Protein 8GST (pdb70)

Nearest PDB structures (foldseek):
  8gsr-assembly1_B  TM=9.946E-01  e=7.426E-62  Sphingomonas sp. SKA58
  8sut-assembly1_B  TM=9.052E-01  e=3.625E-30  Bacillus subtilis
  8sky-assembly1_A  TM=9.018E-01  e=7.011E-30  Bacillus subtilis
  8suu-assembly1_A  TM=8.699E-01  e=5.383E-29  Bacillus subtilis
  1i7o-assembly3_C  TM=7.942E-01  e=2.713E-23  Escherichia coli

Structure (mmCIF, N/CA/C/O backbone):
data_8GST
#
_entry.id   8GST
#
_cell.length_a   64.254
_cell.length_b   66.228
_cell.length_c   75.256
_cell.angle_alpha   90.270
_cell.angle_beta   91.430
_cell.angle_gamma   105.200
#
_symmetry.space_group_name_H-M   'P 1'
#
loop_
_entity.id
_entity.type
_entity.pdbx_description
1 polymer 'L-2,4-diketo-3-deoxyrhamnonate hydrolase'
2 non-polymer 'MAGNESIUM ION'
3 non-polymer 'PYRUVIC ACID'
4 water water
#
loop_
_atom_site.group_PDB
_atom_site.id
_atom_site.type_symbol
_atom_site.label_atom_id
_atom_site.label_alt_id
_atom_site.label_comp_id
_atom_site.label_asym_id
_atom_site.label_entity_id
_atom_site.label_seq_id
_atom_site.pdbx_PDB_ins_code
_atom_site.Cartn_x
_atom_site.Cartn_y
_atom_site.Cartn_z
_atom_site.occupancy
_atom_site.B_iso_or_equiv
_atom_site.auth_seq_id
_atom_site.auth_comp_id
_atom_site.auth_asym_id
_atom_site.auth_atom_id
_atom_site.pdbx_PDB_model_num
ATOM 1 N N . HIS A 1 7 ? 14.771 12.566 -17.721 1.00 45.02 -4 HIS A N 1
ATOM 2 C CA . HIS A 1 7 ? 13.352 12.231 -17.644 1.00 40.95 -4 HIS A CA 1
ATOM 3 C C . HIS A 1 7 ? 13.029 10.994 -18.491 1.00 36.07 -4 HIS A C 1
ATOM 4 O O . HIS A 1 7 ? 12.356 11.096 -19.517 1.00 40.46 -4 HIS A O 1
ATOM 6 N N . HIS A 1 8 ? 13.501 9.826 -18.053 1.00 33.87 -3 HIS A N 1
ATOM 7 C CA . HIS A 1 8 ? 13.393 8.613 -18.851 1.00 29.78 -3 HIS A CA 1
ATOM 8 C C . HIS A 1 8 ? 12.036 7.934 -18.654 1.00 30.46 -3 HIS A C 1
ATOM 9 O O . HIS A 1 8 ? 11.258 8.267 -17.753 1.00 29.11 -3 HIS A O 1
ATOM 16 N N . HIS A 1 9 ? 11.760 6.948 -19.510 1.00 26.32 -2 HIS A N 1
ATOM 17 C CA . HIS A 1 9 ? 10.487 6.235 -19.508 1.00 29.84 -2 HIS A CA 1
ATOM 18 C C . HIS A 1 9 ? 10.636 4.763 -19.125 1.00 22.77 -2 HIS A C 1
ATOM 19 O O . HIS A 1 9 ? 9.897 3.909 -19.621 1.00 24.79 -2 HIS A O 1
ATOM 26 N N . HIS A 1 10 ? 11.577 4.449 -18.236 1.00 20.32 -1 HIS A N 1
ATOM 27 C CA . HIS A 1 10 ? 11.778 3.071 -17.804 1.00 22.28 -1 HIS A CA 1
ATOM 28 C C . HIS A 1 10 ? 11.221 2.789 -16.416 1.00 23.18 -1 HIS A C 1
ATOM 29 O O . HIS A 1 10 ? 11.139 1.617 -16.028 1.00 23.09 -1 HIS A O 1
ATOM 36 N N . GLY A 1 11 ? 10.847 3.819 -15.668 1.00 23.44 0 GLY A N 1
ATOM 37 C CA . GLY A 1 11 ? 10.258 3.619 -14.361 1.00 24.38 0 GLY A CA 1
ATOM 38 C C . GLY A 1 11 ? 11.296 3.476 -13.259 1.00 27.39 0 GLY A C 1
ATOM 39 O O . GLY A 1 11 ? 12.479 3.242 -13.497 1.00 18.75 0 GLY A O 1
ATOM 40 N N . SER A 1 12 ? 10.824 3.616 -12.020 1.00 20.77 1 SER A N 1
ATOM 41 C CA . SER A 1 12 ? 11.677 3.618 -10.837 1.00 18.07 1 SER A CA 1
ATOM 42 C C . SER A 1 12 ? 10.952 2.924 -9.689 1.00 20.23 1 SER A C 1
ATOM 43 O O . SER A 1 12 ? 9.720 2.928 -9.636 1.00 21.10 1 SER A O 1
ATOM 46 N N . LYS A 1 13 ? 11.728 2.322 -8.771 1.00 20.67 2 LYS A N 1
ATOM 47 C CA . LYS A 1 13 ? 11.211 1.785 -7.502 1.00 18.72 2 LYS A CA 1
ATOM 48 C C . LYS A 1 13 ? 11.808 2.612 -6.369 1.00 23.48 2 LYS A C 1
ATOM 49 O O . LYS A 1 13 ? 12.970 2.421 -6.009 1.00 20.64 2 LYS A O 1
ATOM 55 N N . PHE A 1 14 ? 11.017 3.515 -5.789 1.00 20.04 3 PHE A N 1
ATOM 56 C CA . PHE A 1 14 ? 11.501 4.375 -4.716 1.00 20.60 3 PHE A CA 1
ATOM 57 C C . PHE A 1 14 ? 11.133 3.792 -3.354 1.00 18.62 3 PHE A C 1
ATOM 58 O O . PHE A 1 14 ? 10.171 3.032 -3.219 1.00 17.54 3 PHE A O 1
ATOM 66 N N . CYS A 1 15 ? 11.924 4.132 -2.342 1.00 18.88 4 CYS A N 1
ATOM 67 C CA . CYS A 1 15 ? 11.661 3.642 -0.993 1.00 18.41 4 CYS A CA 1
ATOM 68 C C . CYS A 1 15 ? 12.193 4.648 0.017 1.00 19.10 4 CYS A C 1
ATOM 69 O O . CYS A 1 15 ? 12.840 5.637 -0.334 1.00 19.80 4 CYS A O 1
ATOM 72 N N . ARG A 1 16 ? 11.879 4.400 1.287 1.00 17.32 5 ARG A N 1
ATOM 73 C CA . ARG A 1 16 ? 12.444 5.161 2.389 1.00 20.31 5 ARG A CA 1
ATOM 74 C C . ARG A 1 16 ? 12.962 4.162 3.404 1.00 20.27 5 ARG A C 1
ATOM 75 O O . ARG A 1 16 ? 12.256 3.211 3.751 1.00 21.94 5 ARG A O 1
ATOM 83 N N . PHE A 1 17 ? 14.198 4.343 3.858 1.00 22.53 6 PHE A N 1
ATOM 84 C CA . PHE A 1 17 ? 14.822 3.329 4.691 1.00 19.92 6 PHE A CA 1
ATOM 85 C C . PHE A 1 17 ? 15.398 3.944 5.955 1.00 20.58 6 PHE A C 1
ATOM 86 O O . PHE A 1 17 ? 15.922 5.063 5.943 1.00 24.35 6 PHE A O 1
ATOM 94 N N . GLY A 1 18 ? 15.286 3.201 7.046 1.00 20.07 7 GLY A N 1
ATOM 95 C CA . GLY A 1 18 ? 15.766 3.612 8.342 1.00 19.92 7 GLY A CA 1
ATOM 96 C C . GLY A 1 18 ? 14.716 3.396 9.408 1.00 26.68 7 GLY A C 1
ATOM 97 O O . GLY A 1 18 ? 13.601 2.943 9.149 1.00 21.86 7 GLY A O 1
ATOM 98 N N . GLN A 1 19 ? 15.102 3.717 10.636 1.00 23.57 8 GLN A N 1
ATOM 99 C CA . GLN A 1 19 ? 14.176 3.647 11.754 1.00 24.50 8 GLN A CA 1
ATOM 100 C C . GLN A 1 19 ? 13.112 4.733 11.628 1.00 24.58 8 GLN A C 1
ATOM 101 O O . GLN A 1 19 ? 13.254 5.694 10.865 1.00 26.76 8 GLN A O 1
ATOM 107 N N . ARG A 1 20 ? 12.031 4.565 12.390 1.00 27.86 9 ARG A N 1
ATOM 108 C CA . ARG A 1 20 ? 10.939 5.534 12.385 1.00 27.72 9 ARG A CA 1
ATOM 109 C C . ARG A 1 20 ? 11.435 6.929 12.721 1.00 30.91 9 ARG A C 1
ATOM 110 O O . ARG A 1 20 ? 12.198 7.121 13.671 1.00 33.42 9 ARG A O 1
ATOM 118 N N . GLY A 1 21 ? 10.965 7.910 11.951 1.00 28.38 10 GLY A N 1
ATOM 119 C CA . GLY A 1 21 ? 11.382 9.283 12.109 1.00 30.12 10 GLY A CA 1
ATOM 120 C C . GLY A 1 21 ? 12.763 9.606 11.594 1.00 30.46 10 GLY A C 1
ATOM 121 O O . GLY A 1 21 ? 13.153 10.780 11.621 1.00 30.94 10 GLY A O 1
ATOM 122 N N . GLN A 1 22 ? 13.523 8.611 11.126 1.00 26.56 11 GLN A N 1
ATOM 123 C CA . GLN A 1 22 ? 14.880 8.842 10.643 1.00 30.26 11 GLN A CA 1
ATOM 124 C C . GLN A 1 22 ? 15.082 8.289 9.238 1.00 26.87 11 GLN A C 1
ATOM 125 O O . GLN A 1 22 ? 16.230 8.095 8.806 1.00 27.33 11 GLN A O 1
ATOM 131 N N . GLU A 1 23 ? 13.993 8.051 8.509 1.00 24.07 12 GLU A N 1
ATOM 132 C CA . GLU A 1 23 ? 14.090 7.439 7.192 1.00 25.59 12 GLU A CA 1
ATOM 133 C C . GLU A 1 23 ? 14.820 8.358 6.212 1.00 24.41 12 GLU A C 1
ATOM 134 O O . GLU A 1 23 ? 14.772 9.589 6.317 1.00 23.13 12 GLU A O 1
ATOM 140 N N . LYS A 1 24 ? 15.504 7.741 5.245 1.00 24.17 13 LYS A N 1
ATOM 141 C CA . LYS A 1 24 ? 16.206 8.407 4.161 1.00 24.62 13 LYS A CA 1
ATOM 142 C C . LYS A 1 24 ? 15.664 7.937 2.817 1.00 24.97 13 LYS A C 1
ATOM 143 O O . LYS A 1 24 ? 15.167 6.810 2.710 1.00 24.33 13 LYS A O 1
ATOM 149 N N . PRO A 1 25 ? 15.776 8.756 1.768 1.00 21.99 14 PRO A N 1
ATOM 150 C CA . PRO A 1 25 ? 15.236 8.361 0.463 1.00 21.59 14 PRO A CA 1
ATOM 151 C C . PRO A 1 25 ? 16.145 7.374 -0.242 1.00 22.83 14 PRO A C 1
ATOM 152 O O . PRO A 1 25 ? 17.373 7.506 -0.218 1.00 24.90 14 PRO A O 1
ATOM 156 N N . GLY A 1 26 ? 15.526 6.385 -0.892 1.00 21.07 15 GLY A N 1
ATOM 157 C CA . GLY A 1 26 ? 16.275 5.379 -1.612 1.00 22.39 15 GLY A CA 1
ATOM 158 C C . GLY A 1 26 ? 15.591 4.986 -2.906 1.00 18.42 15 GLY A C 1
ATOM 159 O O . GLY A 1 26 ? 14.439 5.341 -3.166 1.00 21.01 15 GLY A O 1
ATOM 160 N N . ILE A 1 27 ? 16.350 4.272 -3.739 1.00 23.70 16 ILE A N 1
ATOM 161 C CA . ILE A 1 27 ? 15.856 3.708 -4.988 1.00 22.34 16 ILE A CA 1
ATOM 162 C C . ILE A 1 27 ? 16.408 2.291 -5.095 1.00 20.46 16 ILE A C 1
ATOM 163 O O . ILE A 1 27 ? 17.540 2.022 -4.676 1.00 22.98 16 ILE A O 1
ATOM 168 N N . ILE A 1 28 ? 15.611 1.380 -5.637 1.00 19.13 17 ILE A N 1
ATOM 169 C CA . ILE A 1 28 ? 15.988 -0.029 -5.711 1.00 21.09 17 ILE A CA 1
ATOM 170 C C . ILE A 1 28 ? 16.654 -0.283 -7.056 1.00 18.72 17 ILE A C 1
ATOM 171 O O . ILE A 1 28 ? 16.106 0.076 -8.104 1.00 20.70 17 ILE A O 1
ATOM 176 N N . ASP A 1 29 ? 17.826 -0.909 -7.036 1.00 22.47 18 ASP A N 1
ATOM 177 C CA . ASP A 1 29 ? 18.490 -1.178 -8.303 1.00 21.14 18 ASP A CA 1
ATOM 178 C C . ASP A 1 29 ? 18.070 -2.555 -8.833 1.00 25.86 18 ASP A C 1
ATOM 179 O O . ASP A 1 29 ? 17.285 -3.283 -8.214 1.00 20.31 18 ASP A O 1
ATOM 184 N N . ALA A 1 30 ? 18.598 -2.922 -10.007 1.00 21.70 19 ALA A N 1
ATOM 185 C CA . ALA A 1 30 ? 18.172 -4.161 -10.644 1.00 19.84 19 ALA A CA 1
ATOM 186 C C . ALA A 1 30 ? 18.538 -5.395 -9.830 1.00 19.72 19 ALA A C 1
ATOM 187 O O . ALA A 1 30 ? 17.916 -6.448 -10.006 1.00 23.85 19 ALA A O 1
ATOM 189 N N . ASP A 1 31 ? 19.513 -5.292 -8.931 1.00 20.60 20 ASP A N 1
ATOM 190 C CA . ASP A 1 31 ? 19.931 -6.414 -8.103 1.00 22.82 20 ASP A CA 1
ATOM 191 C C . ASP A 1 31 ? 19.191 -6.463 -6.773 1.00 21.82 20 ASP A C 1
ATOM 192 O O . ASP A 1 31 ? 19.505 -7.309 -5.927 1.00 21.40 20 ASP A O 1
ATOM 197 N N . GLY A 1 32 ? 18.219 -5.579 -6.575 1.00 24.53 21 GLY A N 1
ATOM 198 C CA . GLY A 1 32 ? 17.491 -5.527 -5.329 1.00 21.28 21 GLY A CA 1
ATOM 199 C C . GLY A 1 32 ? 18.179 -4.770 -4.217 1.00 22.47 21 GLY A C 1
ATOM 200 O O . GLY A 1 32 ? 17.652 -4.741 -3.096 1.00 21.60 21 GLY A O 1
ATOM 201 N N . ASN A 1 33 ? 19.326 -4.147 -4.477 1.00 22.59 22 ASN A N 1
ATOM 202 C CA . ASN A 1 33 ? 19.958 -3.318 -3.459 1.00 22.96 22 ASN A CA 1
ATOM 203 C C . ASN A 1 33 ? 19.235 -1.984 -3.318 1.00 20.94 22 ASN A C 1
ATOM 204 O O . ASN A 1 33 ? 18.691 -1.447 -4.285 1.00 21.87 22 ASN A O 1
ATOM 209 N N . ILE A 1 34 ? 19.257 -1.438 -2.105 1.00 21.86 23 ILE A N 1
ATOM 210 C CA . ILE A 1 34 ? 18.852 -0.050 -1.890 1.00 21.10 23 ILE A CA 1
ATOM 211 C C . ILE A 1 34 ? 20.021 0.862 -2.237 1.00 26.83 23 ILE A C 1
ATOM 212 O O . ILE A 1 34 ? 21.148 0.645 -1.775 1.00 27.43 23 ILE A O 1
ATOM 217 N N . ARG A 1 35 ? 19.756 1.889 -3.040 1.00 23.81 24 ARG A N 1
ATOM 218 C CA . ARG A 1 35 ? 20.721 2.951 -3.309 1.00 29.18 24 ARG A CA 1
ATOM 219 C C . ARG A 1 35 ? 20.290 4.229 -2.604 1.00 27.11 24 ARG A C 1
ATOM 220 O O . ARG A 1 35 ? 19.119 4.611 -2.672 1.00 25.81 24 ARG A O 1
ATOM 228 N N . ASP A 1 36 ? 21.244 4.898 -1.955 1.00 25.72 25 ASP A N 1
ATOM 229 C CA . ASP A 1 36 ? 20.960 6.121 -1.213 1.00 28.26 25 ASP A CA 1
ATOM 230 C C . ASP A 1 36 ? 20.728 7.297 -2.159 1.00 29.43 25 ASP A C 1
ATOM 231 O O . ASP A 1 36 ? 21.560 7.586 -3.026 1.00 29.05 25 ASP A O 1
ATOM 236 N N . LEU A 1 37 ? 19.596 7.982 -1.988 1.00 27.70 26 LEU A N 1
ATOM 237 C CA . LEU A 1 37 ? 19.254 9.155 -2.783 1.00 26.29 26 LEU A CA 1
ATOM 238 C C . LEU A 1 37 ? 19.528 10.466 -2.061 1.00 26.72 26 LEU A C 1
ATOM 239 O O . LEU A 1 37 ? 19.229 11.533 -2.613 1.00 29.82 26 LEU A O 1
ATOM 244 N N . SER A 1 38 ? 20.113 10.413 -0.859 1.00 28.27 27 SER A N 1
ATOM 245 C CA . SER A 1 38 ? 20.229 11.596 -0.010 1.00 30.88 27 SER A CA 1
ATOM 246 C C . SER A 1 38 ? 21.070 12.688 -0.657 1.00 28.90 27 SER A C 1
ATOM 247 O O . SER A 1 38 ? 20.882 13.871 -0.357 1.00 35.02 27 SER A O 1
ATOM 250 N N . GLY A 1 39 ? 22.003 12.320 -1.539 1.00 32.81 28 GLY A N 1
ATOM 251 C CA . GLY A 1 39 ? 22.783 13.326 -2.238 1.00 34.32 28 GLY A CA 1
ATOM 252 C C . GLY A 1 39 ? 22.020 14.039 -3.333 1.00 37.57 28 GLY A C 1
ATOM 253 O O . GLY A 1 39 ? 22.454 15.108 -3.783 1.00 36.96 28 GLY A O 1
ATOM 254 N N . VAL A 1 40 ? 20.894 13.478 -3.767 1.00 29.48 29 VAL A N 1
ATOM 255 C CA . VAL A 1 40 ? 20.096 14.035 -4.858 1.00 27.46 29 VAL A CA 1
ATOM 256 C C . VAL A 1 40 ? 18.904 14.818 -4.332 1.00 32.78 29 VAL A C 1
ATOM 257 O O . VAL A 1 40 ? 18.650 15.946 -4.756 1.00 31.05 29 VAL A O 1
ATOM 261 N N . VAL A 1 41 ? 18.142 14.208 -3.426 1.00 32.31 30 VAL A N 1
ATOM 262 C CA . VAL A 1 41 ? 17.007 14.865 -2.776 1.00 27.68 30 VAL A CA 1
ATOM 263 C C . VAL A 1 41 ? 17.022 14.523 -1.298 1.00 29.83 30 VAL A C 1
ATOM 264 O O . VAL A 1 41 ? 17.449 13.436 -0.889 1.00 31.96 30 VAL A O 1
ATOM 268 N N . PRO A 1 42 ? 16.576 15.461 -0.459 1.00 30.38 31 PRO A N 1
ATOM 269 C CA . PRO A 1 42 ? 16.651 15.224 0.992 1.00 27.85 31 PRO A CA 1
ATOM 270 C C . PRO A 1 42 ? 15.606 14.244 1.506 1.00 26.22 31 PRO A C 1
ATOM 271 O O . PRO A 1 42 ? 15.871 13.555 2.494 1.00 26.57 31 PRO A O 1
ATOM 275 N N . GLU A 1 43 ? 14.438 14.161 0.870 1.00 26.37 32 GLU A N 1
ATOM 276 C CA . GLU A 1 43 ? 13.359 13.282 1.306 1.00 28.00 32 GLU A CA 1
ATOM 277 C C . GLU A 1 43 ? 12.617 12.783 0.081 1.00 26.90 32 GLU A C 1
ATOM 278 O O . GLU A 1 43 ? 12.593 13.442 -0.960 1.00 28.78 32 GLU A O 1
ATOM 284 N N . LEU A 1 44 ? 11.972 11.625 0.233 1.00 24.27 33 LEU A N 1
ATOM 285 C CA . LEU A 1 44 ? 11.179 11.032 -0.844 1.00 25.28 33 LEU A CA 1
ATOM 286 C C . LEU A 1 44 ? 9.748 11.540 -0.711 1.00 26.52 33 LEU A C 1
ATOM 287 O O . LEU A 1 44 ? 8.870 10.885 -0.154 1.00 24.97 33 LEU A O 1
ATOM 292 N N . THR A 1 45 ? 9.530 12.743 -1.223 1.00 30.61 34 THR A N 1
ATOM 293 C CA . THR A 1 45 ? 8.211 13.350 -1.316 1.00 29.71 34 THR A CA 1
ATOM 294 C C . THR A 1 45 ? 7.759 13.350 -2.769 1.00 26.85 34 THR A C 1
ATOM 295 O O . THR A 1 45 ? 8.532 13.053 -3.679 1.00 25.11 34 THR A O 1
ATOM 299 N N . ILE A 1 46 ? 6.491 13.698 -2.992 1.00 27.53 35 ILE A N 1
ATOM 300 C CA . ILE A 1 46 ? 6.000 13.767 -4.366 1.00 25.07 35 ILE A CA 1
ATOM 301 C C . ILE A 1 46 ? 6.741 14.852 -5.142 1.00 28.99 35 ILE A C 1
ATOM 302 O O . ILE A 1 46 ? 7.158 14.640 -6.288 1.00 28.56 35 ILE A O 1
ATOM 307 N N . ASP A 1 47 ? 6.962 16.014 -4.516 1.00 29.70 36 ASP A N 1
ATOM 308 C CA . ASP A 1 47 ? 7.701 17.081 -5.183 1.00 34.21 36 ASP A CA 1
ATOM 309 C C . ASP A 1 47 ? 9.131 16.673 -5.518 1.00 31.92 36 ASP A C 1
ATOM 310 O O . ASP A 1 47 ? 9.728 17.242 -6.436 1.00 33.50 36 ASP A O 1
ATOM 315 N N . ALA A 1 48 ? 9.690 15.695 -4.806 1.00 30.65 37 ALA A N 1
ATOM 316 C CA . ALA A 1 48 ? 11.058 15.249 -5.041 1.00 33.57 37 ALA A CA 1
ATOM 317 C C . ALA A 1 48 ? 11.185 14.283 -6.210 1.00 29.54 37 ALA A C 1
ATOM 318 O O . ALA A 1 48 ? 12.310 13.991 -6.630 1.00 27.55 37 ALA A O 1
ATOM 320 N N . LEU A 1 49 ? 10.065 13.783 -6.741 1.00 29.66 38 LEU A N 1
ATOM 321 C CA . LEU A 1 49 ? 10.117 12.691 -7.708 1.00 27.05 38 LEU A CA 1
ATOM 322 C C . LEU A 1 49 ? 10.837 13.100 -8.988 1.00 33.09 38 LEU A C 1
ATOM 323 O O . LEU A 1 49 ? 11.589 12.304 -9.562 1.00 32.05 38 LEU A O 1
ATOM 328 N N . ALA A 1 50 ? 10.607 14.329 -9.458 1.00 34.96 39 ALA A N 1
ATOM 329 C CA . ALA A 1 50 ? 11.234 14.776 -10.698 1.00 35.46 39 ALA A CA 1
ATOM 330 C C . ALA A 1 50 ? 12.748 14.618 -10.625 1.00 35.27 39 ALA A C 1
ATOM 331 O O . ALA A 1 50 ? 13.359 13.942 -11.463 1.00 37.55 39 ALA A O 1
ATOM 333 N N . ALA A 1 51 ? 13.364 15.201 -9.594 1.00 36.21 40 ALA A N 1
ATOM 334 C CA . ALA A 1 51 ? 14.809 15.088 -9.429 1.00 33.18 40 ALA A CA 1
ATOM 335 C C . ALA A 1 51 ? 15.230 13.642 -9.189 1.00 34.68 40 ALA A C 1
ATOM 336 O O . ALA A 1 51 ? 16.289 13.211 -9.661 1.00 34.33 40 ALA A O 1
ATOM 338 N N . ALA A 1 52 ? 14.412 12.878 -8.453 1.00 32.00 41 ALA A N 1
ATOM 339 C CA . ALA A 1 52 ? 14.756 11.494 -8.142 1.00 31.13 41 ALA A CA 1
ATOM 340 C C . ALA A 1 52 ? 14.739 10.613 -9.387 1.00 31.97 41 ALA A C 1
ATOM 341 O O . ALA A 1 52 ? 15.578 9.717 -9.525 1.00 29.62 41 ALA A O 1
ATOM 343 N N . LYS A 1 53 ? 13.778 10.831 -10.292 1.00 32.00 42 LYS A N 1
ATOM 344 C CA . LYS A 1 53 ? 13.683 9.981 -11.476 1.00 30.25 42 LYS A CA 1
ATOM 345 C C . LYS A 1 53 ? 14.821 10.244 -12.456 1.00 36.33 42 LYS A C 1
ATOM 346 O O . LYS A 1 53 ? 15.184 9.355 -13.234 1.00 38.64 42 LYS A O 1
ATOM 352 N N . GLY A 1 54 ? 15.397 11.443 -12.431 1.00 35.30 43 GLY A N 1
ATOM 353 C CA . GLY A 1 54 ? 16.530 11.750 -13.284 1.00 35.11 43 GLY A CA 1
ATOM 354 C C . GLY A 1 54 ? 17.883 11.354 -12.737 1.00 38.09 43 GLY A C 1
ATOM 355 O O . GLY A 1 54 ? 18.886 11.483 -13.448 1.00 41.49 43 GLY A O 1
ATOM 356 N N . ALA A 1 55 ? 17.945 10.881 -11.494 1.00 35.90 44 ALA A N 1
ATOM 357 C CA . ALA A 1 55 ? 19.209 10.443 -10.916 1.00 34.21 44 ALA A CA 1
ATOM 358 C C . ALA A 1 55 ? 19.738 9.204 -11.631 1.00 37.52 44 ALA A C 1
ATOM 359 O O . ALA A 1 55 ? 18.979 8.297 -11.987 1.00 33.56 44 ALA A O 1
ATOM 361 N N . ASP A 1 56 ? 21.054 9.174 -11.834 1.00 35.64 45 ASP A N 1
ATOM 362 C CA . ASP A 1 56 ? 21.730 8.034 -12.449 1.00 34.42 45 ASP A CA 1
ATOM 363 C C . ASP A 1 56 ? 21.997 6.999 -11.362 1.00 33.84 45 ASP A C 1
ATOM 364 O O . ASP A 1 56 ? 22.794 7.243 -10.448 1.00 33.01 45 ASP A O 1
ATOM 369 N N . ILE A 1 57 ? 21.326 5.845 -11.458 1.00 34.16 46 ILE A N 1
ATOM 370 C CA . ILE A 1 57 ? 21.362 4.860 -10.377 1.00 33.39 46 ILE A CA 1
ATOM 371 C C . ILE A 1 57 ? 22.790 4.404 -10.096 1.00 34.10 46 ILE A C 1
ATOM 372 O O . ILE A 1 57 ? 23.186 4.234 -8.935 1.00 35.82 46 ILE A O 1
ATOM 377 N N . ALA A 1 58 ? 23.587 4.202 -11.147 1.00 34.68 47 ALA A N 1
ATOM 378 C CA . ALA A 1 58 ? 24.926 3.647 -10.971 1.00 36.51 47 ALA A CA 1
ATOM 379 C C . ALA A 1 58 ? 25.818 4.521 -10.099 1.00 37.11 47 ALA A C 1
ATOM 380 O O . ALA A 1 58 ? 26.764 4.009 -9.493 1.00 41.41 47 ALA A O 1
ATOM 382 N N . LEU A 1 59 ? 25.531 5.819 -10.006 1.00 33.24 48 LEU A N 1
ATOM 383 C CA . LEU A 1 59 ? 26.376 6.728 -9.245 1.00 34.19 48 LEU A CA 1
ATOM 384 C C . LEU A 1 59 ? 26.016 6.767 -7.764 1.00 37.19 48 LEU A C 1
ATOM 385 O O . LEU A 1 59 ? 26.803 7.284 -6.962 1.00 36.55 48 LEU A O 1
ATOM 390 N N . LEU A 1 60 ? 24.848 6.220 -7.377 1.00 34.10 49 LEU A N 1
ATOM 391 C CA . LEU A 1 60 ? 24.385 6.360 -6.002 1.00 31.10 49 LEU A CA 1
ATOM 392 C C . LEU A 1 60 ? 25.026 5.303 -5.101 1.00 29.65 49 LEU A C 1
ATOM 393 O O . LEU A 1 60 ? 25.251 4.169 -5.534 1.00 31.70 49 LEU A O 1
ATOM 398 N N . PRO A 1 61 ? 25.305 5.649 -3.842 1.00 27.83 50 PRO A N 1
ATOM 399 C CA . PRO A 1 61 ? 25.924 4.685 -2.924 1.00 28.27 50 PRO A CA 1
ATOM 400 C C . PRO A 1 61 ? 25.012 3.508 -2.605 1.00 36.96 50 PRO A C 1
ATOM 401 O O . PRO A 1 61 ? 23.791 3.650 -2.456 1.00 30.74 50 PRO A O 1
ATOM 405 N N . LEU A 1 62 ? 25.633 2.340 -2.470 1.00 30.68 51 LEU A N 1
ATOM 406 C CA . LEU A 1 62 ? 24.943 1.177 -1.946 1.00 32.94 51 LEU A CA 1
ATOM 407 C C . LEU A 1 62 ? 24.681 1.370 -0.461 1.00 36.85 51 LEU A C 1
ATOM 408 O O . LEU A 1 62 ? 25.542 1.854 0.281 1.00 37.96 51 LEU A O 1
ATOM 413 N N . VAL A 1 63 ? 23.477 1.020 -0.030 1.00 34.53 52 VAL A N 1
ATOM 414 C CA . VAL A 1 63 ? 23.137 1.048 1.387 1.00 30.62 52 VAL A CA 1
ATOM 415 C C . VAL A 1 63 ? 23.570 -0.274 2.002 1.00 35.20 52 VAL A C 1
ATOM 416 O O . VAL A 1 63 ? 23.219 -1.348 1.498 1.00 36.88 52 VAL A O 1
ATOM 420 N N . GLU A 1 64 ? 24.344 -0.200 3.079 1.00 34.99 53 GLU A N 1
ATOM 421 C CA . GLU A 1 64 ? 24.856 -1.392 3.733 1.00 39.58 53 GLU A CA 1
ATOM 422 C C . GLU A 1 64 ? 23.906 -1.844 4.839 1.00 38.80 53 GLU A C 1
ATOM 423 O O . GLU A 1 64 ? 23.082 -1.077 5.341 1.00 37.30 53 GLU A O 1
ATOM 425 N N . GLY A 1 65 ? 24.025 -3.111 5.207 1.00 37.83 54 GLY A N 1
ATOM 426 C CA . GLY A 1 65 ? 23.140 -3.684 6.185 1.00 38.04 54 GLY A CA 1
ATOM 427 C C . GLY A 1 65 ? 21.773 -3.977 5.601 1.00 36.88 54 GLY A C 1
ATOM 428 O O . GLY A 1 65 ? 21.554 -3.987 4.382 1.00 38.72 54 GLY A O 1
ATOM 429 N N . GLU A 1 66 ? 20.830 -4.218 6.507 1.00 36.66 55 GLU A N 1
ATOM 430 C CA . GLU A 1 66 ? 19.447 -4.525 6.151 1.00 34.97 55 GLU A CA 1
ATOM 431 C C . GLU A 1 66 ? 18.553 -3.587 6.953 1.00 30.50 55 GLU A C 1
ATOM 432 O O . GLU A 1 66 ? 17.960 -3.988 7.962 1.00 33.39 55 GLU A O 1
ATOM 434 N N . PRO A 1 67 ? 18.446 -2.325 6.538 1.00 27.99 56 PRO A N 1
ATOM 435 C CA . PRO A 1 67 ? 17.655 -1.356 7.303 1.00 24.23 56 PRO A CA 1
ATOM 436 C C . PRO A 1 67 ? 16.165 -1.619 7.163 1.00 28.41 56 PRO A C 1
ATOM 437 O O . PRO A 1 67 ? 15.704 -2.297 6.241 1.00 23.78 56 PRO A O 1
ATOM 441 N N . ARG A 1 68 ? 15.413 -1.064 8.109 1.00 23.82 57 ARG A N 1
ATOM 442 C CA . ARG A 1 68 ? 13.962 -1.121 8.034 1.00 23.28 57 ARG A CA 1
ATOM 443 C C . ARG A 1 68 ? 13.478 -0.302 6.844 1.00 20.52 57 ARG A C 1
ATOM 444 O O . ARG A 1 68 ? 14.027 0.760 6.540 1.00 21.79 57 ARG A O 1
ATOM 452 N N . TYR A 1 69 ? 12.461 -0.815 6.149 1.00 19.17 58 TYR A N 1
ATOM 453 C CA . TYR A 1 69 ? 11.740 -0.018 5.167 1.00 18.83 58 TYR A CA 1
ATOM 454 C C . TYR A 1 69 ? 10.644 0.775 5.869 1.00 21.01 58 TYR A C 1
ATOM 455 O O . TYR A 1 69 ? 9.880 0.213 6.655 1.00 19.65 58 TYR A O 1
ATOM 464 N N . GLY A 1 70 ? 10.538 2.067 5.562 1.00 19.98 59 GLY A N 1
ATOM 465 C CA . GLY A 1 70 ? 9.409 2.863 5.994 1.00 20.38 59 GLY A CA 1
ATOM 466 C C . GLY A 1 70 ? 8.336 2.906 4.924 1.00 17.73 59 GLY A C 1
ATOM 467 O O . GLY A 1 70 ? 8.428 2.262 3.879 1.00 16.77 59 GLY A O 1
ATOM 468 N N . VAL A 1 71 ? 7.301 3.691 5.194 1.00 20.95 60 VAL A N 1
ATOM 469 C CA . VAL A 1 71 ? 6.372 4.097 4.139 1.00 18.82 60 VAL A CA 1
ATOM 470 C C . VAL A 1 71 ? 7.193 4.707 3.011 1.00 17.00 60 VAL A C 1
ATOM 471 O O . VAL A 1 71 ? 8.015 5.605 3.261 1.00 19.59 60 VAL A O 1
ATOM 475 N N . PRO A 1 72 ? 7.009 4.256 1.765 1.00 16.77 61 PRO A N 1
ATOM 476 C CA . PRO A 1 72 ? 7.954 4.634 0.694 1.00 21.36 61 PRO A CA 1
ATOM 477 C C . PRO A 1 72 ? 7.808 6.059 0.195 1.00 22.03 61 PRO A C 1
ATOM 478 O O . PRO A 1 72 ? 8.665 6.508 -0.582 1.00 20.25 61 PRO A O 1
ATOM 482 N N . VAL A 1 73 ? 6.755 6.777 0.572 1.00 22.12 62 VAL A N 1
ATOM 483 C CA . VAL A 1 73 ? 6.637 8.191 0.240 1.00 22.96 62 VAL A CA 1
ATOM 484 C C . VAL A 1 73 ? 6.245 8.952 1.498 1.00 21.64 62 VAL A C 1
ATOM 485 O O . VAL A 1 73 ? 5.430 8.482 2.301 1.00 22.67 62 VAL A O 1
ATOM 489 N N . LYS A 1 74 ? 6.850 10.122 1.679 1.00 22.37 63 LYS A N 1
ATOM 490 C CA . LYS A 1 74 ? 6.562 10.977 2.817 1.00 23.08 63 LYS A CA 1
ATOM 491 C C . LYS A 1 74 ? 5.482 11.974 2.430 1.00 21.26 63 LYS A C 1
ATOM 492 O O . LYS A 1 74 ? 5.476 12.494 1.311 1.00 24.57 63 LYS A O 1
ATOM 498 N N . GLY A 1 75 ? 4.564 12.225 3.353 1.00 23.80 64 GLY A N 1
ATOM 499 C CA . GLY A 1 75 ? 3.549 13.231 3.148 1.00 26.00 64 GLY A CA 1
ATOM 500 C C . GLY A 1 75 ? 2.215 12.740 2.623 1.00 22.09 64 GLY A C 1
ATOM 501 O O . GLY A 1 75 ? 1.482 13.538 2.029 1.00 25.76 64 GLY A O 1
ATOM 502 N N . ILE A 1 76 ? 1.889 11.455 2.787 1.00 18.32 65 ILE A N 1
ATOM 503 C CA . ILE A 1 76 ? 0.558 10.985 2.417 1.00 15.03 65 ILE A CA 1
ATOM 504 C C . ILE A 1 76 ? -0.454 11.713 3.290 1.00 15.80 65 ILE A C 1
ATOM 505 O O . ILE A 1 76 ? -0.412 11.603 4.518 1.00 18.93 65 ILE A O 1
ATOM 510 N N . GLY A 1 77 ? -1.362 12.456 2.660 1.00 15.86 66 GLY A N 1
ATOM 511 C CA . GLY A 1 77 ? -2.282 13.312 3.394 1.00 18.00 66 GLY A CA 1
ATOM 512 C C . GLY A 1 77 ? -3.566 12.655 3.853 1.00 15.06 66 GLY A C 1
ATOM 513 O O . GLY A 1 77 ? -4.093 12.994 4.929 1.00 16.76 66 GLY A O 1
ATOM 514 N N . LYS A 1 78 ? -4.088 11.732 3.049 1.00 13.71 67 LYS A N 1
ATOM 515 C CA . LYS A 1 78 ? -5.276 10.969 3.401 1.00 16.11 67 LYS A CA 1
ATOM 516 C C . LYS A 1 78 ? -5.295 9.696 2.571 1.00 15.66 67 LYS A C 1
ATOM 517 O O . LYS A 1 78 ? -4.544 9.549 1.599 1.00 17.42 67 LYS A O 1
ATOM 523 N N . ILE A 1 79 ? -6.150 8.768 2.987 1.00 16.20 68 ILE A N 1
ATOM 524 C CA . ILE A 1 79 ? -6.243 7.440 2.387 1.00 13.96 68 ILE A CA 1
ATOM 525 C C . ILE A 1 79 ? -7.703 7.187 2.056 1.00 17.06 68 ILE A C 1
ATOM 526 O O . ILE A 1 79 ? -8.526 7.028 2.963 1.00 14.47 68 ILE A O 1
ATOM 531 N N . VAL A 1 80 ? -8.028 7.121 0.769 1.00 14.78 69 VAL A N 1
ATOM 532 C CA . VAL A 1 80 ? -9.375 6.773 0.319 1.00 12.92 69 VAL A CA 1
ATOM 533 C C . VAL A 1 80 ? -9.399 5.287 -0.017 1.00 15.73 69 VAL A C 1
ATOM 534 O O . VAL A 1 80 ? -8.482 4.785 -0.676 1.00 17.66 69 VAL A O 1
ATOM 538 N N . ALA A 1 81 ? -10.410 4.571 0.470 1.00 13.01 70 ALA A N 1
ATOM 539 C CA . ALA A 1 81 ? -10.471 3.118 0.317 1.00 16.86 70 ALA A CA 1
ATOM 540 C C . ALA A 1 81 ? -11.748 2.681 -0.392 1.00 17.79 70 ALA A C 1
ATOM 541 O O . ALA A 1 81 ? -12.818 3.267 -0.190 1.00 16.82 70 ALA A O 1
ATOM 543 N N . ILE A 1 82 ? -11.633 1.624 -1.209 1.00 14.18 71 ILE A N 1
ATOM 544 C CA . ILE A 1 82 ? -12.757 1.074 -1.961 1.00 18.06 71 ILE A CA 1
ATOM 545 C C . ILE A 1 82 ? -13.238 -0.214 -1.302 1.00 17.60 71 ILE A C 1
ATOM 546 O O . ILE A 1 82 ? -12.447 -0.981 -0.733 1.00 18.37 71 ILE A O 1
ATOM 551 N N . GLY A 1 83 ? -14.552 -0.459 -1.379 1.00 14.96 72 GLY A N 1
ATOM 552 C CA . GLY A 1 83 ? -15.119 -1.711 -0.919 1.00 16.53 72 GLY A CA 1
ATOM 553 C C . GLY A 1 83 ? -15.026 -2.807 -1.965 1.00 18.34 72 GLY A C 1
ATOM 554 O O . GLY A 1 83 ? -13.976 -2.988 -2.577 1.00 19.85 72 GLY A O 1
ATOM 555 N N . LEU A 1 84 ? -16.123 -3.522 -2.188 1.00 18.51 73 LEU A N 1
ATOM 556 C CA . LEU A 1 84 ? -16.129 -4.643 -3.124 1.00 17.51 73 LEU A CA 1
ATOM 557 C C . LEU A 1 84 ? -15.686 -4.195 -4.510 1.00 17.91 73 LEU A C 1
ATOM 558 O O . LEU A 1 84 ? -16.257 -3.267 -5.093 1.00 18.01 73 LEU A O 1
ATOM 563 N N . ASN A 1 85 ? -14.648 -4.851 -5.041 1.00 16.26 74 ASN A N 1
ATOM 564 C CA . ASN A 1 85 ? -14.125 -4.379 -6.327 1.00 13.21 74 ASN A CA 1
ATOM 565 C C . ASN A 1 85 ? -13.402 -5.483 -7.093 1.00 12.93 74 ASN A C 1
ATOM 566 O O . ASN A 1 85 ? -12.675 -5.161 -8.037 1.00 15.91 74 ASN A O 1
ATOM 571 N N . TYR A 1 86 ? -13.572 -6.751 -6.732 1.00 15.82 75 TYR A N 1
ATOM 572 C CA . TYR A 1 86 ? -13.065 -7.860 -7.534 1.00 17.66 75 TYR A CA 1
ATOM 573 C C . TYR A 1 86 ? -14.237 -8.758 -7.903 1.00 14.82 75 TYR A C 1
ATOM 574 O O . TYR A 1 86 ? -15.002 -9.181 -7.028 1.00 15.85 75 TYR A O 1
ATOM 583 N N . GLU A 1 87 ? -14.392 -9.021 -9.206 1.00 16.01 76 GLU A N 1
ATOM 584 C CA . GLU A 1 87 ? -15.536 -9.801 -9.671 1.00 18.09 76 GLU A CA 1
ATOM 585 C C . GLU A 1 87 ? -15.565 -11.183 -9.030 1.00 19.34 76 GLU A C 1
ATOM 586 O O . GLU A 1 87 ? -16.632 -11.667 -8.623 1.00 17.60 76 GLU A O 1
ATOM 592 N N . ASP A 1 88 ? -14.399 -11.826 -8.908 1.00 19.31 77 ASP A N 1
ATOM 593 C CA . ASP A 1 88 ? -14.352 -13.140 -8.287 1.00 18.99 77 ASP A CA 1
ATOM 594 C C . ASP A 1 88 ? -14.645 -13.079 -6.793 1.00 19.49 77 ASP A C 1
ATOM 595 O O . ASP A 1 88 ? -15.126 -14.063 -6.228 1.00 19.01 77 ASP A O 1
ATOM 600 N N . HIS A 1 89 ? -14.394 -11.940 -6.149 1.00 16.50 78 HIS A N 1
ATOM 601 C CA . HIS A 1 89 ? -14.785 -11.793 -4.752 1.00 16.51 78 HIS A CA 1
ATOM 602 C C . HIS A 1 89 ? -16.296 -11.658 -4.637 1.00 18.87 78 HIS A C 1
ATOM 603 O O . HIS A 1 89 ? -16.914 -12.246 -3.742 1.00 17.55 78 HIS A O 1
ATOM 610 N N . ALA A 1 90 ? -16.909 -10.902 -5.550 1.00 16.91 79 ALA A N 1
ATOM 611 C CA . ALA A 1 90 ? -18.362 -10.784 -5.557 1.00 18.89 79 ALA A CA 1
ATOM 612 C C . ALA A 1 90 ? -19.027 -12.146 -5.743 1.00 19.61 79 ALA A C 1
ATOM 613 O O . ALA A 1 90 ? -20.033 -12.447 -5.095 1.00 19.68 79 ALA A O 1
ATOM 615 N N . ILE A 1 91 ? -18.474 -12.988 -6.615 1.00 21.00 80 ILE A N 1
ATOM 616 C CA . ILE A 1 91 ? -19.060 -14.307 -6.839 1.00 20.85 80 ILE A CA 1
ATOM 617 C C . ILE A 1 91 ? -18.898 -15.189 -5.604 1.00 22.56 80 ILE A C 1
ATOM 618 O O . ILE A 1 91 ? -19.847 -15.856 -5.171 1.00 21.41 80 ILE A O 1
ATOM 623 N N . GLU A 1 92 ? -17.694 -15.212 -5.017 1.00 20.91 81 GLU A N 1
ATOM 624 C CA . GLU A 1 92 ? -17.474 -16.078 -3.859 1.00 23.52 81 GLU A CA 1
ATOM 625 C C . GLU A 1 92 ? -18.332 -15.658 -2.672 1.00 25.82 81 GLU A C 1
ATOM 626 O O . GLU A 1 92 ? -18.758 -16.512 -1.883 1.00 29.78 81 GLU A O 1
ATOM 632 N N . SER A 1 93 ? -18.615 -14.365 -2.541 1.00 22.09 82 SER A N 1
ATOM 633 C CA . SER A 1 93 ? -19.426 -13.857 -1.444 1.00 22.02 82 SER A CA 1
ATOM 634 C C . SER A 1 93 ? -20.912 -13.801 -1.775 1.00 22.61 82 SER A C 1
ATOM 635 O O . SER A 1 93 ? -21.713 -13.466 -0.894 1.00 22.69 82 SER A O 1
ATOM 638 N N . ASN A 1 94 ? -21.288 -14.131 -3.010 1.00 24.03 83 ASN A N 1
ATOM 639 C CA . ASN A 1 94 ? -22.634 -13.928 -3.551 1.00 21.78 83 ASN A CA 1
ATOM 640 C C . ASN A 1 94 ? -23.167 -12.536 -3.204 1.00 21.76 83 ASN A C 1
ATOM 641 O O . ASN A 1 94 ? -24.208 -12.369 -2.561 1.00 26.16 83 ASN A O 1
ATOM 646 N N . LEU A 1 95 ? -22.427 -11.527 -3.653 1.00 21.43 84 LEU A N 1
ATOM 647 C CA . LEU A 1 95 ? -22.791 -10.129 -3.486 1.00 22.20 84 LEU A CA 1
ATOM 648 C C . LEU A 1 95 ? -23.018 -9.490 -4.854 1.00 20.86 84 LEU A C 1
ATOM 649 O O . LEU A 1 95 ? -22.399 -9.905 -5.838 1.00 19.77 84 LEU A O 1
ATOM 654 N N . PRO A 1 96 ? -23.884 -8.481 -4.957 1.00 21.72 85 PRO A N 1
ATOM 655 C CA . PRO A 1 96 ? -24.115 -7.852 -6.267 1.00 21.51 85 PRO A CA 1
ATOM 656 C C . PRO A 1 96 ? -22.886 -7.109 -6.779 1.00 21.30 85 PRO A C 1
ATOM 657 O O . PRO A 1 96 ? -22.139 -6.493 -6.013 1.00 20.55 85 PRO A O 1
ATOM 661 N N . ILE A 1 97 ? -22.680 -7.167 -8.092 1.00 20.17 86 ILE A N 1
ATOM 662 C CA . ILE A 1 97 ? -21.677 -6.315 -8.720 1.00 21.77 86 ILE A CA 1
ATOM 663 C C . ILE A 1 97 ? -22.132 -4.881 -8.493 1.00 21.89 86 ILE A C 1
ATOM 664 O O . ILE A 1 97 ? -23.258 -4.530 -8.866 1.00 22.96 86 ILE A O 1
ATOM 669 N N . PRO A 1 98 ? -21.322 -4.038 -7.864 1.00 17.91 87 PRO A N 1
ATOM 670 C CA . PRO A 1 98 ? -21.764 -2.670 -7.578 1.00 21.64 87 PRO A CA 1
ATOM 671 C C . PRO A 1 98 ? -21.945 -1.854 -8.848 1.00 23.82 87 PRO A C 1
ATOM 672 O O . PRO A 1 98 ? -21.254 -2.058 -9.848 1.00 23.76 87 PRO A O 1
ATOM 676 N N . THR A 1 99 ? -22.898 -0.916 -8.802 1.00 22.59 88 THR A N 1
ATOM 677 C CA . THR A 1 99 ? -23.061 0.018 -9.911 1.00 23.26 88 THR A CA 1
ATOM 678 C C . THR A 1 99 ? -22.221 1.275 -9.747 1.00 23.28 88 THR A C 1
ATOM 679 O O . THR A 1 99 ? -21.970 1.977 -10.733 1.00 22.53 88 THR A O 1
ATOM 683 N N . GLU A 1 100 ? -21.785 1.571 -8.533 1.00 19.10 89 GLU A N 1
ATOM 684 C CA . GLU A 1 100 ? -20.783 2.591 -8.294 1.00 20.65 89 GLU A CA 1
ATOM 685 C C . GLU A 1 100 ? -19.900 2.120 -7.152 1.00 18.43 89 GLU A C 1
ATOM 686 O O . GLU A 1 100 ? -20.329 1.304 -6.325 1.00 18.82 89 GLU A O 1
ATOM 692 N N . PRO A 1 101 ? -18.654 2.594 -7.094 1.00 18.65 90 PRO A N 1
ATOM 693 C CA . PRO A 1 101 ? -17.726 2.101 -6.068 1.00 20.22 90 PRO A CA 1
ATOM 694 C C . PRO A 1 101 ? -18.178 2.475 -4.673 1.00 19.26 90 PRO A C 1
ATOM 695 O O . PRO A 1 101 ? -18.573 3.616 -4.421 1.00 20.32 90 PRO A O 1
ATOM 699 N N . MET A 1 102 ? -18.086 1.512 -3.754 1.00 15.89 91 MET A N 1
ATOM 700 C CA . MET A 1 102 ? -18.193 1.852 -2.344 1.00 19.73 91 MET A CA 1
ATOM 701 C C . MET A 1 102 ? -16.904 2.534 -1.911 1.00 20.10 91 MET A C 1
ATOM 702 O O . MET A 1 102 ? -15.809 2.074 -2.244 1.00 19.87 91 MET A O 1
ATOM 707 N N . MET A 1 103 ? -17.030 3.643 -1.188 1.00 20.22 92 MET A N 1
ATOM 708 C CA . MET A 1 103 ? -15.884 4.387 -0.684 1.00 15.97 92 MET A CA 1
ATOM 709 C C . MET A 1 103 ? -16.000 4.548 0.820 1.00 19.97 92 MET A C 1
ATOM 710 O O . MET A 1 103 ? -17.090 4.803 1.344 1.00 18.27 92 MET A O 1
ATOM 715 N N . PHE A 1 104 ? -14.864 4.430 1.499 1.00 17.56 93 PHE A N 1
ATOM 716 C CA . PHE A 1 104 ? -14.749 4.792 2.907 1.00 16.73 93 PHE A CA 1
ATOM 717 C C . PHE A 1 104 ? -13.357 5.378 3.096 1.00 21.40 93 PHE A C 1
ATOM 718 O O . PHE A 1 104 ? -12.509 5.357 2.188 1.00 17.70 93 PHE A O 1
ATOM 726 N N . MET A 1 105 ? -13.129 5.975 4.250 1.00 16.98 94 MET A N 1
ATOM 727 C CA . MET A 1 105 ? -11.830 6.561 4.537 1.00 17.26 94 MET A CA 1
ATOM 728 C C . MET A 1 105 ? -11.078 5.662 5.503 1.00 18.26 94 MET A C 1
ATOM 729 O O . MET A 1 105 ? -11.638 5.202 6.504 1.00 16.66 94 MET A O 1
ATOM 734 N N . LYS A 1 106 ? -9.822 5.390 5.170 1.00 13.38 95 LYS A N 1
ATOM 735 C CA . LYS A 1 106 ? -8.890 4.683 6.036 1.00 13.79 95 LYS A CA 1
ATOM 736 C C . LYS A 1 106 ? -8.141 5.728 6.870 1.00 16.06 95 LYS A C 1
ATOM 737 O O . LYS A 1 106 ? -7.360 6.506 6.323 1.00 16.85 95 LYS A O 1
ATOM 743 N N . ALA A 1 107 ? -8.379 5.767 8.185 1.00 15.24 96 ALA A N 1
ATOM 744 C CA . ALA A 1 107 ? -7.805 6.846 8.990 1.00 14.75 96 ALA A CA 1
ATOM 745 C C . ALA A 1 107 ? -6.287 6.890 8.838 1.00 14.50 96 ALA A C 1
ATOM 746 O O . ALA A 1 107 ? -5.617 5.852 8.838 1.00 15.31 96 ALA A O 1
ATOM 748 N N . LEU A 1 108 ? -5.748 8.106 8.683 1.00 15.99 97 LEU A N 1
ATOM 749 C CA . LEU A 1 108 ? -4.333 8.259 8.338 1.00 15.03 97 LEU A CA 1
ATOM 750 C C . LEU A 1 108 ? -3.430 7.675 9.412 1.00 16.32 97 LEU A C 1
ATOM 751 O O . LEU A 1 108 ? -2.317 7.212 9.120 1.00 14.97 97 LEU A O 1
ATOM 756 N N . SER A 1 109 ? -3.912 7.648 10.650 1.00 16.08 98 SER A N 1
ATOM 757 C CA . SER A 1 109 ? -3.146 7.124 11.769 1.00 16.36 98 SER A CA 1
ATOM 758 C C . SER A 1 109 ? -2.966 5.608 11.726 1.00 16.27 98 SER A C 1
ATOM 759 O O . SER A 1 109 ? -2.219 5.088 12.557 1.00 17.61 98 SER A O 1
ATOM 762 N N . SER A 1 110 ? -3.602 4.891 10.775 1.00 14.27 99 SER A N 1
ATOM 763 C CA . SER A 1 110 ? -3.357 3.459 10.579 1.00 13.44 99 SER A CA 1
ATOM 764 C C . SER A 1 110 ? -2.128 3.199 9.707 1.00 13.67 99 SER A C 1
ATOM 765 O O . SER A 1 110 ? -1.609 2.075 9.708 1.00 13.70 99 SER A O 1
ATOM 768 N N . LEU A 1 111 ? -1.653 4.218 8.997 1.00 14.00 100 LEU A N 1
ATOM 769 C CA . LEU A 1 111 ? -0.506 4.066 8.102 1.00 13.75 100 LEU A CA 1
ATOM 770 C C . LEU A 1 111 ? 0.715 3.530 8.846 1.00 15.92 100 LEU A C 1
ATOM 771 O O . LEU A 1 111 ? 1.042 3.989 9.949 1.00 17.24 100 LEU A O 1
ATOM 776 N N . ASN A 1 112 ? 1.414 2.569 8.227 1.00 15.69 101 ASN A N 1
ATOM 777 C CA . ASN A 1 112 ? 2.588 1.974 8.853 1.00 15.50 101 ASN A CA 1
ATOM 778 C C . ASN A 1 112 ? 3.527 1.488 7.755 1.00 16.89 101 ASN A C 1
ATOM 779 O O . ASN A 1 112 ? 3.154 1.419 6.585 1.00 15.11 101 ASN A O 1
ATOM 784 N N . GLY A 1 113 ? 4.769 1.192 8.140 1.00 15.72 102 GLY A N 1
ATOM 785 C CA . GLY A 1 113 ? 5.732 0.671 7.195 1.00 17.79 102 GLY A CA 1
ATOM 786 C C . GLY A 1 113 ? 5.313 -0.714 6.754 1.00 16.42 102 GLY A C 1
ATOM 787 O O . GLY A 1 113 ? 4.482 -1.367 7.386 1.00 16.58 102 GLY A O 1
ATOM 788 N N . PRO A 1 114 ? 5.904 -1.189 5.653 1.00 17.01 103 PRO A N 1
ATOM 789 C CA . PRO A 1 114 ? 5.427 -2.434 5.030 1.00 15.58 103 PRO A CA 1
ATOM 790 C C . PRO A 1 114 ? 5.614 -3.660 5.892 1.00 16.09 103 PRO A C 1
ATOM 791 O O . PRO A 1 114 ? 4.813 -4.594 5.795 1.00 15.68 103 PRO A O 1
ATOM 795 N N . ASN A 1 115 ? 6.657 -3.701 6.717 1.00 14.99 104 ASN A N 1
ATOM 796 C CA . ASN A 1 115 ? 6.958 -4.885 7.505 1.00 14.48 104 ASN A CA 1
ATOM 797 C C . ASN A 1 115 ? 6.788 -4.624 8.996 1.00 16.75 104 ASN A C 1
ATOM 798 O O . ASN A 1 115 ? 7.284 -5.387 9.828 1.00 17.27 104 ASN A O 1
ATOM 803 N N . ASP A 1 116 ? 6.075 -3.566 9.350 1.00 17.05 105 ASP A N 1
ATOM 804 C CA . ASP A 1 116 ? 5.942 -3.224 10.754 1.00 18.23 105 ASP A CA 1
ATOM 805 C C . ASP A 1 116 ? 4.912 -4.113 11.451 1.00 19.24 105 ASP A C 1
ATOM 806 O O . ASP A 1 116 ? 3.919 -4.555 10.859 1.00 15.91 105 ASP A O 1
ATOM 811 N N . GLU A 1 117 ? 5.152 -4.337 12.742 1.00 15.89 106 GLU A N 1
ATOM 812 C CA . GLU A 1 117 ? 4.273 -5.122 13.595 1.00 18.32 106 GLU A CA 1
ATOM 813 C C . GLU A 1 117 ? 2.823 -4.664 13.472 1.00 14.99 106 GLU A C 1
ATOM 814 O O . GLU A 1 117 ? 2.535 -3.464 13.491 1.00 18.90 106 GLU A O 1
ATOM 820 N N . VAL A 1 118 ? 1.914 -5.622 13.346 1.00 17.12 107 VAL A N 1
ATOM 821 C CA . VAL A 1 118 ? 0.481 -5.348 13.419 1.00 17.69 107 VAL A CA 1
ATOM 822 C C . VAL A 1 118 ? 0.015 -5.650 14.836 1.00 16.92 107 VAL A C 1
ATOM 823 O O . VAL A 1 118 ? 0.134 -6.786 15.311 1.00 17.08 107 VAL A O 1
ATOM 827 N N . VAL A 1 119 ? -0.503 -4.627 15.517 1.00 17.27 108 VAL A N 1
ATOM 828 C CA . VAL A 1 119 ? -0.978 -4.754 16.892 1.00 18.70 108 VAL A CA 1
ATOM 829 C C . VAL A 1 119 ? -2.496 -4.827 16.860 1.00 16.68 108 VAL A C 1
ATOM 830 O O . VAL A 1 119 ? -3.152 -3.881 16.409 1.00 15.74 108 VAL A O 1
ATOM 834 N N . LEU A 1 120 ? -3.055 -5.950 17.313 1.00 15.72 109 LEU A N 1
ATOM 835 C CA . LEU A 1 120 ? -4.507 -6.096 17.338 1.00 17.05 109 LEU A CA 1
ATOM 836 C C . LEU A 1 120 ? -5.115 -5.111 18.336 1.00 18.87 109 LEU A C 1
ATOM 837 O O . LEU A 1 120 ? -4.528 -4.861 19.391 1.00 19.89 109 LEU A O 1
ATOM 842 N N . PRO A 1 121 ? -6.283 -4.526 18.035 1.00 18.16 110 PRO A N 1
ATOM 843 C CA . PRO A 1 121 ? -6.943 -3.687 19.053 1.00 17.68 110 PRO A CA 1
ATOM 844 C C . PRO A 1 121 ? -7.471 -4.496 20.227 1.00 19.30 110 PRO A C 1
ATOM 845 O O . PRO A 1 121 ? -7.418 -5.736 20.252 1.00 17.28 110 PRO A O 1
ATOM 849 N N . LYS A 1 122 ? -8.000 -3.789 21.222 1.00 20.61 111 LYS A N 1
ATOM 850 C CA . LYS A 1 122 ? -8.399 -4.454 22.450 1.00 21.82 111 LYS A CA 1
ATOM 851 C C . LYS A 1 122 ? -9.504 -5.477 22.186 1.00 18.67 111 LYS A C 1
ATOM 852 O O . LYS A 1 122 ? -10.473 -5.204 21.467 1.00 19.28 111 LYS A O 1
ATOM 858 N N . ASN A 1 123 ? -9.335 -6.676 22.748 1.00 21.54 112 ASN A N 1
ATOM 859 C CA . ASN A 1 123 ? -10.354 -7.729 22.700 1.00 22.46 112 ASN A CA 1
ATOM 860 C C . ASN A 1 123 ? -10.662 -8.162 21.271 1.00 22.17 112 ASN A C 1
ATOM 861 O O . ASN A 1 123 ? -11.769 -8.613 20.971 1.00 22.59 112 ASN A O 1
ATOM 866 N N . SER A 1 124 ? -9.693 -8.038 20.373 1.00 18.54 113 SER A N 1
ATOM 867 C CA . SER A 1 124 ? -9.948 -8.344 18.972 1.00 18.45 113 SER A CA 1
ATOM 868 C C . SER A 1 124 ? -9.899 -9.846 18.723 1.00 19.45 113 SER A C 1
ATOM 869 O O . SER A 1 124 ? -8.876 -10.494 18.972 1.00 24.60 113 SER A O 1
ATOM 872 N N . THR A 1 125 ? -10.997 -10.392 18.200 1.00 16.24 114 THR A N 1
ATOM 873 C CA . THR A 1 125 ? -11.040 -11.759 17.698 1.00 21.32 114 THR A CA 1
ATOM 874 C C . THR A 1 125 ? -11.537 -11.801 16.258 1.00 18.36 114 THR A C 1
ATOM 875 O O . THR A 1 125 ? -11.853 -12.886 15.753 1.00 18.45 114 THR A O 1
ATOM 879 N N . HIS A 1 126 ? -11.634 -10.638 15.594 1.00 17.96 115 HIS A N 1
ATOM 880 C CA . HIS A 1 126 ? -12.136 -10.527 14.229 1.00 18.03 115 HIS A CA 1
ATOM 881 C C . HIS A 1 126 ? -11.146 -9.790 13.337 1.00 15.28 115 HIS A C 1
ATOM 882 O O . HIS A 1 126 ? -11.544 -9.155 12.356 1.00 17.07 115 HIS A O 1
ATOM 889 N N . GLY A 1 127 ? -9.859 -9.834 13.674 1.00 15.71 116 GLY A N 1
ATOM 890 C CA . GLY A 1 127 ? -8.861 -9.222 12.811 1.00 18.85 116 GLY A CA 1
ATOM 891 C C . GLY A 1 127 ? -8.716 -10.000 11.512 1.00 13.51 116 GLY A C 1
ATOM 892 O O . GLY A 1 127 ? -8.782 -11.228 11.489 1.00 15.03 116 GLY A O 1
ATOM 893 N N . ASP A 1 128 ? -8.544 -9.265 10.415 1.00 14.80 117 ASP A N 1
ATOM 894 C CA . ASP A 1 128 ? -8.611 -9.873 9.087 1.00 15.51 117 ASP A CA 1
ATOM 895 C C . ASP A 1 128 ? -7.644 -9.163 8.150 1.00 14.22 117 ASP A C 1
ATOM 896 O O . ASP A 1 128 ? -7.253 -8.011 8.373 1.00 13.74 117 ASP A O 1
ATOM 901 N N . TRP A 1 129 ? -7.283 -9.865 7.072 1.00 13.41 118 TRP A N 1
ATOM 902 C CA . TRP A 1 129 ? -6.322 -9.405 6.085 1.00 13.32 118 TRP A CA 1
ATOM 903 C C . TRP A 1 129 ? -7.017 -9.011 4.785 1.00 14.56 118 TRP A C 1
ATOM 904 O O . TRP A 1 129 ? -8.062 -9.564 4.444 1.00 14.52 118 TRP A O 1
ATOM 915 N N . GLU A 1 130 ? -6.376 -8.104 4.029 1.00 12.38 119 GLU A N 1
ATOM 916 C CA . GLU A 1 130 ? -6.858 -7.676 2.702 1.00 14.64 119 GLU A CA 1
ATOM 917 C C . GLU A 1 130 ? -5.657 -7.150 1.906 1.00 13.76 119 GLU A C 1
ATOM 918 O O . GLU A 1 130 ? -5.292 -5.981 2.047 1.00 14.04 119 GLU A O 1
ATOM 924 N N . VAL A 1 131 ? -5.068 -7.987 1.049 1.00 14.40 120 VAL A N 1
ATOM 925 C CA . VAL A 1 131 ? -4.043 -7.457 0.158 1.00 12.88 120 VAL A CA 1
ATOM 926 C C . VAL A 1 131 ? -4.704 -6.589 -0.909 1.00 13.55 120 VAL A C 1
ATOM 927 O O . VAL A 1 131 ? -5.742 -6.958 -1.475 1.00 14.23 120 VAL A O 1
ATOM 931 N N . GLU A 1 132 ? -4.131 -5.405 -1.161 1.00 13.60 121 GLU A N 1
ATOM 932 C CA . GLU A 1 132 ? -4.689 -4.463 -2.130 1.00 13.06 121 GLU A CA 1
ATOM 933 C C . GLU A 1 132 ? -3.617 -3.742 -2.937 1.00 13.35 121 GLU A C 1
ATOM 934 O O . GLU A 1 132 ? -2.505 -3.486 -2.463 1.00 14.19 121 GLU A O 1
ATOM 940 N N . LEU A 1 133 ? -4.000 -3.368 -4.163 1.00 15.57 122 LEU A N 1
ATOM 941 C CA . LEU A 1 133 ? -3.220 -2.450 -4.988 1.00 14.42 122 LEU A CA 1
ATOM 942 C C . LEU A 1 133 ? -3.474 -1.015 -4.539 1.00 15.00 122 LEU A C 1
ATOM 943 O O . LEU A 1 133 ? -4.618 -0.534 -4.572 1.00 16.97 122 LEU A O 1
ATOM 948 N N . GLY A 1 134 ? -2.424 -0.352 -4.087 1.00 11.67 123 GLY A N 1
ATOM 949 C CA . GLY A 1 134 ? -2.496 1.042 -3.697 1.00 15.55 123 GLY A CA 1
ATOM 950 C C . GLY A 1 134 ? -2.005 1.949 -4.810 1.00 16.56 123 GLY A C 1
ATOM 951 O O . GLY A 1 134 ? -1.096 1.601 -5.570 1.00 14.99 123 GLY A O 1
ATOM 952 N N . VAL A 1 135 ? -2.630 3.118 -4.899 1.00 13.73 124 VAL A N 1
ATOM 953 C CA . VAL A 1 135 ? -2.367 4.111 -5.932 1.00 14.62 124 VAL A CA 1
ATOM 954 C C . VAL A 1 135 ? -1.976 5.411 -5.243 1.00 18.47 124 VAL A C 1
ATOM 955 O O . VAL A 1 135 ? -2.770 5.973 -4.474 1.00 17.20 124 VAL A O 1
ATOM 959 N N . VAL A 1 136 ? -0.768 5.907 -5.517 1.00 16.64 125 VAL A N 1
ATOM 960 C CA . VAL A 1 136 ? -0.334 7.183 -4.953 1.00 15.95 125 VAL A CA 1
ATOM 961 C C . VAL A 1 136 ? -0.517 8.271 -6.000 1.00 18.22 125 VAL A C 1
ATOM 962 O O . VAL A 1 136 ? -0.006 8.167 -7.123 1.00 17.58 125 VAL A O 1
ATOM 966 N N . ILE A 1 137 ? -1.238 9.319 -5.632 1.00 15.97 126 ILE A N 1
ATOM 967 C CA . ILE A 1 137 ? -1.593 10.381 -6.571 1.00 15.86 126 ILE A CA 1
ATOM 968 C C . ILE A 1 137 ? -0.430 11.352 -6.748 1.00 16.62 126 ILE A C 1
ATOM 969 O O . ILE A 1 137 ? 0.255 11.727 -5.786 1.00 17.90 126 ILE A O 1
ATOM 974 N N . GLY A 1 138 ? -0.171 11.743 -7.997 1.00 17.75 127 GLY A N 1
ATOM 975 C CA . GLY A 1 138 ? 0.898 12.684 -8.254 1.00 18.53 127 GLY A CA 1
ATOM 976 C C . GLY A 1 138 ? 0.452 14.087 -8.600 1.00 19.02 127 GLY A C 1
ATOM 977 O O . GLY A 1 138 ? 1.195 15.051 -8.387 1.00 22.41 127 GLY A O 1
ATOM 978 N N . GLU A 1 139 ? -0.747 14.208 -9.161 1.00 20.62 128 GLU A N 1
ATOM 979 C CA . GLU A 1 139 ? -1.315 15.486 -9.568 1.00 20.87 128 GLU A CA 1
ATOM 980 C C . GLU A 1 139 ? -2.755 15.563 -9.088 1.00 21.70 128 GLU A C 1
ATOM 981 O O . GLU A 1 139 ? -3.454 14.548 -9.016 1.00 21.69 128 GLU A O 1
ATOM 987 N N . THR A 1 140 ? -3.200 16.781 -8.787 1.00 18.54 129 THR A N 1
ATOM 988 C CA . THR A 1 140 ? -4.533 16.960 -8.229 1.00 22.22 129 THR A CA 1
ATOM 989 C C . THR A 1 140 ? -5.601 16.359 -9.138 1.00 25.17 129 THR A C 1
ATOM 990 O O . THR A 1 140 ? -5.573 16.541 -10.362 1.00 21.20 129 THR A O 1
ATOM 994 N N . CYS A 1 141 ? -6.529 15.614 -8.524 1.00 19.16 130 CYS A N 1
ATOM 995 C CA . CYS A 1 141 ? -7.632 14.942 -9.205 1.00 19.62 130 CYS A CA 1
ATOM 996 C C . CYS A 1 141 ? -8.932 15.593 -8.761 1.00 24.38 130 CYS A C 1
ATOM 997 O O . CYS A 1 141 ? -9.415 15.340 -7.651 1.00 21.00 130 CYS A O 1
ATOM 1000 N N . ARG A 1 142 ? -9.500 16.412 -9.639 1.00 20.50 131 ARG A N 1
ATOM 1001 C CA . ARG A 1 142 ? -10.755 17.101 -9.362 1.00 20.97 131 ARG A CA 1
ATOM 1002 C C . ARG A 1 142 ? -11.619 16.969 -10.609 1.00 20.68 131 ARG A C 1
ATOM 1003 O O . ARG A 1 142 ? -11.315 17.580 -11.641 1.00 21.98 131 ARG A O 1
ATOM 1011 N N . PHE A 1 143 ? -12.657 16.138 -10.524 1.00 20.02 132 PHE A N 1
ATOM 1012 C CA . PHE A 1 143 ? -13.549 15.836 -11.646 1.00 20.86 132 PHE A CA 1
ATOM 1013 C C . PHE A 1 143 ? -12.763 15.427 -12.892 1.00 24.93 132 PHE A C 1
ATOM 1014 O O . PHE A 1 143 ? -12.950 15.953 -13.994 1.00 24.87 132 PHE A O 1
ATOM 1022 N N . VAL A 1 144 ? -11.879 14.470 -12.710 1.00 20.46 133 VAL A N 1
ATOM 1023 C CA . VAL A 1 144 ? -10.987 14.034 -13.777 1.00 23.64 133 VAL A CA 1
ATOM 1024 C C . VAL A 1 144 ? -11.684 12.941 -14.581 1.00 23.46 133 VAL A C 1
ATOM 1025 O O . VAL A 1 144 ? -12.389 12.093 -14.023 1.00 23.01 133 VAL A O 1
ATOM 1029 N N . SER A 1 145 ? -11.532 12.983 -15.908 1.00 22.67 134 SER A N 1
ATOM 1030 C CA . SER A 1 145 ? -12.147 11.968 -16.750 1.00 23.43 134 SER A CA 1
ATOM 1031 C C . SER A 1 145 ? -11.355 10.667 -16.679 1.00 24.30 134 SER A C 1
ATOM 1032 O O . SER A 1 145 ? -10.172 10.653 -16.341 1.00 25.29 134 SER A O 1
ATOM 1035 N N . GLU A 1 146 ? -12.032 9.562 -17.003 1.00 22.95 135 GLU A N 1
ATOM 1036 C CA . GLU A 1 146 ? -11.363 8.265 -17.046 1.00 23.53 135 GLU A CA 1
ATOM 1037 C C . GLU A 1 146 ? -10.165 8.298 -17.989 1.00 26.63 135 GLU A C 1
ATOM 1038 O O . GLU A 1 146 ? -9.107 7.730 -17.691 1.00 24.38 135 GLU A O 1
ATOM 1044 N N . ASP A 1 147 ? -10.305 8.990 -19.121 1.00 26.44 136 ASP A N 1
ATOM 1045 C CA . ASP A 1 147 ? -9.245 9.003 -20.128 1.00 28.42 136 ASP A CA 1
ATOM 1046 C C . ASP A 1 147 ? -7.975 9.685 -19.635 1.00 29.20 136 ASP A C 1
ATOM 1047 O O . ASP A 1 147 ? -6.883 9.374 -20.121 1.00 32.21 136 ASP A O 1
ATOM 1052 N N . GLU A 1 148 ? -8.088 10.627 -18.700 1.00 28.87 137 GLU A N 1
ATOM 1053 C CA . GLU A 1 148 ? -6.931 11.349 -18.193 1.00 26.79 137 GLU A CA 1
ATOM 1054 C C . GLU A 1 148 ? -6.518 10.921 -16.787 1.00 28.34 137 GLU A C 1
ATOM 1055 O O . GLU A 1 148 ? -5.544 11.465 -16.254 1.00 25.24 137 GLU A O 1
ATOM 1061 N N . ALA A 1 149 ? -7.206 9.945 -16.186 1.00 25.16 138 ALA A N 1
ATOM 1062 C CA . ALA A 1 149 ? -6.979 9.638 -14.772 1.00 21.20 138 ALA A CA 1
ATOM 1063 C C . ALA A 1 149 ? -5.581 9.084 -14.524 1.00 23.56 138 ALA A C 1
ATOM 1064 O O . ALA A 1 149 ? -4.898 9.507 -13.585 1.00 22.23 138 ALA A O 1
ATOM 1066 N N . LEU A 1 150 ? -5.141 8.119 -15.335 1.00 20.61 139 LEU A N 1
ATOM 1067 C CA . LEU A 1 150 ? -3.873 7.464 -15.029 1.00 22.24 139 LEU A CA 1
ATOM 1068 C C . LEU A 1 150 ? -2.688 8.421 -15.133 1.00 23.41 139 LEU A C 1
ATOM 1069 O O . LEU A 1 150 ? -1.676 8.208 -14.458 1.00 21.63 139 LEU A O 1
ATOM 1074 N N . SER A 1 151 ? -2.799 9.488 -15.929 1.00 23.48 140 SER A N 1
ATOM 1075 C CA . SER A 1 151 ? -1.744 10.493 -15.997 1.00 25.44 140 SER A CA 1
ATOM 1076 C C . SER A 1 151 ? -1.555 11.235 -14.680 1.00 25.90 140 SER A C 1
ATOM 1077 O O . SER A 1 151 ? -0.528 11.892 -14.505 1.00 25.54 140 SER A O 1
ATOM 1080 N N . LYS A 1 152 ? -2.507 11.136 -13.751 1.00 24.04 141 LYS A N 1
ATOM 1081 C CA . LYS A 1 152 ? -2.404 11.797 -12.457 1.00 24.71 141 LYS A CA 1
ATOM 1082 C C . LYS A 1 152 ? -1.681 10.954 -11.415 1.00 22.73 141 LYS A C 1
ATOM 1083 O O . LYS A 1 152 ? -1.491 11.428 -10.287 1.00 21.24 141 LYS A O 1
ATOM 1089 N N . VAL A 1 153 ? -1.285 9.728 -11.766 1.00 18.63 142 VAL A N 1
ATOM 1090 C CA . VAL A 1 153 ? -0.752 8.757 -10.813 1.00 19.84 142 VAL A CA 1
ATOM 1091 C C . VAL A 1 153 ? 0.756 8.928 -10.702 1.00 20.97 142 VAL A C 1
ATOM 1092 O O . VAL A 1 153 ? 1.463 8.948 -11.720 1.00 19.75 142 VAL A O 1
ATOM 1096 N N . ALA A 1 154 ? 1.256 9.029 -9.464 1.00 16.88 143 ALA A N 1
ATOM 1097 C CA . ALA A 1 154 ? 2.697 9.085 -9.228 1.00 18.60 143 ALA A CA 1
ATOM 1098 C C . ALA A 1 154 ? 3.322 7.691 -9.219 1.00 23.51 143 ALA A C 1
ATOM 1099 O O . ALA A 1 154 ? 4.458 7.504 -9.686 1.00 19.07 143 ALA A O 1
ATOM 1101 N N . GLY A 1 155 ? 2.610 6.711 -8.684 1.00 18.73 144 GLY A N 1
ATOM 1102 C CA . GLY A 1 155 ? 3.120 5.350 -8.656 1.00 16.05 144 GLY A CA 1
ATOM 1103 C C . GLY A 1 155 ? 2.162 4.453 -7.909 1.00 19.52 144 GLY A C 1
ATOM 1104 O O . GLY A 1 155 ? 1.119 4.889 -7.416 1.00 18.99 144 GLY A O 1
ATOM 1105 N N . TYR A 1 156 ? 2.549 3.189 -7.807 1.00 15.00 145 TYR A N 1
ATOM 1106 C CA . TYR A 1 156 ? 1.739 2.152 -7.190 1.00 16.90 145 TYR A CA 1
ATOM 1107 C C . TYR A 1 156 ? 2.468 1.567 -5.990 1.00 16.09 145 TYR A C 1
ATOM 1108 O O . TYR A 1 156 ? 3.701 1.517 -5.957 1.00 16.39 145 TYR A O 1
ATOM 1117 N N . VAL A 1 157 ? 1.702 1.145 -4.981 1.00 14.59 146 VAL A N 1
ATOM 1118 C CA . VAL A 1 157 ? 2.279 0.579 -3.768 1.00 15.55 146 VAL A CA 1
ATOM 1119 C C . VAL A 1 157 ? 1.473 -0.633 -3.310 1.00 12.15 146 VAL A C 1
ATOM 1120 O O . VAL A 1 157 ? 0.267 -0.742 -3.554 1.00 14.48 146 VAL A O 1
ATOM 1124 N N . LEU A 1 158 ? 2.155 -1.548 -2.631 1.00 12.36 147 LEU A N 1
ATOM 1125 C CA . LEU A 1 158 ? 1.529 -2.708 -2.029 1.00 14.19 147 LEU A C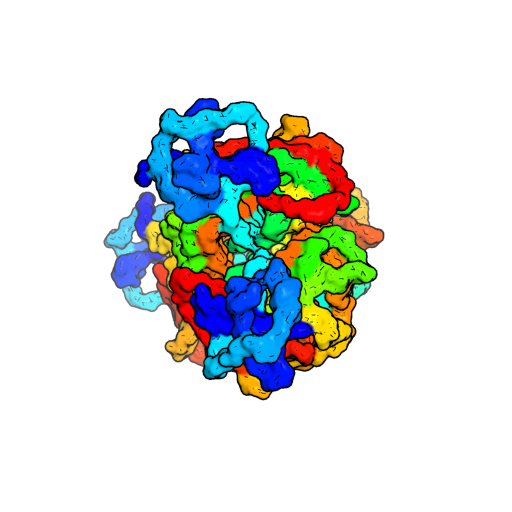A 1
ATOM 1126 C C . LEU A 1 158 ? 0.949 -2.325 -0.677 1.00 13.77 147 LEU A C 1
ATOM 1127 O O . LEU A 1 158 ? 1.573 -1.579 0.081 1.00 15.67 147 LEU A O 1
ATOM 1132 N N . VAL A 1 159 ? -0.271 -2.792 -0.398 1.00 14.48 148 VAL A N 1
ATOM 1133 C CA . VAL A 1 159 ? -0.982 -2.439 0.831 1.00 12.29 148 VAL A CA 1
ATOM 1134 C C . VAL A 1 159 ? -1.630 -3.668 1.448 1.00 15.50 148 VAL A C 1
ATOM 1135 O O . VAL A 1 159 ? -2.164 -4.536 0.752 1.00 11.77 148 VAL A O 1
ATOM 1139 N N . ASN A 1 160 ? -1.674 -3.698 2.782 1.00 12.69 149 ASN A N 1
ATOM 1140 C CA . ASN A 1 160 ? -2.540 -4.633 3.484 1.00 11.82 149 ASN A CA 1
ATOM 1141 C C . ASN A 1 160 ? -3.598 -3.774 4.173 1.00 13.84 149 ASN A C 1
ATOM 1142 O O . ASN A 1 160 ? -3.258 -3.013 5.076 1.00 13.15 149 ASN A O 1
ATOM 1147 N N . ASP A 1 161 ? -4.860 -3.857 3.718 1.00 14.34 150 ASP A N 1
ATOM 1148 C CA . ASP A 1 161 ? -5.987 -3.138 4.354 1.00 12.96 150 ASP A CA 1
ATOM 1149 C C . ASP A 1 161 ? -6.491 -3.949 5.559 1.00 13.58 150 ASP A C 1
ATOM 1150 O O . ASP A 1 161 ? -7.556 -4.566 5.549 1.00 12.63 150 ASP A O 1
ATOM 1155 N N . VAL A 1 162 ? -5.684 -3.949 6.619 1.00 13.24 151 VAL A N 1
ATOM 1156 C CA . VAL A 1 162 ? -6.019 -4.747 7.788 1.00 11.25 151 VAL A CA 1
ATOM 1157 C C . VAL A 1 162 ? -7.319 -4.226 8.383 1.00 12.81 151 VAL A C 1
ATOM 1158 O O . VAL A 1 162 ? -7.564 -3.012 8.411 1.00 13.12 151 VAL A O 1
ATOM 1162 N N . SER A 1 163 ? -8.167 -5.156 8.819 1.00 14.10 152 SER A N 1
ATOM 1163 C CA . SER A 1 163 ? -9.561 -4.876 9.164 1.00 13.43 152 SER A CA 1
ATOM 1164 C C . SER A 1 163 ? -9.947 -5.579 10.459 1.00 12.69 152 SER A C 1
ATOM 1165 O O . SER A 1 163 ? -9.538 -6.712 10.711 1.00 15.13 152 SER A O 1
ATOM 1168 N N . GLU A 1 164 ? -10.762 -4.915 11.277 1.00 11.92 153 GLU A N 1
ATOM 1169 C CA . GLU A 1 164 ? -11.343 -5.550 12.461 1.00 11.75 153 GLU A CA 1
ATOM 1170 C C . GLU A 1 164 ? -12.830 -5.674 12.168 1.00 13.34 153 GLU A C 1
ATOM 1171 O O . GLU A 1 164 ? -13.556 -4.677 12.211 1.00 14.87 153 GLU A O 1
ATOM 1177 N N . ARG A 1 165 ? -13.275 -6.891 11.827 1.00 13.15 154 ARG A N 1
ATOM 1178 C CA . ARG A 1 165 ? -14.608 -7.041 11.257 1.00 15.39 154 ARG A CA 1
ATOM 1179 C C . ARG A 1 165 ? -15.703 -6.750 12.278 1.00 14.25 154 ARG A C 1
ATOM 1180 O O . ARG A 1 165 ? -16.808 -6.366 11.893 1.00 14.66 154 ARG A O 1
ATOM 1188 N N . PHE A 1 166 ? -15.446 -6.971 13.563 1.00 15.84 155 PHE A N 1
ATOM 1189 C CA . PHE A 1 166 ? -16.475 -6.641 14.547 1.00 16.29 155 PHE A CA 1
ATOM 1190 C C . PHE A 1 166 ? -16.626 -5.127 14.671 1.00 14.41 155 PHE A C 1
ATOM 1191 O O . PHE A 1 166 ? -17.745 -4.589 14.650 1.00 16.50 155 PHE A O 1
ATOM 1199 N N . ASN A 1 167 ? -15.508 -4.421 14.801 1.00 14.36 156 ASN A N 1
ATOM 1200 C CA . ASN A 1 167 ? -15.574 -2.971 14.855 1.00 14.28 156 ASN A CA 1
ATOM 1201 C C . ASN A 1 167 ? -16.062 -2.384 13.540 1.00 18.52 156 ASN A C 1
ATOM 1202 O O . ASN A 1 167 ? -16.650 -1.302 13.530 1.00 15.76 156 ASN A O 1
ATOM 1207 N N . GLN A 1 168 ? -15.829 -3.086 12.423 1.00 12.96 157 GLN A N 1
ATOM 1208 C CA . GLN A 1 168 ? -16.214 -2.567 11.113 1.00 12.06 157 GLN A CA 1
ATOM 1209 C C . GLN A 1 168 ? -17.719 -2.655 10.867 1.00 14.37 157 GLN A C 1
ATOM 1210 O O . GLN A 1 168 ? -18.310 -1.736 10.271 1.00 15.78 157 GLN A O 1
ATOM 1216 N N . LYS A 1 169 ? -18.347 -3.754 11.300 1.00 14.62 158 LYS A N 1
ATOM 1217 C CA . LYS A 1 169 ? -19.719 -4.072 10.919 1.00 18.02 158 LYS A CA 1
ATOM 1218 C C . LYS A 1 169 ? -20.690 -4.279 12.070 1.00 16.40 158 LYS A C 1
ATOM 1219 O O . LYS A 1 169 ? -21.900 -4.228 11.824 1.00 19.73 158 LYS A O 1
ATOM 1225 N N . GLN A 1 170 ? -20.221 -4.530 13.297 1.00 16.37 159 GLN A N 1
ATOM 1226 C CA . GLN A 1 170 ? -21.129 -4.817 14.409 1.00 15.28 159 GLN A CA 1
ATOM 1227 C C . GLN A 1 170 ? -21.156 -3.704 15.447 1.00 16.68 159 GLN A C 1
ATOM 1228 O O . GLN A 1 170 ? -21.715 -3.895 16.539 1.00 18.16 159 GLN A O 1
ATOM 1234 N N . ARG A 1 171 ? -20.594 -2.541 15.131 1.00 16.27 160 ARG A N 1
ATOM 1235 C CA . ARG A 1 171 ? -20.698 -1.349 15.969 1.00 13.45 160 ARG A CA 1
ATOM 1236 C C . ARG A 1 171 ? -21.278 -0.187 15.186 1.00 15.83 160 ARG A C 1
ATOM 1237 O O . ARG A 1 171 ? -20.919 0.975 15.409 1.00 16.99 160 ARG A O 1
ATOM 1245 N N . GLY A 1 172 ? -22.221 -0.471 14.299 1.00 17.72 161 GLY A N 1
ATOM 1246 C CA . GLY A 1 172 ? -22.788 0.526 13.417 1.00 19.87 161 GLY A CA 1
ATOM 1247 C C . GLY A 1 172 ? -22.489 0.213 11.964 1.00 21.14 161 GLY A C 1
ATOM 1248 O O . GLY A 1 172 ? -21.823 -0.765 11.633 1.00 18.48 161 GLY A O 1
ATOM 1249 N N . THR A 1 173 ? -22.997 1.076 11.091 1.00 19.83 162 THR A N 1
ATOM 1250 C CA . THR A 1 173 ? -22.893 0.825 9.658 1.00 19.34 162 THR A CA 1
ATOM 1251 C C . THR A 1 173 ? -21.642 1.405 9.018 1.00 19.94 162 THR A C 1
ATOM 1252 O O . THR A 1 173 ? -21.405 1.126 7.839 1.00 20.77 162 THR A O 1
ATOM 1256 N N . GLN A 1 174 ? -20.843 2.205 9.728 1.00 17.15 163 GLN A N 1
ATOM 1257 C CA . GLN A 1 174 ? -19.725 2.900 9.087 1.00 16.68 163 GLN A CA 1
ATOM 1258 C C . GLN A 1 174 ? -18.445 2.082 9.244 1.00 17.83 163 GLN A C 1
ATOM 1259 O O . GLN A 1 174 ? -17.971 1.864 10.368 1.00 19.79 163 GLN A O 1
ATOM 1265 N N . TRP A 1 175 ? -17.885 1.651 8.107 1.00 16.81 164 TRP A N 1
ATOM 1266 C CA . TRP A 1 175 ? -16.762 0.716 8.100 1.00 15.87 164 TRP A CA 1
ATOM 1267 C C . TRP A 1 175 ? -15.503 1.308 8.707 1.00 19.05 164 TRP A C 1
ATOM 1268 O O . TRP A 1 175 ? -14.647 0.552 9.191 1.00 19.18 164 TRP A O 1
ATOM 1279 N N . SER A 1 176 ? -15.346 2.635 8.647 1.00 18.96 165 SER A N 1
ATOM 1280 C CA . SER A 1 176 ? -14.080 3.244 9.054 1.00 15.67 165 SER A CA 1
ATOM 1281 C C . SER A 1 176 ? -13.745 2.928 10.503 1.00 14.81 165 SER A C 1
ATOM 1282 O O . SER A 1 176 ? -12.565 2.886 10.874 1.00 15.38 165 SER A O 1
ATOM 1285 N N . LYS A 1 177 ? -14.767 2.667 11.326 1.00 15.83 166 LYS A N 1
ATOM 1286 C CA . LYS A 1 177 ? -14.543 2.344 12.727 1.00 16.95 166 LYS A CA 1
ATOM 1287 C C . LYS A 1 177 ? -13.747 1.050 12.926 1.00 17.55 166 LYS A C 1
ATOM 1288 O O . LYS A 1 177 ? -13.125 0.878 13.985 1.00 14.70 166 LYS A O 1
ATOM 1294 N N . GLY A 1 178 ? -13.729 0.139 11.945 1.00 14.16 167 GLY A N 1
ATOM 1295 C CA . GLY A 1 178 ? -12.896 -1.043 12.100 1.00 13.48 167 GLY A CA 1
ATOM 1296 C C . GLY A 1 178 ? -11.708 -1.066 11.144 1.00 13.69 167 GLY A C 1
ATOM 1297 O O . GLY A 1 178 ? -11.086 -2.111 10.949 1.00 14.99 167 GLY A O 1
ATOM 1298 N N . LYS A 1 179 ? -11.377 0.086 10.566 1.00 12.99 168 LYS A N 1
ATOM 1299 C CA . LYS A 1 179 ? -10.327 0.190 9.554 1.00 14.30 168 LYS A CA 1
ATOM 1300 C C . LYS A 1 179 ? -9.200 1.134 9.928 1.00 13.86 168 LYS A C 1
ATOM 1301 O O . LYS A 1 179 ? -8.179 1.152 9.222 1.00 17.57 168 LYS A O 1
ATOM 1307 N N . GLY A 1 180 ? -9.361 1.948 10.967 1.00 15.68 169 GLY A N 1
ATOM 1308 C CA . GLY A 1 180 ? -8.431 3.011 11.269 1.00 16.11 169 GLY A CA 1
ATOM 1309 C C . GLY A 1 180 ? -7.486 2.730 12.410 1.00 12.95 169 GLY A C 1
ATOM 1310 O O . GLY A 1 180 ? -6.738 3.631 12.804 1.00 15.83 169 GLY A O 1
ATOM 1311 N N . HIS A 1 181 ? -7.499 1.515 12.945 1.00 13.99 170 HIS A N 1
ATOM 1312 C CA . HIS A 1 181 ? -6.696 1.176 14.114 1.00 16.24 170 HIS A CA 1
ATOM 1313 C C . HIS A 1 181 ? -5.220 1.398 13.825 1.00 16.31 170 HIS A C 1
ATOM 1314 O O . HIS A 1 181 ? -4.753 1.191 12.701 1.00 13.09 170 HIS A O 1
ATOM 1321 N N . ASP A 1 182 ? -4.477 1.799 14.861 1.00 14.98 171 ASP A N 1
ATOM 1322 C CA . ASP A 1 182 ? -3.025 1.842 14.746 1.00 16.30 171 ASP A CA 1
ATOM 1323 C C . ASP A 1 182 ? -2.512 0.556 14.112 1.00 14.42 171 ASP A C 1
ATOM 1324 O O . ASP A 1 182 ? -2.944 -0.544 14.470 1.00 15.08 171 ASP A O 1
ATOM 1329 N N . THR A 1 183 ? -1.575 0.712 13.180 1.00 15.00 172 THR A N 1
ATOM 1330 C CA . THR A 1 183 ? -0.798 -0.336 12.490 1.00 15.70 172 THR A CA 1
ATOM 1331 C C . THR A 1 183 ? -1.610 -1.036 11.395 1.00 16.54 172 THR A C 1
ATOM 1332 O O . THR A 1 183 ? -1.074 -1.949 10.744 1.00 16.12 172 THR A O 1
ATOM 1336 N N . PHE A 1 184 ? -2.853 -0.631 11.128 1.00 13.54 173 PHE A N 1
ATOM 1337 C CA . PHE A 1 184 ? -3.712 -1.409 10.239 1.00 13.59 173 PHE A CA 1
ATOM 1338 C C . PHE A 1 184 ? -3.597 -1.011 8.759 1.00 13.11 173 PHE A C 1
ATOM 1339 O O . PHE A 1 184 ? -4.424 -1.456 7.944 1.00 13.82 173 PHE A O 1
ATOM 1347 N N . CYS A 1 185 ? -2.602 -0.213 8.378 1.00 16.60 174 CYS A N 1
ATOM 1348 C CA . CYS A 1 185 ? -2.355 0.087 6.965 1.00 13.61 174 CYS A CA 1
ATOM 1349 C C . CYS A 1 185 ? -0.867 0.053 6.637 1.00 16.49 174 CYS A C 1
ATOM 1350 O O . CYS A 1 185 ? -0.254 1.090 6.360 1.00 13.18 174 CYS A O 1
ATOM 1353 N N . PRO A 1 186 ? -0.252 -1.132 6.653 1.00 15.10 175 PRO A N 1
ATOM 1354 C CA . PRO A 1 186 ? 1.133 -1.241 6.167 1.00 14.18 175 PRO A CA 1
ATOM 1355 C C . PRO A 1 186 ? 1.186 -0.970 4.670 1.00 14.02 175 PRO A C 1
ATOM 1356 O O . PRO A 1 186 ? 0.389 -1.513 3.901 1.00 12.82 175 PRO A O 1
ATOM 1360 N N . VAL A 1 187 ? 2.120 -0.107 4.264 1.00 13.95 176 VAL A N 1
ATOM 1361 C CA . VAL A 1 187 ? 2.225 0.360 2.887 1.00 12.19 176 VAL A CA 1
ATOM 1362 C C . VAL A 1 187 ? 3.682 0.249 2.460 1.00 14.21 176 VAL A C 1
ATOM 1363 O O . VAL A 1 187 ? 4.569 0.759 3.153 1.00 14.57 176 VAL A O 1
ATOM 1367 N N . GLY A 1 188 ? 3.924 -0.402 1.323 1.00 15.74 177 GLY A N 1
ATOM 1368 C CA . GLY A 1 188 ? 5.262 -0.507 0.789 1.00 16.68 177 GLY A CA 1
ATOM 1369 C C . GLY A 1 188 ? 5.558 -1.925 0.349 1.00 13.61 177 GLY A C 1
ATOM 1370 O O . GLY A 1 188 ? 4.678 -2.791 0.336 1.00 13.97 177 GLY A O 1
ATOM 1371 N N . PRO A 1 189 ? 6.838 -2.227 0.073 1.00 16.33 178 PRO A N 1
ATOM 1372 C CA . PRO A 1 189 ? 8.025 -1.436 0.410 1.00 16.65 178 PRO A CA 1
ATOM 1373 C C . PRO A 1 189 ? 8.408 -0.340 -0.591 1.00 14.13 178 PRO A C 1
ATOM 1374 O O . PRO A 1 189 ? 9.243 0.502 -0.273 1.00 19.03 178 PRO A O 1
ATOM 1378 N N . TRP A 1 190 ? 7.814 -0.350 -1.782 1.00 17.85 179 TRP A N 1
ATOM 1379 C CA . TRP A 1 190 ? 8.276 0.499 -2.870 1.00 17.43 179 TRP A CA 1
ATOM 1380 C C . TRP A 1 190 ? 7.149 1.313 -3.484 1.00 15.00 179 TRP A C 1
ATOM 1381 O O . TRP A 1 190 ? 6.071 0.787 -3.761 1.00 17.00 179 TRP A O 1
ATOM 1392 N N . LEU A 1 191 ? 7.437 2.583 -3.774 1.00 15.58 180 LEU A N 1
ATOM 1393 C CA . LEU A 1 191 ? 6.595 3.375 -4.662 1.00 13.27 180 LEU A CA 1
ATOM 1394 C C . LEU A 1 191 ? 7.091 3.092 -6.074 1.00 15.46 180 LEU A C 1
ATOM 1395 O O . LEU A 1 191 ? 8.204 3.484 -6.426 1.00 19.51 180 LEU A O 1
ATOM 1400 N N . VAL A 1 192 ? 6.296 2.386 -6.870 1.00 14.24 181 VAL A N 1
ATOM 1401 C CA . VAL A 1 192 ? 6.745 1.956 -8.200 1.00 16.24 181 VAL A CA 1
ATOM 1402 C C . VAL A 1 192 ? 6.025 2.793 -9.254 1.00 17.63 181 VAL A C 1
ATOM 1403 O O . VAL A 1 192 ? 4.789 2.752 -9.354 1.00 19.11 181 VAL A O 1
ATOM 1407 N N . THR A 1 193 ? 6.798 3.554 -10.051 1.00 16.75 182 THR A N 1
ATOM 1408 C CA . THR A 1 193 ? 6.194 4.499 -10.989 1.00 16.77 182 THR A CA 1
ATOM 1409 C C . THR A 1 193 ? 5.600 3.763 -12.196 1.00 19.24 182 THR A C 1
ATOM 1410 O O . THR A 1 193 ? 5.952 2.615 -12.472 1.00 18.83 182 THR A O 1
ATOM 1414 N N . PRO A 1 194 ? 4.642 4.377 -12.894 1.00 16.13 183 PRO A N 1
ATOM 1415 C CA . PRO A 1 194 ? 3.841 3.601 -13.858 1.00 16.92 183 PRO A CA 1
ATOM 1416 C C . PRO A 1 194 ? 4.636 2.987 -15.003 1.00 19.14 183 PRO A C 1
ATOM 1417 O O . PRO A 1 194 ? 4.234 1.934 -15.512 1.00 23.21 183 PRO A O 1
ATOM 1421 N N . ASP A 1 195 ? 5.741 3.601 -15.421 1.00 21.75 184 ASP A N 1
ATOM 1422 C CA . ASP A 1 195 ? 6.517 3.004 -16.511 1.00 21.37 184 ASP A CA 1
ATOM 1423 C C . ASP A 1 195 ? 7.153 1.682 -16.109 1.00 24.10 184 ASP A C 1
ATOM 1424 O O . ASP A 1 195 ? 7.457 0.859 -16.987 1.00 26.97 184 ASP A O 1
ATOM 1429 N N . GLU A 1 196 ? 7.381 1.455 -14.815 1.00 20.81 185 GLU A N 1
ATOM 1430 C CA . GLU A 1 196 ? 7.892 0.160 -14.384 1.00 22.59 185 GLU A CA 1
ATOM 1431 C C . GLU A 1 196 ? 6.770 -0.834 -14.131 1.00 26.68 185 GLU A C 1
ATOM 1432 O O . GLU A 1 196 ? 6.925 -2.026 -14.413 1.00 28.14 185 GLU A O 1
ATOM 1438 N N . VAL A 1 197 ? 5.639 -0.369 -13.583 1.00 21.60 186 VAL A N 1
ATOM 1439 C CA . VAL A 1 197 ? 4.524 -1.270 -13.321 1.00 24.99 186 VAL A CA 1
ATOM 1440 C C . VAL A 1 197 ? 3.956 -1.808 -14.624 1.00 26.06 186 VAL A C 1
ATOM 1441 O O . VAL A 1 197 ? 3.577 -2.983 -14.715 1.00 26.30 186 VAL A O 1
ATOM 1445 N N . GLY A 1 198 ? 3.906 -0.969 -15.656 1.00 22.93 187 GLY A N 1
ATOM 1446 C CA . GLY A 1 198 ? 3.162 -1.343 -16.837 1.00 27.02 187 GLY A CA 1
ATOM 1447 C C . GLY A 1 198 ? 1.669 -1.235 -16.567 1.00 32.08 187 GLY A C 1
ATOM 1448 O O . GLY A 1 198 ? 1.206 -0.399 -15.784 1.00 30.14 187 GLY A O 1
ATOM 1449 N N . ASP A 1 199 ? 0.912 -2.095 -17.224 1.00 26.55 188 ASP A N 1
ATOM 1450 C CA . ASP A 1 199 ? -0.533 -2.115 -17.070 1.00 26.13 188 ASP A CA 1
ATOM 1451 C C . ASP A 1 199 ? -0.891 -2.485 -15.635 1.00 19.32 188 ASP A C 1
ATOM 1452 O O . ASP A 1 199 ? -0.609 -3.615 -15.209 1.00 20.14 188 ASP A O 1
ATOM 1457 N N . PRO A 1 200 ? -1.508 -1.583 -14.861 1.00 24.70 189 PRO A N 1
ATOM 1458 C CA . PRO A 1 200 ? -1.896 -1.954 -13.491 1.00 20.25 189 PRO A CA 1
ATOM 1459 C C . PRO A 1 200 ? -3.016 -2.982 -13.443 1.00 20.64 189 PRO A C 1
ATOM 1460 O O . PRO A 1 200 ? -3.224 -3.603 -12.390 1.00 16.67 189 PRO A O 1
ATOM 1464 N N . GLN A 1 201 ? -3.736 -3.198 -14.552 1.00 18.59 190 GLN A N 1
ATOM 1465 C CA . GLN A 1 201 ? -4.814 -4.165 -14.603 1.00 19.86 190 GLN A CA 1
ATOM 1466 C C . GLN A 1 201 ? -4.356 -5.558 -15.041 1.00 20.34 190 GLN A C 1
ATOM 1467 O O . GLN A 1 201 ? -5.193 -6.365 -15.447 1.00 17.50 190 GLN A O 1
ATOM 1473 N N . ASP A 1 202 ? -3.069 -5.874 -14.934 1.00 18.49 191 ASP A N 1
ATOM 1474 C CA . ASP A 1 202 ? -2.617 -7.243 -15.181 1.00 20.55 191 ASP A CA 1
ATOM 1475 C C . ASP A 1 202 ? -1.455 -7.572 -14.245 1.00 22.21 191 ASP A C 1
ATOM 1476 O O . ASP A 1 202 ? -0.317 -7.809 -14.661 1.00 19.25 191 ASP A O 1
ATOM 1481 N N . LEU A 1 203 ? -1.744 -7.603 -12.948 1.00 17.61 192 LEU A N 1
ATOM 1482 C CA . LEU A 1 203 ? -0.756 -7.853 -11.910 1.00 18.38 192 LEU A CA 1
ATOM 1483 C C . LEU A 1 203 ? -1.257 -8.973 -11.016 1.00 18.23 192 LEU A C 1
ATOM 1484 O O . LEU A 1 203 ? -2.397 -8.913 -10.544 1.00 17.41 192 LEU A O 1
ATOM 1489 N N . ASP A 1 204 ? -0.394 -9.952 -10.734 1.00 15.12 193 ASP A N 1
ATOM 1490 C CA . ASP A 1 204 ? -0.727 -11.038 -9.823 1.00 17.19 193 ASP A CA 1
ATOM 1491 C C . ASP A 1 204 ? -0.642 -10.581 -8.368 1.00 21.20 193 ASP A C 1
ATOM 1492 O O . ASP A 1 204 ? 0.256 -9.819 -7.985 1.00 18.14 193 ASP A O 1
ATOM 1497 N N . VAL A 1 205 ? -1.568 -11.093 -7.558 1.00 17.29 194 VAL A N 1
ATOM 1498 C CA . VAL A 1 205 ? -1.782 -10.689 -6.173 1.00 15.10 194 VAL A CA 1
ATOM 1499 C C . VAL A 1 205 ? -1.868 -11.933 -5.288 1.00 16.95 194 VAL A C 1
ATOM 1500 O O . VAL A 1 205 ? -2.544 -12.908 -5.641 1.00 18.30 194 VAL A O 1
ATOM 1504 N N . HIS A 1 206 ? -1.209 -11.904 -4.124 1.00 16.64 195 HIS A N 1
ATOM 1505 C CA . HIS A 1 206 ? -1.372 -12.998 -3.175 1.00 16.82 195 HIS A CA 1
ATOM 1506 C C . HIS A 1 206 ? -1.151 -12.524 -1.742 1.00 14.44 195 HIS A C 1
ATOM 1507 O O . HIS A 1 206 ? -0.488 -11.513 -1.490 1.00 16.21 195 HIS A O 1
ATOM 1514 N N . LEU A 1 207 ? -1.694 -13.305 -0.806 1.00 15.37 196 LEU A N 1
ATOM 1515 C CA . LEU A 1 207 ? -1.436 -13.151 0.621 1.00 14.56 196 LEU A CA 1
ATOM 1516 C C . LEU A 1 207 ? -1.484 -14.521 1.291 1.00 15.40 196 LEU A C 1
ATOM 1517 O O . LEU A 1 207 ? -2.416 -15.302 1.065 1.00 14.65 196 LEU A O 1
ATOM 1522 N N . ASP A 1 208 ? -0.472 -14.805 2.109 1.00 16.06 197 ASP A N 1
ATOM 1523 C CA . ASP A 1 208 ? -0.384 -16.011 2.911 1.00 17.35 197 ASP A CA 1
ATOM 1524 C C . ASP A 1 208 ? -0.470 -15.643 4.388 1.00 15.24 197 ASP A C 1
ATOM 1525 O O . ASP A 1 208 ? -0.053 -14.553 4.794 1.00 17.59 197 ASP A O 1
ATOM 1530 N N . VAL A 1 209 ? -0.972 -16.578 5.185 1.00 15.78 198 VAL A N 1
ATOM 1531 C CA . VAL A 1 209 ? -0.988 -16.455 6.644 1.00 16.61 198 VAL A CA 1
ATOM 1532 C C . VAL A 1 209 ? -0.344 -17.712 7.207 1.00 15.26 198 VAL A C 1
ATOM 1533 O O . VAL A 1 209 ? -0.833 -18.823 6.967 1.00 17.49 198 VAL A O 1
ATOM 1537 N N . ASN A 1 210 ? 0.746 -17.535 7.951 1.00 15.98 199 ASN A N 1
ATOM 1538 C CA . ASN A 1 210 ? 1.517 -18.653 8.489 1.00 18.88 199 ASN A CA 1
ATOM 1539 C C . ASN A 1 210 ? 1.932 -19.622 7.387 1.00 20.72 199 ASN A C 1
ATOM 1540 O O . ASN A 1 210 ? 1.879 -20.841 7.559 1.00 21.04 199 ASN A O 1
ATOM 1545 N N . GLY A 1 211 ? 2.306 -19.066 6.234 1.00 19.45 200 GLY A N 1
ATOM 1546 C CA . GLY A 1 211 ? 2.775 -19.844 5.101 1.00 18.51 200 GLY A CA 1
ATOM 1547 C C . GLY A 1 211 ? 1.697 -20.482 4.256 1.00 22.14 200 GLY A C 1
ATOM 1548 O O . GLY A 1 211 ? 2.020 -21.051 3.203 1.00 24.02 200 GLY A O 1
ATOM 1549 N N . GLU A 1 212 ? 0.434 -20.422 4.681 1.00 20.00 201 GLU A N 1
ATOM 1550 C CA . GLU A 1 212 ? -0.693 -20.986 3.947 1.00 18.02 201 GLU A CA 1
ATOM 1551 C C . GLU A 1 212 ? -1.329 -19.920 3.060 1.00 19.96 201 GLU A C 1
ATOM 1552 O O . GLU A 1 212 ? -1.634 -18.814 3.525 1.00 17.89 201 GLU A O 1
ATOM 1558 N N . ARG A 1 213 ? -1.535 -20.247 1.781 1.00 17.76 202 ARG A N 1
ATOM 1559 C CA . ARG A 1 213 ? -2.111 -19.269 0.858 1.00 18.55 202 ARG A CA 1
ATOM 1560 C C . ARG A 1 213 ? -3.578 -19.003 1.193 1.00 18.38 202 ARG A C 1
ATOM 1561 O O . ARG A 1 213 ? -4.402 -19.932 1.232 1.00 18.56 202 ARG A O 1
ATOM 1569 N N . MET A 1 214 ? -3.906 -17.728 1.429 1.00 17.86 203 MET A N 1
ATOM 1570 C CA . MET A 1 214 ? -5.278 -17.325 1.726 1.00 19.13 203 MET A CA 1
ATOM 1571 C C . MET A 1 214 ? -5.957 -16.591 0.574 1.00 15.73 203 MET A C 1
ATOM 1572 O O . MET A 1 214 ? -7.109 -16.900 0.244 1.00 18.26 203 MET A O 1
ATOM 1577 N N . GLN A 1 215 ? -5.267 -15.628 -0.045 1.00 14.62 204 GLN A N 1
ATOM 1578 C CA . GLN A 1 215 ? -5.801 -14.831 -1.146 1.00 14.85 204 GLN A CA 1
ATOM 1579 C C . GLN A 1 215 ? -4.957 -15.043 -2.396 1.00 16.26 204 GLN A C 1
ATOM 1580 O O . GLN A 1 215 ? -3.732 -14.898 -2.349 1.00 16.23 204 GLN A O 1
ATOM 1586 N N . THR A 1 216 ? -5.615 -15.333 -3.515 1.00 16.62 205 THR A N 1
ATOM 1587 C CA . THR A 1 216 ? -4.956 -15.389 -4.817 1.00 16.39 205 THR A CA 1
ATOM 1588 C C . THR A 1 216 ? -5.836 -14.653 -5.809 1.00 19.03 205 THR A C 1
ATOM 1589 O O . THR A 1 216 ? -7.053 -14.864 -5.824 1.00 19.66 205 THR A O 1
ATOM 1593 N N . GLY A 1 217 ? -5.236 -13.788 -6.613 1.00 16.81 206 GLY A N 1
ATOM 1594 C CA . GLY A 1 217 ? -5.996 -13.124 -7.649 1.00 19.43 206 GLY A CA 1
ATOM 1595 C C . GLY A 1 217 ? -5.089 -12.375 -8.600 1.00 18.88 206 GLY A C 1
ATOM 1596 O O . GLY A 1 217 ? -3.861 -12.502 -8.555 1.00 18.23 206 GLY A O 1
ATOM 1597 N N . ASN A 1 218 ? -5.725 -11.580 -9.459 1.00 16.82 207 ASN A N 1
ATOM 1598 C CA . ASN A 1 218 ? -5.053 -10.755 -10.442 1.00 16.46 207 ASN A CA 1
ATOM 1599 C C . ASN A 1 218 ? -5.936 -9.544 -10.689 1.00 18.72 207 ASN A C 1
ATOM 1600 O O . ASN A 1 218 ? -7.165 -9.661 -10.734 1.00 16.79 207 ASN A O 1
ATOM 1605 N N . THR A 1 219 ? -5.303 -8.379 -10.820 1.00 18.28 208 THR A N 1
ATOM 1606 C CA . THR A 1 219 ? -6.040 -7.129 -10.946 1.00 15.55 208 THR A CA 1
ATOM 1607 C C . THR A 1 219 ? -6.864 -7.052 -12.222 1.00 18.39 208 THR A C 1
ATOM 1608 O O . THR A 1 219 ? -7.663 -6.121 -12.363 1.00 17.66 208 THR A O 1
ATOM 1612 N N . LYS A 1 220 ? -6.702 -8.007 -13.147 1.00 18.89 209 LYS A N 1
ATOM 1613 C CA . LYS A 1 220 ? -7.567 -8.025 -14.316 1.00 18.16 209 LYS A CA 1
ATOM 1614 C C . LYS A 1 220 ? -9.031 -8.263 -13.966 1.00 20.76 209 LYS A C 1
ATOM 1615 O O . LYS A 1 220 ? -9.896 -7.946 -14.788 1.00 20.59 209 LYS A O 1
ATOM 1621 N N . THR A 1 221 ? -9.346 -8.786 -12.771 1.00 17.56 210 THR A N 1
ATOM 1622 C CA . THR A 1 221 ? -10.741 -8.997 -12.388 1.00 17.30 210 THR A CA 1
ATOM 1623 C C . THR A 1 221 ? -11.315 -7.841 -11.581 1.00 19.23 210 THR A C 1
ATOM 1624 O O . THR A 1 221 ? -12.414 -7.980 -11.033 1.00 18.73 210 THR A O 1
ATOM 1628 N N . MET A 1 222 ? -10.603 -6.722 -11.477 1.00 16.37 211 MET A N 1
ATOM 1629 C CA . MET A 1 222 ? -11.175 -5.564 -10.796 1.00 16.44 211 MET A CA 1
ATOM 1630 C C . MET A 1 222 ? -12.451 -5.129 -11.502 1.00 21.75 211 MET A C 1
ATOM 1631 O O . MET A 1 222 ? -12.543 -5.159 -12.731 1.00 21.06 211 MET A O 1
ATOM 1636 N N . ILE A 1 223 ? -13.446 -4.735 -10.714 1.00 17.31 212 ILE A N 1
ATOM 1637 C CA . ILE A 1 223 ? -14.726 -4.334 -11.284 1.00 18.98 212 ILE A CA 1
ATOM 1638 C C . ILE A 1 223 ? -14.629 -2.939 -11.883 1.00 23.14 212 ILE A C 1
ATOM 1639 O O . ILE A 1 223 ? -14.982 -2.715 -13.050 1.00 24.79 212 ILE A O 1
ATOM 1644 N N . PHE A 1 224 ? -14.153 -1.983 -11.090 1.00 18.19 213 PHE A N 1
ATOM 1645 C CA . PHE A 1 224 ? -13.788 -0.657 -11.561 1.00 19.93 213 PHE A CA 1
ATOM 1646 C C . PHE A 1 224 ? -12.271 -0.616 -11.660 1.00 19.63 213 PHE A C 1
ATOM 1647 O O . PHE A 1 224 ? -11.585 -0.874 -10.668 1.00 17.92 213 PHE A O 1
ATOM 1655 N N . ASN A 1 225 ? -11.738 -0.331 -12.849 1.00 18.96 214 ASN A N 1
ATOM 1656 C CA . ASN A 1 225 ? -10.287 -0.269 -12.931 1.00 17.35 214 ASN A CA 1
ATOM 1657 C C . ASN A 1 225 ? -9.777 0.997 -12.243 1.00 16.46 214 ASN A C 1
ATOM 1658 O O . ASN A 1 225 ? -10.551 1.828 -11.753 1.00 18.66 214 ASN A O 1
ATOM 1663 N N . VAL A 1 226 ? -8.448 1.126 -12.156 1.00 17.42 215 VAL A N 1
ATOM 1664 C CA . VAL A 1 226 ? -7.860 2.260 -11.436 1.00 17.55 215 VAL A CA 1
ATOM 1665 C C . VAL A 1 226 ? -8.351 3.581 -12.024 1.00 19.39 215 VAL A C 1
ATOM 1666 O O . VAL A 1 226 ? -8.733 4.506 -11.295 1.00 18.58 215 VAL A O 1
ATOM 1670 N N . ALA A 1 227 ? -8.327 3.697 -13.357 1.00 17.50 216 ALA A N 1
ATOM 1671 C CA . ALA A 1 227 ? -8.756 4.935 -14.000 1.00 20.20 216 ALA A CA 1
ATOM 1672 C C . ALA A 1 227 ? -10.202 5.273 -13.647 1.00 18.59 216 ALA A C 1
ATOM 1673 O O . ALA A 1 227 ? -10.523 6.436 -13.366 1.00 19.44 216 ALA A O 1
ATOM 1675 N N . GLN A 1 228 ? -11.088 4.267 -13.651 1.00 18.42 217 GLN A N 1
ATOM 1676 C CA . GLN A 1 228 ? -12.495 4.514 -13.335 1.00 16.70 217 GLN A CA 1
ATOM 1677 C C . GLN A 1 228 ? -12.672 4.900 -11.874 1.00 18.61 217 GLN A C 1
ATOM 1678 O O . GLN A 1 228 ? -13.509 5.753 -11.548 1.00 17.36 217 GLN A O 1
ATOM 1684 N N . LEU A 1 229 ? -11.886 4.288 -10.982 1.00 18.08 218 LEU A N 1
ATOM 1685 C CA . LEU A 1 229 ? -11.962 4.639 -9.563 1.00 15.94 218 LEU A CA 1
ATOM 1686 C C . LEU A 1 229 ? -11.517 6.084 -9.331 1.00 16.81 218 LEU A C 1
ATOM 1687 O O . LEU A 1 229 ? -12.217 6.859 -8.663 1.00 17.49 218 LEU A O 1
ATOM 1692 N N . ILE A 1 230 ? -10.359 6.467 -9.878 1.00 18.15 219 ILE A N 1
ATOM 1693 C CA . ILE A 1 230 ? -9.879 7.845 -9.753 1.00 14.90 219 ILE A CA 1
ATOM 1694 C C . ILE A 1 230 ? -10.930 8.819 -10.272 1.00 18.40 219 ILE A C 1
ATOM 1695 O O . ILE A 1 230 ? -11.255 9.820 -9.620 1.00 17.75 219 ILE A O 1
ATOM 1700 N N . SER A 1 231 ? -11.499 8.525 -11.438 1.00 16.57 220 SER A N 1
ATOM 1701 C CA . SER A 1 231 ? -12.465 9.439 -12.041 1.00 18.35 220 SER A CA 1
ATOM 1702 C C . SER A 1 231 ? -13.698 9.608 -11.152 1.00 20.54 220 SER A C 1
ATOM 1703 O O . SER A 1 231 ? -14.142 10.733 -10.891 1.00 19.13 220 SER A O 1
ATOM 1706 N N . TYR A 1 232 ? -14.249 8.498 -10.663 1.00 16.97 221 TYR A N 1
ATOM 1707 C CA . TYR A 1 232 ? -15.438 8.542 -9.818 1.00 17.34 221 TYR A CA 1
ATOM 1708 C C . TYR A 1 232 ? -15.150 9.233 -8.491 1.00 19.09 221 TYR A C 1
ATOM 1709 O O . TYR A 1 232 ? -15.877 10.152 -8.084 1.00 18.99 221 TYR A O 1
ATOM 1718 N N . VAL A 1 233 ? -14.112 8.775 -7.780 1.00 16.88 222 VAL A N 1
ATOM 1719 C CA . VAL A 1 233 ? -13.784 9.371 -6.481 1.00 18.05 222 VAL A CA 1
ATOM 1720 C C . VAL A 1 233 ? -13.616 10.885 -6.604 1.00 16.52 222 VAL A C 1
ATOM 1721 O O . VAL A 1 233 ? -14.072 11.649 -5.739 1.00 19.26 222 VAL A O 1
ATOM 1725 N N . SER A 1 234 ? -13.004 11.347 -7.701 1.00 17.33 223 SER A N 1
ATOM 1726 C CA . SER A 1 234 ? -12.661 12.765 -7.846 1.00 14.83 223 SER A CA 1
ATOM 1727 C C . SER A 1 234 ? -13.881 13.667 -7.998 1.00 19.12 223 SER A C 1
ATOM 1728 O O . SER A 1 234 ? -13.724 14.893 -7.985 1.00 18.98 223 SER A O 1
ATOM 1731 N N . GLU A 1 235 ? -15.076 13.106 -8.149 1.00 18.93 224 GLU A N 1
ATOM 1732 C CA . GLU A 1 235 ? -16.299 13.900 -8.184 1.00 17.42 224 GLU A CA 1
ATOM 1733 C C . GLU A 1 235 ? -16.887 14.120 -6.800 1.00 14.98 224 GLU A C 1
ATOM 1734 O O . GLU A 1 235 ? -17.786 14.955 -6.646 1.00 19.72 224 GLU A O 1
ATOM 1740 N N . TYR A 1 236 ? -16.408 13.392 -5.798 1.00 18.28 225 TYR A N 1
ATOM 1741 C CA . TYR A 1 236 ? -16.884 13.512 -4.424 1.00 16.57 225 TYR A CA 1
ATOM 1742 C C . TYR A 1 236 ? -15.822 14.027 -3.471 1.00 18.94 225 TYR A C 1
ATOM 1743 O O . TYR A 1 236 ? -16.151 14.711 -2.499 1.00 16.86 225 TYR A O 1
ATOM 1752 N N . ILE A 1 237 ? -14.557 13.724 -3.733 1.00 16.43 226 ILE A N 1
ATOM 1753 C CA . ILE A 1 237 ? -13.450 14.086 -2.864 1.00 16.61 226 ILE A CA 1
ATOM 1754 C C . ILE A 1 237 ? -12.269 14.394 -3.769 1.00 19.39 226 ILE A C 1
ATOM 1755 O O . ILE A 1 237 ? -11.902 13.567 -4.611 1.00 21.39 226 ILE A O 1
ATOM 1760 N N . THR A 1 238 ? -11.674 15.566 -3.598 1.00 13.94 227 THR A N 1
ATOM 1761 C CA . THR A 1 238 ? -10.482 15.907 -4.367 1.00 15.10 227 THR A CA 1
ATOM 1762 C C . THR A 1 238 ? -9.291 15.121 -3.842 1.00 17.50 227 THR A C 1
ATOM 1763 O O . THR A 1 238 ? -9.069 15.049 -2.630 1.00 16.94 227 THR A O 1
ATOM 1767 N N . LEU A 1 239 ? -8.544 14.493 -4.752 1.00 14.94 228 LEU A N 1
ATOM 1768 C CA . LEU A 1 239 ? -7.326 13.790 -4.383 1.00 15.99 228 LEU A CA 1
ATOM 1769 C C . LEU A 1 239 ? -6.145 14.688 -4.717 1.00 18.88 228 LEU A C 1
ATOM 1770 O O . LEU A 1 239 ? -6.051 15.201 -5.833 1.00 19.28 228 LEU A O 1
ATOM 1775 N N . TYR A 1 240 ? -5.294 14.920 -3.735 1.00 17.24 229 TYR A N 1
ATOM 1776 C CA . TYR A 1 240 ? -4.141 15.792 -3.863 1.00 16.37 229 TYR A CA 1
ATOM 1777 C C . TYR A 1 240 ? -2.878 14.954 -4.001 1.00 15.99 229 TYR A C 1
ATOM 1778 O O . TYR A 1 240 ? -2.865 13.768 -3.641 1.00 16.97 229 TYR A O 1
ATOM 1787 N N . PRO A 1 241 ? -1.800 15.541 -4.516 1.00 18.81 230 PRO A N 1
ATOM 1788 C CA . PRO A 1 241 ? -0.531 14.807 -4.618 1.00 18.35 230 PRO A CA 1
ATOM 1789 C C . PRO A 1 241 ? -0.121 14.217 -3.278 1.00 17.24 230 PRO A C 1
ATOM 1790 O O . PRO A 1 241 ? -0.191 14.878 -2.233 1.00 20.41 230 PRO A O 1
ATOM 1794 N N . GLY A 1 242 ? 0.293 12.958 -3.316 1.00 16.73 231 GLY A N 1
ATOM 1795 C CA . GLY A 1 242 ? 0.604 12.203 -2.129 1.00 16.90 231 GLY A CA 1
ATOM 1796 C C . GLY A 1 242 ? -0.550 11.418 -1.544 1.00 18.95 231 GLY A C 1
ATOM 1797 O O . GLY A 1 242 ? -0.309 10.535 -0.712 1.00 19.30 231 GLY A O 1
ATOM 1798 N N . ASP A 1 243 ? -1.793 11.687 -1.948 1.00 16.53 232 ASP A N 1
ATOM 1799 C CA . ASP A 1 243 ? -2.903 10.899 -1.412 1.00 17.09 232 ASP A CA 1
ATOM 1800 C C . ASP A 1 243 ? -2.810 9.450 -1.889 1.00 18.14 232 ASP A C 1
ATOM 1801 O O . ASP A 1 243 ? -2.296 9.155 -2.976 1.00 18.02 232 ASP A O 1
ATOM 1806 N N . LEU A 1 244 ? -3.309 8.545 -1.055 1.00 13.05 233 LEU A N 1
ATOM 1807 C CA . LEU A 1 244 ? -3.290 7.116 -1.330 1.00 13.96 233 LEU A CA 1
ATOM 1808 C C . LEU A 1 244 ? -4.712 6.605 -1.508 1.00 17.96 233 LEU A C 1
ATOM 1809 O O . LEU A 1 244 ? -5.587 6.862 -0.671 1.00 14.82 233 LEU A O 1
ATOM 1814 N N . MET A 1 245 ? -4.945 5.878 -2.589 1.00 14.24 234 MET A N 1
ATOM 1815 C CA . MET A 1 245 ? -6.209 5.190 -2.814 1.00 13.60 234 MET A CA 1
ATOM 1816 C C . MET A 1 245 ? -5.947 3.692 -2.809 1.00 17.37 234 MET A C 1
ATOM 1817 O O . MET A 1 245 ? -5.122 3.211 -3.592 1.00 18.04 234 MET A O 1
ATOM 1822 N N . ILE A 1 246 ? -6.638 2.955 -1.945 1.00 14.89 235 ILE A N 1
ATOM 1823 C CA . ILE A 1 246 ? -6.508 1.498 -1.909 1.00 16.37 235 ILE A CA 1
ATOM 1824 C C . ILE A 1 246 ? -7.737 0.885 -2.571 1.00 16.18 235 ILE A C 1
ATOM 1825 O O . ILE A 1 246 ? -8.877 1.253 -2.257 1.00 18.49 235 ILE A O 1
ATOM 1830 N N . THR A 1 247 ? -7.507 -0.005 -3.541 1.00 14.60 236 THR A N 1
ATOM 1831 C CA . THR A 1 247 ? -8.500 -0.245 -4.585 1.00 14.03 236 THR A CA 1
ATOM 1832 C C . THR A 1 247 ? -9.286 -1.549 -4.418 1.00 15.71 236 THR A C 1
ATOM 1833 O O . THR A 1 247 ? -9.928 -1.996 -5.376 1.00 17.30 236 THR A O 1
ATOM 1837 N N . GLY A 1 248 ? -9.271 -2.167 -3.236 1.00 13.25 237 GLY A N 1
ATOM 1838 C CA . GLY A 1 248 ? -10.074 -3.353 -2.994 1.00 14.63 237 GLY A CA 1
ATOM 1839 C C . GLY A 1 248 ? -9.239 -4.623 -3.001 1.00 13.95 237 GLY A C 1
ATOM 1840 O O . GLY A 1 248 ? -8.036 -4.612 -3.270 1.00 17.24 237 GLY A O 1
ATOM 1841 N N . THR A 1 249 ? -9.898 -5.738 -2.684 1.00 16.96 238 THR A N 1
ATOM 1842 C CA . THR A 1 249 ? -9.149 -6.966 -2.431 1.00 15.17 238 THR A CA 1
ATOM 1843 C C . THR A 1 249 ? -9.757 -8.165 -3.145 1.00 17.17 238 THR A C 1
ATOM 1844 O O . THR A 1 249 ? -10.979 -8.248 -3.318 1.00 17.14 238 THR A O 1
ATOM 1848 N N . PRO A 1 250 ? -8.922 -9.104 -3.584 1.00 15.74 239 PRO A N 1
ATOM 1849 C CA . PRO A 1 250 ? -9.430 -10.320 -4.241 1.00 16.76 239 PRO A CA 1
ATOM 1850 C C . PRO A 1 250 ? -10.060 -11.261 -3.229 1.00 17.09 239 PRO A C 1
ATOM 1851 O O . PRO A 1 250 ? -10.053 -10.971 -2.018 1.00 18.67 239 PRO A O 1
ATOM 1855 N N . PRO A 1 251 ? -10.658 -12.379 -3.668 1.00 18.44 240 PRO A N 1
ATOM 1856 C CA . PRO A 1 251 ? -11.249 -13.315 -2.699 1.00 19.29 240 PRO A CA 1
ATOM 1857 C C . PRO A 1 251 ? -10.204 -13.844 -1.730 1.00 19.77 240 PRO A C 1
ATOM 1858 O O . PRO A 1 251 ? -8.995 -13.760 -1.969 1.00 19.55 240 PRO A O 1
ATOM 1862 N N . GLY A 1 252 ? -10.698 -14.398 -0.622 1.00 16.62 241 GLY A N 1
ATOM 1863 C CA . GLY A 1 252 ? -9.873 -15.130 0.318 1.00 17.09 241 GLY A CA 1
ATOM 1864 C C . GLY A 1 252 ? -9.662 -14.466 1.658 1.00 17.40 241 GLY A C 1
ATOM 1865 O O . GLY A 1 252 ? -8.809 -14.930 2.428 1.00 15.92 241 GLY A O 1
ATOM 1866 N N . VAL A 1 253 ? -10.382 -13.377 1.950 1.00 17.62 242 VAL A N 1
ATOM 1867 C CA . VAL A 1 253 ? -10.314 -12.796 3.288 1.00 15.34 242 VAL A CA 1
ATOM 1868 C C . VAL A 1 253 ? -10.826 -13.811 4.313 1.00 15.72 242 VAL A C 1
ATOM 1869 O O . VAL A 1 253 ? -11.640 -14.701 4.006 1.00 15.29 242 VAL A O 1
ATOM 1873 N N . GLY A 1 254 ? -10.339 -13.677 5.551 1.00 15.11 243 GLY A N 1
ATOM 1874 C CA . GLY A 1 254 ? -10.683 -14.649 6.579 1.00 15.12 243 GLY A CA 1
ATOM 1875 C C . GLY A 1 254 ? -12.169 -14.685 6.885 1.00 16.49 243 GLY A C 1
ATOM 1876 O O . GLY A 1 254 ? -12.747 -15.753 7.059 1.00 17.03 243 GLY A O 1
ATOM 1877 N N . GLU A 1 255 ? -12.804 -13.511 6.916 1.00 17.10 244 GLU A N 1
ATOM 1878 C CA . GLU A 1 255 ? -14.240 -13.393 7.143 1.00 18.48 244 GLU A CA 1
ATOM 1879 C C . GLU A 1 255 ? -15.060 -14.264 6.197 1.00 17.80 244 GLU A C 1
ATOM 1880 O O . GLU A 1 255 ? -16.170 -14.693 6.540 1.00 19.51 244 GLU A O 1
ATOM 1886 N N . GLY A 1 256 ? -14.543 -14.539 5.007 1.00 17.72 245 GLY A N 1
ATOM 1887 C CA . GLY A 1 256 ? -15.275 -15.317 4.030 1.00 19.47 245 GLY A CA 1
ATOM 1888 C C . GLY A 1 256 ? -14.966 -16.801 3.984 1.00 20.65 245 GLY A C 1
ATOM 1889 O O . GLY A 1 256 ? -15.548 -17.514 3.158 1.00 20.80 245 GLY A O 1
ATOM 1890 N N . LYS A 1 257 ? -14.096 -17.302 4.851 1.00 16.95 246 LYS A N 1
ATOM 1891 C CA . LYS A 1 257 ? -13.752 -18.718 4.789 1.00 21.72 246 LYS A CA 1
ATOM 1892 C C . LYS A 1 257 ? -14.929 -19.599 5.196 1.00 22.70 246 LYS A C 1
ATOM 1893 O O . LYS A 1 257 ? -15.747 -19.247 6.050 1.00 22.61 246 LYS A O 1
ATOM 1899 N N . LYS A 1 258 ? -14.999 -20.766 4.568 1.00 25.63 247 LYS A N 1
ATOM 1900 C CA . LYS A 1 258 ? -16.049 -21.730 4.788 1.00 26.02 247 LYS A CA 1
ATOM 1901 C C . LYS A 1 258 ? -15.439 -23.052 5.243 1.00 26.14 247 LYS A C 1
ATOM 1902 O O . LYS A 1 258 ? -14.342 -23.413 4.804 1.00 27.87 247 LYS A O 1
ATOM 1908 N N . PRO A 1 259 ? -16.119 -23.794 6.123 1.00 27.97 248 PRO A N 1
ATOM 1909 C CA . PRO A 1 259 ? -17.451 -23.494 6.656 1.00 27.19 248 PRO A CA 1
ATOM 1910 C C . PRO A 1 259 ? -17.466 -22.425 7.741 1.00 27.65 248 PRO A C 1
ATOM 1911 O O . PRO A 1 259 ? -18.550 -21.931 8.079 1.00 28.04 248 PRO A O 1
ATOM 1915 N N . GLN A 1 260 ? -16.303 -22.071 8.287 1.00 26.44 249 GLN A N 1
ATOM 1916 C CA . GLN A 1 260 ? -16.236 -21.077 9.350 1.00 26.75 249 GLN A CA 1
ATOM 1917 C C . GLN A 1 260 ? -15.202 -20.009 9.020 1.00 24.80 249 GLN A C 1
ATOM 1918 O O . GLN A 1 260 ? -14.131 -20.302 8.485 1.00 24.70 249 GLN A O 1
ATOM 1924 N N . ALA A 1 261 ? -15.543 -18.765 9.334 1.00 23.88 250 ALA A N 1
ATOM 1925 C CA . ALA A 1 261 ? -14.592 -17.675 9.190 1.00 19.14 250 ALA A CA 1
ATOM 1926 C C . ALA A 1 261 ? -13.343 -17.944 10.026 1.00 22.61 250 ALA A C 1
ATOM 1927 O O . ALA A 1 261 ? -13.398 -18.598 11.076 1.00 24.17 250 ALA A O 1
ATOM 1929 N N . ILE A 1 262 ? -12.211 -17.432 9.541 1.00 19.27 251 ILE A N 1
ATOM 1930 C CA . ILE A 1 262 ? -10.911 -17.568 10.188 1.00 20.58 251 ILE A CA 1
ATOM 1931 C C . ILE A 1 262 ? -10.330 -16.172 10.375 1.00 21.98 251 ILE A C 1
ATOM 1932 O O . ILE A 1 262 ? -10.343 -15.364 9.445 1.00 22.54 251 ILE A O 1
ATOM 1937 N N . TYR A 1 263 ? -9.822 -15.887 11.571 1.00 19.56 252 TYR A N 1
ATOM 1938 C CA . TYR A 1 263 ? -9.344 -14.551 11.893 1.00 15.46 252 TYR A CA 1
ATOM 1939 C C . TYR A 1 263 ? -7.921 -14.596 12.430 1.00 15.85 252 TYR A C 1
ATOM 1940 O O . TYR A 1 263 ? -7.402 -15.646 12.821 1.00 19.64 252 TYR A O 1
ATOM 1949 N N . LEU A 1 264 ? -7.304 -13.423 12.440 1.00 17.38 253 LEU A N 1
ATOM 1950 C CA . LEU A 1 264 ? -5.952 -13.254 12.949 1.00 15.84 253 LEU A CA 1
ATOM 1951 C C . LEU A 1 264 ? -5.897 -13.467 14.453 1.00 19.84 253 LEU A C 1
ATOM 1952 O O . LEU A 1 264 ? -6.822 -13.102 15.190 1.00 22.95 253 LEU A O 1
ATOM 1957 N N . LYS A 1 265 ? -4.783 -14.032 14.914 1.00 18.56 254 LYS A N 1
ATOM 1958 C CA . LYS A 1 265 ? -4.510 -14.169 16.340 1.00 20.72 254 LYS A CA 1
ATOM 1959 C C . LYS A 1 265 ? -3.063 -13.781 16.592 1.00 20.03 254 LYS A C 1
ATOM 1960 O O . LYS A 1 265 ? -2.233 -13.799 15.682 1.00 18.52 254 LYS A O 1
ATOM 1966 N N . ALA A 1 266 ? -2.770 -13.424 17.842 1.00 21.16 255 ALA A N 1
ATOM 1967 C CA . ALA A 1 266 ? -1.406 -13.092 18.227 1.00 20.19 255 ALA A CA 1
ATOM 1968 C C . ALA A 1 266 ? -0.457 -14.209 17.814 1.00 20.38 255 ALA A C 1
ATOM 1969 O O . ALA A 1 266 ? -0.736 -15.394 18.035 1.00 22.43 255 ALA A O 1
ATOM 1971 N N . GLY A 1 267 ? 0.660 -13.824 17.203 1.00 17.12 256 GLY A N 1
ATOM 1972 C CA . GLY A 1 267 ? 1.638 -14.762 16.709 1.00 20.13 256 GLY A CA 1
ATOM 1973 C C . GLY A 1 267 ? 1.519 -15.085 15.236 1.00 19.76 256 GLY A C 1
ATOM 1974 O O . GLY A 1 267 ? 2.472 -15.626 14.661 1.00 19.77 256 GLY A O 1
ATOM 1975 N N . ASP A 1 268 ? 0.385 -14.767 14.609 1.00 19.47 257 ASP A N 1
ATOM 1976 C CA . ASP A 1 268 ? 0.226 -15.002 13.173 1.00 19.92 257 ASP A CA 1
ATOM 1977 C C . ASP A 1 268 ? 1.198 -14.145 12.359 1.00 17.78 257 ASP A C 1
ATOM 1978 O O . ASP A 1 268 ? 1.607 -13.056 12.769 1.00 18.47 257 ASP A O 1
ATOM 1983 N N . VAL A 1 269 ? 1.566 -14.648 11.183 1.00 16.68 258 VAL A N 1
ATOM 1984 C CA . VAL A 1 269 ? 2.445 -13.943 10.255 1.00 16.23 258 VAL A CA 1
ATOM 1985 C C . VAL A 1 269 ? 1.696 -13.778 8.938 1.00 17.22 258 VAL A C 1
ATOM 1986 O O . VAL A 1 269 ? 1.197 -14.758 8.377 1.00 22.06 258 VAL A O 1
ATOM 1990 N N . MET A 1 270 ? 1.576 -12.539 8.470 1.00 16.90 259 MET A N 1
ATOM 1991 C CA . MET A 1 270 ? 1.002 -12.246 7.164 1.00 15.85 259 MET A CA 1
ATOM 1992 C C . MET A 1 270 ? 2.130 -11.979 6.175 1.00 16.44 259 MET A C 1
ATOM 1993 O O . MET A 1 270 ? 3.043 -11.190 6.456 1.00 17.27 259 MET A O 1
ATOM 1998 N N . GLU A 1 271 ? 2.073 -12.643 5.021 1.00 16.61 260 GLU A N 1
ATOM 1999 C CA . GLU A 1 271 ? 3.025 -12.391 3.948 1.00 15.72 260 GLU A CA 1
ATOM 2000 C C . GLU A 1 271 ? 2.250 -12.136 2.666 1.00 15.37 260 GLU A C 1
ATOM 2001 O O . GLU A 1 271 ? 1.373 -12.926 2.308 1.00 19.04 260 GLU A O 1
ATOM 2007 N N . LEU A 1 272 ? 2.571 -11.047 1.974 1.00 15.47 261 LEU A N 1
ATOM 2008 C CA . LEU A 1 272 ? 1.780 -10.686 0.806 1.00 16.40 261 LEU A CA 1
ATOM 2009 C C . LEU A 1 272 ? 2.667 -10.040 -0.246 1.00 16.44 261 LEU A C 1
ATOM 2010 O O . LEU A 1 272 ? 3.776 -9.575 0.037 1.00 16.85 261 LEU A O 1
ATOM 2015 N N . GLY A 1 273 ? 2.157 -10.008 -1.474 1.00 16.28 262 GLY A N 1
ATOM 2016 C CA . GLY A 1 273 ? 2.898 -9.435 -2.581 1.00 14.64 262 GLY A CA 1
ATOM 2017 C C . GLY A 1 273 ? 1.984 -9.145 -3.746 1.00 14.48 262 GLY A C 1
ATOM 2018 O O . GLY A 1 273 ? 0.947 -9.795 -3.928 1.00 14.19 262 GLY A O 1
ATOM 2019 N N . ILE A 1 274 ? 2.368 -8.155 -4.536 1.00 16.45 263 ILE A N 1
ATOM 2020 C CA . ILE A 1 274 ? 1.754 -7.916 -5.832 1.00 14.38 263 ILE A CA 1
ATOM 2021 C C . ILE A 1 274 ? 2.882 -7.776 -6.836 1.00 16.58 263 ILE A C 1
ATOM 2022 O O . ILE A 1 274 ? 3.900 -7.134 -6.552 1.00 14.05 263 ILE A O 1
ATOM 2027 N N . GLU A 1 275 ? 2.698 -8.389 -7.996 1.00 15.67 264 GLU A N 1
ATOM 2028 C CA . GLU A 1 275 ? 3.665 -8.307 -9.090 1.00 18.50 264 GLU A CA 1
ATOM 2029 C C . GLU A 1 275 ? 4.139 -6.876 -9.314 1.00 20.18 264 GLU A C 1
ATOM 2030 O O . GLU A 1 275 ? 3.329 -5.946 -9.406 1.00 17.44 264 GLU A O 1
ATOM 2036 N N . LYS A 1 276 ? 5.469 -6.710 -9.374 1.00 15.51 265 LYS A N 1
ATOM 2037 C CA . LYS A 1 276 ? 6.252 -5.501 -9.593 1.00 16.15 265 LYS A CA 1
ATOM 2038 C C . LYS A 1 276 ? 6.341 -4.616 -8.355 1.00 16.51 265 LYS A C 1
ATOM 2039 O O . LYS A 1 276 ? 7.139 -3.670 -8.353 1.00 19.04 265 LYS A O 1
ATOM 2045 N N . LEU A 1 277 ? 5.578 -4.893 -7.295 1.00 17.02 266 LEU A N 1
ATOM 2046 C CA . LEU A 1 277 ? 5.486 -4.014 -6.133 1.00 15.54 266 LEU A CA 1
ATOM 2047 C C . LEU A 1 277 ? 6.193 -4.542 -4.891 1.00 17.93 266 LEU A C 1
ATOM 2048 O O . LEU A 1 277 ? 6.093 -3.912 -3.826 1.00 18.50 266 LEU A O 1
ATOM 2053 N N . GLY A 1 278 ? 6.869 -5.679 -4.967 1.00 17.47 267 GLY A N 1
ATOM 2054 C CA . GLY A 1 278 ? 7.575 -6.184 -3.798 1.00 16.34 267 GLY A CA 1
ATOM 2055 C C . GLY A 1 278 ? 6.697 -7.018 -2.876 1.00 15.06 267 GLY A C 1
ATOM 2056 O O . GLY A 1 278 ? 5.642 -7.534 -3.258 1.00 14.92 267 GLY A O 1
ATOM 2057 N N . THR A 1 279 ? 7.177 -7.189 -1.644 1.00 16.43 268 THR A N 1
ATOM 2058 C CA . THR A 1 279 ? 6.506 -8.051 -0.677 1.00 16.41 268 THR A CA 1
ATOM 2059 C C . THR A 1 279 ? 6.489 -7.397 0.698 1.00 16.20 268 THR A C 1
ATOM 2060 O O . THR A 1 279 ? 7.354 -6.577 1.031 1.00 16.64 268 THR A O 1
ATOM 2064 N N . GLN A 1 280 ? 5.491 -7.786 1.496 1.00 17.24 269 GLN A N 1
ATOM 2065 C CA . GLN A 1 280 ? 5.372 -7.401 2.894 1.00 17.96 269 GLN A CA 1
ATOM 2066 C C . GLN A 1 280 ? 5.356 -8.632 3.792 1.00 16.28 269 GLN A C 1
ATOM 2067 O O . GLN A 1 280 ? 4.900 -9.718 3.406 1.00 16.34 269 GLN A O 1
ATOM 2073 N N . ARG A 1 281 ? 5.801 -8.428 5.030 1.00 16.92 270 ARG A N 1
ATOM 2074 C CA . ARG A 1 281 ? 5.669 -9.430 6.071 1.00 16.17 270 ARG A CA 1
ATOM 2075 C C . ARG A 1 281 ? 5.346 -8.716 7.374 1.00 15.40 270 ARG A C 1
ATOM 2076 O O . ARG A 1 281 ? 6.103 -7.834 7.792 1.00 16.65 270 ARG A O 1
ATOM 2084 N N . GLN A 1 282 ? 4.237 -9.090 8.004 1.00 18.36 271 GLN A N 1
ATOM 2085 C CA . GLN A 1 282 ? 3.871 -8.542 9.304 1.00 16.33 271 GLN A CA 1
ATOM 2086 C C . GLN A 1 282 ? 3.666 -9.655 10.310 1.00 16.98 271 GLN A C 1
ATOM 2087 O O . GLN A 1 282 ? 2.967 -10.633 10.028 1.00 18.28 271 GLN A O 1
ATOM 2093 N N . GLN A 1 283 ? 4.243 -9.470 11.495 1.00 16.06 272 GLN A N 1
ATOM 2094 C CA . GLN A 1 283 ? 3.944 -10.274 12.661 1.00 18.88 272 GLN A CA 1
ATOM 2095 C C . GLN A 1 283 ? 2.807 -9.606 13.428 1.00 16.06 272 GLN A C 1
ATOM 2096 O O . GLN A 1 283 ? 2.793 -8.380 13.569 1.00 21.25 272 GLN A O 1
ATOM 2098 N N . VAL A 1 284 ? 1.851 -10.414 13.897 1.00 16.43 273 VAL A N 1
ATOM 2099 C CA . VAL A 1 284 ? 0.666 -9.948 14.628 1.00 17.93 273 VAL A CA 1
ATOM 2100 C C . VAL A 1 284 ? 0.875 -10.133 16.126 1.00 19.60 273 VAL A C 1
ATOM 2101 O O . VAL A 1 284 ? 1.324 -11.194 16.577 1.00 18.84 273 VAL A O 1
ATOM 2105 N N . SER A 1 285 ? 0.522 -9.105 16.905 1.00 17.45 274 SER A N 1
ATOM 2106 C CA . SER A 1 285 ? 0.670 -9.103 18.357 1.00 18.15 274 SER A CA 1
ATOM 2107 C C . SER A 1 285 ? -0.655 -8.769 19.020 1.00 20.64 274 SER A C 1
ATOM 2108 O O . SER A 1 285 ? -1.497 -8.075 18.445 1.00 18.98 274 SER A O 1
ATOM 2111 N N . GLU A 1 286 ? -0.826 -9.280 20.241 1.00 22.76 275 GLU A N 1
ATOM 2112 C CA . GLU A 1 286 ? -1.937 -8.881 21.086 1.00 21.50 275 GLU A CA 1
ATOM 2113 C C . GLU A 1 286 ? -1.841 -7.394 21.405 1.00 20.75 275 GLU A C 1
ATOM 2114 O O . GLU A 1 286 ? -0.780 -6.770 21.296 1.00 21.88 275 GLU A O 1
ATOM 2120 N N . TRP A 1 287 ? -2.971 -6.829 21.819 1.00 20.33 276 TRP A N 1
ATOM 2121 C CA . TRP A 1 287 ? -3.009 -5.414 22.139 1.00 23.69 276 TRP A CA 1
ATOM 2122 C C . TRP A 1 287 ? -2.062 -5.090 23.284 1.00 21.49 276 TRP A C 1
ATOM 2123 O O . TRP A 1 287 ? -1.880 -5.879 24.213 1.00 23.41 276 TRP A O 1
ATOM 2134 N N . ARG A 1 288 ? -1.450 -3.922 23.195 1.00 21.91 277 ARG A N 1
ATOM 2135 C CA . ARG A 1 288 ? -0.833 -3.263 24.332 1.00 23.62 277 ARG A CA 1
ATOM 2136 C C . ARG A 1 288 ? -1.062 -1.774 24.146 1.00 25.04 277 ARG A C 1
ATOM 2137 O O . ARG A 1 288 ? -1.360 -1.316 23.042 1.00 21.86 277 ARG A O 1
ATOM 2145 N N . HIS A 1 289 ? -0.969 -1.021 25.234 1.00 24.46 278 HIS A N 1
ATOM 2146 C CA . HIS A 1 289 ? -1.048 0.426 25.110 1.00 25.05 278 HIS A CA 1
ATOM 2147 C C . HIS A 1 289 ? 0.230 0.934 24.463 1.00 26.85 278 HIS A C 1
ATOM 2148 O O . HIS A 1 289 ? 1.333 0.687 24.963 1.00 26.71 278 HIS A O 1
ATOM 2155 N N . LEU A 1 290 ? 0.091 1.591 23.313 1.00 25.25 279 LEU A N 1
ATOM 2156 C CA . LEU A 1 290 ? 1.247 2.046 22.562 1.00 23.97 279 LEU A CA 1
ATOM 2157 C C . LEU A 1 290 ? 1.760 3.393 23.036 1.00 26.07 279 LEU A C 1
ATOM 2158 O O . LEU A 1 290 ? 2.691 3.935 22.433 1.00 29.02 279 LEU A O 1
ATOM 2163 N N . GLY A 1 291 ? 1.180 3.936 24.103 1.00 28.01 280 GLY A N 1
ATOM 2164 C CA . GLY A 1 291 ? 1.762 5.115 24.724 1.00 30.25 280 GLY A CA 1
ATOM 2165 C C . GLY A 1 291 ? 1.639 6.333 23.832 1.00 28.81 280 GLY A C 1
ATOM 2166 O O . GLY A 1 291 ? 0.571 6.622 23.278 1.00 25.67 280 GLY A O 1
ATOM 2167 N N . ASP A 1 292 ? 2.741 7.074 23.701 1.00 33.03 281 ASP A N 1
ATOM 2168 C CA . ASP A 1 292 ? 2.783 8.273 22.871 1.00 33.78 281 ASP A CA 1
ATOM 2169 C C . ASP A 1 292 ? 3.455 8.028 21.521 1.00 29.81 281 ASP A C 1
ATOM 2170 O O . ASP A 1 292 ? 3.804 8.989 20.825 1.00 28.85 281 ASP A O 1
ATOM 2175 N N . GLU A 1 293 ? 3.628 6.766 21.131 1.00 26.87 282 GLU A N 1
ATOM 2176 C CA . GLU A 1 293 ? 4.308 6.451 19.882 1.00 29.83 282 GLU A CA 1
ATOM 2177 C C . GLU A 1 293 ? 3.537 7.002 18.693 1.00 30.90 282 GLU A C 1
ATOM 2178 O O . GLU A 1 293 ? 2.303 6.982 18.666 1.00 27.64 282 GLU A O 1
ATOM 2184 N N . VAL A 1 294 ? 4.277 7.506 17.710 1.00 26.90 283 VAL A N 1
ATOM 2185 C CA . VAL A 1 294 ? 3.714 7.950 16.444 1.00 25.65 283 VAL A CA 1
ATOM 2186 C C . VAL A 1 294 ? 4.174 6.978 15.368 1.00 31.64 283 VAL A C 1
ATOM 2187 O O . VAL A 1 294 ? 5.344 6.582 15.332 1.00 32.93 283 VAL A O 1
ATOM 2191 N N . PHE A 1 295 ? 3.249 6.572 14.510 1.00 27.96 284 PHE A N 1
ATOM 2192 C CA . PHE A 1 295 ? 3.589 5.604 13.474 1.00 24.12 284 PHE A CA 1
ATOM 2193 C C . PHE A 1 295 ? 3.705 6.282 12.109 1.00 28.83 284 PHE A C 1
ATOM 2194 O O . PHE A 1 295 ? 4.150 7.438 12.027 1.00 31.50 284 PHE A O 1
ATOM 2202 N N . GLY A 1 296 ? 3.341 5.584 11.036 1.00 24.88 285 GLY A N 1
ATOM 2203 C CA . GLY A 1 296 ? 3.365 6.219 9.728 1.00 22.36 285 GLY A CA 1
ATOM 2204 C C . GLY A 1 296 ? 4.758 6.347 9.122 1.00 29.53 285 GLY A C 1
ATOM 2205 O O . GLY A 1 296 ? 5.667 5.615 9.496 1.00 26.55 285 GLY A O 1
ATOM 2207 N N . GLY B 1 11 ? -4.822 36.053 26.915 1.00 47.09 0 GLY B N 1
ATOM 2208 C CA . GLY B 1 11 ? -5.202 35.743 25.548 1.00 44.08 0 GLY B CA 1
ATOM 2209 C C . GLY B 1 11 ? -5.687 34.317 25.350 1.00 40.17 0 GLY B C 1
ATOM 2210 O O . GLY B 1 11 ? -4.962 33.363 25.643 1.00 40.92 0 GLY B O 1
ATOM 2211 N N . SER B 1 12 ? -6.917 34.170 24.837 1.00 37.25 1 SER B N 1
ATOM 2212 C CA . SER B 1 12 ? -7.519 32.852 24.683 1.00 34.80 1 SER B CA 1
ATOM 2213 C C . SER B 1 12 ? -8.208 32.621 23.341 1.00 29.91 1 SER B C 1
ATOM 2214 O O . SER B 1 12 ? -8.720 31.518 23.126 1.00 30.96 1 SER B O 1
ATOM 2217 N N . LYS B 1 13 ? -8.262 33.609 22.448 1.00 30.66 2 LYS B N 1
ATOM 2218 C CA . LYS B 1 13 ? -8.868 33.463 21.125 1.00 26.05 2 LYS B CA 1
ATOM 2219 C C . LYS B 1 13 ? -7.771 33.593 20.080 1.00 28.24 2 LYS B C 1
ATOM 2220 O O . LYS B 1 13 ? -7.202 34.674 19.909 1.00 29.75 2 LYS B O 1
ATOM 2226 N N . PHE B 1 14 ? -7.491 32.510 19.361 1.00 22.35 3 PHE B N 1
ATOM 2227 C CA . PHE B 1 14 ? -6.440 32.509 18.357 1.00 22.92 3 PHE B CA 1
ATOM 2228 C C . PHE B 1 14 ? -7.045 32.374 16.970 1.00 24.12 3 PHE B C 1
ATOM 2229 O O . PHE B 1 14 ? -8.128 31.807 16.804 1.00 23.65 3 PHE B O 1
ATOM 2237 N N . CYS B 1 15 ? -6.342 32.916 15.974 1.00 22.44 4 CYS B N 1
ATOM 2238 C CA . CYS B 1 15 ? -6.853 32.912 14.613 1.00 20.15 4 CYS B CA 1
ATOM 2239 C C . CYS B 1 15 ? -5.690 32.896 13.638 1.00 20.67 4 CYS B C 1
ATOM 2240 O O . CYS B 1 15 ? -4.515 32.937 14.020 1.00 21.85 4 CYS B O 1
ATOM 2243 N N . ARG B 1 16 ? -6.039 32.803 12.366 1.00 18.08 5 ARG B N 1
ATOM 2244 C CA . ARG B 1 16 ? -5.092 32.880 11.269 1.00 19.03 5 ARG B CA 1
ATOM 2245 C C . ARG B 1 16 ? -5.737 33.757 10.219 1.00 20.67 5 ARG B C 1
ATOM 2246 O O . ARG B 1 16 ? -6.902 33.547 9.870 1.00 21.64 5 ARG B O 1
ATOM 2254 N N . PHE B 1 17 ? -5.007 34.760 9.745 1.00 21.08 6 PHE B N 1
ATOM 2255 C CA . PHE B 1 17 ? -5.598 35.785 8.904 1.00 20.14 6 PHE B CA 1
ATOM 2256 C C . PHE B 1 17 ? -4.766 36.000 7.649 1.00 20.75 6 PHE B C 1
ATOM 2257 O O . PHE B 1 17 ? -3.533 35.883 7.662 1.00 21.61 6 PHE B O 1
ATOM 2265 N N . GLY B 1 18 ? -5.456 36.322 6.563 1.00 20.13 7 GLY B N 1
ATOM 2266 C CA . GLY B 1 18 ? -4.827 36.532 5.272 1.00 22.36 7 GLY B CA 1
ATOM 2267 C C . GLY B 1 18 ? -5.424 35.655 4.188 1.00 23.88 7 GLY B C 1
ATOM 2268 O O . GLY B 1 18 ? -6.347 34.873 4.410 1.00 21.43 7 GLY B O 1
ATOM 2269 N N . GLN B 1 19 ? -4.848 35.784 2.994 1.00 23.10 8 GLN B N 1
ATOM 2270 C CA . GLN B 1 19 ? -5.307 34.991 1.864 1.00 26.14 8 GLN B CA 1
ATOM 2271 C C . GLN B 1 19 ? -4.909 33.529 2.034 1.00 24.81 8 GLN B C 1
ATOM 2272 O O . GLN B 1 19 ? -3.957 33.194 2.742 1.00 24.64 8 GLN B O 1
ATOM 2278 N N . ARG B 1 20 ? -5.663 32.654 1.368 1.00 24.59 9 ARG B N 1
ATOM 2279 C CA . ARG B 1 20 ? -5.429 31.217 1.467 1.00 27.80 9 ARG B CA 1
ATOM 2280 C C . ARG B 1 20 ? -3.994 30.878 1.068 1.00 31.10 9 ARG B C 1
ATOM 2281 O O . ARG B 1 20 ? -3.490 31.343 0.039 1.00 28.77 9 ARG B O 1
ATOM 2289 N N . GLY B 1 21 ? -3.324 30.086 1.908 1.00 35.76 10 GLY B N 1
ATOM 2290 C CA . GLY B 1 21 ? -1.934 29.732 1.694 1.00 36.39 10 GLY B CA 1
ATOM 2291 C C . GLY B 1 21 ? -0.931 30.775 2.132 1.00 36.19 10 GLY B C 1
ATOM 2292 O O . GLY B 1 21 ? 0.278 30.557 1.968 1.00 36.52 10 GLY B O 1
ATOM 2293 N N . GLN B 1 22 ? -1.393 31.903 2.679 1.00 29.14 11 GLN B N 1
ATOM 2294 C CA . GLN B 1 22 ? -0.540 33.018 3.078 1.00 31.55 11 GLN B CA 1
ATOM 2295 C C . GLN B 1 22 ? -0.890 33.525 4.470 1.00 28.17 11 GLN B C 1
ATOM 2296 O O . GLN B 1 22 ? -0.499 34.642 4.831 1.00 28.42 11 GLN B O 1
ATOM 2302 N N . GLU B 1 23 ? -1.648 32.751 5.241 1.00 21.95 12 GLU B N 1
ATOM 2303 C CA . GLU B 1 23 ? -2.158 33.229 6.515 1.00 23.77 12 GLU B CA 1
ATOM 2304 C C . GLU B 1 23 ? -1.031 33.429 7.520 1.00 24.70 12 GLU B C 1
ATOM 2305 O O . GLU B 1 23 ? 0.005 32.760 7.468 1.00 25.56 12 GLU B O 1
ATOM 2311 N N . LYS B 1 24 ? -1.258 34.346 8.452 1.00 21.11 13 LYS B N 1
ATOM 2312 C CA . LYS B 1 24 ? -0.381 34.636 9.572 1.00 19.74 13 LYS B CA 1
ATOM 2313 C C . LYS B 1 24 ? -1.092 34.329 10.887 1.00 22.05 13 LYS B C 1
ATOM 2314 O O . LYS B 1 24 ? -2.324 34.357 10.954 1.00 22.47 13 LYS B O 1
ATOM 2320 N N . PRO B 1 25 ? -0.346 34.061 11.959 1.00 24.07 14 PRO B N 1
ATOM 2321 C CA . PRO B 1 25 ? -0.981 33.791 13.254 1.00 22.48 14 PRO B CA 1
ATOM 2322 C C . PRO B 1 25 ? -1.453 35.065 13.934 1.00 23.38 14 PRO B C 1
ATOM 2323 O O . PRO B 1 25 ? -0.786 36.100 13.878 1.00 22.78 14 PRO B O 1
ATOM 2327 N N . GLY B 1 26 ? -2.597 34.970 14.612 1.00 24.44 15 GLY B N 1
ATOM 2328 C CA . GLY B 1 26 ? -3.164 36.124 15.283 1.00 22.83 15 GLY B CA 1
ATOM 2329 C C . GLY B 1 26 ? -3.878 35.776 16.570 1.00 26.40 15 GLY B C 1
ATOM 2330 O O . GLY B 1 26 ? -4.198 34.617 16.847 1.00 25.84 15 GLY B O 1
ATOM 2331 N N . ILE B 1 27 ? -4.134 36.815 17.360 1.00 26.20 16 ILE B N 1
ATOM 2332 C CA . ILE B 1 27 ? -4.898 36.690 18.591 1.00 25.93 16 ILE B CA 1
ATOM 2333 C C . ILE B 1 27 ? -5.929 37.811 18.625 1.00 27.72 16 ILE B C 1
ATOM 2334 O O . ILE B 1 27 ? -5.685 38.914 18.126 1.00 24.86 16 ILE B O 1
ATOM 2339 N N . ILE B 1 28 ? -7.098 37.516 19.191 1.00 25.79 17 ILE B N 1
ATOM 2340 C CA . ILE B 1 28 ? -8.193 38.482 19.264 1.00 26.08 17 ILE B CA 1
ATOM 2341 C C . ILE B 1 28 ? -8.081 39.237 20.584 1.00 30.34 17 ILE B C 1
ATOM 2342 O O . ILE B 1 28 ? -8.126 38.627 21.657 1.00 30.12 17 ILE B O 1
ATOM 2347 N N . ASP B 1 29 ? -7.943 40.565 20.520 1.00 28.54 18 ASP B N 1
ATOM 2348 C CA . ASP B 1 29 ? -7.781 41.307 21.764 1.00 33.21 18 ASP B CA 1
ATOM 2349 C C . ASP B 1 29 ? -9.144 41.593 22.398 1.00 32.32 18 ASP B C 1
ATOM 2350 O O . ASP B 1 29 ? -10.194 41.150 21.922 1.00 31.23 18 ASP B O 1
ATOM 2355 N N . ALA B 1 30 ? -9.130 42.3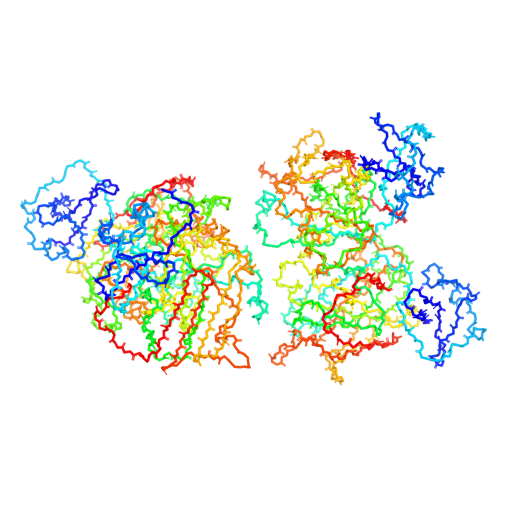46 23.503 1.00 36.55 19 ALA B N 1
ATOM 2356 C CA . ALA B 1 30 ? -10.354 42.590 24.257 1.00 33.06 19 ALA B CA 1
ATOM 2357 C C . ALA B 1 30 ? -11.327 43.495 23.516 1.00 34.91 19 ALA B C 1
ATOM 2358 O O . ALA B 1 30 ? -12.509 43.528 23.873 1.00 34.47 19 ALA B O 1
ATOM 2360 N N . ASP B 1 31 ? -10.866 44.225 22.501 1.00 35.50 20 ASP B N 1
ATOM 2361 C CA . ASP B 1 31 ? -11.751 45.046 21.683 1.00 33.96 20 ASP B CA 1
ATOM 2362 C C . ASP B 1 31 ? -12.310 44.292 20.485 1.00 35.33 20 ASP B C 1
ATOM 2363 O O . ASP B 1 31 ? -13.151 44.839 19.762 1.00 31.72 20 ASP B O 1
ATOM 2368 N N . GLY B 1 32 ? -11.864 43.059 20.258 1.00 30.76 21 GLY B N 1
ATOM 2369 C CA . GLY B 1 32 ? -12.282 42.306 19.098 1.00 29.77 21 GLY B CA 1
ATOM 2370 C C . GLY B 1 32 ? -11.414 42.499 17.880 1.00 28.48 21 GLY B C 1
ATOM 2371 O O . GLY B 1 32 ? -11.816 42.093 16.784 1.00 27.03 21 GLY B O 1
ATOM 2372 N N . ASN B 1 33 ? -10.249 43.118 18.030 1.00 28.72 22 ASN B N 1
ATOM 2373 C CA . ASN B 1 33 ? -9.347 43.336 16.910 1.00 29.04 22 ASN B CA 1
ATOM 2374 C C . ASN B 1 33 ? -8.308 42.225 16.849 1.00 27.33 22 ASN B C 1
ATOM 2375 O O . ASN B 1 33 ? -7.905 41.665 17.873 1.00 26.88 22 ASN B O 1
ATOM 2380 N N . ILE B 1 34 ? -7.868 41.924 15.632 1.00 26.04 23 ILE B N 1
ATOM 2381 C CA . ILE B 1 34 ? -6.779 40.978 15.420 1.00 25.85 23 ILE B CA 1
ATOM 2382 C C . ILE B 1 34 ? -5.461 41.648 15.780 1.00 25.27 23 ILE B C 1
ATOM 2383 O O . ILE B 1 34 ? -5.180 42.769 15.333 1.00 25.98 23 ILE B O 1
ATOM 2388 N N . A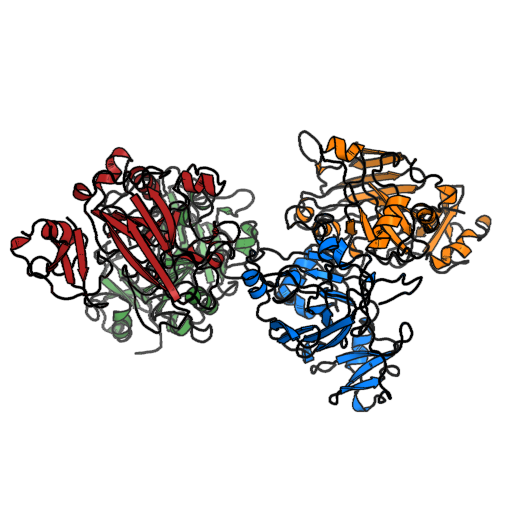RG B 1 35 ? -4.637 40.952 16.562 1.00 22.90 24 ARG B N 1
ATOM 2389 C CA . ARG B 1 35 ? -3.242 41.314 16.788 1.00 27.93 24 ARG B CA 1
ATOM 2390 C C . ARG B 1 35 ? -2.325 40.293 16.124 1.00 27.68 24 ARG B C 1
ATOM 2391 O O . ARG B 1 35 ? -2.582 39.088 16.190 1.00 29.16 24 ARG B O 1
ATOM 2399 N N . ASP B 1 36 ? -1.243 40.769 15.505 1.00 26.02 25 ASP B N 1
ATOM 2400 C CA . ASP B 1 36 ? -0.327 39.894 14.771 1.00 22.34 25 ASP B CA 1
ATOM 2401 C C . ASP B 1 36 ? 0.633 39.210 15.747 1.00 29.79 25 ASP B C 1
ATOM 2402 O O . ASP B 1 36 ? 1.323 39.883 16.522 1.00 30.03 25 ASP B O 1
ATOM 2407 N N . LEU B 1 37 ? 0.677 37.872 15.704 1.00 28.33 26 LEU B N 1
ATOM 2408 C CA . LEU B 1 37 ? 1.567 37.074 16.544 1.00 28.12 26 LEU B CA 1
ATOM 2409 C C . LEU B 1 37 ? 2.896 36.733 15.877 1.00 31.21 26 LEU B C 1
ATOM 2410 O O . LEU B 1 37 ? 3.719 36.056 16.504 1.00 32.21 26 LEU B O 1
ATOM 2415 N N . SER B 1 38 ? 3.135 37.193 14.643 1.00 29.36 27 SER B N 1
ATOM 2416 C CA . SER B 1 38 ? 4.326 36.781 13.896 1.00 37.12 27 SER B CA 1
ATOM 2417 C C . SER B 1 38 ? 5.622 37.049 14.658 1.00 34.16 27 SER B C 1
ATOM 2418 O O . SER B 1 38 ? 6.613 36.337 14.458 1.00 40.96 27 SER B O 1
ATOM 2421 N N . GLY B 1 39 ? 5.642 38.061 15.528 1.00 35.62 28 GLY B N 1
ATOM 2422 C CA . GLY B 1 39 ? 6.843 38.334 16.299 1.00 37.84 28 GLY B CA 1
ATOM 2423 C C . GLY B 1 39 ? 7.127 37.314 17.380 1.00 42.36 28 GLY B C 1
ATOM 2424 O O . GLY B 1 39 ? 8.265 37.226 17.853 1.00 43.78 28 GLY B O 1
ATOM 2425 N N . VAL B 1 40 ? 6.121 36.545 17.779 1.00 36.88 29 VAL B N 1
ATOM 2426 C CA . VAL B 1 40 ? 6.252 35.566 18.851 1.00 37.12 29 VAL B CA 1
ATOM 2427 C C . VAL B 1 40 ? 6.371 34.151 18.305 1.00 38.51 29 VAL B C 1
ATOM 2428 O O . VAL B 1 40 ? 7.240 33.388 18.724 1.00 40.08 29 VAL B O 1
ATOM 2432 N N . VAL B 1 41 ? 5.491 33.782 17.376 1.00 39.91 30 VAL B N 1
ATOM 2433 C CA . VAL B 1 41 ? 5.540 32.475 16.715 1.00 36.68 30 VAL B CA 1
ATOM 2434 C C . VAL B 1 41 ? 5.317 32.660 15.230 1.00 31.69 30 VAL B C 1
ATOM 2435 O O . VAL B 1 41 ? 4.596 33.572 14.790 1.00 34.75 30 VAL B O 1
ATOM 2439 N N . PRO B 1 42 ? 5.940 31.821 14.414 1.00 31.50 31 PRO B N 1
ATOM 2440 C CA . PRO B 1 42 ? 5.797 31.974 12.961 1.00 34.71 31 PRO B CA 1
ATOM 2441 C C . PRO B 1 42 ? 4.464 31.463 12.435 1.00 31.99 31 PRO B C 1
ATOM 2442 O O . PRO B 1 42 ? 3.936 32.008 11.461 1.00 32.59 31 PRO B O 1
ATOM 2446 N N . GLU B 1 43 ? 3.906 30.434 13.076 1.00 34.58 32 GLU B N 1
ATOM 2447 C CA . GLU B 1 43 ? 2.663 29.803 12.641 1.00 31.34 32 GLU B CA 1
ATOM 2448 C C . GLU B 1 43 ? 1.815 29.442 13.857 1.00 32.16 32 GLU B C 1
ATOM 2449 O O . GLU B 1 43 ? 2.350 29.071 14.903 1.00 31.12 32 GLU B O 1
ATOM 2455 N N . LEU B 1 44 ? 0.486 29.519 13.715 1.00 26.97 33 LEU B N 1
ATOM 2456 C CA . LEU B 1 44 ? -0.423 29.084 14.783 1.00 29.44 33 LEU B CA 1
ATOM 2457 C C . LEU B 1 44 ? -0.617 27.579 14.659 1.00 32.30 33 LEU B C 1
ATOM 2458 O O . LEU B 1 44 ? -1.558 27.094 14.029 1.00 28.59 33 LEU B O 1
ATOM 2463 N N . THR B 1 45 ? 0.277 26.829 15.287 1.00 30.55 34 THR B N 1
ATOM 2464 C CA . THR B 1 45 ? 0.189 25.380 15.386 1.00 31.66 34 THR B CA 1
ATOM 2465 C C . THR B 1 45 ? -0.077 25.000 16.832 1.00 29.79 34 THR B C 1
ATOM 2466 O O . THR B 1 45 ? -0.014 25.836 17.737 1.00 31.41 34 THR B O 1
ATOM 2470 N N . ILE B 1 46 ? -0.378 23.717 17.051 1.00 28.20 35 ILE B N 1
ATOM 2471 C CA . ILE B 1 46 ? -0.657 23.260 18.410 1.00 32.23 35 ILE B CA 1
ATOM 2472 C C . ILE B 1 46 ? 0.577 23.419 19.286 1.00 32.73 35 ILE B C 1
ATOM 2473 O O . ILE B 1 46 ? 0.484 23.843 20.446 1.00 30.71 35 ILE B O 1
ATOM 2478 N N . ASP B 1 47 ? 1.755 23.114 18.739 1.00 37.02 36 ASP B N 1
ATOM 2479 C CA . ASP B 1 47 ? 2.983 23.305 19.501 1.00 39.14 36 ASP B CA 1
ATOM 2480 C C . ASP B 1 47 ? 3.253 24.772 19.801 1.00 38.84 36 ASP B C 1
ATOM 2481 O O . ASP B 1 47 ? 3.911 25.074 20.801 1.00 39.11 36 ASP B O 1
ATOM 2486 N N . ALA B 1 48 ? 2.745 25.686 18.974 1.00 36.82 37 ALA B N 1
ATOM 2487 C CA . ALA B 1 48 ? 2.961 27.112 19.179 1.00 37.63 37 ALA B CA 1
ATOM 2488 C C . ALA B 1 48 ? 2.017 27.726 20.204 1.00 38.16 37 ALA B C 1
ATOM 2489 O O . ALA B 1 48 ? 2.186 28.903 20.542 1.00 36.58 37 ALA B O 1
ATOM 2491 N N . LEU B 1 49 ? 1.049 26.960 20.723 1.00 32.73 38 LEU B N 1
ATOM 2492 C CA . LEU B 1 49 ? 0.016 27.534 21.581 1.00 35.01 38 LEU B CA 1
ATOM 2493 C C . LEU B 1 49 ? 0.591 28.062 22.888 1.00 36.79 38 LEU B C 1
ATOM 2494 O O . LEU B 1 49 ? 0.182 29.127 23.365 1.00 38.96 38 LEU B O 1
ATOM 2499 N N . ALA B 1 50 ? 1.521 27.320 23.496 1.00 39.71 39 ALA B N 1
ATOM 2500 C CA . ALA B 1 50 ? 2.067 27.745 24.782 1.00 38.60 39 ALA B CA 1
ATOM 2501 C C . ALA B 1 50 ? 2.724 29.118 24.675 1.00 39.50 39 ALA B C 1
ATOM 2502 O O . ALA B 1 50 ? 2.487 29.995 25.515 1.00 41.60 39 ALA B O 1
ATOM 2504 N N . ALA B 1 51 ? 3.530 29.329 23.633 1.00 32.85 40 ALA B N 1
ATOM 2505 C CA . ALA B 1 51 ? 4.191 30.615 23.450 1.00 37.97 40 ALA B CA 1
ATOM 2506 C C . ALA B 1 51 ? 3.189 31.709 23.103 1.00 39.30 40 ALA B C 1
ATOM 2507 O O . ALA B 1 51 ? 3.284 32.828 23.619 1.00 38.73 40 ALA B O 1
ATOM 2509 N N . ALA B 1 52 ? 2.221 31.406 22.234 1.00 38.69 41 ALA B N 1
ATOM 2510 C CA . ALA B 1 52 ? 1.188 32.383 21.903 1.00 36.57 41 ALA B CA 1
ATOM 2511 C C . ALA B 1 52 ? 0.307 32.705 23.105 1.00 38.15 41 ALA B C 1
ATOM 2512 O O . ALA B 1 52 ? -0.134 33.848 23.258 1.00 39.98 41 ALA B O 1
ATOM 2514 N N . LYS B 1 53 ? 0.043 31.718 23.967 1.00 37.06 42 LYS B N 1
ATOM 2515 C CA . LYS B 1 53 ? -0.748 31.974 25.167 1.00 39.83 42 LYS B CA 1
ATOM 2516 C C . LYS B 1 53 ? 0.016 32.831 26.170 1.00 42.59 42 LYS B C 1
ATOM 2517 O O . LYS B 1 53 ? -0.597 33.588 26.931 1.00 45.08 42 LYS B O 1
ATOM 2523 N N . GLY B 1 54 ? 1.345 32.735 26.186 1.00 42.36 43 GLY B N 1
ATOM 2524 C CA . GLY B 1 54 ? 2.132 33.521 27.113 1.00 42.56 43 GLY B CA 1
ATOM 2525 C C . GLY B 1 54 ? 2.465 34.925 26.664 1.00 43.88 43 GLY B C 1
ATOM 2526 O O . GLY B 1 54 ? 2.923 35.731 27.479 1.00 46.91 43 GLY B O 1
ATOM 2527 N N . ALA B 1 55 ? 2.227 35.250 25.394 1.00 43.32 44 ALA B N 1
ATOM 2528 C CA . ALA B 1 55 ? 2.675 36.522 24.843 1.00 42.61 44 ALA B CA 1
ATOM 2529 C C . ALA B 1 55 ? 1.878 37.698 25.406 1.00 41.03 44 ALA B C 1
ATOM 2530 O O . ALA B 1 55 ? 0.717 37.571 25.811 1.00 38.26 44 ALA B O 1
ATOM 2532 N N . ASP B 1 56 ? 2.530 38.859 25.418 1.00 39.12 45 ASP B N 1
ATOM 2533 C CA . ASP B 1 56 ? 1.937 40.112 25.870 1.00 42.27 45 ASP B CA 1
ATOM 2534 C C . ASP B 1 56 ? 1.165 40.739 24.711 1.00 38.26 45 ASP B C 1
ATOM 2535 O O . ASP B 1 56 ? 1.770 41.287 23.782 1.00 42.82 45 ASP B O 1
ATOM 2540 N N . ILE B 1 57 ? -0.170 40.678 24.780 1.00 38.94 46 ILE B N 1
ATOM 2541 C CA . ILE B 1 57 ? -1.011 41.141 23.675 1.00 35.88 46 ILE B CA 1
ATOM 2542 C C . ILE B 1 57 ? -0.793 42.627 23.404 1.00 40.96 46 ILE B C 1
ATOM 2543 O O . ILE B 1 57 ? -0.729 43.057 22.245 1.00 38.96 46 ILE B O 1
ATOM 2548 N N . ALA B 1 58 ? -0.686 43.436 24.460 1.00 43.61 47 ALA B N 1
ATOM 2549 C CA . ALA B 1 58 ? -0.584 44.879 24.272 1.00 45.45 47 ALA B CA 1
ATOM 2550 C C . ALA B 1 58 ? 0.661 45.287 23.497 1.00 43.91 47 ALA B C 1
ATOM 2551 O O . ALA B 1 58 ? 0.721 46.424 23.013 1.00 48.69 47 ALA B O 1
ATOM 2553 N N . LEU B 1 59 ? 1.640 44.394 23.351 1.00 43.85 48 LEU B N 1
ATOM 2554 C CA . LEU B 1 59 ? 2.842 44.658 22.571 1.00 41.78 48 LEU B CA 1
ATOM 2555 C C . LEU B 1 59 ? 2.745 44.164 21.133 1.00 42.42 48 LEU B C 1
ATOM 2556 O O . LEU B 1 59 ? 3.682 44.381 20.354 1.00 41.70 48 LEU B O 1
ATOM 2561 N N . LEU B 1 60 ? 1.650 43.503 20.767 1.00 37.19 49 LEU B N 1
ATOM 2562 C CA . LEU B 1 60 ? 1.473 43.003 19.412 1.00 35.05 49 LEU B CA 1
ATOM 2563 C C . LEU B 1 60 ? 0.788 44.060 18.554 1.00 32.40 49 LEU B C 1
ATOM 2564 O O . LEU B 1 60 ? -0.110 44.761 19.031 1.00 40.04 49 LEU B O 1
ATOM 2569 N N . PRO B 1 61 ? 1.202 44.208 17.299 1.00 34.38 50 PRO B N 1
ATOM 2570 C CA . PRO B 1 61 ? 0.611 45.251 16.451 1.00 33.79 50 PRO B CA 1
ATOM 2571 C C . PRO B 1 61 ? -0.789 44.883 15.983 1.00 33.97 50 PRO B C 1
ATOM 2572 O O . PRO B 1 61 ? -1.102 43.715 15.738 1.00 30.81 50 PRO B O 1
ATOM 2576 N N . LEU B 1 62 ? -1.635 45.902 15.865 1.00 31.02 51 LEU B N 1
ATOM 2577 C CA . LEU B 1 62 ? -2.949 45.716 15.266 1.00 28.53 51 LEU B CA 1
ATOM 2578 C C . LEU B 1 62 ? -2.812 45.409 13.779 1.00 30.82 51 LEU B C 1
ATOM 2579 O O . LEU B 1 62 ? -1.953 45.964 13.088 1.00 33.04 51 LEU B O 1
ATOM 2584 N N . VAL B 1 63 ? -3.668 44.522 13.285 1.00 26.72 52 VAL B N 1
ATOM 2585 C CA . VAL B 1 63 ? -3.684 44.161 11.873 1.00 27.19 52 VAL B CA 1
ATOM 2586 C C . VAL B 1 63 ? -4.566 45.148 11.121 1.00 30.10 52 VAL B C 1
ATOM 2587 O O . VAL B 1 63 ? -5.641 45.528 11.598 1.00 32.72 52 VAL B O 1
ATOM 2591 N N . GLU B 1 64 ? -4.116 45.566 9.942 1.00 31.34 53 GLU B N 1
ATOM 2592 C CA . GLU B 1 64 ? -4.849 46.514 9.118 1.00 34.05 53 GLU B CA 1
ATOM 2593 C C . GLU B 1 64 ? -5.469 45.803 7.921 1.00 32.29 53 GLU B C 1
ATOM 2594 O O . GLU B 1 64 ? -5.051 44.710 7.534 1.00 31.46 53 GLU B O 1
ATOM 2600 N N . GLY B 1 65 ? -6.502 46.426 7.353 1.00 31.90 54 GLY B N 1
ATOM 2601 C CA . GLY B 1 65 ? -7.036 46.012 6.070 1.00 35.54 54 GLY B CA 1
ATOM 2602 C C . GLY B 1 65 ? -8.225 45.072 6.094 1.00 33.68 54 GLY B C 1
ATOM 2603 O O . GLY B 1 65 ? -8.672 44.655 5.014 1.00 31.67 54 GLY B O 1
ATOM 2604 N N . GLU B 1 66 ? -8.748 44.730 7.270 1.00 25.23 55 GLU B N 1
ATOM 2605 C CA . GLU B 1 66 ? -9.873 43.810 7.409 1.00 24.48 55 GLU B CA 1
ATOM 2606 C C . GLU B 1 66 ? -9.625 42.486 6.676 1.00 24.36 55 GLU B C 1
ATOM 2607 O O . GLU B 1 66 ? -10.360 42.143 5.737 1.00 23.72 55 GLU B O 1
ATOM 2613 N N . PRO B 1 67 ? -8.623 41.715 7.084 1.00 23.67 56 PRO B N 1
ATOM 2614 C CA . PRO B 1 67 ? -8.234 40.526 6.321 1.00 21.72 56 PRO B CA 1
ATOM 2615 C C . PRO B 1 67 ? -9.192 39.357 6.494 1.00 22.08 56 PRO B C 1
ATOM 2616 O O . PRO B 1 67 ? -9.980 39.281 7.443 1.00 21.55 56 PRO B O 1
ATOM 2620 N N . ARG B 1 68 ? -9.081 38.426 5.548 1.00 23.36 57 ARG B N 1
ATOM 2621 C CA . ARG B 1 68 ? -9.819 37.170 5.599 1.00 20.91 57 ARG B CA 1
ATOM 2622 C C . ARG B 1 68 ? -9.386 36.340 6.799 1.00 22.51 57 ARG B C 1
ATOM 2623 O O . ARG B 1 68 ? -8.208 36.312 7.160 1.00 21.86 57 ARG B O 1
ATOM 2631 N N . TYR B 1 69 ? -10.352 35.654 7.422 1.00 18.64 58 TYR B N 1
ATOM 2632 C CA . TYR B 1 69 ? -10.054 34.614 8.398 1.00 20.41 58 TYR B CA 1
ATOM 2633 C C . TYR B 1 69 ? -9.806 33.290 7.692 1.00 20.61 58 TYR B C 1
ATOM 2634 O O . TYR B 1 69 ? -10.617 32.858 6.867 1.00 20.07 58 TYR B O 1
ATOM 2643 N N . GLY B 1 70 ? -8.705 32.633 8.050 1.00 21.05 59 GLY B N 1
ATOM 2644 C CA . GLY B 1 70 ? -8.461 31.270 7.641 1.00 23.40 59 GLY B CA 1
ATOM 2645 C C . GLY B 1 70 ? -8.920 30.279 8.703 1.00 18.80 59 GLY B C 1
ATOM 2646 O O . GLY B 1 70 ? -9.471 30.632 9.744 1.00 20.47 59 GLY B O 1
ATOM 2647 N N . VAL B 1 71 ? -8.699 29.005 8.400 1.00 19.28 60 VAL B N 1
ATOM 2648 C CA . VAL B 1 71 ? -8.815 27.981 9.439 1.00 17.39 60 VAL B CA 1
ATOM 2649 C C . VAL B 1 71 ? -7.909 28.377 10.594 1.00 17.40 60 VAL B C 1
ATOM 2650 O O . VAL B 1 71 ? -6.737 28.725 10.364 1.00 20.19 60 VAL B O 1
ATOM 2654 N N . PRO B 1 72 ? -8.394 28.402 11.839 1.00 20.86 61 PRO B N 1
ATOM 2655 C CA . PRO B 1 72 ? -7.617 29.051 12.907 1.00 22.85 61 PRO B CA 1
ATOM 2656 C C . PRO B 1 72 ? -6.425 28.257 13.413 1.00 24.44 61 PRO B C 1
ATOM 2657 O O . PRO B 1 72 ? -5.623 28.817 14.171 1.00 24.81 61 PRO B O 1
ATOM 2661 N N . VAL B 1 73 ? -6.266 26.989 13.031 1.00 24.06 62 VAL B N 1
ATOM 2662 C CA . VAL B 1 73 ? -5.107 26.197 13.430 1.00 23.99 62 VAL B CA 1
ATOM 2663 C C . VAL B 1 73 ? -4.478 25.629 12.170 1.00 22.86 62 VAL B C 1
ATOM 2664 O O . VAL B 1 73 ? -5.187 25.114 11.300 1.00 25.79 62 VAL B O 1
ATOM 2668 N N . LYS B 1 74 ? -3.159 25.739 12.066 1.00 21.12 63 LYS B N 1
ATOM 2669 C CA . LYS B 1 74 ? -2.416 25.159 10.957 1.00 22.70 63 LYS B CA 1
ATOM 2670 C C . LYS B 1 74 ? -2.040 23.723 11.282 1.00 25.90 63 LYS B C 1
ATOM 2671 O O . LYS B 1 74 ? -1.648 23.409 12.409 1.00 27.75 63 LYS B O 1
ATOM 2677 N N . GLY B 1 75 ? -2.165 22.854 10.288 1.00 26.15 64 GLY B N 1
ATOM 2678 C CA . GLY B 1 75 ? -1.687 21.494 10.423 1.00 28.74 64 GLY B CA 1
ATOM 2679 C C . GLY B 1 75 ? -2.677 20.500 10.981 1.00 28.71 64 GLY B C 1
ATOM 2680 O O . GLY B 1 75 ? -2.262 19.527 11.621 1.00 28.89 64 GLY B O 1
ATOM 2681 N N . ILE B 1 76 ? -3.977 20.718 10.782 1.00 20.60 65 ILE B N 1
ATOM 2682 C CA . ILE B 1 76 ? -4.957 19.694 11.133 1.00 19.20 65 ILE B CA 1
ATOM 2683 C C . ILE B 1 76 ? -4.705 18.464 10.278 1.00 18.79 65 ILE B C 1
ATOM 2684 O O . ILE B 1 76 ? -4.758 18.525 9.042 1.00 18.97 65 ILE B O 1
ATOM 2689 N N . GLY B 1 77 ? -4.439 17.339 10.929 1.00 18.58 66 GLY B N 1
ATOM 2690 C CA . GLY B 1 77 ? -4.072 16.141 10.187 1.00 19.45 66 GLY B CA 1
ATOM 2691 C C . GLY B 1 77 ? -5.236 15.329 9.655 1.00 16.77 66 GLY B C 1
ATOM 2692 O O . GLY B 1 77 ? -5.157 14.779 8.556 1.00 15.30 66 GLY B O 1
ATOM 2693 N N . LYS B 1 78 ? -6.316 15.218 10.429 1.00 15.64 67 LYS B N 1
ATOM 2694 C CA . LYS B 1 78 ? -7.497 14.493 9.981 1.00 16.48 67 LYS B CA 1
ATOM 2695 C C . LYS B 1 78 ? -8.677 15.015 10.786 1.00 17.23 67 LYS B C 1
ATOM 2696 O O . LYS B 1 78 ? -8.495 15.679 11.806 1.00 15.31 67 LYS B O 1
ATOM 2702 N N . ILE B 1 79 ? -9.880 14.713 10.307 1.00 12.98 68 ILE B N 1
ATOM 2703 C CA . ILE B 1 79 ? -11.127 15.149 10.946 1.00 13.64 68 ILE B CA 1
ATOM 2704 C C . ILE B 1 79 ? -12.018 13.936 11.167 1.00 16.10 68 ILE B C 1
ATOM 2705 O O . ILE B 1 79 ? -12.464 13.316 10.195 1.00 16.15 68 ILE B O 1
ATOM 2710 N N . VAL B 1 80 ? -12.332 13.642 12.435 1.00 13.74 69 VAL B N 1
ATOM 2711 C CA . VAL B 1 80 ? -13.253 12.572 12.816 1.00 14.16 69 VAL B CA 1
ATOM 2712 C C . VAL B 1 80 ? -14.616 13.194 13.076 1.00 17.75 69 VAL B C 1
ATOM 2713 O O . VAL B 1 80 ? -14.722 14.175 13.827 1.00 16.81 69 VAL B O 1
ATOM 2717 N N . ALA B 1 81 ? -15.647 12.659 12.430 1.00 15.22 70 ALA B N 1
ATOM 2718 C CA . ALA B 1 81 ? -16.988 13.216 12.527 1.00 19.93 70 ALA B CA 1
ATOM 2719 C C . ALA B 1 81 ? -17.932 12.277 13.272 1.00 18.23 70 ALA B C 1
ATOM 2720 O O . ALA B 1 81 ? -17.822 11.050 13.183 1.00 17.31 70 ALA B O 1
ATOM 2722 N N . ILE B 1 82 ? -18.867 12.867 14.022 1.00 17.73 71 ILE B N 1
ATOM 2723 C CA . ILE B 1 82 ? -19.838 12.112 14.807 1.00 18.77 71 ILE B CA 1
ATOM 2724 C C . ILE B 1 82 ? -21.195 12.246 14.133 1.00 19.29 71 ILE B C 1
ATOM 2725 O O . ILE B 1 82 ? -21.515 13.301 13.576 1.00 20.68 71 ILE B O 1
ATOM 2730 N N . GLY B 1 83 ? -21.971 11.159 14.147 1.00 17.56 72 GLY B N 1
ATOM 2731 C CA . GLY B 1 83 ? -23.295 11.142 13.548 1.00 18.68 72 GLY B CA 1
ATOM 2732 C C . GLY B 1 83 ? -24.341 11.723 14.480 1.00 22.69 72 GLY B C 1
ATOM 2733 O O . GLY B 1 83 ? -24.103 12.765 15.092 1.00 25.78 72 GLY B O 1
ATOM 2734 N N . LEU B 1 84 ? -25.498 11.072 14.575 1.00 19.79 73 LEU B N 1
ATOM 2735 C CA . LEU B 1 84 ? -26.557 11.511 15.484 1.00 22.26 73 LEU B CA 1
ATOM 2736 C C . LEU B 1 84 ? -26.018 11.669 16.897 1.00 22.35 73 LEU B C 1
ATOM 2737 O O . LEU B 1 84 ? -25.528 10.708 17.495 1.00 19.81 73 LEU B O 1
ATOM 2742 N N . ASN B 1 85 ? -26.102 12.895 17.442 1.00 20.81 74 ASN B N 1
ATOM 2743 C CA . ASN B 1 85 ? -25.540 13.097 18.774 1.00 19.71 74 ASN B CA 1
ATOM 2744 C C . ASN B 1 85 ? -26.271 14.163 19.585 1.00 18.08 74 ASN B C 1
ATOM 2745 O O . ASN B 1 85 ? -25.697 14.686 20.545 1.00 18.83 74 ASN B O 1
ATOM 2750 N N . TYR B 1 86 ? -27.484 14.529 19.206 1.00 19.11 75 TYR B N 1
ATOM 2751 C CA . TYR B 1 86 ? -28.288 15.459 19.990 1.00 21.77 75 TYR B CA 1
ATOM 2752 C C . TYR B 1 86 ? -29.612 14.784 20.300 1.00 23.50 75 TYR B C 1
ATOM 2753 O O . TYR B 1 86 ? -30.302 14.318 19.389 1.00 22.24 75 TYR B O 1
ATOM 2762 N N . GLU B 1 87 ? -29.957 14.729 21.588 1.00 23.13 76 GLU B N 1
ATOM 2763 C CA . GLU B 1 87 ? -31.155 14.007 21.996 1.00 28.78 76 GLU B CA 1
ATOM 2764 C C . GLU B 1 87 ? -32.403 14.645 21.397 1.00 26.28 76 GLU B C 1
ATOM 2765 O O . GLU B 1 87 ? -33.292 13.943 20.900 1.00 28.92 76 GLU B O 1
ATOM 2771 N N . ASP B 1 88 ? -32.475 15.978 21.399 1.00 27.77 77 ASP B N 1
ATOM 2772 C CA . ASP B 1 88 ? -33.598 16.648 20.755 1.00 26.74 77 ASP B CA 1
ATOM 2773 C C . ASP B 1 88 ? -33.587 16.483 19.245 1.00 29.25 77 ASP B C 1
ATOM 2774 O O . ASP B 1 88 ? -34.637 16.609 18.610 1.00 29.93 77 ASP B O 1
ATOM 2779 N N . HIS B 1 89 ? -32.429 16.203 18.645 1.00 28.93 78 HIS B N 1
ATOM 2780 C CA . HIS B 1 89 ? -32.430 15.871 17.228 1.00 27.64 78 HIS B CA 1
ATOM 2781 C C . HIS B 1 89 ? -32.966 14.461 17.008 1.00 28.10 78 HIS B C 1
ATOM 2782 O O . HIS B 1 89 ? -33.772 14.230 16.096 1.00 28.41 78 HIS B O 1
ATOM 2789 N N . ALA B 1 90 ? -32.559 13.511 17.857 1.00 25.89 79 ALA B N 1
ATOM 2790 C CA . ALA B 1 90 ? -33.068 12.148 17.749 1.00 27.13 79 ALA B CA 1
ATOM 2791 C C . ALA B 1 90 ? -34.589 12.108 17.894 1.00 32.14 79 ALA B C 1
ATOM 2792 O O . ALA B 1 90 ? -35.270 11.360 17.180 1.00 29.84 79 ALA B O 1
ATOM 2794 N N . ILE B 1 91 ? -35.143 12.926 18.787 1.00 30.98 80 ILE B N 1
ATOM 2795 C CA . ILE B 1 91 ? -36.591 12.926 18.977 1.00 32.56 80 ILE B CA 1
ATOM 2796 C C . ILE B 1 91 ? -37.292 13.491 17.745 1.00 36.42 80 ILE B C 1
ATOM 2797 O O . ILE B 1 91 ? -38.253 12.904 17.234 1.00 39.48 80 ILE B O 1
ATOM 2802 N N . GLU B 1 92 ? -36.803 14.625 17.234 1.00 34.48 81 GLU B N 1
ATOM 2803 C CA . GLU B 1 92 ? -37.423 15.259 16.070 1.00 39.01 81 GLU B CA 1
ATOM 2804 C C . GLU B 1 92 ? -37.399 14.358 14.836 1.00 40.00 81 GLU B C 1
ATOM 2805 O O . GLU B 1 92 ? -38.326 14.408 14.018 1.00 41.78 81 GLU B O 1
ATOM 2811 N N . SER B 1 93 ? -36.354 13.546 14.671 1.00 34.65 82 SER B N 1
ATOM 2812 C CA . SER B 1 93 ? -36.296 12.599 13.563 1.00 37.46 82 SER B CA 1
ATOM 2813 C C . SER B 1 93 ? -36.995 11.282 13.871 1.00 35.47 82 SER B C 1
ATOM 2814 O O . SER B 1 93 ? -37.029 10.406 13.000 1.00 37.45 82 SER B O 1
ATOM 2817 N N . ASN B 1 94 ? -37.542 11.120 15.078 1.00 34.82 83 ASN B N 1
ATOM 2818 C CA . ASN B 1 94 ? -38.143 9.854 15.508 1.00 36.23 83 ASN B CA 1
ATOM 2819 C C . ASN B 1 94 ? -37.150 8.698 15.378 1.00 38.87 83 ASN B C 1
ATOM 2820 O O . ASN B 1 94 ? -37.500 7.592 14.959 1.00 39.39 83 ASN B O 1
ATOM 2825 N N . LEU B 1 95 ? -35.890 8.960 15.734 1.00 35.36 84 LEU B N 1
ATOM 2826 C CA . LEU B 1 95 ? -34.875 7.924 15.694 1.00 35.46 84 LEU B CA 1
ATOM 2827 C C . LEU B 1 95 ? -34.493 7.488 17.104 1.00 35.60 84 LEU B C 1
ATOM 2828 O O . LEU B 1 95 ? -34.600 8.274 18.051 1.00 29.89 84 LEU B O 1
ATOM 2833 N N . PRO B 1 96 ? -34.048 6.246 17.281 1.00 31.64 85 PRO B N 1
ATOM 2834 C CA . PRO B 1 96 ? -33.624 5.809 18.610 1.00 31.66 85 PRO B CA 1
ATOM 2835 C C . PRO B 1 96 ? -32.304 6.448 19.014 1.00 28.03 85 PRO B C 1
ATOM 2836 O O . PRO B 1 96 ? -31.506 6.893 18.186 1.00 30.73 85 PRO B O 1
ATOM 2840 N N . ILE B 1 97 ? -32.098 6.492 20.324 1.00 29.29 86 ILE B N 1
ATOM 2841 C CA . ILE B 1 97 ? -30.871 6.977 20.941 1.00 26.43 86 ILE B CA 1
ATOM 2842 C C . ILE B 1 97 ? -29.751 5.982 20.660 1.00 24.57 86 ILE B C 1
ATOM 2843 O O . ILE B 1 97 ? -29.823 4.838 21.128 1.00 24.30 86 ILE B O 1
ATOM 2848 N N . PRO B 1 98 ? -28.710 6.355 19.911 1.00 25.88 87 PRO B N 1
ATOM 2849 C CA . PRO B 1 98 ? -27.601 5.415 19.693 1.00 22.55 87 PRO B CA 1
ATOM 2850 C C . PRO B 1 98 ? -26.948 5.039 21.010 1.00 20.49 87 PRO B C 1
ATOM 2851 O O . PRO B 1 98 ? -26.865 5.848 21.936 1.00 24.16 87 PRO B O 1
ATOM 2855 N N . THR B 1 99 ? -26.495 3.784 21.092 1.00 20.67 88 THR B N 1
ATOM 2856 C CA . THR B 1 99 ? -25.794 3.304 22.273 1.00 19.94 88 THR B CA 1
ATOM 2857 C C . THR B 1 99 ? -24.281 3.476 22.189 1.00 21.80 88 THR B C 1
ATOM 2858 O O . THR B 1 99 ? -23.605 3.412 23.220 1.00 22.21 88 THR B O 1
ATOM 2862 N N . GLU B 1 100 ? -23.724 3.663 20.998 1.00 22.41 89 GLU B N 1
ATOM 2863 C CA . GLU B 1 100 ? -22.355 4.134 20.863 1.00 23.81 89 GLU B CA 1
ATOM 2864 C C . GLU B 1 100 ? -22.300 5.092 19.681 1.00 18.95 89 GLU B C 1
ATOM 2865 O O . GLU B 1 100 ? -23.151 5.025 18.784 1.00 21.84 89 GLU B O 1
ATOM 2871 N N . PRO B 1 101 ? -21.351 6.022 19.673 1.00 18.47 90 PRO B N 1
ATOM 2872 C CA . PRO B 1 101 ? -21.413 7.099 18.672 1.00 20.39 90 PRO B CA 1
ATOM 2873 C C . PRO B 1 101 ? -21.111 6.592 17.271 1.00 21.98 90 PRO B C 1
ATOM 2874 O O . PRO B 1 101 ? -20.175 5.817 17.065 1.00 21.68 90 PRO B O 1
ATOM 2878 N N . MET B 1 102 ? -21.925 7.019 16.307 1.00 18.85 91 MET B N 1
ATOM 2879 C CA . MET B 1 102 ? -21.569 6.786 14.913 1.00 20.94 91 MET B CA 1
ATOM 2880 C C . MET B 1 102 ? -20.373 7.654 14.553 1.00 21.73 91 MET B C 1
ATOM 2881 O O . MET B 1 102 ? -20.369 8.859 14.812 1.00 20.07 91 MET B O 1
ATOM 2886 N N . MET B 1 103 ? -19.355 7.044 13.954 1.00 21.01 92 MET B N 1
ATOM 2887 C CA . MET B 1 103 ? -18.169 7.753 13.504 1.00 21.19 92 MET B CA 1
ATOM 2888 C C . MET B 1 103 ? -18.060 7.654 11.995 1.00 22.25 92 MET B C 1
ATOM 2889 O O . MET B 1 103 ? -18.396 6.622 11.411 1.00 23.74 92 MET B O 1
ATOM 2894 N N . PHE B 1 104 ? -17.604 8.736 11.368 1.00 18.13 93 PHE B N 1
ATOM 2895 C CA . PHE B 1 104 ? -17.193 8.691 9.970 1.00 19.88 93 PHE B CA 1
ATOM 2896 C C . PHE B 1 104 ? -16.106 9.736 9.756 1.00 18.86 93 PHE B C 1
ATOM 2897 O O . PHE B 1 104 ? -15.943 10.666 10.547 1.00 19.48 93 PHE B O 1
ATOM 2905 N N . MET B 1 105 ? -15.332 9.570 8.699 1.00 16.34 94 MET B N 1
ATOM 2906 C CA . MET B 1 105 ? -14.253 10.512 8.457 1.00 16.99 94 MET B CA 1
ATOM 2907 C C . MET B 1 105 ? -14.747 11.654 7.573 1.00 19.82 94 MET B C 1
ATOM 2908 O O . MET B 1 105 ? -15.411 11.436 6.551 1.00 19.51 94 MET B O 1
ATOM 2913 N N . LYS B 1 106 ? -14.419 12.873 7.983 1.00 16.69 95 LYS B N 1
ATOM 2914 C CA . LYS B 1 106 ? -14.692 14.078 7.208 1.00 14.86 95 LYS B CA 1
ATOM 2915 C C . LYS B 1 106 ? -13.429 14.371 6.399 1.00 14.95 95 LYS B C 1
ATOM 2916 O O . LYS B 1 106 ? -12.409 14.774 6.968 1.00 15.04 95 LYS B O 1
ATOM 2922 N N . ALA B 1 107 ? -13.474 14.106 5.090 1.00 14.86 96 ALA B N 1
ATOM 2923 C CA . ALA B 1 107 ? -12.279 14.258 4.240 1.00 16.60 96 ALA B CA 1
ATOM 2924 C C . ALA B 1 107 ? -11.580 15.588 4.481 1.00 17.27 96 ALA B C 1
ATOM 2925 O O . ALA B 1 107 ? -12.211 16.650 4.449 1.00 15.98 96 ALA B O 1
ATOM 2927 N N . LEU B 1 108 ? -10.256 15.522 4.682 1.00 15.28 97 LEU B N 1
ATOM 2928 C CA . LEU B 1 108 ? -9.483 16.717 5.011 1.00 16.11 97 LEU B CA 1
ATOM 2929 C C . LEU B 1 108 ? -9.595 17.777 3.924 1.00 17.94 97 LEU B C 1
ATOM 2930 O O . LEU B 1 108 ? -9.526 18.976 4.215 1.00 16.19 97 LEU B O 1
ATOM 2935 N N . SER B 1 109 ? -9.773 17.358 2.671 1.00 16.92 98 SER B N 1
ATOM 2936 C CA . SER B 1 109 ? -9.890 18.290 1.564 1.00 18.98 98 SER B CA 1
ATOM 2937 C C . SER B 1 109 ? -11.189 19.090 1.598 1.00 19.10 98 SER B C 1
ATOM 2938 O O . SER B 1 109 ? -11.361 19.996 0.775 1.00 16.76 98 SER B O 1
ATOM 2941 N N . SER B 1 110 ? -12.104 18.789 2.518 1.00 16.73 99 SER B N 1
ATOM 2942 C CA . SER B 1 110 ? -13.285 19.632 2.670 1.00 18.87 99 SER B CA 1
ATOM 2943 C C . SER B 1 110 ? -13.020 20.849 3.548 1.00 18.54 99 SER B C 1
ATOM 2944 O O . SER B 1 110 ? -13.817 21.791 3.531 1.00 16.70 99 SER B O 1
ATOM 2947 N N . LEU B 1 111 ? -11.935 20.836 4.318 1.00 17.35 100 LEU B N 1
ATOM 2948 C CA . LEU B 1 111 ? -11.599 21.940 5.212 1.00 19.07 100 LEU B CA 1
ATOM 2949 C C . LEU B 1 111 ? -11.580 23.275 4.478 1.00 20.25 100 LEU B C 1
ATOM 2950 O O . LEU B 1 111 ? -11.057 23.391 3.364 1.00 19.28 100 LEU B O 1
ATOM 2955 N N . ASN B 1 112 ? -12.142 24.303 5.117 1.00 19.07 101 ASN B N 1
ATOM 2956 C CA . ASN B 1 112 ? -12.165 25.623 4.510 1.00 19.86 101 ASN B CA 1
ATOM 2957 C C . ASN B 1 112 ? -12.210 26.687 5.594 1.00 20.82 101 ASN B C 1
ATOM 2958 O O . ASN B 1 112 ? -12.477 26.402 6.764 1.00 19.39 101 ASN B O 1
ATOM 2963 N N . GLY B 1 113 ? -11.944 27.929 5.179 1.00 21.89 102 GLY B N 1
ATOM 2964 C CA . GLY B 1 113 ? -12.050 29.073 6.056 1.00 22.73 102 GLY B CA 1
ATOM 2965 C C . GLY B 1 113 ? -13.479 29.277 6.519 1.00 20.41 102 GLY B C 1
ATOM 2966 O O . GLY B 1 113 ? -14.432 28.829 5.870 1.00 21.87 102 GLY B O 1
ATOM 2967 N N . PRO B 1 114 ? -13.650 29.963 7.655 1.00 18.77 103 PRO B N 1
ATOM 2968 C CA . PRO B 1 114 ? -14.995 30.084 8.257 1.00 20.50 103 PRO B CA 1
ATOM 2969 C C . PRO B 1 114 ? -15.983 30.834 7.398 1.00 21.64 103 PRO B C 1
ATOM 2970 O O . PRO B 1 114 ? -17.188 30.539 7.442 1.00 21.90 103 PRO B O 1
ATOM 2974 N N . ASN B 1 115 ? -15.518 31.814 6.625 1.00 19.99 104 ASN B N 1
ATOM 2975 C CA . ASN B 1 115 ? -16.400 32.648 5.826 1.00 20.03 104 ASN B CA 1
ATOM 2976 C C . ASN B 1 115 ? -16.231 32.393 4.342 1.00 22.09 104 ASN B C 1
ATOM 2977 O O . ASN B 1 115 ? -16.727 33.173 3.524 1.00 24.52 104 ASN B O 1
ATOM 2982 N N . ASP B 1 116 ? -15.556 31.304 3.977 1.00 24.98 105 ASP B N 1
ATOM 2983 C CA . ASP B 1 116 ? -15.232 31.046 2.584 1.00 22.43 105 ASP B CA 1
ATOM 2984 C C . ASP B 1 116 ? -16.457 30.553 1.819 1.00 24.85 105 ASP B C 1
ATOM 2985 O O . ASP B 1 116 ? -17.351 29.902 2.375 1.00 25.95 105 ASP B O 1
ATOM 2990 N N . GLU B 1 117 ? -16.471 30.845 0.518 1.00 22.12 106 GLU B N 1
ATOM 2991 C CA . GLU B 1 117 ? -17.545 30.401 -0.367 1.00 24.03 106 GLU B CA 1
ATOM 2992 C C . GLU B 1 117 ? -17.776 28.893 -0.258 1.00 25.35 106 GLU B C 1
ATOM 2993 O O . GLU B 1 117 ? -16.832 28.103 -0.225 1.00 21.27 106 GLU B O 1
ATOM 2999 N N . VAL B 1 118 ? -19.041 28.490 -0.200 1.00 20.14 107 VAL B N 1
ATOM 3000 C CA . VAL B 1 118 ? -19.412 27.077 -0.249 1.00 20.75 107 VAL B CA 1
ATOM 3001 C C . VAL B 1 118 ? -19.891 26.772 -1.663 1.00 22.92 107 VAL B C 1
ATOM 3002 O O . VAL B 1 118 ? -20.845 27.389 -2.155 1.00 25.47 107 VAL B O 1
ATOM 3006 N N . VAL B 1 119 ? -19.213 25.848 -2.332 1.00 21.05 108 VAL B N 1
ATOM 3007 C CA . VAL B 1 119 ? -19.520 25.479 -3.709 1.00 21.83 108 VAL B CA 1
ATOM 3008 C C . VAL B 1 119 ? -20.267 24.153 -3.699 1.00 24.58 108 VAL B C 1
ATOM 3009 O O . VAL B 1 119 ? -19.723 23.129 -3.266 1.00 20.53 108 VAL B O 1
ATOM 3013 N N . LEU B 1 120 ? -21.510 24.167 -4.174 1.00 22.66 109 LEU B N 1
ATOM 3014 C CA . LEU B 1 120 ? -22.284 22.934 -4.250 1.00 25.40 109 LEU B CA 1
ATOM 3015 C C . LEU B 1 120 ? -21.680 21.989 -5.288 1.00 24.01 109 LEU B C 1
ATOM 3016 O O . LEU B 1 120 ? -21.138 22.433 -6.300 1.00 24.90 109 LEU B O 1
ATOM 3021 N N . PRO B 1 121 ? -21.748 20.680 -5.057 1.00 23.45 110 PRO B N 1
ATOM 3022 C CA . PRO B 1 121 ? -21.233 19.729 -6.052 1.00 26.20 110 PRO B CA 1
ATOM 3023 C C . PRO B 1 121 ? -22.071 19.754 -7.322 1.00 29.13 110 PRO B C 1
ATOM 3024 O O . PRO B 1 121 ? -23.148 20.347 -7.389 1.00 26.71 110 PRO B O 1
ATOM 3028 N N . LYS B 1 122 ? -21.550 19.090 -8.352 1.00 29.42 111 LYS B N 1
ATOM 3029 C CA . LYS B 1 122 ? -22.208 19.108 -9.653 1.00 30.56 111 LYS B CA 1
ATOM 3030 C C . LYS B 1 122 ? -23.617 18.535 -9.556 1.00 29.99 111 LYS B C 1
ATOM 3031 O O . LYS B 1 122 ? -23.817 17.435 -9.035 1.00 28.45 111 LYS B O 1
ATOM 3037 N N . ASN B 1 123 ? -24.599 19.305 -10.040 1.00 32.16 112 ASN B N 1
ATOM 3038 C CA . ASN B 1 123 ? -26.005 18.885 -10.102 1.00 30.71 112 ASN B CA 1
ATOM 3039 C C . ASN B 1 123 ? -26.594 18.610 -8.720 1.00 28.79 112 ASN B C 1
ATOM 3040 O O . ASN B 1 123 ? -27.530 17.816 -8.577 1.00 30.94 112 ASN B O 1
ATOM 3045 N N . SER B 1 124 ? -26.061 19.265 -7.692 1.00 26.07 113 SER B N 1
ATOM 3046 C CA . SER B 1 124 ? -26.486 19.005 -6.324 1.00 23.28 113 SER B CA 1
ATOM 3047 C C . SER B 1 124 ? -27.796 19.722 -6.028 1.00 27.44 113 SER B C 1
ATOM 3048 O O . SER B 1 124 ? -27.878 20.951 -6.133 1.00 30.85 113 SER B O 1
ATOM 3051 N N . THR B 1 125 ? -28.803 18.961 -5.610 1.00 26.72 114 THR B N 1
ATOM 3052 C CA . THR B 1 125 ? -30.054 19.526 -5.122 1.00 29.02 114 THR B CA 1
ATOM 3053 C C . THR B 1 125 ? -30.361 19.102 -3.691 1.00 28.37 114 THR B C 1
ATOM 3054 O O . THR B 1 125 ? -31.447 19.408 -3.186 1.00 27.35 114 THR B O 1
ATOM 3058 N N . HIS B 1 126 ? -29.428 18.419 -3.014 1.00 24.69 115 HIS B N 1
ATOM 3059 C CA . HIS B 1 126 ? -29.622 17.958 -1.643 1.00 24.64 115 HIS B CA 1
ATOM 3060 C C . HIS B 1 126 ? -28.527 18.466 -0.704 1.00 23.58 115 HIS B C 1
ATOM 3061 O O . HIS B 1 126 ? -28.187 17.790 0.271 1.00 22.45 115 HIS B O 1
ATOM 3068 N N . GLY B 1 127 ? -27.966 19.643 -0.977 1.00 23.94 116 GLY B N 1
ATOM 3069 C CA . GLY B 1 127 ? -27.003 20.230 -0.056 1.00 22.18 116 GLY B CA 1
ATOM 3070 C C . GLY B 1 127 ? -27.672 20.717 1.222 1.00 23.10 116 GLY B C 1
ATOM 3071 O O . GLY B 1 127 ? -28.778 21.260 1.201 1.00 24.84 116 GLY B O 1
ATOM 3072 N N . ASP B 1 128 ? -26.978 20.540 2.352 1.00 19.32 117 ASP B N 1
ATOM 3073 C CA . ASP B 1 128 ? -27.591 20.739 3.660 1.00 19.37 117 ASP B CA 1
ATOM 3074 C C . ASP B 1 128 ? -26.562 21.297 4.636 1.00 19.88 117 ASP B C 1
ATOM 3075 O O . ASP B 1 128 ? -25.353 21.141 4.449 1.00 21.08 117 ASP B O 1
ATOM 3080 N N . TRP B 1 129 ? -27.066 21.954 5.683 1.00 19.55 118 TRP B N 1
ATOM 3081 C CA . TRP B 1 129 ? -26.270 22.637 6.698 1.00 19.48 118 TRP B CA 1
ATOM 3082 C C . TRP B 1 129 ? -26.246 21.836 8.001 1.00 18.24 118 TRP B C 1
ATOM 3083 O O . TRP B 1 129 ? -27.188 21.098 8.308 1.00 20.47 118 TRP B O 1
ATOM 3094 N N . GLU B 1 130 ? -25.150 21.978 8.776 1.00 18.40 119 GLU B N 1
ATOM 3095 C CA . GLU B 1 130 ? -25.021 21.300 10.082 1.00 19.40 119 GLU B CA 1
ATOM 3096 C C . GLU B 1 130 ? -24.065 22.115 10.962 1.00 18.53 119 GLU B C 1
ATOM 3097 O O . GLU B 1 130 ? -22.849 21.930 10.908 1.00 20.46 119 GLU B O 1
ATOM 3103 N N . VAL B 1 131 ? -24.611 23.017 11.778 1.00 17.26 120 VAL B N 1
ATOM 3104 C CA . VAL B 1 131 ? -23.743 23.691 12.742 1.00 19.70 120 VAL B CA 1
ATOM 3105 C C . VAL B 1 131 ? -23.323 22.708 13.832 1.00 17.81 120 VAL B C 1
ATOM 3106 O O . VAL B 1 131 ? -24.133 21.909 14.328 1.00 19.43 120 VAL B O 1
ATOM 3110 N N . GLU B 1 132 ? -22.036 22.737 14.192 1.00 18.81 121 GLU B N 1
ATOM 3111 C CA . GLU B 1 132 ? -21.457 21.746 15.093 1.00 17.67 121 GLU B CA 1
ATOM 3112 C C . GLU B 1 132 ? -20.354 22.370 15.935 1.00 15.12 121 GLU B C 1
ATOM 3113 O O . GLU B 1 132 ? -19.649 23.284 15.492 1.00 19.26 121 GLU B O 1
ATOM 3119 N N . LEU B 1 133 ? -20.204 21.848 17.154 1.00 17.55 122 LEU B N 1
ATOM 3120 C CA . LEU B 1 133 ? -19.056 22.155 17.996 1.00 16.79 122 LEU B CA 1
ATOM 3121 C C . LEU B 1 133 ? -17.866 21.309 17.550 1.00 18.53 122 LEU B C 1
ATOM 3122 O O . LEU B 1 133 ? -17.951 20.072 17.542 1.00 17.75 122 LEU B O 1
ATOM 3127 N N . GLY B 1 134 ? -16.774 21.970 17.172 1.00 19.64 123 GLY B N 1
ATOM 3128 C CA . GLY B 1 134 ? -15.530 21.291 16.826 1.00 19.46 123 GLY B CA 1
ATOM 3129 C C . GLY B 1 134 ? -14.553 21.313 17.987 1.00 19.25 123 GLY B C 1
ATOM 3130 O O . GLY B 1 134 ? -14.471 22.296 18.728 1.00 18.41 123 GLY B O 1
ATOM 3131 N N . VAL B 1 135 ? -13.794 20.229 18.125 1.00 15.43 124 VAL B N 1
ATOM 3132 C CA . VAL B 1 135 ? -12.837 20.058 19.213 1.00 16.51 124 VAL B CA 1
ATOM 3133 C C . VAL B 1 135 ? -11.473 19.817 18.588 1.00 19.50 124 VAL B C 1
ATOM 3134 O O . VAL B 1 135 ? -11.302 18.867 17.808 1.00 19.66 124 VAL B O 1
AT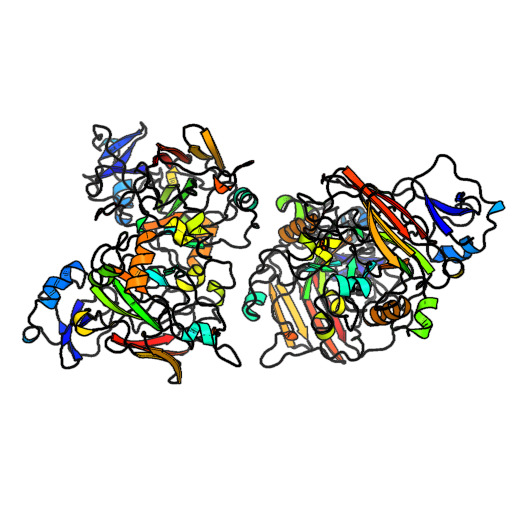OM 3138 N N . VAL B 1 136 ? -10.497 20.654 18.937 1.00 18.84 125 VAL B N 1
ATOM 3139 C CA . VAL B 1 136 ? -9.140 20.504 18.427 1.00 17.53 125 VAL B CA 1
ATOM 3140 C C . VAL B 1 136 ? -8.284 19.859 19.508 1.00 20.73 125 VAL B C 1
ATOM 3141 O O . VAL B 1 136 ? -8.155 20.389 20.620 1.00 19.16 125 VAL B O 1
ATOM 3145 N N . ILE B 1 137 ? -7.696 18.711 19.168 1.00 16.99 126 ILE B N 1
ATOM 3146 C CA . ILE B 1 137 ? -6.933 17.914 20.120 1.00 16.10 126 ILE B CA 1
ATOM 3147 C C . ILE B 1 137 ? -5.568 18.548 20.379 1.00 19.64 126 ILE B C 1
ATOM 3148 O O . ILE B 1 137 ? -4.870 18.986 19.449 1.00 20.84 126 ILE B O 1
ATOM 3153 N N . GLY B 1 138 ? -5.167 18.585 21.653 1.00 19.49 127 GLY B N 1
ATOM 3154 C CA . GLY B 1 138 ? -3.864 19.124 22.002 1.00 21.94 127 GLY B CA 1
ATOM 3155 C C . GLY B 1 138 ? -2.814 18.102 22.384 1.00 22.43 127 GLY B C 1
ATOM 3156 O O . GLY B 1 138 ? -1.614 18.350 22.224 1.00 23.16 127 GLY B O 1
ATOM 3157 N N . GLU B 1 139 ? -3.253 16.952 22.898 1.00 22.38 128 GLU B N 1
ATOM 3158 C CA . GLU B 1 139 ? -2.371 15.881 23.339 1.00 21.88 128 GLU B CA 1
ATOM 3159 C C . GLU B 1 139 ? -2.898 14.553 22.810 1.00 19.94 128 GLU B C 1
ATOM 3160 O O . GLU B 1 139 ? -4.109 14.346 22.727 1.00 24.24 128 GLU B O 1
ATOM 3166 N N . THR B 1 140 ? -1.980 13.655 22.457 1.00 22.08 129 THR B N 1
ATOM 3167 C CA . THR B 1 140 ? -2.359 12.384 21.852 1.00 19.85 129 THR B CA 1
ATOM 3168 C C . THR B 1 140 ? -3.407 11.650 22.682 1.00 21.98 129 THR B C 1
ATOM 3169 O O . THR B 1 140 ? -3.275 11.513 23.902 1.00 22.22 129 THR B O 1
ATOM 3173 N N . CYS B 1 141 ? -4.467 11.204 22.011 1.00 18.24 130 CYS B N 1
ATOM 3174 C CA . CYS B 1 141 ? -5.565 10.470 22.630 1.00 17.68 130 CYS B CA 1
ATOM 3175 C C . CYS B 1 141 ? -5.492 9.036 22.137 1.00 23.14 130 CYS B C 1
ATOM 3176 O O . CYS B 1 141 ? -5.835 8.752 20.983 1.00 20.41 130 CYS B O 1
ATOM 3179 N N . ARG B 1 142 ? -5.052 8.140 23.012 1.00 19.77 131 ARG B N 1
ATOM 3180 C CA . ARG B 1 142 ? -4.981 6.716 22.703 1.00 20.18 131 ARG B CA 1
ATOM 3181 C C . ARG B 1 142 ? -5.503 5.986 23.931 1.00 18.46 131 ARG B C 1
ATOM 3182 O O . ARG B 1 142 ? -4.824 5.965 24.960 1.00 19.36 131 ARG B O 1
ATOM 3190 N N . PHE B 1 143 ? -6.704 5.414 23.822 1.00 17.39 132 PHE B N 1
ATOM 3191 C CA . PHE B 1 143 ? -7.412 4.758 24.934 1.00 19.55 132 PHE B CA 1
ATOM 3192 C C . PHE B 1 143 ? -7.426 5.631 26.187 1.00 20.00 132 PHE B C 1
ATOM 3193 O O . PHE B 1 143 ? -6.988 5.229 27.266 1.00 26.23 132 PHE B O 1
ATOM 3201 N N . VAL B 1 144 ? -7.938 6.836 26.030 1.00 21.99 133 VAL B N 1
ATOM 3202 C CA . VAL B 1 144 ? -7.992 7.786 27.135 1.00 24.57 133 VAL B CA 1
ATOM 3203 C C . VAL B 1 144 ? -9.301 7.594 27.895 1.00 22.39 133 VAL B C 1
ATOM 3204 O O . VAL B 1 144 ? -10.358 7.341 27.303 1.00 18.28 133 VAL B O 1
ATOM 3208 N N . SER B 1 145 ? -9.237 7.689 29.222 1.00 22.44 134 SER B N 1
ATOM 3209 C CA . SER B 1 145 ? -10.451 7.556 30.010 1.00 25.60 134 SER B CA 1
ATOM 3210 C C . SER B 1 145 ? -11.315 8.808 29.885 1.00 23.80 134 SER B C 1
ATOM 3211 O O . SER B 1 145 ? -10.836 9.889 29.548 1.00 25.23 134 SER B O 1
ATOM 3214 N N . GLU B 1 146 ? -12.610 8.647 30.170 1.00 22.85 135 GLU B N 1
ATOM 3215 C CA . GLU B 1 146 ? -13.515 9.791 30.163 1.00 23.35 135 GLU B CA 1
ATOM 3216 C C . GLU B 1 146 ? -13.066 10.848 31.165 1.00 24.91 135 GLU B C 1
ATOM 3217 O O . GLU B 1 146 ? -13.175 12.051 30.898 1.00 25.36 135 GLU B O 1
ATOM 3223 N N . ASP B 1 147 ? -12.520 10.417 32.307 1.00 25.80 136 ASP B N 1
ATOM 3224 C CA . ASP B 1 147 ? -12.093 11.376 33.324 1.00 29.43 136 ASP B CA 1
ATOM 3225 C C . ASP B 1 147 ? -10.937 12.245 32.842 1.00 27.30 136 ASP B C 1
ATOM 3226 O O . ASP B 1 147 ? -10.829 13.399 33.266 1.00 28.58 136 ASP B O 1
ATOM 3231 N N . GLU B 1 148 ? -10.068 11.722 31.965 1.00 26.14 137 GLU B N 1
ATOM 3232 C CA . GLU B 1 148 ? -8.891 12.448 31.498 1.00 26.21 137 GLU B CA 1
ATOM 3233 C C . GLU B 1 148 ? -9.054 13.065 30.112 1.00 25.02 137 GLU B C 1
ATOM 3234 O O . GLU B 1 148 ? -8.145 13.766 29.656 1.00 26.12 137 GLU B O 1
ATOM 3236 N N . ALA B 1 149 ? -10.186 12.836 29.437 1.00 24.43 138 ALA B N 1
ATOM 3237 C CA . ALA B 1 149 ? -10.310 13.207 28.027 1.00 22.98 138 ALA B CA 1
ATOM 3238 C C . ALA B 1 149 ? -10.208 14.718 27.821 1.00 24.36 138 ALA B C 1
ATOM 3239 O O . ALA B 1 149 ? -9.500 15.191 26.924 1.00 23.89 138 ALA B O 1
ATOM 3241 N N . LEU B 1 150 ? -10.925 15.499 28.632 1.00 24.82 139 LEU B N 1
ATOM 3242 C CA . LEU B 1 150 ? -10.991 16.930 28.353 1.00 24.30 139 LEU B CA 1
ATOM 3243 C C . LEU B 1 150 ? -9.634 17.595 28.510 1.00 21.69 139 LEU B C 1
ATOM 3244 O O . LEU B 1 150 ? -9.382 18.639 27.895 1.00 24.59 139 LEU B O 1
ATOM 3249 N N . SER B 1 151 ? -8.759 17.024 29.335 1.00 22.47 140 SER B N 1
ATOM 3250 C CA . SER B 1 151 ? -7.420 17.565 29.503 1.00 25.35 140 SER B CA 1
ATOM 3251 C C . SER B 1 151 ? -6.574 17.402 28.248 1.00 27.06 140 SER B C 1
ATOM 3252 O O . SER B 1 151 ? -5.513 18.029 28.144 1.00 25.63 140 SER B O 1
ATOM 3255 N N . LYS B 1 152 ? -7.026 16.597 27.289 1.00 25.52 141 LYS B N 1
ATOM 3256 C CA . LYS B 1 152 ? -6.318 16.445 26.026 1.00 23.94 141 LYS B CA 1
ATOM 3257 C C . LYS B 1 152 ? -6.726 17.479 24.985 1.00 25.75 141 LYS B C 1
ATOM 3258 O O . LYS B 1 152 ? -6.212 17.432 23.862 1.00 22.16 141 LYS B O 1
ATOM 3264 N N . VAL B 1 153 ? -7.625 18.404 25.319 1.00 21.78 142 VAL B N 1
ATOM 3265 C CA . VAL B 1 153 ? -8.196 19.327 24.342 1.00 19.83 142 VAL B CA 1
ATOM 3266 C C . VAL B 1 153 ? -7.364 20.598 24.300 1.00 25.31 142 VAL B C 1
ATOM 3267 O O . VAL B 1 153 ? -7.068 21.190 25.345 1.00 25.78 142 VAL B O 1
ATOM 3271 N N . ALA B 1 154 ? -6.993 21.023 23.085 1.00 21.71 143 ALA B N 1
ATOM 3272 C CA . ALA B 1 154 ? -6.321 22.306 22.890 1.00 20.61 143 ALA B CA 1
ATOM 3273 C C . ALA B 1 154 ? -7.307 23.471 22.859 1.00 24.04 143 ALA B C 1
ATOM 3274 O O . ALA B 1 154 ? -6.991 24.571 23.335 1.00 25.15 143 ALA B O 1
ATOM 3276 N N . GLY B 1 155 ? -8.482 23.271 22.279 1.00 21.62 144 GLY B N 1
ATOM 3277 C CA . GLY B 1 155 ? -9.464 24.333 22.228 1.00 22.89 144 GLY B CA 1
ATOM 3278 C C . GLY B 1 155 ? -10.651 23.917 21.390 1.00 20.92 144 GLY B C 1
ATOM 3279 O O . GLY B 1 155 ? -10.722 22.796 20.882 1.00 23.05 144 GLY B O 1
ATOM 3280 N N . TYR B 1 156 ? -11.590 24.843 21.264 1.00 20.56 145 TYR B N 1
ATOM 3281 C CA . TYR B 1 156 ? -12.844 24.586 20.573 1.00 17.71 145 TYR B CA 1
ATOM 3282 C C . TYR B 1 156 ? -12.993 25.534 19.393 1.00 22.09 145 TYR B C 1
ATOM 3283 O O . TYR B 1 156 ? -12.431 26.632 19.390 1.00 20.76 145 TYR B O 1
ATOM 3292 N N . VAL B 1 157 ? -13.722 25.081 18.366 1.00 19.20 146 VAL B N 1
ATOM 3293 C CA . VAL B 1 157 ? -13.920 25.851 17.144 1.00 18.13 146 VAL B CA 1
ATOM 3294 C C . VAL B 1 157 ? -15.342 25.661 16.631 1.00 17.44 146 VAL B C 1
ATOM 3295 O O . VAL B 1 157 ? -15.953 24.602 16.795 1.00 20.01 146 VAL B O 1
ATOM 3299 N N . LEU B 1 158 ? -15.842 26.687 15.951 1.00 19.48 147 LEU B N 1
ATOM 3300 C CA . LEU B 1 158 ? -17.111 26.606 15.239 1.00 17.41 147 LEU B CA 1
ATOM 3301 C C . LEU B 1 158 ? -16.934 25.894 13.900 1.00 15.67 147 LEU B C 1
ATOM 3302 O O . LEU B 1 158 ? -15.962 26.136 13.182 1.00 18.97 147 LEU B O 1
ATOM 3307 N N . VAL B 1 159 ? -17.882 25.009 13.566 1.00 16.44 148 VAL B N 1
ATOM 3308 C CA . VAL B 1 159 ? -17.826 24.203 12.348 1.00 19.35 148 VAL B CA 1
ATOM 3309 C C . VAL B 1 159 ? -19.194 24.171 11.675 1.00 17.99 148 VAL B C 1
ATOM 3310 O O . VAL B 1 159 ? -20.234 24.151 12.338 1.00 16.85 148 VAL B O 1
ATOM 3314 N N . ASN B 1 160 ? -19.191 24.133 10.345 1.00 15.35 149 ASN B N 1
ATOM 3315 C CA . ASN B 1 160 ? -20.377 23.789 9.568 1.00 16.20 149 ASN B CA 1
ATOM 3316 C C . ASN B 1 160 ? -20.072 22.474 8.851 1.00 16.50 149 ASN B C 1
ATOM 3317 O O . ASN B 1 160 ? -19.194 22.434 7.984 1.00 17.33 149 ASN B O 1
ATOM 3322 N N . ASP B 1 161 ? -20.769 21.398 9.229 1.00 18.07 150 ASP B N 1
ATOM 3323 C CA . ASP B 1 161 ? -20.611 20.075 8.603 1.00 13.91 150 ASP B CA 1
ATOM 3324 C C . ASP B 1 161 ? -21.521 20.001 7.370 1.00 13.35 150 ASP B C 1
ATOM 3325 O O . ASP B 1 161 ? -22.530 19.297 7.336 1.00 17.60 150 ASP B O 1
ATOM 3330 N N . VAL B 1 162 ? -21.131 20.757 6.334 1.00 15.82 151 VAL B N 1
ATOM 3331 C CA . VAL B 1 162 ? -21.957 20.841 5.133 1.00 14.93 151 VAL B CA 1
ATOM 3332 C C . VAL B 1 162 ? -22.064 19.465 4.501 1.00 18.59 151 VAL B C 1
ATOM 3333 O O . VAL B 1 162 ? -21.086 18.706 4.442 1.00 16.54 151 VAL B O 1
ATOM 3337 N N . SER B 1 163 ? -23.267 19.128 4.036 1.00 17.50 152 SER B N 1
ATOM 3338 C CA . SER B 1 163 ? -23.575 17.760 3.637 1.00 17.59 152 SER B CA 1
ATOM 3339 C C . SER B 1 163 ? -24.346 17.758 2.330 1.00 21.28 152 SER B C 1
ATOM 3340 O O . SER B 1 163 ? -25.143 18.656 2.055 1.00 24.42 152 SER B O 1
ATOM 3343 N N . GLU B 1 164 ? -24.103 16.736 1.523 1.00 20.42 153 GLU B N 1
ATOM 3344 C CA . GLU B 1 164 ? -24.915 16.454 0.344 1.00 17.63 153 GLU B CA 1
ATOM 3345 C C . GLU B 1 164 ? -25.691 15.179 0.649 1.00 22.03 153 GLU B C 1
ATOM 3346 O O . GLU B 1 164 ? -25.109 14.092 0.685 1.00 18.71 153 GLU B O 1
ATOM 3352 N N . ARG B 1 165 ? -27.000 15.314 0.912 1.00 20.08 154 ARG B N 1
ATOM 3353 C CA . ARG B 1 165 ? -27.755 14.197 1.479 1.00 21.61 154 ARG B CA 1
ATOM 3354 C C . ARG B 1 165 ? -27.930 13.045 0.495 1.00 22.13 154 ARG B C 1
ATOM 3355 O O . ARG B 1 165 ? -28.052 11.889 0.924 1.00 21.18 154 ARG B O 1
ATOM 3363 N N . PHE B 1 166 ? -27.992 13.339 -0.806 1.00 20.06 155 PHE B N 1
ATOM 3364 C CA . PHE B 1 166 ? -28.084 12.275 -1.803 1.00 21.67 155 PHE B CA 1
ATOM 3365 C C . PHE B 1 166 ? -26.785 11.476 -1.856 1.00 22.86 155 PHE B C 1
ATOM 3366 O O . PHE B 1 166 ? -26.795 10.241 -1.803 1.00 20.90 155 PHE B O 1
ATOM 3374 N N . ASN B 1 167 ? -25.654 12.174 -1.960 1.00 20.74 156 ASN B N 1
ATOM 3375 C CA . ASN B 1 167 ? -24.367 11.488 -1.949 1.00 19.32 156 ASN B CA 1
ATOM 3376 C C . ASN B 1 167 ? -24.110 10.788 -0.625 1.00 19.11 156 ASN B C 1
ATOM 3377 O O . ASN B 1 167 ? -23.397 9.780 -0.580 1.00 20.16 156 ASN B O 1
ATOM 3382 N N . GLN B 1 168 ? -24.672 11.312 0.460 1.00 16.55 157 GLN B N 1
ATOM 3383 C CA . GLN B 1 168 ? -24.448 10.734 1.781 1.00 17.96 157 GLN B CA 1
ATOM 3384 C C . GLN B 1 168 ? -25.200 9.421 1.956 1.00 21.15 157 GLN B C 1
ATOM 3385 O O . GLN B 1 168 ? -24.681 8.478 2.566 1.00 20.90 157 GLN B O 1
ATOM 3391 N N . LYS B 1 169 ? -26.435 9.344 1.447 1.00 17.77 158 LYS B N 1
ATOM 3392 C CA . LYS B 1 169 ? -27.320 8.239 1.782 1.00 21.13 158 LYS B CA 1
ATOM 3393 C C . LYS B 1 169 ? -27.836 7.433 0.596 1.00 20.54 158 LYS B C 1
ATOM 3394 O O . LYS B 1 169 ? -28.378 6.339 0.811 1.00 22.32 158 LYS B O 1
ATOM 3400 N N . GLN B 1 170 ? -27.713 7.925 -0.634 1.00 20.48 159 GLN B N 1
ATOM 3401 C CA . GLN B 1 170 ? -28.330 7.261 -1.775 1.00 24.02 159 GLN B CA 1
ATOM 3402 C C . GLN B 1 170 ? -27.303 6.746 -2.777 1.00 22.18 159 GLN B C 1
ATOM 3403 O O . GLN B 1 170 ? -27.676 6.347 -3.886 1.00 25.36 159 GLN B O 1
ATOM 3409 N N . ARG B 1 171 ? -26.019 6.721 -2.404 1.00 20.07 160 ARG B N 1
ATOM 3410 C CA . ARG B 1 171 ? -24.959 6.126 -3.211 1.00 20.65 160 ARG B CA 1
ATOM 3411 C C . ARG B 1 171 ? -24.185 5.077 -2.416 1.00 22.96 160 ARG B C 1
ATOM 3412 O O . ARG B 1 171 ? -22.976 4.906 -2.607 1.00 23.67 160 ARG B O 1
ATOM 3420 N N . GLY B 1 172 ? -24.873 4.377 -1.524 1.00 22.12 161 GLY B N 1
ATOM 3421 C CA . GLY B 1 172 ? -24.254 3.436 -0.615 1.00 24.86 161 GLY B CA 1
ATOM 3422 C C . GLY B 1 172 ? -24.526 3.794 0.834 1.00 22.62 161 GLY B C 1
ATOM 3423 O O . GLY B 1 172 ? -25.191 4.779 1.153 1.00 23.75 161 GLY B O 1
ATOM 3424 N N . THR B 1 173 ? -23.970 2.971 1.717 1.00 23.40 162 THR B N 1
ATOM 3425 C CA . THR B 1 173 ? -24.214 3.099 3.147 1.00 20.80 162 THR B CA 1
ATOM 3426 C C . THR B 1 173 ? -23.219 4.004 3.868 1.00 21.13 162 THR B C 1
ATOM 3427 O O . THR B 1 173 ? -23.438 4.318 5.045 1.00 21.00 162 THR B O 1
ATOM 3431 N N . GLN B 1 174 ? -22.124 4.409 3.223 1.00 18.39 163 GLN B N 1
ATOM 3432 C CA . GLN B 1 174 ? -21.074 5.149 3.910 1.00 16.55 163 GLN B CA 1
ATOM 3433 C C . GLN B 1 174 ? -21.314 6.644 3.747 1.00 18.33 163 GLN B C 1
ATOM 3434 O O . GLN B 1 174 ? -21.276 7.165 2.629 1.00 20.53 163 GLN B O 1
ATOM 3440 N N . TRP B 1 175 ? -21.526 7.326 4.874 1.00 16.28 164 TRP B N 1
ATOM 3441 C CA . TRP B 1 175 ? -21.873 8.751 4.867 1.00 17.28 164 TRP B CA 1
ATOM 3442 C C . TRP B 1 175 ? -20.780 9.647 4.290 1.00 20.12 164 TRP B C 1
ATOM 3443 O O . TRP B 1 175 ? -21.078 10.742 3.788 1.00 18.35 164 TRP B O 1
ATOM 3454 N N . SER B 1 176 ? -19.513 9.241 4.391 1.00 18.99 165 SER B N 1
ATOM 3455 C CA . SER B 1 176 ? -18.438 10.157 4.029 1.00 19.63 165 SER B CA 1
ATOM 3456 C C . SER B 1 176 ? -18.506 10.574 2.562 1.00 18.55 165 SER B C 1
ATOM 3457 O O . SER B 1 176 ? -17.982 11.635 2.205 1.00 20.06 165 SER B O 1
ATOM 3460 N N . LYS B 1 177 ? -19.167 9.778 1.714 1.00 19.22 166 LYS B N 1
ATOM 3461 C CA . LYS B 1 177 ? -19.294 10.123 0.302 1.00 21.04 166 LYS B CA 1
ATOM 3462 C C . LYS B 1 177 ? -20.070 11.420 0.073 1.00 21.07 166 LYS B C 1
ATOM 3463 O O . LYS B 1 177 ? -19.915 12.049 -0.980 1.00 20.19 166 LYS B O 1
ATOM 3469 N N . GLY B 1 178 ? -20.913 11.829 1.015 1.00 18.09 167 GLY B N 1
ATOM 3470 C CA . GLY B 1 178 ? -21.627 13.085 0.890 1.00 16.64 167 GLY B CA 1
ATOM 3471 C C . GLY B 1 178 ? -21.087 14.165 1.794 1.00 18.34 167 GLY B C 1
ATOM 3472 O O . GLY B 1 178 ? -21.729 15.219 1.934 1.00 18.63 167 GLY B O 1
ATOM 3473 N N . LYS B 1 179 ? -19.932 13.951 2.421 1.00 15.94 168 LYS B N 1
ATOM 3474 C CA . LYS B 1 179 ? -19.413 14.847 3.437 1.00 14.96 168 LYS B CA 1
ATOM 3475 C C . LY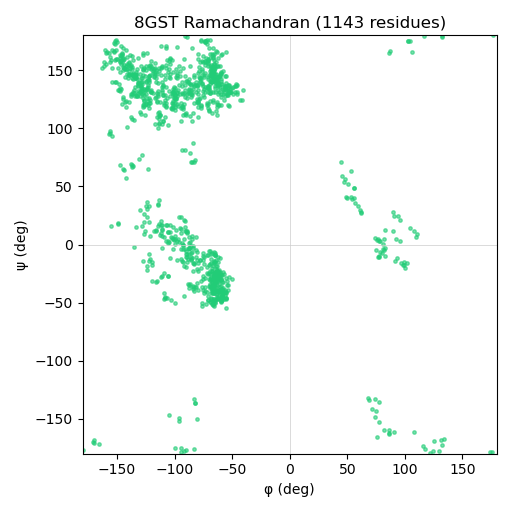S B 1 179 ? -18.064 15.454 3.098 1.00 15.70 168 LYS B C 1
ATOM 3476 O O . LYS B 1 179 ? -17.653 16.404 3.775 1.00 16.19 168 LYS B O 1
ATOM 3482 N N . GLY B 1 180 ? -17.349 14.914 2.109 1.00 14.34 169 GLY B N 1
ATOM 3483 C CA . GLY B 1 180 ? -15.987 15.311 1.837 1.00 14.60 169 GLY B CA 1
ATOM 3484 C C . GLY B 1 180 ? -15.782 16.290 0.710 1.00 16.79 169 GLY B C 1
ATOM 3485 O O . GLY B 1 180 ? -14.631 16.587 0.381 1.00 17.31 169 GLY B O 1
ATOM 3486 N N . HIS B 1 181 ? -16.858 16.794 0.103 1.00 16.97 170 HIS B N 1
ATOM 3487 C CA . HIS B 1 181 ? -16.743 17.707 -1.032 1.00 16.23 170 HIS B CA 1
ATOM 3488 C C . HIS B 1 181 ? -15.901 18.923 -0.677 1.00 15.77 170 HIS B C 1
ATOM 3489 O O . HIS B 1 181 ? -15.942 19.411 0.455 1.00 15.34 170 HIS B O 1
ATOM 3496 N N . ASP B 1 182 ? -15.143 19.419 -1.657 1.00 15.12 171 ASP B N 1
ATOM 3497 C CA . ASP B 1 182 ? -14.508 20.729 -1.555 1.00 16.49 171 ASP B CA 1
ATOM 3498 C C . ASP B 1 182 ? -15.469 21.728 -0.922 1.00 16.13 171 ASP B C 1
ATOM 3499 O O . ASP B 1 182 ? -16.630 21.825 -1.325 1.00 17.37 171 ASP B O 1
ATOM 3504 N N . THR B 1 183 ? -14.968 22.483 0.049 1.00 14.91 172 THR B N 1
ATOM 3505 C CA . THR B 1 183 ? -15.596 23.613 0.750 1.00 17.11 172 THR B CA 1
ATOM 3506 C C . THR B 1 183 ? -16.633 23.170 1.783 1.00 14.83 172 THR B C 1
ATOM 3507 O O . THR B 1 183 ? -17.249 24.049 2.416 1.00 17.42 172 THR B O 1
ATOM 3511 N N . PHE B 1 184 ? -16.821 21.873 2.035 1.00 14.78 173 PHE B N 1
ATOM 3512 C CA . PHE B 1 184 ? -17.909 21.443 2.915 1.00 16.62 173 PHE B CA 1
ATOM 3513 C C . PHE B 1 184 ? -17.528 21.375 4.398 1.00 15.75 173 PHE B C 1
ATOM 3514 O O . PHE B 1 184 ? -18.319 20.854 5.192 1.00 18.32 173 PHE B O 1
ATOM 3522 N N . CYS B 1 185 ? -16.378 21.919 4.809 1.00 15.26 174 CYS B N 1
ATOM 3523 C CA . CYS B 1 185 ? -16.022 21.978 6.231 1.00 14.19 174 CYS B CA 1
ATOM 3524 C C . CYS B 1 185 ? -15.432 23.328 6.621 1.00 15.06 174 CYS B C 1
ATOM 3525 O O . CYS B 1 185 ? -14.263 23.425 7.010 1.00 16.80 174 CYS B O 1
ATOM 3528 N N . PRO B 1 186 ? -16.239 24.392 6.581 1.00 17.41 175 PRO B N 1
ATOM 3529 C CA . PRO B 1 186 ? -15.802 25.678 7.152 1.00 18.25 175 PRO B CA 1
ATOM 3530 C C . PRO B 1 186 ? -15.490 25.546 8.637 1.00 17.35 175 PRO B C 1
ATOM 3531 O O . PRO B 1 186 ? -16.309 25.051 9.417 1.00 15.96 175 PRO B O 1
ATOM 3535 N N . VAL B 1 187 ? -14.317 26.030 9.042 1.00 17.21 176 VAL B N 1
ATOM 3536 C CA . VAL B 1 187 ? -13.862 25.927 10.429 1.00 17.65 176 VAL B CA 1
ATOM 3537 C C . VAL B 1 187 ? -13.343 27.284 10.893 1.00 17.57 176 VAL B C 1
ATOM 3538 O O . VAL B 1 187 ? -12.498 27.885 10.225 1.00 18.09 176 VAL B O 1
ATOM 3542 N N . GLY B 1 188 ? -13.846 27.766 12.034 1.00 17.76 177 GLY B N 1
ATOM 3543 C CA . GLY B 1 188 ? -13.363 29.004 12.598 1.00 18.46 177 GLY B CA 1
ATOM 3544 C C . GLY B 1 188 ? -14.508 29.924 12.968 1.00 20.06 177 GLY B C 1
ATOM 3545 O O . GLY B 1 188 ? -15.673 29.531 12.915 1.00 18.37 177 GLY B O 1
ATOM 3546 N N . PRO B 1 189 ? -14.207 31.202 13.267 1.00 18.83 178 PRO B N 1
ATOM 3547 C CA . PRO B 1 189 ? -12.945 31.912 13.027 1.00 22.01 178 PRO B CA 1
ATOM 3548 C C . PRO B 1 189 ? -11.897 31.834 14.141 1.00 20.71 178 PRO B C 1
ATOM 3549 O O . PRO B 1 189 ? -10.763 32.266 13.904 1.00 23.38 178 PRO B O 1
ATOM 3553 N N . TRP B 1 190 ? -12.240 31.292 15.308 1.00 19.48 179 TRP B N 1
ATOM 3554 C CA . TRP B 1 190 ? -11.344 31.291 16.454 1.00 20.13 179 TRP B CA 1
ATOM 3555 C C . TRP B 1 190 ? -11.117 29.886 16.991 1.00 18.47 179 TRP B C 1
ATOM 3556 O O . TRP B 1 190 ? -12.053 29.097 17.115 1.00 21.06 179 TRP B O 1
ATOM 3567 N N . LEU B 1 191 ? -9.877 29.607 17.367 1.00 20.13 180 LEU B N 1
ATOM 3568 C CA . LEU B 1 191 ? -9.566 28.526 18.288 1.00 21.40 180 LEU B CA 1
ATOM 3569 C C . LEU B 1 191 ? -9.603 29.123 19.684 1.00 23.47 180 LEU B C 1
ATOM 3570 O O . LEU B 1 191 ? -8.766 29.965 20.028 1.00 23.81 180 LEU B O 1
ATOM 3575 N N . VAL B 1 192 ? -10.566 28.693 20.485 1.00 20.27 181 VAL B N 1
ATOM 3576 C CA . VAL B 1 192 ? -10.802 29.287 21.795 1.00 26.08 181 VAL B CA 1
ATOM 3577 C C . VAL B 1 192 ? -10.368 28.278 22.846 1.00 22.80 181 VAL B C 1
ATOM 3578 O O . VAL B 1 192 ? -10.852 27.138 22.862 1.00 25.67 181 VAL B O 1
ATOM 3582 N N . THR B 1 193 ? -9.425 28.679 23.699 1.00 25.41 182 THR B N 1
ATOM 3583 C CA . THR B 1 193 ? -8.849 27.740 24.650 1.00 26.39 182 THR B CA 1
ATOM 3584 C C . THR B 1 193 ? -9.866 27.384 25.734 1.00 28.84 182 THR B C 1
ATOM 3585 O O . THR B 1 193 ? -10.841 28.108 25.949 1.00 28.99 182 THR B O 1
ATOM 3589 N N . PRO B 1 194 ? -9.682 26.242 26.404 1.00 25.51 183 PRO B N 1
ATOM 3590 C CA . PRO B 1 194 ? -10.738 25.755 27.303 1.00 26.13 183 PRO B CA 1
ATOM 3591 C C . PRO B 1 194 ? -11.012 26.666 28.491 1.00 29.86 183 PRO B C 1
ATOM 3592 O O . PRO B 1 194 ? -12.156 26.714 28.962 1.00 33.42 183 PRO B O 1
ATOM 3596 N N . ASP B 1 195 ? -10.002 27.382 28.994 1.00 32.25 184 ASP B N 1
ATOM 3597 C CA . ASP B 1 195 ? -10.227 28.255 30.145 1.00 33.70 184 ASP B CA 1
ATOM 3598 C C . ASP B 1 195 ? -11.228 29.362 29.828 1.00 35.04 184 ASP B C 1
ATOM 3599 O O . ASP B 1 195 ? -11.945 29.823 30.726 1.00 39.68 184 ASP B O 1
ATOM 3604 N N . GLU B 1 196 ? -11.311 29.789 28.568 1.00 32.32 185 GLU B N 1
ATOM 3605 C CA . GLU B 1 196 ? -12.301 30.788 28.177 1.00 34.03 185 GLU B CA 1
ATOM 3606 C C . GLU B 1 196 ? -13.646 30.172 27.821 1.00 35.64 185 GLU B C 1
ATOM 3607 O O . GLU B 1 196 ? -14.691 30.775 28.093 1.00 36.45 185 GLU B O 1
ATOM 3613 N N . VAL B 1 197 ? -13.645 28.976 27.234 1.00 28.67 186 VAL B N 1
ATOM 3614 C CA . VAL B 1 197 ? -14.896 28.328 26.850 1.00 31.14 186 VAL B CA 1
ATOM 3615 C C . VAL B 1 197 ? -15.703 27.926 28.077 1.00 29.59 186 VAL B C 1
ATOM 3616 O O . VAL B 1 197 ? -16.939 27.985 28.071 1.00 32.18 186 VAL B O 1
ATOM 3620 N N . GLY B 1 198 ? -15.029 27.495 29.137 1.00 29.05 187 GLY B N 1
ATOM 3621 C CA . GLY B 1 198 ? -15.729 26.928 30.275 1.00 37.76 187 GLY B CA 1
ATOM 3622 C C . GLY B 1 198 ? -16.233 25.528 29.982 1.00 33.13 187 GLY B C 1
ATOM 3623 O O . GLY B 1 198 ? -15.563 24.760 29.287 1.00 37.16 187 GLY B O 1
ATOM 3624 N N . ASP B 1 199 ? -17.404 25.189 30.495 1.00 33.65 188 ASP B N 1
ATOM 3625 C CA . ASP B 1 199 ? -18.050 23.902 30.249 1.00 31.02 188 ASP B CA 1
ATOM 3626 C C . ASP B 1 199 ? -18.468 23.796 28.787 1.00 26.90 188 ASP B C 1
ATOM 3627 O O . ASP B 1 199 ? -19.349 24.549 28.354 1.00 27.82 188 ASP B O 1
ATOM 3632 N N . PRO B 1 200 ? -17.873 22.901 27.989 1.00 28.42 189 PRO B N 1
ATOM 3633 C CA . PRO B 1 200 ? -18.311 22.767 26.590 1.00 27.43 189 PRO B CA 1
ATOM 3634 C C . PRO B 1 200 ? -19.739 22.289 26.453 1.00 25.79 189 PRO B C 1
ATOM 3635 O O . PRO B 1 200 ? -20.299 22.397 25.355 1.00 26.03 189 PRO B O 1
ATOM 3639 N N . GLN B 1 201 ? -20.348 21.787 27.529 1.00 24.74 190 GLN B N 1
ATOM 3640 C CA . GLN B 1 201 ? -21.701 21.252 27.489 1.00 25.97 190 GLN B CA 1
ATOM 3641 C C . GLN B 1 201 ? -22.751 22.265 27.931 1.00 25.02 190 GLN B C 1
ATOM 3642 O O . GLN B 1 201 ? -23.841 21.865 28.354 1.00 27.27 190 GLN B O 1
ATOM 3648 N N . ASP B 1 202 ? -22.448 23.558 27.832 1.00 23.39 191 ASP B N 1
ATOM 3649 C CA . ASP B 1 202 ? -23.416 24.619 28.069 1.00 26.10 191 ASP B CA 1
ATOM 3650 C C . ASP B 1 202 ? -23.144 25.777 27.106 1.00 29.65 191 ASP B C 1
ATOM 3651 O O . ASP B 1 202 ? -22.788 26.886 27.502 1.00 29.48 191 ASP B O 1
ATOM 3656 N N . LEU B 1 203 ? -23.301 25.516 25.807 1.00 23.19 192 LEU B N 1
ATOM 3657 C CA . LEU B 1 203 ? -23.105 26.528 24.781 1.00 18.68 192 LEU B CA 1
ATOM 3658 C C . LEU B 1 203 ? -24.329 26.601 23.883 1.00 24.45 192 LEU B C 1
ATOM 3659 O O . LEU B 1 203 ? -24.775 25.582 23.346 1.00 20.54 192 LEU B O 1
ATOM 3664 N N . ASP B 1 204 ? -24.852 27.807 23.687 1.00 24.34 193 ASP B N 1
ATOM 3665 C CA . ASP B 1 204 ? -25.928 27.980 22.726 1.00 23.02 193 ASP B CA 1
ATOM 3666 C C . ASP B 1 204 ? -25.398 27.816 21.309 1.00 24.45 193 ASP B C 1
ATOM 3667 O O . ASP B 1 204 ? -24.279 28.234 21.002 1.00 27.28 193 ASP B O 1
ATOM 3672 N N . VAL B 1 205 ? -26.221 27.222 20.442 1.00 21.50 194 VAL B N 1
ATOM 3673 C CA . VAL B 1 205 ? -25.854 26.891 19.068 1.00 24.12 194 VAL B CA 1
ATOM 3674 C C . VAL B 1 205 ? -26.959 27.376 18.137 1.00 23.39 194 VAL B C 1
ATOM 3675 O O . VAL B 1 205 ? -28.144 27.218 18.450 1.00 24.16 194 VAL B O 1
ATOM 3679 N N . HIS B 1 206 ? -26.589 27.947 16.986 1.00 18.97 195 HIS B N 1
ATOM 3680 C CA . HIS B 1 206 ? -27.615 28.366 16.034 1.00 21.87 195 HIS B CA 1
ATOM 3681 C C . HIS B 1 206 ? -27.076 28.433 14.609 1.00 21.23 195 HIS B C 1
ATOM 3682 O O . HIS B 1 206 ? -25.872 28.610 14.372 1.00 22.81 195 HIS B O 1
ATOM 3689 N N . LEU B 1 207 ? -28.007 28.322 13.660 1.00 21.81 196 LEU B N 1
ATOM 3690 C CA . LEU B 1 207 ? -27.703 28.496 12.245 1.00 22.55 196 LEU B CA 1
ATOM 3691 C C . LEU B 1 207 ? -28.917 29.065 11.521 1.00 24.41 196 LEU B C 1
ATOM 3692 O O . LEU B 1 207 ? -30.038 28.579 11.710 1.00 22.27 196 LEU B O 1
ATOM 3697 N N . ASP B 1 208 ? -28.689 30.093 10.699 1.00 24.34 197 ASP B N 1
ATOM 3698 C CA . ASP B 1 208 ? -29.712 30.680 9.842 1.00 25.48 197 ASP B CA 1
ATOM 3699 C C . ASP B 1 208 ? -29.341 30.527 8.376 1.00 25.64 197 ASP B C 1
ATOM 3700 O O . ASP B 1 208 ? -28.160 30.496 8.013 1.00 24.04 197 ASP B O 1
ATOM 3705 N N . VAL B 1 209 ? -30.370 30.461 7.535 1.00 22.88 198 VAL B N 1
ATOM 3706 C CA . VAL B 1 209 ? -30.239 30.436 6.085 1.00 22.39 198 VAL B CA 1
ATOM 3707 C C . VAL B 1 209 ? -31.034 31.620 5.553 1.00 23.23 198 VAL B C 1
ATOM 3708 O O . VAL B 1 209 ? -32.251 31.696 5.767 1.00 24.55 198 VAL B O 1
ATOM 3712 N N . ASN B 1 210 ? -30.343 32.548 4.891 1.00 25.88 199 ASN B N 1
ATOM 3713 C CA . ASN B 1 210 ? -30.948 33.774 4.363 1.00 28.84 199 ASN B CA 1
ATOM 3714 C C . ASN B 1 210 ? -31.638 34.569 5.465 1.00 27.56 199 ASN B C 1
ATOM 3715 O O . ASN B 1 210 ? -32.680 35.186 5.250 1.00 30.57 199 ASN B O 1
ATOM 3720 N N . GLY B 1 211 ? -31.054 34.547 6.658 1.00 26.88 200 GLY B N 1
ATOM 3721 C CA . GLY B 1 211 ? -31.562 35.276 7.797 1.00 26.89 200 GLY B CA 1
ATOM 3722 C C . GLY B 1 211 ? -32.735 34.630 8.493 1.00 30.49 200 GLY B C 1
ATOM 3723 O O . GLY B 1 211 ? -33.272 35.220 9.439 1.00 32.64 200 GLY B O 1
ATOM 3724 N N . GLU B 1 212 ? -33.149 33.449 8.048 1.00 27.24 201 GLU B N 1
ATOM 3725 C CA . GLU B 1 212 ? -34.236 32.684 8.641 1.00 28.77 201 GLU B CA 1
ATOM 3726 C C . GLU B 1 212 ? -33.640 31.581 9.511 1.00 30.57 201 GLU B C 1
ATOM 3727 O O . GLU B 1 212 ? -32.834 30.776 9.027 1.00 25.52 201 GLU B O 1
ATOM 3733 N N . ARG B 1 213 ? -34.020 31.557 10.790 1.00 30.01 202 ARG B N 1
ATOM 3734 C CA . ARG B 1 213 ? -33.439 30.611 11.740 1.00 30.10 202 ARG B CA 1
ATOM 3735 C C . ARG B 1 213 ? -33.843 29.181 11.384 1.00 28.85 202 ARG B C 1
ATOM 3736 O O . ARG B 1 213 ? -35.030 28.878 11.248 1.00 26.46 202 ARG B O 1
ATOM 3744 N N . MET B 1 214 ? -32.850 28.307 11.197 1.00 24.79 203 MET B N 1
ATOM 3745 C CA . MET B 1 214 ? -33.078 26.905 10.861 1.00 25.02 203 MET B CA 1
ATOM 3746 C C . MET B 1 214 ? -32.762 25.969 12.017 1.00 24.52 203 MET B C 1
ATOM 3747 O O . MET B 1 214 ? -33.542 25.061 12.317 1.00 24.64 203 MET B O 1
ATOM 3752 N N . GLN B 1 215 ? -31.626 26.173 12.679 1.00 23.54 204 GLN B N 1
ATOM 3753 C CA . GLN B 1 215 ? -31.186 25.333 13.783 1.00 24.61 204 GLN B CA 1
ATOM 3754 C C . GLN B 1 215 ? -31.033 26.171 15.041 1.00 26.00 204 GLN B C 1
ATOM 3755 O O . GLN B 1 215 ? -30.389 27.226 15.010 1.00 23.01 204 GLN B O 1
ATOM 3761 N N . THR B 1 216 ? -31.607 25.688 16.143 1.00 23.73 205 THR B N 1
ATOM 3762 C CA . THR B 1 216 ? -31.397 26.245 17.473 1.00 21.16 205 THR B CA 1
ATOM 3763 C C . THR B 1 216 ? -31.137 25.097 18.433 1.00 23.84 205 THR B C 1
ATOM 3764 O O . THR B 1 216 ? -31.848 24.087 18.402 1.00 26.45 205 THR B O 1
ATOM 3768 N N . GLY B 1 217 ? -30.139 25.249 19.289 1.00 21.04 206 GLY B N 1
ATOM 3769 C CA . GLY B 1 217 ? -29.907 24.239 20.290 1.00 18.81 206 GLY B CA 1
ATOM 3770 C C . GLY B 1 217 ? -28.896 24.711 21.302 1.00 21.87 206 GLY B C 1
ATOM 3771 O O . GLY B 1 217 ? -28.547 25.892 21.363 1.00 22.96 206 GLY B O 1
ATOM 3772 N N . ASN B 1 218 ? -28.443 23.759 22.103 1.00 21.55 207 ASN B N 1
ATOM 3773 C CA . ASN B 1 218 ? -27.461 23.979 23.151 1.00 21.77 207 ASN B CA 1
ATOM 3774 C C . ASN B 1 218 ? -26.756 22.652 23.368 1.00 22.68 207 ASN B C 1
ATOM 3775 O O . ASN B 1 218 ? -27.399 21.594 23.363 1.00 23.97 207 ASN B O 1
ATOM 3780 N N . THR B 1 219 ? -25.439 22.710 23.567 1.00 23.90 208 THR B N 1
ATOM 3781 C CA . THR B 1 219 ? -24.665 21.478 23.669 1.00 25.69 208 THR B CA 1
ATOM 3782 C C . THR B 1 219 ? -25.018 20.644 24.891 1.00 24.61 208 THR B C 1
ATOM 3783 O O . THR B 1 219 ? -24.508 19.531 25.023 1.00 21.78 208 THR B O 1
ATOM 3787 N N . LYS B 1 220 ? -25.864 21.144 25.793 1.00 23.47 209 LYS B N 1
ATOM 3788 C CA . LYS B 1 220 ? -26.274 20.327 26.927 1.00 23.21 209 LYS B CA 1
ATOM 3789 C C . LYS B 1 220 ? -27.018 19.068 26.488 1.00 23.99 209 LYS B C 1
ATOM 3790 O O . LYS B 1 220 ? -27.010 18.069 27.214 1.00 27.55 209 LYS B O 1
ATOM 3796 N N . THR B 1 221 ? -27.670 19.086 25.323 1.00 23.91 210 THR B N 1
ATOM 3797 C CA . THR B 1 221 ? -28.452 17.939 24.877 1.00 23.42 210 THR B CA 1
ATOM 3798 C C . THR B 1 221 ? -27.640 16.961 24.031 1.00 24.73 210 THR B C 1
ATOM 3799 O O . THR B 1 221 ? -28.230 16.109 23.358 1.00 23.01 210 THR B O 1
ATOM 3803 N N . MET B 1 222 ? -26.316 17.064 24.054 1.00 23.30 211 MET B N 1
ATOM 3804 C CA . MET B 1 222 ? -25.507 16.072 23.355 1.00 22.50 211 MET B CA 1
ATOM 3805 C C . MET B 1 222 ? -25.718 14.705 23.993 1.00 24.57 211 MET B C 1
ATOM 3806 O O . MET B 1 222 ? -25.846 14.579 25.215 1.00 24.69 211 MET B O 1
ATOM 3811 N N . ILE B 1 223 ? -25.815 13.679 23.150 1.00 19.66 212 ILE B N 1
ATOM 3812 C CA . ILE B 1 223 ? -26.021 12.330 23.657 1.00 20.52 212 ILE B CA 1
ATOM 3813 C C . ILE B 1 223 ? -24.742 11.815 24.296 1.00 22.48 212 ILE B C 1
ATOM 3814 O O . ILE B 1 223 ? -24.740 11.332 25.435 1.00 23.75 212 ILE B O 1
ATOM 3819 N N . PHE B 1 224 ? -23.636 11.904 23.560 1.00 21.15 213 PHE B N 1
ATOM 3820 C CA . PHE B 1 224 ? -22.293 11.659 24.066 1.00 19.66 213 PHE B CA 1
ATOM 3821 C C . PHE B 1 224 ? -21.597 13.009 24.171 1.00 21.90 213 PHE B C 1
ATOM 3822 O O . PHE B 1 224 ? -21.493 13.731 23.173 1.00 21.22 213 PHE B O 1
ATOM 3830 N N . ASN B 1 225 ? -21.147 13.366 25.374 1.00 20.76 214 ASN B N 1
ATOM 3831 C CA . ASN B 1 225 ? -20.487 14.652 25.529 1.00 20.49 214 ASN B CA 1
ATOM 3832 C C . ASN B 1 225 ? -19.062 14.571 24.985 1.00 20.98 214 ASN B C 1
ATOM 3833 O O . ASN B 1 225 ? -18.598 13.510 24.551 1.00 22.98 214 ASN B O 1
ATOM 3838 N N . VAL B 1 226 ? -18.365 15.712 24.985 1.00 20.72 215 VAL B N 1
ATOM 3839 C CA . VAL B 1 226 ? -17.029 15.771 24.393 1.00 21.39 215 VAL B CA 1
ATOM 3840 C C . VAL B 1 226 ? -16.096 14.767 25.056 1.00 23.31 215 VAL B C 1
ATOM 3841 O O . VAL B 1 226 ? -15.317 14.084 24.377 1.00 20.72 215 VAL B O 1
ATOM 3845 N N . ALA B 1 227 ? -16.147 14.660 26.387 1.00 19.42 216 ALA B N 1
ATOM 3846 C CA . ALA B 1 227 ? -15.274 13.705 27.064 1.00 22.83 216 ALA B CA 1
ATOM 3847 C C . ALA B 1 227 ? -15.627 12.263 26.698 1.00 20.91 216 ALA B C 1
ATOM 3848 O O . ALA B 1 227 ? -14.731 11.436 26.494 1.00 21.85 216 ALA B O 1
ATOM 3850 N N . GLN B 1 228 ? -16.921 11.943 26.613 1.00 20.15 217 GLN B N 1
ATOM 3851 C CA . GLN B 1 228 ? -17.330 10.595 26.223 1.00 19.37 217 GLN B CA 1
ATOM 3852 C C . GLN B 1 228 ? -16.899 10.292 24.793 1.00 20.29 217 GLN B C 1
ATOM 3853 O O . GLN B 1 228 ? -16.481 9.165 24.488 1.00 20.12 217 GLN B O 1
ATOM 3859 N N . LEU B 1 229 ? -17.019 11.288 23.909 1.00 17.19 218 LEU B N 1
ATOM 3860 C CA . LEU B 1 229 ? -16.638 11.111 22.507 1.00 19.08 218 LEU B CA 1
ATOM 3861 C C . LEU B 1 229 ? -15.141 10.884 22.358 1.00 17.81 218 LEU B C 1
ATOM 3862 O O . LEU B 1 229 ? -14.712 9.975 21.631 1.00 16.35 218 LEU B O 1
ATOM 3867 N N . ILE B 1 230 ? -14.325 11.724 23.004 1.00 17.25 219 ILE B N 1
ATOM 3868 C CA . ILE B 1 230 ? -12.874 11.568 22.915 1.00 18.06 219 ILE B CA 1
ATOM 3869 C C . ILE B 1 230 ? -12.461 10.194 23.427 1.00 18.28 219 ILE B C 1
ATOM 3870 O O . ILE B 1 230 ? -11.652 9.496 22.804 1.00 17.03 219 ILE B O 1
ATOM 3875 N N . SER B 1 231 ? -13.033 9.768 24.561 1.00 17.72 220 SER B N 1
ATOM 3876 C CA . SER B 1 231 ? -12.653 8.478 25.138 1.00 15.72 220 SER B CA 1
ATOM 3877 C C . SER B 1 231 ? -13.008 7.337 24.198 1.00 19.48 220 SER B C 1
ATOM 3878 O O . SER B 1 231 ? -12.182 6.448 23.931 1.00 19.31 220 SER B O 1
ATOM 3881 N N . TYR B 1 232 ? -14.219 7.375 23.639 1.00 17.74 221 TYR B N 1
ATOM 3882 C CA . TYR B 1 232 ? -14.659 6.298 22.759 1.00 18.10 221 TYR B CA 1
ATOM 3883 C C . TYR B 1 232 ? -13.834 6.261 21.481 1.00 17.73 221 TYR B C 1
ATOM 3884 O O . TYR B 1 232 ? -13.300 5.210 21.107 1.00 18.38 221 TYR B O 1
ATOM 3893 N N . VAL B 1 233 ? -13.723 7.405 20.796 1.00 16.09 222 VAL B N 1
ATOM 3894 C CA . VAL B 1 233 ? -13.001 7.454 19.518 1.00 15.08 222 VAL B CA 1
ATOM 3895 C C . VAL B 1 233 ? -11.573 6.932 19.674 1.00 17.40 222 VAL B C 1
ATOM 3896 O O . VAL B 1 233 ? -11.073 6.171 18.824 1.00 16.78 222 VAL B O 1
ATOM 3900 N N . SER B 1 234 ? -10.906 7.293 20.779 1.00 15.45 223 SER B N 1
ATOM 3901 C CA . SER B 1 234 ? -9.510 6.928 21.014 1.00 17.68 223 SER B CA 1
ATOM 3902 C C . SER B 1 234 ? -9.286 5.423 21.172 1.00 18.08 223 SER B C 1
ATOM 3903 O O . SER B 1 234 ? -8.123 4.992 21.198 1.00 17.64 223 SER B O 1
ATOM 3906 N N . GLU B 1 235 ? -10.354 4.620 21.273 1.00 16.39 224 GLU B N 1
ATOM 3907 C CA . GLU B 1 235 ? -10.219 3.166 21.294 1.00 17.75 224 GLU B CA 1
ATOM 3908 C C . GLU B 1 235 ? -10.137 2.583 19.890 1.00 17.61 224 GLU B C 1
ATOM 3909 O O . GLU B 1 235 ? -9.716 1.431 19.724 1.00 16.42 224 GLU B O 1
ATOM 3915 N N . TYR B 1 236 ? -10.520 3.363 18.891 1.00 14.39 225 TYR B N 1
ATOM 3916 C CA . TYR B 1 236 ? -10.589 2.908 17.508 1.00 17.11 225 TYR B CA 1
ATOM 3917 C C . TYR B 1 236 ? -9.634 3.636 16.593 1.00 16.16 225 TYR B C 1
ATOM 3918 O O . TYR B 1 236 ? -9.118 3.023 15.651 1.00 16.53 225 TYR B O 1
ATOM 3927 N N . ILE B 1 237 ? -9.358 4.908 16.864 1.00 16.80 226 ILE B N 1
ATOM 3928 C CA . ILE B 1 237 ? -8.559 5.771 16.005 1.00 16.13 226 ILE B CA 1
ATOM 3929 C C . ILE B 1 237 ? -7.791 6.713 16.917 1.00 21.21 226 ILE B C 1
ATOM 3930 O O . ILE B 1 237 ? -8.391 7.449 17.715 1.00 20.54 226 ILE B O 1
ATOM 3935 N N . THR B 1 238 ? -6.470 6.678 16.834 1.00 15.11 227 THR B N 1
ATOM 3936 C CA . THR B 1 238 ? -5.662 7.575 17.645 1.00 18.17 227 THR B CA 1
ATOM 3937 C C . THR B 1 238 ? -5.831 9.011 17.158 1.00 19.31 227 THR B C 1
ATOM 3938 O O . THR B 1 238 ? -5.775 9.281 15.960 1.00 14.94 227 THR B O 1
ATOM 3942 N N . LEU B 1 239 ? -6.079 9.932 18.087 1.00 17.49 228 LEU B N 1
ATOM 3943 C CA . LEU B 1 239 ? -6.125 11.354 17.780 1.00 17.16 228 LEU B CA 1
ATOM 3944 C C . LEU B 1 239 ? -4.787 11.977 18.161 1.00 19.27 228 LEU B C 1
ATOM 3945 O O . LEU B 1 239 ? -4.335 11.838 19.301 1.00 21.25 228 LEU B O 1
ATOM 3950 N N . TYR B 1 240 ? -4.159 12.638 17.217 1.00 16.79 229 TYR B N 1
ATOM 3951 C CA . TYR B 1 240 ? -2.890 13.319 17.434 1.00 19.73 229 TYR B CA 1
ATOM 3952 C C . TYR B 1 240 ? -3.108 14.813 17.580 1.00 17.62 229 TYR B C 1
ATOM 3953 O O . TYR B 1 240 ? -4.146 15.341 17.166 1.00 16.47 229 TYR B O 1
ATOM 3962 N N . PRO B 1 241 ? -2.162 15.527 18.191 1.00 20.47 230 PRO B N 1
ATOM 3963 C CA . PRO B 1 241 ? -2.341 16.975 18.354 1.00 21.39 230 PRO B CA 1
ATOM 3964 C C . PRO B 1 241 ? -2.584 17.640 17.009 1.00 21.68 230 PRO B C 1
ATOM 3965 O O . PRO B 1 241 ? -1.911 17.342 16.016 1.00 24.77 230 PRO B O 1
ATOM 3969 N N . GLY B 1 242 ? -3.583 18.522 16.974 1.00 20.04 231 GLY B N 1
ATOM 3970 C CA . GLY B 1 242 ? -3.996 19.177 15.760 1.00 18.18 231 GLY B CA 1
ATOM 3971 C C . GLY B 1 242 ? -5.206 18.555 15.099 1.00 20.09 231 GLY B C 1
ATOM 3972 O O . GLY B 1 242 ? -5.836 19.206 14.252 1.00 21.41 231 GLY B O 1
ATOM 3973 N N . ASP B 1 243 ? -5.543 17.316 15.454 1.00 18.29 232 ASP B N 1
ATOM 3974 C CA . ASP B 1 243 ? -6.712 16.664 14.875 1.00 18.17 232 ASP B CA 1
ATOM 3975 C C . ASP B 1 243 ? -7.991 17.359 15.315 1.00 17.88 232 ASP B C 1
ATOM 3976 O O . ASP B 1 243 ? -8.094 17.874 16.432 1.00 17.73 232 ASP B O 1
ATOM 3981 N N . LEU B 1 244 ? -8.982 17.346 14.430 1.00 15.70 233 LEU B N 1
ATOM 3982 C CA . LEU B 1 244 ? -10.276 17.969 14.682 1.00 17.85 233 LEU B CA 1
ATOM 3983 C C . LEU B 1 244 ? -11.361 16.904 14.839 1.00 18.93 233 LEU B C 1
ATOM 3984 O O . LEU B 1 244 ? -11.466 15.999 14.013 1.00 16.42 233 LEU B O 1
ATOM 3989 N N . MET B 1 245 ? -12.192 17.021 15.878 1.00 13.47 234 MET B N 1
ATOM 3990 C CA . MET B 1 245 ? -13.364 16.166 16.020 1.00 15.41 234 MET B CA 1
ATOM 3991 C C . MET B 1 245 ? -14.603 17.048 15.955 1.00 19.77 234 MET B C 1
ATOM 3992 O O . MET B 1 245 ? -14.671 18.060 16.655 1.00 20.52 234 MET B O 1
ATOM 3997 N N . ILE B 1 246 ? -15.550 16.714 15.080 1.00 15.66 235 ILE B N 1
ATOM 3998 C CA . ILE B 1 246 ? -16.784 17.486 14.951 1.00 20.78 235 ILE B CA 1
ATOM 3999 C C . ILE B 1 246 ? -17.927 16.638 15.503 1.00 20.42 235 ILE B C 1
ATOM 4000 O O . ILE B 1 246 ? -18.070 15.456 15.154 1.00 17.28 235 ILE B O 1
ATOM 4005 N N . THR B 1 247 ? -18.712 17.222 16.415 1.00 17.30 236 THR B N 1
ATOM 4006 C CA . THR B 1 247 ? -19.398 16.414 17.416 1.00 17.17 236 THR B CA 1
ATOM 4007 C C . THR B 1 247 ? -20.902 16.258 17.188 1.00 20.00 236 THR B C 1
ATOM 4008 O O . THR B 1 247 ? -21.610 15.836 18.106 1.00 20.99 236 THR B O 1
ATOM 4012 N N . GLY B 1 248 ? -21.401 16.552 15.994 1.00 18.83 237 GLY B N 1
ATOM 4013 C CA . GLY B 1 248 ? -22.803 16.376 15.675 1.00 16.90 237 GLY B CA 1
ATOM 4014 C C . GLY B 1 248 ? -23.562 17.694 15.695 1.00 19.69 237 GLY B C 1
ATOM 4015 O O . GLY B 1 248 ? -23.041 18.745 16.066 1.00 16.45 237 GLY B O 1
ATOM 4016 N N . THR B 1 249 ? -24.839 17.617 15.317 1.00 20.63 238 THR B N 1
ATOM 4017 C CA . THR B 1 249 ? -25.605 18.829 15.070 1.00 21.81 238 THR B CA 1
ATOM 4018 C C . THR B 1 249 ? -26.980 18.778 15.729 1.00 23.40 238 THR B C 1
ATOM 4019 O O . THR B 1 249 ? -27.607 17.713 15.795 1.00 22.70 238 THR B O 1
ATOM 4023 N N . PRO B 1 250 ? -27.467 19.906 16.239 1.00 21.22 239 PRO B N 1
ATOM 4024 C CA . PRO B 1 250 ? -28.808 19.934 16.859 1.00 25.27 239 PRO B CA 1
ATOM 4025 C C . PRO B 1 250 ? -29.896 19.810 15.806 1.00 23.75 239 PRO B C 1
ATOM 4026 O O . PRO B 1 250 ? -29.604 19.769 14.600 1.00 22.98 239 PRO B O 1
ATOM 4030 N N . PRO B 1 251 ? -31.172 19.741 16.197 1.00 20.06 240 PRO B N 1
ATOM 4031 C CA . PRO B 1 251 ? -32.227 19.616 15.185 1.00 21.72 240 PRO B CA 1
ATOM 4032 C C . PRO B 1 251 ? -32.273 20.839 14.278 1.00 21.65 240 PRO B C 1
ATOM 4033 O O . PRO B 1 251 ? -31.697 21.893 14.560 1.00 25.41 240 PRO B O 1
ATOM 4037 N N . GLY B 1 252 ? -32.987 20.690 13.165 1.00 21.68 241 GLY B N 1
ATOM 4038 C CA . GLY B 1 252 ? -33.229 21.793 12.258 1.00 24.51 241 GLY B CA 1
ATOM 4039 C C . GLY B 1 252 ? -32.492 21.746 10.934 1.00 22.86 241 GLY B C 1
ATOM 4040 O O . GLY B 1 252 ? -32.476 22.759 10.218 1.00 23.13 241 GLY B O 1
ATOM 4041 N N . VAL B 1 253 ? -31.879 20.611 10.584 1.00 25.01 242 VAL B N 1
ATOM 4042 C CA . VAL B 1 253 ? -31.254 20.468 9.277 1.00 21.28 242 VAL B CA 1
ATOM 4043 C C . VAL B 1 253 ? -32.331 20.489 8.198 1.00 21.82 242 VAL B C 1
ATOM 4044 O O . VAL B 1 253 ? -33.487 20.105 8.429 1.00 27.87 242 VAL B O 1
ATOM 4048 N N . GLY B 1 254 ? -31.949 20.941 7.006 1.00 23.31 243 GLY B N 1
ATOM 4049 C CA . GLY B 1 254 ? -32.902 21.053 5.916 1.00 21.17 243 GLY B CA 1
ATOM 4050 C C . GLY B 1 254 ? -33.580 19.746 5.562 1.00 25.95 243 GLY B C 1
ATOM 4051 O O . GLY B 1 254 ? -34.744 19.741 5.156 1.00 27.08 243 GLY B O 1
ATOM 4052 N N . GLU B 1 255 ? -32.871 18.621 5.724 1.00 22.10 244 GLU B N 1
ATOM 4053 C CA . GLU B 1 255 ? -33.425 17.311 5.391 1.00 25.31 244 GLU B CA 1
ATOM 4054 C C . GLU B 1 255 ? -34.621 16.946 6.263 1.00 29.09 244 GLU B C 1
ATOM 4055 O O . GLU B 1 255 ? -35.464 16.138 5.846 1.00 30.18 244 GLU B O 1
ATOM 4061 N N . GLY B 1 256 ? -34.709 17.506 7.462 1.00 26.75 245 GLY B N 1
ATOM 4062 C CA . GLY B 1 256 ? -35.777 17.202 8.384 1.00 26.48 245 GLY B CA 1
ATOM 4063 C C . GLY B 1 256 ? -36.927 18.179 8.400 1.00 32.19 245 GLY B C 1
ATOM 4064 O O . GLY B 1 256 ? -37.850 18.003 9.202 1.00 32.31 245 GLY B O 1
ATOM 4065 N N . LYS B 1 257 ? -36.908 19.201 7.546 1.00 28.32 246 LYS B N 1
ATOM 4066 C CA . LYS B 1 257 ? -37.964 20.207 7.570 1.00 32.42 246 LYS B CA 1
ATOM 4067 C C . LYS B 1 257 ? -39.289 19.619 7.096 1.00 36.52 246 LYS B C 1
ATOM 4068 O O . LYS B 1 257 ? -39.327 18.774 6.197 1.00 36.93 246 LYS B O 1
ATOM 4074 N N . LYS B 1 258 ? -40.386 20.083 7.703 1.00 36.31 247 LYS B N 1
ATOM 4075 C CA . LYS B 1 258 ? -41.725 19.638 7.340 1.00 41.81 247 LYS B CA 1
ATOM 4076 C C . LYS B 1 258 ? -42.593 20.846 7.008 1.00 44.86 247 LYS B C 1
ATOM 4077 O O . LYS B 1 258 ? -42.452 21.901 7.641 1.00 41.00 247 LYS B O 1
ATOM 4083 N N . PRO B 1 259 ? -43.517 20.728 6.033 1.00 44.80 248 PRO B N 1
ATOM 4084 C CA . PRO B 1 259 ? -43.961 19.525 5.312 1.00 47.38 248 PRO B CA 1
ATOM 4085 C C . PRO B 1 259 ? -42.936 18.904 4.365 1.00 45.40 248 PRO B C 1
ATOM 4086 O O . PRO B 1 259 ? -42.924 17.682 4.226 1.00 45.96 248 PRO B O 1
ATOM 4090 N N . GLN B 1 260 ? -42.099 19.717 3.725 1.00 44.73 249 GLN B N 1
ATOM 4091 C CA . GLN B 1 260 ? -41.095 19.211 2.801 1.00 43.45 249 GLN B CA 1
ATOM 4092 C C . GLN B 1 260 ? -39.699 19.613 3.259 1.00 41.27 249 GLN B C 1
ATOM 4093 O O . GLN B 1 260 ? -39.507 20.641 3.918 1.00 38.54 249 GLN B O 1
ATOM 4099 N N . ALA B 1 261 ? -38.725 18.784 2.905 1.00 37.20 250 ALA B N 1
ATOM 4100 C CA . ALA B 1 261 ? -37.336 19.116 3.177 1.00 35.04 250 ALA B CA 1
ATOM 4101 C C . ALA B 1 261 ? -36.914 20.338 2.366 1.00 31.90 250 ALA B C 1
ATOM 4102 O O . ALA B 1 261 ? -37.419 20.592 1.271 1.00 34.15 250 ALA B O 1
ATOM 4104 N N . ILE B 1 262 ? -35.973 21.096 2.921 1.00 29.08 251 ILE B N 1
ATOM 4105 C CA . ILE B 1 262 ? -35.455 22.310 2.309 1.00 28.29 251 ILE B CA 1
ATOM 4106 C C . ILE B 1 262 ? -33.953 22.138 2.130 1.00 26.30 251 ILE B C 1
ATOM 4107 O O . ILE B 1 262 ? -33.257 21.731 3.065 1.00 26.68 251 ILE B O 1
ATOM 4112 N N . TYR B 1 263 ? -33.452 22.449 0.943 1.00 28.10 252 TYR B N 1
ATOM 4113 C CA . TYR B 1 263 ? -32.037 22.258 0.669 1.00 27.40 252 TYR B CA 1
ATOM 4114 C C . TYR B 1 263 ? -31.396 23.555 0.203 1.00 30.33 252 TYR B C 1
ATOM 4115 O O . TYR B 1 263 ? -32.073 24.520 -0.166 1.00 25.93 252 TYR B O 1
ATOM 4124 N N . LEU B 1 264 ? -30.065 23.558 0.237 1.00 26.58 253 LEU B N 1
ATOM 4125 C CA . LEU B 1 264 ? -29.298 24.715 -0.193 1.00 26.10 253 LEU B CA 1
ATOM 4126 C C . LEU B 1 264 ? -29.424 24.917 -1.697 1.00 27.81 253 LEU B C 1
ATOM 4127 O O . LEU B 1 264 ? -29.500 23.964 -2.478 1.00 27.28 253 LEU B O 1
ATOM 4132 N N . LYS B 1 265 ? -29.432 26.184 -2.103 1.00 27.42 254 LYS B N 1
ATOM 4133 C CA . LYS B 1 265 ? -29.430 26.532 -3.513 1.00 26.92 254 LYS B CA 1
ATOM 4134 C C . LYS B 1 265 ? -28.451 27.675 -3.727 1.00 24.54 254 LYS B C 1
ATOM 4135 O O . LYS B 1 265 ? -28.045 28.350 -2.779 1.00 24.51 254 LYS B O 1
ATOM 4141 N N . ALA B 1 266 ? -28.054 27.865 -4.985 1.00 27.55 255 ALA B N 1
ATOM 4142 C CA . ALA B 1 266 ? -27.143 28.948 -5.335 1.00 28.20 255 ALA B CA 1
ATOM 4143 C C . ALA B 1 266 ? -27.712 30.288 -4.886 1.00 28.71 255 ALA B C 1
ATOM 4144 O O . ALA B 1 266 ? -28.902 30.560 -5.051 1.00 28.97 255 ALA B O 1
ATOM 4146 N N . GLY B 1 267 ? -26.855 31.119 -4.293 1.00 27.62 256 GLY B N 1
ATOM 4147 C CA . GLY B 1 267 ? -27.274 32.405 -3.780 1.00 30.39 256 GLY B CA 1
ATOM 4148 C C . GLY B 1 267 ? -27.669 32.421 -2.319 1.00 29.73 256 GLY B C 1
ATOM 4149 O O . GLY B 1 267 ? -27.824 33.510 -1.750 1.00 28.27 256 GLY B O 1
ATOM 4150 N N . ASP B 1 268 ? -27.837 31.257 -1.692 1.00 22.69 257 ASP B N 1
ATOM 4151 C CA . ASP B 1 268 ? -28.140 31.205 -0.270 1.00 27.95 257 ASP B CA 1
ATOM 4152 C C . ASP B 1 268 ? -26.962 31.716 0.546 1.00 25.11 257 ASP B C 1
ATOM 4153 O O . ASP B 1 268 ? -25.804 31.640 0.125 1.00 27.19 257 ASP B O 1
ATOM 4158 N N . VAL B 1 269 ? -27.265 32.224 1.737 1.00 22.90 258 VAL B N 1
ATOM 4159 C CA . VAL B 1 269 ? -26.250 32.671 2.686 1.00 25.84 258 VAL B CA 1
ATOM 4160 C C . VAL B 1 269 ? -26.482 31.946 4.005 1.00 24.19 258 VAL B C 1
ATOM 4161 O O . VAL B 1 269 ? -27.560 32.058 4.600 1.00 23.73 258 VAL B O 1
ATOM 4165 N N . MET B 1 270 ? -25.480 31.202 4.464 1.00 22.23 259 MET B N 1
ATOM 4166 C CA . MET B 1 270 ? -25.551 30.523 5.749 1.00 20.11 259 MET B CA 1
ATOM 4167 C C . MET B 1 270 ? -24.838 31.362 6.799 1.00 19.94 259 MET B C 1
ATOM 4168 O O . MET B 1 270 ? -23.708 31.812 6.583 1.00 23.22 259 MET B O 1
ATOM 4173 N N . GLU B 1 271 ? -25.510 31.592 7.920 1.00 20.78 260 GLU B N 1
ATOM 4174 C CA . GLU B 1 271 ? -24.923 32.289 9.057 1.00 22.60 260 GLU B CA 1
ATOM 4175 C C . GLU B 1 271 ? -25.108 31.435 10.296 1.00 20.94 260 GLU B C 1
ATOM 4176 O O . GLU B 1 271 ? -26.209 30.952 10.559 1.00 24.44 260 GLU B O 1
ATOM 4182 N N . LEU B 1 272 ? -24.034 31.229 11.050 1.00 19.70 261 LEU B N 1
ATOM 4183 C CA . LEU B 1 272 ? -24.119 30.331 12.189 1.00 20.74 261 LEU B CA 1
ATOM 4184 C C . LEU B 1 272 ? -23.177 30.833 13.262 1.00 22.55 261 LEU B C 1
ATOM 4185 O O . LEU B 1 272 ? -22.286 31.647 13.002 1.00 23.52 261 LEU B O 1
ATOM 4190 N N . GLY B 1 273 ? -23.424 30.375 14.482 1.00 19.22 262 GLY B N 1
ATOM 4191 C CA . GLY B 1 273 ? -22.598 30.747 15.612 1.00 24.41 262 GLY B CA 1
ATOM 4192 C C . GLY B 1 273 ? -22.772 29.783 16.758 1.00 20.40 262 GLY B C 1
ATOM 4193 O O . GLY B 1 273 ? -23.812 29.129 16.897 1.00 23.66 262 GLY B O 1
ATOM 4194 N N . ILE B 1 274 ? -21.738 29.685 17.580 1.00 19.77 263 ILE B N 1
ATOM 4195 C CA . ILE B 1 274 ? -21.816 28.979 18.849 1.00 19.53 263 ILE B CA 1
ATOM 4196 C C . ILE B 1 274 ? -21.287 29.919 19.915 1.00 24.44 263 ILE B C 1
ATOM 4197 O O . ILE B 1 274 ? -20.273 30.592 19.703 1.00 25.03 263 ILE B O 1
ATOM 4202 N N . GLU B 1 275 ? -22.008 30.003 21.028 1.00 27.22 264 GLU B N 1
ATOM 4203 C CA . GLU B 1 275 ? -21.614 30.798 22.179 1.00 29.68 264 GLU B CA 1
ATOM 4204 C C . GLU B 1 275 ? -20.129 30.661 22.470 1.00 28.75 264 GLU B C 1
ATOM 4205 O O . GLU B 1 275 ? -19.615 29.547 22.628 1.00 26.12 264 GLU B O 1
ATOM 4211 N N . LYS B 1 276 ? -19.438 31.801 22.518 1.00 23.79 265 LYS B N 1
ATOM 4212 C CA . LYS B 1 276 ? -18.028 31.986 22.844 1.00 23.61 265 LYS B CA 1
ATOM 4213 C C . LYS B 1 276 ? -17.098 31.640 21.674 1.00 25.59 265 LYS B C 1
ATOM 4214 O O . LYS B 1 276 ? -15.901 31.905 21.771 1.00 25.03 265 LYS B O 1
ATOM 4220 N N . LEU B 1 277 ? -17.607 31.097 20.564 1.00 21.81 266 LEU B N 1
ATOM 4221 C CA . LEU B 1 277 ? -16.766 30.637 19.463 1.00 22.50 266 LEU B CA 1
ATOM 4222 C C . LEU B 1 277 ? -16.905 31.488 18.206 1.00 23.34 266 LEU B C 1
ATOM 4223 O O . LEU B 1 277 ? -16.360 31.120 17.152 1.00 22.79 266 LEU B O 1
ATOM 4228 N N . GLY B 1 278 ? -17.627 32.609 18.273 1.00 24.25 267 GLY B N 1
ATOM 4229 C CA . GLY B 1 278 ? -17.731 33.474 17.116 1.00 23.75 267 GLY B CA 1
ATOM 4230 C C . GLY B 1 278 ? -18.840 33.076 16.156 1.00 23.04 267 GLY B C 1
ATOM 4231 O O . GLY B 1 278 ? -19.792 32.354 16.499 1.00 24.55 267 GLY B O 1
ATOM 4232 N N . THR B 1 279 ? -18.700 33.556 14.918 1.00 17.95 268 THR B N 1
ATOM 4233 C CA . THR B 1 279 ? -19.705 33.365 13.878 1.00 22.22 268 THR B CA 1
ATOM 4234 C C . THR B 1 279 ? -19.054 33.098 12.525 1.00 24.57 268 THR B C 1
ATOM 4235 O O . THR B 1 279 ? -17.923 33.522 12.257 1.00 24.76 268 THR B O 1
ATOM 4239 N N . GLN B 1 280 ? -19.819 32.426 11.657 1.00 21.46 269 GLN B N 1
ATOM 4240 C CA . GLN B 1 280 ? -19.464 32.189 10.265 1.00 21.13 269 GLN B CA 1
ATOM 4241 C C . GLN B 1 280 ? -20.544 32.753 9.355 1.00 23.65 269 GLN B C 1
ATOM 4242 O O . GLN B 1 280 ? -21.719 32.816 9.728 1.00 22.60 269 GLN B O 1
ATOM 4248 N N . ARG B 1 281 ? -20.136 33.144 8.147 1.00 20.30 270 ARG B N 1
ATOM 4249 C CA . ARG B 1 281 ? -21.062 33.512 7.081 1.00 22.61 270 ARG B CA 1
ATOM 4250 C C . ARG B 1 281 ? -20.511 33.007 5.756 1.00 22.94 270 ARG B C 1
ATOM 4251 O O . ARG B 1 281 ? -19.435 33.437 5.328 1.00 23.07 270 ARG B O 1
ATOM 4259 N N . GLN B 1 282 ? -21.250 32.116 5.095 1.00 21.02 271 GLN B N 1
ATOM 4260 C CA . GLN B 1 282 ? -20.841 31.562 3.811 1.00 20.73 271 GLN B CA 1
ATOM 4261 C C . GLN B 1 282 ? -21.876 31.861 2.741 1.00 22.28 271 GLN B C 1
ATOM 4262 O O . GLN B 1 282 ? -23.074 31.636 2.943 1.00 24.36 271 GLN B O 1
ATOM 4268 N N . GLN B 1 283 ? -21.401 32.358 1.609 1.00 20.31 272 GLN B N 1
ATOM 4269 C CA . GLN B 1 283 ? -22.184 32.396 0.389 1.00 23.76 272 GLN B CA 1
ATOM 4270 C C . GLN B 1 283 ? -22.148 31.027 -0.289 1.00 25.93 272 GLN B C 1
ATOM 4271 O O . GLN B 1 283 ? -21.092 30.389 -0.369 1.00 28.25 272 GLN B O 1
ATOM 4277 N N . VAL B 1 284 ? -23.303 30.576 -0.780 1.00 25.39 273 VAL B N 1
ATOM 4278 C CA . VAL B 1 284 ? -23.424 29.299 -1.485 1.00 24.86 273 VAL B CA 1
ATOM 4279 C C . VAL B 1 284 ? -23.479 29.563 -2.984 1.00 27.32 273 VAL B C 1
ATOM 4280 O O . VAL B 1 284 ? -24.263 30.402 -3.446 1.00 28.15 273 VAL B O 1
ATOM 4284 N N . SER B 1 285 ? -22.668 28.838 -3.751 1.00 23.59 274 SER B N 1
ATOM 4285 C CA . SER B 1 285 ? -22.626 29.010 -5.198 1.00 29.10 274 SER B CA 1
ATOM 4286 C C . SER B 1 285 ? -22.870 27.684 -5.897 1.00 27.54 274 SER B C 1
ATOM 4287 O O . SER B 1 285 ? -22.594 26.617 -5.347 1.00 29.51 274 SER B O 1
ATOM 4290 N N . GLU B 1 286 ? -23.388 27.760 -7.122 1.00 25.68 275 GLU B N 1
ATOM 4291 C CA . GLU B 1 286 ? -23.536 26.558 -7.924 1.00 29.74 275 GLU B CA 1
ATOM 4292 C C . GLU B 1 286 ? -22.162 25.994 -8.268 1.00 28.49 275 GLU B C 1
ATOM 4293 O O . GLU B 1 286 ? -21.137 26.676 -8.153 1.00 28.86 275 GLU B O 1
ATOM 4299 N N . TRP B 1 287 ? -22.154 24.733 -8.701 1.00 30.51 276 TRP B N 1
ATOM 4300 C CA . TRP B 1 287 ? -20.903 24.064 -9.027 1.00 29.81 276 TRP B CA 1
ATOM 4301 C C . TRP B 1 287 ? -20.196 24.748 -10.184 1.00 30.82 276 TRP B C 1
ATOM 4302 O O . TRP B 1 287 ? -20.821 25.217 -11.142 1.00 27.58 276 TRP B O 1
ATOM 4313 N N . ARG B 1 288 ? -18.876 24.806 -10.073 1.00 27.49 277 ARG B N 1
ATOM 4314 C CA . ARG B 1 288 ? -17.990 25.081 -11.186 1.00 27.16 277 ARG B CA 1
ATOM 4315 C C . ARG B 1 288 ? -16.735 24.260 -10.952 1.00 28.79 277 ARG B C 1
ATOM 4316 O O . ARG B 1 288 ? -16.468 23.821 -9.831 1.00 29.87 277 ARG B O 1
ATOM 4324 N N . HIS B 1 289 ? -15.966 24.035 -12.007 1.00 27.22 278 HIS B N 1
ATOM 4325 C CA . HIS B 1 289 ? -14.712 23.317 -11.822 1.00 28.08 278 HIS B CA 1
ATOM 4326 C C . HIS B 1 289 ? -13.720 24.229 -11.111 1.00 28.56 278 HIS B C 1
ATOM 4327 O O . HIS B 1 289 ? -13.423 25.331 -11.586 1.00 30.68 278 HIS B O 1
ATOM 4334 N N . LEU B 1 290 ? -13.228 23.790 -9.954 1.00 27.07 279 LEU B N 1
ATOM 4335 C CA . LEU B 1 290 ? -12.406 24.640 -9.108 1.00 28.18 279 LEU B CA 1
ATOM 4336 C C . LEU B 1 290 ? -10.924 24.571 -9.460 1.00 27.22 279 LEU B C 1
ATOM 4337 O O . LEU B 1 290 ? -10.103 25.164 -8.752 1.00 31.56 279 LEU B O 1
ATOM 4342 N N . GLY B 1 291 ? -10.569 23.873 -10.537 1.00 29.56 280 GLY B N 1
ATOM 4343 C CA . GLY B 1 291 ? -9.217 23.975 -11.072 1.00 30.35 280 GLY B CA 1
ATOM 4344 C C . GLY B 1 291 ? -8.183 23.303 -10.188 1.00 32.96 280 GLY B C 1
ATOM 4345 O O . GLY B 1 291 ? -8.415 22.227 -9.626 1.00 31.84 280 GLY B O 1
ATOM 4346 N N . ASP B 1 292 ? -7.012 23.933 -10.084 1.00 34.62 281 ASP B N 1
ATOM 4347 C CA . ASP B 1 292 ? -5.905 23.413 -9.290 1.00 34.72 281 ASP B CA 1
ATOM 4348 C C . ASP B 1 292 ? -5.878 23.990 -7.884 1.00 34.43 281 ASP B C 1
ATOM 4349 O O . ASP B 1 292 ? -4.871 23.844 -7.181 1.00 35.06 281 ASP B O 1
ATOM 4354 N N . GLU B 1 293 ? -6.962 24.639 -7.468 1.00 33.27 282 GLU B N 1
ATOM 4355 C CA . GLU B 1 293 ? -7.035 25.241 -6.146 1.00 32.68 282 GLU B CA 1
ATOM 4356 C C . GLU B 1 293 ? -6.845 24.184 -5.064 1.00 33.55 282 GLU B C 1
ATOM 4357 O O . GLU B 1 293 ? -7.370 23.070 -5.162 1.00 31.10 282 GLU B O 1
ATOM 4363 N N . VAL B 1 294 ? -6.068 24.533 -4.040 1.00 27.72 283 VAL B N 1
ATOM 4364 C CA . VAL B 1 294 ? -5.863 23.687 -2.866 1.00 32.57 283 VAL B CA 1
ATOM 4365 C C . VAL B 1 294 ? -6.450 24.432 -1.677 1.00 34.61 283 VAL B C 1
ATOM 4366 O O . VAL B 1 294 ? -5.897 25.449 -1.234 1.00 34.59 283 VAL B O 1
ATOM 4370 N N . PHE B 1 295 ? -7.563 23.927 -1.155 1.00 34.14 284 PHE B N 1
ATOM 4371 C CA . PHE B 1 295 ? -8.275 24.632 -0.097 1.00 33.75 284 PHE B CA 1
ATOM 4372 C C . PHE B 1 295 ? -7.620 24.399 1.260 1.00 35.68 284 PHE B C 1
ATOM 4373 O O . PHE B 1 295 ? -6.403 24.206 1.340 1.00 42.45 284 PHE B O 1
ATOM 4381 N N . GLY B 1 296 ? -8.406 24.432 2.332 1.00 31.82 285 GLY B N 1
ATOM 4382 C CA . GLY B 1 296 ? -7.874 24.202 3.665 1.00 31.35 285 GLY B CA 1
ATOM 4383 C C . GLY B 1 296 ? -7.380 25.454 4.379 1.00 38.46 285 GLY B C 1
ATOM 4384 O O . GLY B 1 296 ? -7.601 26.576 3.921 1.00 36.23 285 GLY B O 1
ATOM 4386 N N . HIS C 1 7 ? -16.180 -15.060 -54.470 1.00 40.06 -4 HIS C N 1
ATOM 4387 C CA . HIS C 1 7 ? -15.400 -15.034 -53.237 1.00 32.32 -4 HIS C CA 1
ATOM 4388 C C . HIS C 1 7 ? -14.567 -13.758 -53.132 1.00 31.93 -4 HIS C C 1
ATOM 4389 O O . HIS C 1 7 ? -13.528 -13.742 -52.470 1.00 31.10 -4 HIS C O 1
ATOM 4391 N N . HIS C 1 8 ? -15.024 -12.690 -53.787 1.00 31.51 -3 HIS C N 1
ATOM 4392 C CA . HIS C 1 8 ? -14.289 -11.434 -53.752 1.00 28.25 -3 HIS C CA 1
ATOM 4393 C C . HIS C 1 8 ? -14.370 -10.825 -52.357 1.00 27.63 -3 HIS C C 1
ATOM 4394 O O . HIS C 1 8 ? -15.234 -11.169 -51.546 1.00 25.33 -3 HIS C O 1
ATOM 4401 N N . HIS C 1 9 ? -13.445 -9.919 -52.073 1.00 24.60 -2 HIS C N 1
ATOM 4402 C CA . HIS C 1 9 ? -13.381 -9.275 -50.767 1.00 27.11 -2 HIS C CA 1
ATOM 4403 C C . HIS C 1 9 ? -13.700 -7.782 -50.854 1.00 22.17 -2 HIS C C 1
ATOM 4404 O O . HIS C 1 9 ? -13.117 -6.959 -50.145 1.00 24.48 -2 HIS C O 1
ATOM 4411 N N . HIS C 1 10 ? -14.663 -7.416 -51.703 1.00 17.87 -1 HIS C N 1
ATOM 4412 C CA . HIS C 1 10 ? -15.076 -6.024 -51.827 1.00 18.97 -1 HIS C CA 1
ATOM 4413 C C . HIS C 1 10 ? -16.316 -5.687 -51.015 1.00 22.20 -1 HIS C C 1
ATOM 4414 O O . HIS C 1 10 ? -16.627 -4.501 -50.860 1.00 22.23 -1 HIS C O 1
ATOM 4421 N N . GLY C 1 11 ? -17.030 -6.687 -50.517 1.00 23.94 0 GLY C N 1
ATOM 4422 C CA . GLY C 1 11 ? -18.245 -6.449 -49.769 1.00 23.82 0 GLY C CA 1
ATOM 4423 C C . GLY C 1 11 ? -19.471 -6.340 -50.661 1.00 20.90 0 GLY C C 1
ATOM 4424 O O . GLY C 1 11 ? -19.397 -6.187 -51.884 1.00 20.04 0 GLY C O 1
ATOM 4425 N N . SER C 1 12 ? -20.634 -6.406 -50.011 1.00 16.84 1 SER C N 1
ATOM 4426 C CA . SER C 1 12 ? -21.910 -6.450 -50.701 1.00 14.41 1 SER C CA 1
ATOM 4427 C C . SER C 1 12 ? -22.957 -5.784 -49.826 1.00 18.53 1 SER C C 1
ATOM 4428 O O . SER C 1 12 ? -22.843 -5.793 -48.599 1.00 18.98 1 SER C O 1
ATOM 4431 N N . LYS C 1 13 ? -23.978 -5.229 -50.469 1.00 15.80 2 LYS C N 1
ATOM 4432 C CA . LYS C 1 13 ? -25.176 -4.722 -49.788 1.00 17.65 2 LYS C CA 1
ATOM 4433 C C . LYS C 1 13 ? -26.359 -5.581 -50.227 1.00 20.57 2 LYS C C 1
ATOM 4434 O O . LYS C 1 13 ? -26.937 -5.355 -51.295 1.00 21.07 2 LYS C O 1
ATOM 4440 N N . PHE C 1 14 ? -26.749 -6.531 -49.386 1.00 19.08 3 PHE C N 1
ATOM 4441 C CA . PHE C 1 14 ? -27.841 -7.429 -49.713 1.00 18.75 3 PHE C CA 1
ATOM 4442 C C . PHE C 1 14 ? -29.161 -6.900 -49.183 1.00 19.79 3 PHE C C 1
ATOM 4443 O O . PHE C 1 14 ? -29.212 -6.174 -48.184 1.00 18.60 3 PHE C O 1
ATOM 4451 N N . CYS C 1 15 ? -30.239 -7.269 -49.865 1.00 20.62 4 CYS C N 1
ATOM 4452 C CA . CYS C 1 15 ? -31.566 -6.865 -49.424 1.00 17.82 4 CYS C CA 1
ATOM 4453 C C . CYS C 1 15 ? -32.577 -7.925 -49.830 1.00 17.95 4 CYS C C 1
ATOM 4454 O O . CYS C 1 15 ? -32.255 -8.886 -50.530 1.00 20.40 4 CYS C O 1
ATOM 4457 N N . ARG C 1 16 ? -33.814 -7.729 -49.385 1.00 18.66 5 ARG C N 1
ATOM 4458 C CA . ARG C 1 16 ? -34.947 -8.561 -49.779 1.00 20.12 5 ARG C CA 1
ATOM 4459 C C . ARG C 1 16 ? -36.093 -7.621 -50.102 1.00 16.49 5 ARG C C 1
ATOM 4460 O O . ARG C 1 16 ? -36.406 -6.731 -49.310 1.00 19.85 5 ARG C O 1
ATOM 4468 N N . PHE C 1 17 ? -36.683 -7.773 -51.280 1.00 20.37 6 PHE C N 1
ATOM 4469 C CA . PHE C 1 17 ? -37.637 -6.791 -51.768 1.00 23.02 6 PHE C CA 1
ATOM 4470 C C . PHE C 1 17 ? -38.930 -7.477 -52.173 1.00 20.39 6 PHE C C 1
ATOM 4471 O O . PHE C 1 17 ? -38.929 -8.614 -52.650 1.00 22.48 6 PHE C O 1
ATOM 4479 N N . GLY C 1 18 ? -40.035 -6.776 -51.950 1.00 21.07 7 GLY C N 1
ATOM 4480 C CA . GLY C 1 18 ? -41.360 -7.255 -52.274 1.00 23.95 7 GLY C CA 1
ATOM 4481 C C . GLY C 1 18 ? -42.313 -7.112 -51.105 1.00 28.97 7 GLY C C 1
ATOM 4482 O O . GLY C 1 18 ? -41.972 -6.607 -50.037 1.00 21.96 7 GLY C O 1
ATOM 4483 N N . GLN C 1 19 ? -43.538 -7.580 -51.327 1.00 22.90 8 GLN C N 1
ATOM 4484 C CA . GLN C 1 19 ? -44.548 -7.504 -50.285 1.00 30.66 8 GLN C CA 1
ATOM 4485 C C . GLN C 1 19 ? -44.237 -8.492 -49.166 1.00 27.13 8 GLN C C 1
ATOM 4486 O O . GLN C 1 19 ? -43.508 -9.476 -49.346 1.00 25.54 8 GLN C O 1
ATOM 4492 N N . ARG C 1 20 ? -44.811 -8.218 -47.994 1.00 28.78 9 ARG C N 1
ATOM 4493 C CA . ARG C 1 20 ? -44.603 -9.074 -46.832 1.00 27.81 9 ARG C CA 1
ATOM 4494 C C . ARG C 1 20 ? -44.953 -10.522 -47.158 1.00 30.28 9 ARG C C 1
ATOM 4495 O O . ARG C 1 20 ? -46.024 -10.811 -47.697 1.00 32.52 9 ARG C O 1
ATOM 4503 N N . GLY C 1 21 ? -44.025 -11.427 -46.847 1.00 26.31 10 GLY C N 1
ATOM 4504 C CA . GLY C 1 21 ? -44.195 -12.838 -47.113 1.00 33.78 10 GLY C CA 1
ATOM 4505 C C . GLY C 1 21 ? -43.853 -13.275 -48.520 1.00 34.37 10 GLY C C 1
ATOM 4506 O O . GLY C 1 21 ? -43.797 -14.485 -48.775 1.00 36.23 10 GLY C O 1
ATOM 4507 N N . GLN C 1 22 ? -43.622 -12.338 -49.443 1.00 32.83 11 GLN C N 1
ATOM 4508 C CA . GLN C 1 22 ? -43.341 -12.659 -50.839 1.00 32.42 11 GLN C CA 1
ATOM 4509 C C . GLN C 1 22 ? -42.000 -12.094 -51.306 1.00 28.42 11 GLN C C 1
ATOM 4510 O O . GLN C 1 22 ? -41.776 -11.960 -52.516 1.00 31.49 11 GLN C O 1
ATOM 4516 N N . GLU C 1 23 ? -41.105 -11.759 -50.381 1.00 25.53 12 GLU C N 1
ATOM 4517 C CA . GLU C 1 23 ? -39.873 -11.076 -50.751 1.00 24.81 12 GLU C CA 1
ATOM 4518 C C . GLU C 1 23 ? -38.946 -11.996 -51.536 1.00 26.53 12 GLU C C 1
ATOM 4519 O O . GLU C 1 23 ? -38.933 -13.219 -51.348 1.00 27.41 12 GLU C O 1
ATOM 4525 N N . LYS C 1 24 ? -38.161 -11.376 -52.438 1.00 24.36 13 LYS C N 1
ATOM 4526 C CA . LYS C 1 24 ? -37.127 -11.927 -53.294 1.00 24.88 13 LYS C CA 1
ATOM 4527 C C . LYS C 1 24 ? -35.762 -11.377 -52.895 1.00 24.76 13 LYS C C 1
ATOM 4528 O O . LYS C 1 24 ? -35.657 -10.238 -52.429 1.00 21.67 13 LYS C O 1
ATOM 4534 N N . PRO C 1 25 ? -34.696 -12.150 -53.087 1.00 22.13 14 PRO C N 1
ATOM 4535 C CA . PRO C 1 25 ? -33.362 -11.678 -52.696 1.00 21.13 14 PRO C CA 1
ATOM 4536 C C . PRO C 1 25 ? -32.770 -10.709 -53.716 1.00 22.91 14 PRO C C 1
ATOM 4537 O O . PRO C 1 25 ? -32.964 -10.841 -54.929 1.00 24.04 14 PRO C O 1
ATOM 4541 N N . GLY C 1 26 ? -32.042 -9.712 -53.205 1.00 20.00 15 GLY C N 1
ATOM 4542 C CA . GLY C 1 26 ? -31.482 -8.686 -54.062 1.00 21.48 15 GLY C CA 1
ATOM 4543 C C . GLY C 1 26 ? -30.149 -8.182 -53.555 1.00 19.71 15 GLY C C 1
ATOM 4544 O O . GLY C 1 26 ? -29.701 -8.528 -52.460 1.00 20.49 15 GLY C O 1
ATOM 4545 N N . ILE C 1 27 ? -29.499 -7.380 -54.396 1.00 17.36 16 ILE C N 1
ATOM 4546 C CA . ILE C 1 27 ? -28.237 -6.734 -54.046 1.00 18.02 16 ILE C CA 1
ATOM 4547 C C . ILE C 1 27 ? -28.263 -5.316 -54.605 1.00 20.01 16 ILE C C 1
ATOM 4548 O O . ILE C 1 27 ? -28.832 -5.066 -55.673 1.00 21.55 16 ILE C O 1
ATOM 4553 N N . ILE C 1 28 ? -27.683 -4.380 -53.863 1.00 14.74 17 ILE C N 1
ATOM 4554 C CA . ILE C 1 28 ? -27.681 -2.970 -54.246 1.00 19.26 17 ILE C CA 1
ATOM 4555 C C . ILE C 1 28 ? -26.430 -2.695 -55.064 1.00 16.43 17 ILE C C 1
ATOM 4556 O O . ILE C 1 28 ? -25.317 -2.993 -54.620 1.00 19.94 17 ILE C O 1
ATOM 4561 N N . ASP C 1 29 ? -26.606 -2.115 -56.248 1.00 20.46 18 ASP C N 1
ATOM 4562 C CA . ASP C 1 29 ? -25.456 -1.797 -57.080 1.00 21.02 18 ASP C CA 1
ATOM 4563 C C . ASP C 1 29 ? -24.942 -0.394 -56.746 1.00 19.53 18 ASP C C 1
ATOM 4564 O O . ASP C 1 29 ? -25.488 0.318 -55.901 1.00 19.28 18 ASP C O 1
ATOM 4569 N N . ALA C 1 30 ? -23.866 0.013 -57.421 1.00 17.89 19 ALA C N 1
ATOM 4570 C CA . ALA C 1 30 ? -23.205 1.277 -57.114 1.00 19.19 19 ALA C CA 1
ATOM 4571 C C . ALA C 1 30 ? -24.086 2.493 -57.354 1.00 16.98 19 ALA C C 1
ATOM 4572 O O . ALA C 1 30 ? -23.828 3.546 -56.770 1.00 22.60 19 ALA C O 1
ATOM 4574 N N . ASP C 1 31 ? -25.077 2.391 -58.231 1.00 20.11 20 ASP C N 1
ATOM 4575 C CA . ASP C 1 31 ? -25.961 3.509 -58.529 1.00 23.09 20 ASP C CA 1
ATOM 4576 C C . ASP C 1 31 ? -27.120 3.591 -57.557 1.00 24.35 20 ASP C C 1
ATOM 4577 O O . ASP C 1 31 ? -27.889 4.561 -57.609 1.00 23.12 20 ASP C O 1
ATOM 4582 N N . GLY C 1 32 ? -27.263 2.591 -56.689 1.00 20.89 21 GLY C N 1
ATOM 4583 C CA . GLY C 1 32 ? -28.382 2.533 -55.774 1.00 20.29 21 GLY C CA 1
ATOM 4584 C C . GLY C 1 32 ? -29.578 1.752 -56.268 1.00 24.32 21 GLY C C 1
ATOM 4585 O O . GLY C 1 32 ? -30.605 1.729 -55.580 1.00 22.31 21 GLY C O 1
ATOM 4586 N N . ASN C 1 33 ? -29.488 1.116 -57.435 1.00 22.79 22 ASN C N 1
ATOM 4587 C CA . ASN C 1 33 ? -30.579 0.285 -57.918 1.00 23.11 22 ASN C CA 1
ATOM 4588 C C . ASN C 1 33 ? -30.563 -1.061 -57.218 1.00 19.73 22 ASN C C 1
ATOM 4589 O O . ASN C 1 33 ? -29.510 -1.556 -56.812 1.00 21.14 22 ASN C O 1
ATOM 4594 N N . ILE C 1 34 ? -31.739 -1.675 -57.111 1.00 17.80 23 ILE C N 1
ATOM 4595 C CA . ILE C 1 34 ? -31.806 -3.068 -56.684 1.00 18.06 23 ILE C CA 1
ATOM 4596 C C . ILE C 1 34 ? -31.590 -3.965 -57.893 1.00 23.00 23 ILE C C 1
ATOM 4597 O O . ILE C 1 34 ? -32.206 -3.760 -58.945 1.00 23.66 23 ILE C O 1
ATOM 4602 N N . ARG C 1 35 ? -30.741 -4.974 -57.738 1.00 22.76 24 ARG C N 1
ATOM 4603 C CA . ARG C 1 35 ? -30.587 -6.032 -58.726 1.00 24.35 24 ARG C CA 1
ATOM 4604 C C . ARG C 1 35 ? -31.153 -7.327 -58.168 1.00 24.71 24 ARG C C 1
ATOM 4605 O O . ARG C 1 35 ? -30.894 -7.672 -57.012 1.00 22.88 24 ARG C O 1
ATOM 4613 N N . ASP C 1 36 ? -31.885 -8.063 -59.008 1.00 24.84 25 ASP C N 1
ATOM 4614 C CA . ASP C 1 36 ? -32.533 -9.308 -58.606 1.00 24.79 25 ASP C CA 1
ATOM 4615 C C . ASP C 1 36 ? -31.528 -10.457 -58.549 1.00 25.84 25 ASP C C 1
ATOM 4616 O O . ASP C 1 36 ? -30.833 -10.736 -59.529 1.00 24.21 25 ASP C O 1
ATOM 4621 N N . LEU C 1 37 ? -31.464 -11.135 -57.403 1.00 25.09 26 LEU C N 1
ATOM 4622 C CA . LEU C 1 37 ? -30.593 -12.288 -57.202 1.00 23.74 26 LEU C CA 1
ATOM 4623 C C . LEU C 1 37 ? -31.301 -13.620 -57.401 1.00 25.00 26 LEU C C 1
ATOM 4624 O O . LEU C 1 37 ? -30.690 -14.663 -57.160 1.00 27.96 26 LEU C O 1
ATOM 4629 N N . SER C 1 38 ? -32.570 -13.612 -57.818 1.00 26.71 27 SER C N 1
ATOM 4630 C CA . SER C 1 38 ? -33.373 -14.836 -57.823 1.00 29.00 27 SER C CA 1
ATOM 4631 C C . SER C 1 38 ? -32.777 -15.915 -58.721 1.00 32.46 27 SER C C 1
ATOM 4632 O O . SER C 1 38 ? -32.941 -17.112 -58.448 1.00 31.27 27 SER C O 1
ATOM 4635 N N . GLY C 1 39 ? -32.080 -15.520 -59.785 1.00 31.70 28 GLY C N 1
ATOM 4636 C CA . GLY C 1 39 ? -31.437 -16.485 -60.655 1.00 33.31 28 GLY C CA 1
ATOM 4637 C C . GLY C 1 39 ? -30.175 -17.096 -60.087 1.00 34.03 28 GLY C C 1
ATOM 4638 O O . GLY C 1 39 ? -29.637 -18.035 -60.686 1.00 36.35 28 GLY C O 1
ATOM 4639 N N . VAL C 1 40 ? -29.698 -16.594 -58.952 1.00 30.49 29 VAL C N 1
ATOM 4640 C CA . VAL C 1 40 ? -28.480 -17.079 -58.314 1.00 30.80 29 VAL C CA 1
ATOM 4641 C C . VAL C 1 40 ? -28.792 -17.839 -57.027 1.00 30.63 29 VAL C C 1
ATOM 4642 O O . VAL C 1 40 ? -28.262 -18.925 -56.797 1.00 28.79 29 VAL C O 1
ATOM 4646 N N . VAL C 1 41 ? -29.647 -17.279 -56.171 1.00 28.50 30 VAL C N 1
ATOM 4647 C CA . VAL C 1 41 ? -30.076 -17.963 -54.950 1.00 31.29 30 VAL C CA 1
ATOM 4648 C C . VAL C 1 41 ? -31.587 -17.828 -54.799 1.00 27.54 30 VAL C C 1
ATOM 4649 O O . VAL C 1 41 ? -32.156 -16.778 -55.135 1.00 31.83 30 VAL C O 1
ATOM 4653 N N . PRO C 1 42 ? -32.278 -18.857 -54.305 1.00 32.94 31 PRO C N 1
ATOM 4654 C CA . PRO C 1 42 ? -33.721 -18.706 -54.070 1.00 30.50 31 PRO C CA 1
ATOM 4655 C C . PRO C 1 42 ? -34.037 -17.716 -52.965 1.00 31.31 31 PRO C C 1
ATOM 4656 O O . PRO C 1 42 ? -35.034 -16.988 -53.070 1.00 30.16 31 PRO C O 1
ATOM 4660 N N . GLU C 1 43 ? -33.204 -17.645 -51.926 1.00 32.16 32 GLU C N 1
ATOM 4661 C CA . GLU C 1 43 ? -33.490 -16.849 -50.739 1.00 30.86 32 GLU C CA 1
ATOM 4662 C C . GLU C 1 43 ? -32.221 -16.169 -50.255 1.00 29.37 32 GLU C C 1
ATOM 4663 O O . GLU C 1 43 ? -31.114 -16.665 -50.473 1.00 34.13 32 GLU C O 1
ATOM 4669 N N . LEU C 1 44 ? -32.390 -15.046 -49.554 1.00 26.81 33 LEU C N 1
ATOM 4670 C CA . LEU C 1 44 ? -31.255 -14.383 -48.911 1.00 28.99 33 LEU C CA 1
ATOM 4671 C C . LEU C 1 44 ? -31.172 -14.886 -47.473 1.00 28.21 33 LEU C C 1
ATOM 4672 O O . LEU C 1 44 ? -31.638 -14.257 -46.524 1.00 25.13 33 LEU C O 1
ATOM 4677 N N . THR C 1 45 ? -30.567 -16.056 -47.320 1.00 30.44 34 THR C N 1
ATOM 4678 C CA . THR C 1 45 ? -30.278 -16.635 -46.016 1.00 24.86 34 THR C CA 1
ATOM 4679 C C . THR C 1 45 ? -28.781 -16.546 -45.762 1.00 26.08 34 THR C C 1
ATOM 4680 O O . THR C 1 45 ? -28.001 -16.217 -46.661 1.00 26.00 34 THR C O 1
ATOM 4684 N N . ILE C 1 46 ? -28.379 -16.826 -44.518 1.00 25.78 35 ILE C N 1
ATOM 4685 C CA . ILE C 1 46 ? -26.952 -16.833 -44.206 1.00 24.56 35 ILE C CA 1
ATOM 4686 C C . ILE C 1 46 ? -26.230 -17.849 -45.073 1.00 31.32 35 ILE C C 1
ATOM 4687 O O . ILE C 1 46 ? -25.133 -17.587 -45.577 1.00 29.12 35 ILE C O 1
ATOM 4692 N N . ASP C 1 47 ? -26.848 -19.013 -45.282 1.00 30.25 36 ASP C N 1
ATOM 4693 C CA . ASP C 1 47 ? -26.215 -20.056 -46.081 1.00 34.53 36 ASP C CA 1
ATOM 4694 C C . ASP C 1 47 ? -26.032 -19.631 -47.528 1.00 31.43 36 ASP C C 1
ATOM 4695 O O . ASP C 1 47 ? -25.123 -20.120 -48.208 1.00 33.01 36 ASP C O 1
ATOM 4700 N N . ALA C 1 48 ? -26.879 -18.730 -48.016 1.00 28.05 37 ALA C N 1
ATOM 4701 C CA . ALA C 1 48 ? -26.826 -18.303 -49.407 1.00 28.00 37 ALA C CA 1
ATOM 4702 C C . ALA C 1 48 ? -25.809 -17.197 -49.659 1.00 29.03 37 ALA C C 1
ATOM 4703 O O . ALA C 1 48 ? -25.637 -16.794 -50.814 1.00 28.93 37 ALA C O 1
ATOM 4705 N N . LEU C 1 49 ? -25.130 -16.698 -48.624 1.00 29.19 38 LEU C N 1
ATOM 4706 C CA . LEU C 1 49 ? -24.295 -15.513 -48.807 1.00 29.79 38 LEU C CA 1
ATOM 4707 C C . LEU C 1 49 ? -23.110 -15.793 -49.724 1.00 30.30 38 LEU C C 1
ATOM 4708 O O . LEU C 1 49 ? -22.744 -14.943 -50.539 1.00 27.67 38 LEU C O 1
ATOM 4713 N N . ALA C 1 50 ? -22.498 -16.973 -49.604 1.00 32.54 39 ALA C N 1
ATOM 4714 C CA . ALA C 1 50 ? -21.329 -17.281 -50.422 1.00 34.75 39 ALA C CA 1
ATOM 4715 C C . ALA C 1 50 ? -21.685 -17.270 -51.902 1.00 29.15 39 ALA C C 1
ATOM 4716 O O . ALA C 1 50 ? -20.977 -16.666 -52.718 1.00 31.75 39 ALA C O 1
ATOM 4718 N N . ALA C 1 51 ? -22.803 -17.910 -52.262 1.00 29.55 40 ALA C N 1
ATOM 4719 C CA . ALA C 1 51 ? -23.255 -17.893 -53.650 1.00 33.29 40 ALA C CA 1
ATOM 4720 C C . ALA C 1 51 ? -23.667 -16.492 -54.081 1.00 31.32 40 ALA C C 1
ATOM 4721 O O . ALA C 1 51 ? -23.364 -16.069 -55.202 1.00 28.87 40 ALA C O 1
ATOM 4723 N N . ALA C 1 52 ? -24.361 -15.756 -53.206 1.00 28.47 41 ALA C N 1
ATOM 4724 C CA . ALA C 1 52 ? -24.775 -14.402 -53.561 1.00 23.74 41 ALA C CA 1
ATOM 4725 C C . ALA C 1 52 ? -23.577 -13.470 -53.725 1.00 23.57 41 ALA C C 1
ATOM 4726 O O . ALA C 1 52 ? -23.610 -12.560 -54.558 1.00 25.27 41 ALA C O 1
ATOM 4728 N N . LYS C 1 53 ? -22.524 -13.651 -52.919 1.00 27.86 42 LYS C N 1
ATOM 4729 C CA . LYS C 1 53 ? -21.343 -12.805 -53.077 1.00 27.77 42 LYS C CA 1
ATOM 4730 C C . LYS C 1 53 ? -20.659 -13.044 -54.418 1.00 31.41 42 LYS C C 1
ATOM 4731 O O . LYS C 1 53 ? -20.113 -12.103 -55.009 1.00 33.74 42 LYS C O 1
ATOM 4737 N N . GLY C 1 54 ? -20.697 -14.281 -54.919 1.00 31.25 43 GLY C N 1
ATOM 4738 C CA . GLY C 1 54 ? -20.044 -14.591 -56.179 1.00 30.18 43 GLY C CA 1
ATOM 4739 C C . GLY C 1 54 ? -20.793 -14.146 -57.416 1.00 31.62 43 GLY C C 1
ATOM 4740 O O . GLY C 1 54 ? -20.214 -14.150 -58.509 1.00 35.37 43 GLY C O 1
ATOM 4741 N N . ALA C 1 55 ? -22.065 -13.772 -57.278 1.00 31.89 44 ALA C N 1
ATOM 4742 C CA . ALA C 1 55 ? -22.845 -13.342 -58.429 1.00 29.20 44 ALA C CA 1
ATOM 4743 C C . ALA C 1 55 ? -22.243 -12.090 -59.055 1.00 28.82 44 ALA C C 1
ATOM 4744 O O . ALA C 1 55 ? -21.842 -11.156 -58.355 1.00 27.39 44 ALA C O 1
ATOM 4746 N N . ASP C 1 56 ? -22.177 -12.082 -60.389 1.00 30.68 45 ASP C N 1
ATOM 4747 C CA . ASP C 1 56 ? -21.641 -10.958 -61.157 1.00 27.42 45 ASP C CA 1
ATOM 4748 C C . ASP C 1 56 ? -22.707 -9.871 -61.258 1.00 26.29 45 ASP C C 1
ATOM 4749 O O . ASP C 1 56 ? -23.697 -10.035 -61.975 1.00 26.88 45 ASP C O 1
ATOM 4754 N N . ILE C 1 57 ? -22.486 -8.748 -60.567 1.00 28.33 46 ILE C N 1
ATOM 4755 C CA . ILE C 1 57 ? -23.519 -7.717 -60.431 1.00 28.14 46 ILE C CA 1
ATOM 4756 C C . ILE C 1 57 ? -23.979 -7.209 -61.792 1.00 27.92 46 ILE C C 1
ATOM 4757 O O . ILE C 1 57 ? -25.162 -6.902 -61.988 1.00 30.29 46 ILE C O 1
ATOM 4762 N N . ALA C 1 58 ? -23.052 -7.090 -62.747 1.00 32.27 47 ALA C N 1
ATOM 4763 C CA . ALA C 1 58 ? -23.412 -6.549 -64.055 1.00 33.91 47 ALA C CA 1
ATOM 4764 C C . ALA C 1 58 ? -24.409 -7.440 -64.786 1.00 30.02 47 ALA C C 1
ATOM 4765 O O . ALA C 1 58 ? -25.169 -6.952 -65.629 1.00 33.68 47 ALA C O 1
ATOM 4767 N N . LEU C 1 59 ? -24.427 -8.735 -64.485 1.00 29.04 48 LEU C N 1
ATOM 4768 C CA . LEU C 1 59 ? -25.304 -9.673 -65.172 1.00 34.36 48 LEU C CA 1
ATOM 4769 C C . LEU C 1 59 ? -26.688 -9.781 -64.544 1.00 32.32 48 LEU C C 1
ATOM 4770 O O . LEU C 1 59 ? -27.539 -10.489 -65.089 1.00 31.86 48 LEU C O 1
ATOM 4775 N N . LEU C 1 60 ? -26.935 -9.105 -63.421 1.00 29.34 49 LEU C N 1
ATOM 4776 C CA . LEU C 1 60 ? -28.219 -9.307 -62.761 1.00 29.50 49 LEU C CA 1
ATOM 4777 C C . LEU C 1 60 ? -29.249 -8.296 -63.255 1.00 29.22 49 LEU C C 1
ATOM 4778 O O . LEU C 1 60 ? -28.909 -7.136 -63.517 1.00 32.27 49 LEU C O 1
ATOM 4783 N N . PRO C 1 61 ? -30.509 -8.713 -63.361 1.00 25.78 50 PRO C N 1
ATOM 4784 C CA . PRO C 1 61 ? -31.542 -7.803 -63.862 1.00 27.25 50 PRO C CA 1
ATOM 4785 C C . PRO C 1 61 ? -31.816 -6.672 -62.885 1.00 31.86 50 PRO C C 1
ATOM 4786 O O . PRO C 1 61 ? -31.859 -6.875 -61.668 1.00 31.25 50 PRO C O 1
ATOM 4790 N N . LEU C 1 62 ? -32.007 -5.476 -63.432 1.00 30.71 51 LEU C N 1
ATOM 4791 C CA . LEU C 1 62 ? -32.478 -4.358 -62.629 1.00 32.41 51 LEU C CA 1
ATOM 4792 C C . LEU C 1 62 ? -33.922 -4.594 -62.213 1.00 33.15 51 LEU C C 1
ATOM 4793 O O . LEU C 1 62 ? -34.745 -5.062 -63.006 1.00 33.25 51 LEU C O 1
ATOM 4798 N N . VAL C 1 63 ? -34.229 -4.276 -60.957 1.00 31.45 52 VAL C N 1
ATOM 4799 C CA . VAL C 1 63 ? -35.589 -4.409 -60.446 1.00 29.96 52 VAL C CA 1
ATOM 4800 C C . VAL C 1 63 ? -36.367 -3.154 -60.805 1.00 30.61 52 VAL C C 1
ATOM 4801 O O . VAL C 1 63 ? -35.911 -2.032 -60.546 1.00 33.34 52 VAL C O 1
ATOM 4805 N N . GLU C 1 64 ? -37.534 -3.337 -61.415 1.00 35.08 53 GLU C N 1
ATOM 4806 C CA . GLU C 1 64 ? -38.359 -2.216 -61.841 1.00 38.59 53 GLU C CA 1
ATOM 4807 C C . GLU C 1 64 ? -39.259 -1.759 -60.703 1.00 40.78 53 GLU C C 1
ATOM 4808 O O . GLU C 1 64 ? -39.605 -2.534 -59.806 1.00 42.23 53 GLU C O 1
ATOM 4810 N N . GLY C 1 65 ? -39.632 -0.487 -60.749 1.00 41.22 54 GLY C N 1
ATOM 4811 C CA . GLY C 1 65 ? -40.526 0.065 -59.760 1.00 41.37 54 GLY C CA 1
ATOM 4812 C C . GLY C 1 65 ? -39.800 0.456 -58.487 1.00 40.85 54 GLY C C 1
ATOM 4813 O O . GLY C 1 65 ? -38.582 0.664 -58.452 1.00 40.03 54 GLY C O 1
ATOM 4814 N N . GLU C 1 66 ? -40.583 0.567 -57.420 1.00 34.40 55 GLU C N 1
ATOM 4815 C CA . GLU C 1 66 ? -40.076 0.876 -56.085 1.00 32.98 55 GLU C CA 1
ATOM 4816 C C . GLU C 1 66 ? -40.672 -0.129 -55.107 1.00 26.01 55 GLU C C 1
ATOM 4817 O O . GLU C 1 66 ? -41.572 0.201 -54.329 1.00 29.03 55 GLU C O 1
ATOM 4819 N N . PRO C 1 67 ? -40.202 -1.373 -55.134 1.00 26.55 56 PRO C N 1
ATOM 4820 C CA . PRO C 1 67 ? -40.737 -2.378 -54.216 1.00 26.90 56 PRO C CA 1
ATOM 4821 C C . PRO C 1 67 ? -40.393 -2.038 -52.777 1.00 25.66 56 PRO C C 1
ATOM 4822 O O . PRO C 1 67 ? -39.432 -1.322 -52.484 1.00 26.47 56 PRO C O 1
ATOM 4826 N N . ARG C 1 68 ? -41.222 -2.552 -51.878 1.00 25.03 57 ARG C N 1
ATOM 4827 C CA . ARG C 1 68 ? -40.938 -2.495 -50.455 1.00 22.45 57 ARG C CA 1
ATOM 4828 C C . ARG C 1 68 ? -39.671 -3.277 -50.137 1.00 21.27 57 ARG C C 1
ATOM 4829 O O . ARG C 1 68 ? -39.376 -4.297 -50.770 1.00 20.31 57 ARG C O 1
ATOM 4837 N N . TYR C 1 69 ? -38.897 -2.771 -49.173 1.00 20.44 58 TYR C N 1
ATOM 4838 C CA . TYR C 1 69 ? -37.799 -3.526 -48.581 1.00 20.22 58 TYR C CA 1
ATOM 4839 C C . TYR C 1 69 ? -38.332 -4.346 -47.414 1.00 16.07 58 TYR C C 1
ATOM 4840 O O . TYR C 1 69 ? -39.050 -3.820 -46.559 1.00 20.11 58 TYR C O 1
ATOM 4849 N N . GLY C 1 70 ? -38.001 -5.634 -47.394 1.00 19.25 59 GLY C N 1
ATOM 4850 C CA . GLY C 1 70 ? -38.243 -6.459 -46.234 1.00 17.61 59 GLY C CA 1
ATOM 4851 C C . GLY C 1 70 ? -37.038 -6.465 -45.303 1.00 20.41 59 GLY C C 1
ATOM 4852 O O . GLY C 1 70 ? -36.039 -5.779 -45.512 1.00 18.05 59 GLY C O 1
ATOM 4853 N N . VAL C 1 71 ? -37.163 -7.236 -44.226 1.00 19.84 60 VAL C N 1
ATOM 4854 C CA . VAL C 1 71 ? -35.965 -7.555 -43.442 1.00 16.58 60 VAL C CA 1
ATOM 4855 C C . VAL C 1 71 ? -34.914 -8.121 -44.397 1.00 18.71 60 VAL C C 1
ATOM 4856 O O . VAL C 1 71 ? -35.237 -9.003 -45.210 1.00 19.21 60 VAL C O 1
ATOM 4860 N N . PRO C 1 72 ? -33.663 -7.644 -44.376 1.00 16.11 61 PRO C N 1
ATOM 4861 C CA . PRO C 1 72 ? -32.731 -7.987 -45.472 1.00 17.09 61 PRO C CA 1
ATOM 4862 C C . PRO C 1 72 ? -32.183 -9.397 -45.417 1.00 20.69 61 PRO C C 1
ATOM 4863 O O . PRO C 1 72 ? -31.596 -9.845 -46.412 1.00 23.44 61 PRO C O 1
ATOM 4867 N N . VAL C 1 73 ? -32.325 -10.116 -44.313 1.00 19.41 62 VAL C N 1
ATOM 4868 C CA . VAL C 1 73 ? -31.893 -11.509 -44.269 1.00 22.09 62 VAL C CA 1
ATOM 4869 C C . VAL C 1 73 ? -33.007 -12.343 -43.652 1.00 21.44 62 VAL C C 1
ATOM 4870 O O . VAL C 1 73 ? -33.712 -11.887 -42.746 1.00 21.43 62 VAL C O 1
ATOM 4874 N N . LYS C 1 74 ? -33.196 -13.549 -44.174 1.00 22.49 63 LYS C N 1
ATOM 4875 C CA . LYS C 1 74 ? -34.248 -14.440 -43.708 1.00 21.97 63 LYS C CA 1
ATOM 4876 C C . LYS C 1 74 ? -33.686 -15.407 -42.677 1.00 20.96 63 LYS C C 1
ATOM 4877 O O . LYS C 1 74 ? -32.532 -15.832 -42.769 1.00 26.15 63 LYS C O 1
ATOM 4883 N N . GLY C 1 75 ? -34.508 -15.745 -41.691 1.00 24.61 64 GLY C N 1
ATOM 4884 C CA . GLY C 1 75 ? -34.141 -16.749 -40.709 1.00 29.40 64 GLY C CA 1
ATOM 4885 C C . GLY C 1 75 ? -33.442 -16.237 -39.468 1.00 27.73 64 GLY C C 1
ATOM 4886 O O . GLY C 1 75 ? -32.681 -16.992 -38.853 1.00 25.31 64 GLY C O 1
ATOM 4887 N N . ILE C 1 76 ? -33.645 -14.969 -39.100 1.00 21.74 65 ILE C N 1
ATOM 4888 C CA . ILE C 1 76 ? -33.130 -14.462 -37.833 1.00 20.59 65 ILE C CA 1
ATOM 4889 C C . ILE C 1 76 ? -33.810 -15.223 -36.703 1.00 20.62 65 ILE C C 1
ATOM 4890 O O . ILE C 1 76 ? -35.036 -15.178 -36.561 1.00 21.77 65 ILE C O 1
ATOM 4895 N N . GLY C 1 77 ? -33.019 -15.934 -35.904 1.00 18.62 66 GLY C N 1
ATOM 4896 C CA . GLY C 1 77 ? -33.555 -16.792 -34.867 1.00 17.00 66 GLY C CA 1
ATOM 4897 C C . GLY C 1 77 ? -33.889 -16.102 -33.557 1.00 15.75 66 GLY C C 1
ATOM 4898 O O . GLY C 1 77 ? -34.849 -16.466 -32.883 1.00 16.80 66 GLY C O 1
ATOM 4899 N N . LYS C 1 78 ? -33.080 -15.123 -33.172 1.00 18.54 67 LYS C N 1
ATOM 4900 C CA . LYS C 1 78 ? -33.331 -14.384 -31.940 1.00 15.50 67 LYS C CA 1
ATOM 4901 C C . LYS C 1 78 ? -32.592 -13.061 -32.034 1.00 16.81 67 LYS C C 1
ATOM 4902 O O . LYS C 1 78 ? -31.738 -12.870 -32.902 1.00 15.48 67 LYS C O 1
ATOM 4908 N N . ILE C 1 79 ? -32.962 -12.130 -31.155 1.00 12.13 68 ILE C N 1
ATOM 4909 C CA . ILE C 1 79 ? -32.366 -10.799 -31.129 1.00 15.53 68 ILE C CA 1
ATOM 4910 C C . ILE C 1 79 ? -31.869 -10.533 -29.719 1.00 17.93 68 ILE C C 1
ATOM 4911 O O . ILE C 1 79 ? -32.666 -10.504 -28.777 1.00 17.56 68 ILE C O 1
ATOM 4916 N N . VAL C 1 80 ? -30.565 -10.310 -29.572 1.00 16.37 69 VAL C N 1
ATOM 4917 C CA . VAL C 1 80 ? -29.973 -9.952 -28.291 1.00 15.53 69 VAL C CA 1
ATOM 4918 C C . VAL C 1 80 ? -29.733 -8.450 -28.281 1.00 14.52 69 VAL C C 1
ATOM 4919 O O . VAL C 1 80 ? -29.198 -7.896 -29.246 1.00 14.96 69 VAL C O 1
ATOM 4923 N N . ALA C 1 81 ? -30.153 -7.778 -27.210 1.00 15.49 70 ALA C N 1
ATOM 4924 C CA . ALA C 1 81 ? -30.072 -6.328 -27.150 1.00 18.16 70 ALA C CA 1
ATOM 4925 C C . ALA C 1 81 ? -29.106 -5.884 -26.055 1.00 17.39 70 ALA C C 1
ATOM 4926 O O . ALA C 1 81 ? -28.985 -6.534 -25.014 1.00 17.35 70 ALA C O 1
ATOM 4928 N N . ILE C 1 82 ? -28.430 -4.759 -26.303 1.00 16.43 71 ILE C N 1
ATOM 4929 C CA . ILE C 1 82 ? -27.484 -4.162 -25.362 1.00 17.36 71 ILE C CA 1
ATOM 4930 C C . ILE C 1 82 ? -28.084 -2.869 -24.818 1.00 23.29 71 ILE C C 1
ATOM 4931 O O . ILE C 1 82 ? -28.667 -2.078 -25.569 1.00 22.21 71 ILE C O 1
ATOM 4936 N N . GLY C 1 83 ? -27.956 -2.661 -23.511 1.00 18.19 72 GLY C N 1
ATOM 4937 C CA . GLY C 1 83 ? -28.430 -1.448 -22.867 1.00 20.26 72 GLY C CA 1
ATOM 4938 C C . GLY C 1 83 ? -27.261 -0.575 -22.452 1.00 22.94 72 GLY C C 1
ATOM 4939 O O . GLY C 1 83 ? -26.193 -1.081 -22.096 1.00 27.75 72 GLY C O 1
ATOM 4940 N N . LEU C 1 84 ? -27.467 0.740 -22.531 1.00 21.55 73 LEU C N 1
ATOM 4941 C CA . LEU C 1 84 ? -26.517 1.770 -22.103 1.00 22.22 73 LEU C CA 1
ATOM 4942 C C . LEU C 1 84 ? -25.096 1.455 -22.574 1.00 21.75 73 LEU C C 1
ATOM 4943 O O . LEU C 1 84 ? -24.206 1.117 -21.798 1.00 24.33 73 LEU C O 1
ATOM 4948 N N . ASN C 1 85 ? -24.906 1.583 -23.884 1.00 19.64 74 ASN C N 1
ATOM 4949 C CA . ASN C 1 85 ? -23.594 1.352 -24.478 1.00 17.36 74 ASN C CA 1
ATOM 4950 C C . ASN C 1 85 ? -23.003 2.603 -25.124 1.00 20.67 74 ASN C C 1
ATOM 4951 O O . ASN C 1 85 ? -22.012 2.507 -25.859 1.00 18.40 74 ASN C O 1
ATOM 4956 N N . TYR C 1 86 ? -23.597 3.767 -24.877 1.00 19.85 75 TYR C N 1
ATOM 4957 C CA . TYR C 1 86 ? -22.999 5.063 -25.158 1.00 25.85 75 TYR C CA 1
ATOM 4958 C C . TYR C 1 86 ? -23.150 5.884 -23.880 1.00 24.43 75 TYR C C 1
ATOM 4959 O O . TYR C 1 86 ? -24.254 5.982 -23.329 1.00 35.41 75 TYR C O 1
ATOM 4968 N N . GLU C 1 87 ? -22.040 6.446 -23.401 1.00 33.75 76 GLU C N 1
ATOM 4969 C CA . GLU C 1 87 ? -22.000 7.008 -22.049 1.00 37.05 76 GLU C CA 1
ATOM 4970 C C . GLU C 1 87 ? -23.029 8.115 -21.857 1.00 39.01 76 GLU C C 1
ATOM 4971 O O . GLU C 1 87 ? -23.723 8.159 -20.832 1.00 35.29 76 GLU C O 1
ATOM 4977 N N . ASP C 1 88 ? -23.140 9.015 -22.836 1.00 38.70 77 ASP C N 1
ATOM 4978 C CA . ASP C 1 88 ? -24.085 10.117 -22.727 1.00 38.12 77 ASP C CA 1
ATOM 4979 C C . ASP C 1 88 ? -25.528 9.621 -22.679 1.00 36.03 77 ASP C C 1
ATOM 4980 O O . ASP C 1 88 ? -26.390 10.287 -22.092 1.00 34.25 77 ASP C O 1
ATOM 4985 N N . HIS C 1 89 ? -25.816 8.460 -23.275 1.00 34.17 78 HIS C N 1
ATOM 4986 C CA . HIS C 1 89 ? -27.173 7.934 -23.164 1.00 31.22 78 HIS C CA 1
ATOM 4987 C C . HIS C 1 89 ? -27.472 7.470 -21.744 1.00 35.26 78 HIS C C 1
ATOM 4988 O O . HIS C 1 89 ? -28.602 7.619 -21.267 1.00 38.48 78 HIS C O 1
ATOM 4995 N N . ALA C 1 90 ? -26.477 6.904 -21.052 1.00 35.00 79 ALA C N 1
ATOM 4996 C CA . ALA C 1 90 ? -26.696 6.497 -19.667 1.00 37.66 79 ALA C CA 1
ATOM 4997 C C . ALA C 1 90 ? -26.851 7.710 -18.753 1.00 39.97 79 ALA C C 1
ATOM 4998 O O . ALA C 1 90 ? -27.662 7.690 -17.819 1.00 41.24 79 ALA C O 1
ATOM 5000 N N . ILE C 1 91 ? -26.089 8.776 -19.018 1.00 40.32 80 ILE C N 1
ATOM 5001 C CA . ILE C 1 91 ? -26.172 9.993 -18.212 1.00 41.55 80 ILE C CA 1
ATOM 5002 C C . ILE C 1 91 ? -27.528 10.667 -18.389 1.00 41.81 80 ILE C C 1
ATOM 5003 O O . ILE C 1 91 ? -28.134 11.135 -17.415 1.00 35.39 80 ILE C O 1
ATOM 5008 N N . GLU C 1 92 ? -28.028 10.725 -19.632 1.00 38.09 81 GLU C N 1
ATOM 5009 C CA . GLU C 1 92 ? -29.357 11.274 -19.893 1.00 40.68 81 GLU C CA 1
ATOM 5010 C C . GLU C 1 92 ? -30.463 10.404 -19.310 1.00 40.18 81 GLU C C 1
ATOM 5011 O O . GLU C 1 92 ? -31.579 10.896 -19.104 1.00 39.14 81 GLU C O 1
ATOM 5017 N N . SER C 1 93 ? -30.179 9.131 -19.039 1.00 39.68 82 SER C N 1
ATOM 5018 C CA . SER C 1 93 ? -31.110 8.227 -18.379 1.00 44.87 82 SER C CA 1
ATOM 5019 C C . SER C 1 93 ? -31.012 8.290 -16.860 1.00 47.67 82 SER C C 1
ATOM 5020 O O . SER C 1 93 ? -31.782 7.606 -16.178 1.00 47.05 82 SER C O 1
ATOM 5023 N N . ASN C 1 94 ? -30.077 9.083 -16.324 1.00 45.13 83 ASN C N 1
ATOM 5024 C CA . ASN C 1 94 ? -29.797 9.144 -14.888 1.00 46.97 83 ASN C CA 1
ATOM 5025 C C . ASN C 1 94 ? -29.458 7.759 -14.330 1.00 49.99 83 ASN C C 1
ATOM 5026 O O . ASN C 1 94 ? -29.996 7.325 -13.310 1.00 52.18 83 ASN C O 1
ATOM 5031 N N . LEU C 1 95 ? -28.557 7.064 -15.021 1.00 48.36 84 LEU C N 1
ATOM 5032 C CA . LEU C 1 95 ? -28.025 5.767 -14.624 1.00 49.76 84 LEU C CA 1
ATOM 5033 C C . LEU C 1 95 ? -26.524 5.761 -14.875 1.00 48.11 84 LEU C C 1
ATOM 5034 O O . LEU C 1 95 ? -26.040 6.474 -15.763 1.00 47.25 84 LEU C O 1
ATOM 5039 N N . PRO C 1 96 ? -25.763 4.988 -14.105 1.00 45.98 85 PRO C N 1
ATOM 5040 C CA . PRO C 1 96 ? -24.303 5.021 -14.235 1.00 47.34 85 PRO C CA 1
ATOM 5041 C C . PRO C 1 96 ? -23.786 4.212 -15.419 1.00 45.44 85 PRO C C 1
ATOM 5042 O O . PRO C 1 96 ? -24.469 3.364 -15.994 1.00 47.67 85 PRO C O 1
ATOM 5046 N N . ILE C 1 97 ? -22.537 4.495 -15.756 1.00 43.34 86 ILE C N 1
ATOM 5047 C CA . ILE C 1 97 ? -21.832 3.834 -16.860 1.00 43.74 86 ILE C CA 1
ATOM 5048 C C . ILE C 1 97 ? -21.565 2.378 -16.487 1.00 44.38 86 ILE C C 1
ATOM 5049 O O . ILE C 1 97 ? -21.086 2.094 -15.371 1.00 43.49 86 ILE C O 1
ATOM 5054 N N . PRO C 1 98 ? -21.883 1.420 -17.352 1.00 42.27 87 PRO C N 1
ATOM 5055 C CA . PRO C 1 98 ? -21.768 0.009 -16.968 1.00 35.91 87 PRO C CA 1
ATOM 5056 C C . PRO C 1 98 ? -20.326 -0.458 -16.902 1.00 29.97 87 PRO C C 1
ATOM 5057 O O . PRO C 1 98 ? -19.451 0.007 -17.641 1.00 34.16 87 PRO C O 1
ATOM 5061 N N . THR C 1 99 ? -20.088 -1.383 -15.976 1.00 26.94 88 THR C N 1
ATOM 5062 C CA . THR C 1 99 ? -18.824 -2.100 -15.909 1.00 29.88 88 THR C CA 1
ATOM 5063 C C . THR C 1 99 ? -18.789 -3.296 -16.846 1.00 29.52 88 THR C C 1
ATOM 5064 O O . THR C 1 99 ? -17.705 -3.737 -17.242 1.00 33.65 88 THR C O 1
ATOM 5068 N N . GLU C 1 100 ? -19.947 -3.817 -17.219 1.00 25.96 89 GLU C N 1
ATOM 5069 C CA . GLU C 1 100 ? -20.022 -4.885 -18.200 1.00 28.05 89 GLU C CA 1
ATOM 5070 C C . GLU C 1 100 ? -21.277 -4.674 -19.026 1.00 24.07 89 GLU C C 1
ATOM 5071 O O . GLU C 1 100 ? -22.200 -3.976 -18.587 1.00 22.51 89 GLU C O 1
ATOM 5077 N N . PRO C 1 101 ? -21.339 -5.244 -20.232 1.00 26.58 90 PRO C N 1
ATOM 5078 C CA . PRO C 1 101 ? -22.504 -5.020 -21.094 1.00 24.80 90 PRO C CA 1
ATOM 5079 C C . PRO C 1 101 ? -23.796 -5.443 -20.421 1.00 26.02 90 PRO C C 1
ATOM 5080 O O . PRO C 1 101 ? -23.907 -6.532 -19.848 1.00 22.50 90 PRO C O 1
ATOM 5084 N N . MET C 1 102 ? -24.779 -4.571 -20.496 1.00 23.85 91 MET C N 1
ATOM 5085 C CA . MET C 1 102 ? -26.107 -4.914 -20.039 1.00 24.21 91 MET C CA 1
ATOM 5086 C C . MET C 1 102 ? -26.882 -5.524 -21.199 1.00 22.39 91 MET C C 1
ATOM 5087 O O . MET C 1 102 ? -26.919 -4.955 -22.301 1.00 22.92 91 MET C O 1
ATOM 5092 N N . MET C 1 103 ? -27.418 -6.719 -20.968 1.00 25.71 92 MET C N 1
ATOM 5093 C CA . MET C 1 103 ? -28.075 -7.509 -22.000 1.00 25.75 92 MET C CA 1
ATOM 5094 C C . MET C 1 103 ? -29.532 -7.733 -21.642 1.00 26.81 92 MET C C 1
ATOM 5095 O O . MET C 1 103 ? -29.879 -7.911 -20.469 1.00 23.98 92 MET C O 1
ATOM 5100 N N . PHE C 1 104 ? -30.374 -7.752 -22.665 1.00 22.17 93 PHE C N 1
ATOM 5101 C CA . PHE C 1 104 ? -31.734 -8.240 -22.548 1.00 23.05 93 PHE C CA 1
ATOM 5102 C C . PHE C 1 104 ? -32.116 -8.769 -23.918 1.00 20.99 93 PHE C C 1
ATOM 5103 O O . PHE C 1 104 ? -31.336 -8.686 -24.872 1.00 23.13 93 PHE C O 1
ATOM 5111 N N . MET C 1 105 ? -33.295 -9.365 -24.013 1.00 16.37 94 MET C N 1
ATOM 5112 C CA . MET C 1 105 ? -33.734 -9.898 -25.294 1.00 18.67 94 MET C CA 1
ATOM 5113 C C . MET C 1 105 ? -34.783 -8.986 -25.916 1.00 20.21 94 MET C C 1
ATOM 5114 O O . MET C 1 105 ? -35.603 -8.384 -25.216 1.00 21.56 94 MET C O 1
ATOM 5119 N N . LYS C 1 106 ? -34.724 -8.864 -27.235 1.00 15.01 95 LYS C N 1
ATOM 5120 C CA . LYS C 1 106 ? -35.727 -8.157 -28.014 1.00 17.83 95 LYS C CA 1
ATOM 5121 C C . LYS C 1 106 ? -36.608 -9.218 -28.656 1.00 17.78 95 LYS C C 1
ATOM 5122 O O . LYS C 1 106 ? -36.120 -10.031 -29.442 1.00 16.66 95 LYS C O 1
ATOM 5128 N N . ALA C 1 107 ? -37.892 -9.240 -28.300 1.00 13.07 96 ALA C N 1
ATOM 5129 C CA . ALA C 1 107 ? -38.743 -10.336 -28.746 1.00 16.49 96 ALA C CA 1
ATOM 5130 C C . ALA C 1 107 ? -38.779 -10.408 -30.269 1.00 14.55 96 ALA C C 1
ATOM 5131 O O . ALA C 1 107 ? -38.919 -9.387 -30.947 1.00 18.92 96 ALA C O 1
ATOM 5133 N N . LEU C 1 108 ? -38.621 -11.622 -30.798 1.00 14.89 97 LEU C N 1
ATOM 5134 C CA . LEU C 1 108 ? -38.494 -11.806 -32.242 1.00 18.64 97 LEU C CA 1
ATOM 5135 C C . LEU C 1 108 ? -39.710 -11.271 -32.990 1.00 18.12 97 LEU C C 1
ATOM 5136 O O . LEU C 1 108 ? -39.580 -10.766 -34.110 1.00 17.06 97 LEU C O 1
ATOM 5141 N N . SER C 1 109 ? -40.890 -11.341 -32.378 1.00 18.93 98 SER C N 1
ATOM 5142 C CA . SER C 1 109 ? -42.092 -10.861 -33.046 1.00 19.48 98 SER C CA 1
ATOM 5143 C C . SER C 1 109 ? -42.118 -9.348 -33.242 1.00 18.44 98 SER C C 1
ATOM 5144 O O . SER C 1 109 ? -43.031 -8.860 -33.918 1.00 18.69 98 SER C O 1
ATOM 5147 N N . SER C 1 110 ? -41.161 -8.589 -32.687 1.00 15.15 99 SER C N 1
ATOM 5148 C CA . SER C 1 110 ? -41.086 -7.164 -33.009 1.00 12.71 99 SER C CA 1
ATOM 5149 C C . SER C 1 110 ? -40.388 -6.900 -34.344 1.00 13.07 99 SER C C 1
ATOM 5150 O O . SER C 1 110 ? -40.476 -5.785 -34.861 1.00 15.11 99 SER C O 1
ATOM 5153 N N . LEU C 1 111 ? -39.712 -7.896 -34.908 1.00 15.14 100 LEU C N 1
ATOM 5154 C CA . LEU C 1 111 ? -38.992 -7.696 -36.163 1.00 14.09 100 LEU C CA 1
ATOM 5155 C C . LEU C 1 111 ? -39.924 -7.162 -37.245 1.00 17.17 100 LEU C C 1
ATOM 5156 O O . LEU C 1 111 ? -41.076 -7.598 -37.372 1.00 18.35 100 LEU C O 1
ATOM 5161 N N . ASN C 1 112 ? -39.426 -6.206 -38.023 1.00 17.24 101 ASN C N 1
ATOM 5162 C CA . ASN C 1 112 ? -40.230 -5.661 -39.106 1.00 18.38 101 ASN C CA 1
ATOM 5163 C C . ASN C 1 112 ? -39.304 -5.119 -40.173 1.00 17.24 101 ASN C C 1
ATOM 5164 O O . ASN C 1 112 ? -38.101 -4.960 -39.954 1.00 16.98 101 ASN C O 1
ATOM 5169 N N . GLY C 1 113 ? -39.890 -4.833 -41.330 1.00 18.04 102 GLY C N 1
ATOM 5170 C CA . GLY C 1 113 ? -39.170 -4.234 -42.421 1.00 19.59 102 GLY C CA 1
ATOM 5171 C C . GLY C 1 113 ? -38.714 -2.835 -42.076 1.00 17.11 102 GLY C C 1
ATOM 5172 O O . GLY C 1 113 ? -39.259 -2.180 -41.186 1.00 18.14 102 GLY C O 1
ATOM 5173 N N . PRO C 1 114 ? -37.701 -2.355 -42.799 1.00 17.59 103 PRO C N 1
ATOM 5174 C CA . PRO C 1 114 ? -37.024 -1.106 -42.409 1.00 15.69 103 PRO C CA 1
ATOM 5175 C C . PRO C 1 114 ? -37.905 0.113 -42.496 1.00 17.97 103 PRO C C 1
ATOM 5176 O O . PRO C 1 114 ? -37.706 1.061 -41.731 1.00 17.57 103 PRO C O 1
ATOM 5180 N N . ASN C 1 115 ? -38.867 0.125 -43.414 1.00 14.67 104 ASN C N 1
ATOM 5181 C CA . ASN C 1 115 ? -39.741 1.269 -43.616 1.00 15.51 104 ASN C CA 1
ATOM 5182 C C . ASN C 1 115 ? -41.187 0.942 -43.270 1.00 19.45 104 ASN C C 1
ATOM 5183 O O . ASN C 1 115 ? -42.099 1.673 -43.667 1.00 19.86 104 ASN C O 1
ATOM 5188 N N . ASP C 1 116 ? -41.407 -0.152 -42.549 1.00 17.78 105 ASP C N 1
ATOM 5189 C CA . ASP C 1 116 ? -42.759 -0.588 -42.234 1.00 17.86 105 ASP C CA 1
ATOM 5190 C C . ASP C 1 116 ? -43.370 0.270 -41.131 1.00 19.21 105 ASP C C 1
ATOM 5191 O O . ASP C 1 116 ? -42.688 0.737 -40.214 1.00 18.13 105 ASP C O 1
ATOM 5196 N N . GLU C 1 117 ? -44.677 0.470 -41.238 1.00 16.90 106 GLU C N 1
ATOM 5197 C CA . GLU C 1 117 ? -45.429 1.212 -40.234 1.00 18.77 106 GLU C CA 1
ATOM 5198 C C . GLU C 1 117 ? -45.108 0.744 -38.814 1.00 18.18 106 GLU C C 1
ATOM 5199 O O . GLU C 1 117 ? -45.025 -0.458 -38.543 1.00 22.82 106 GLU C O 1
ATOM 5205 N N . VAL C 1 118 ? -44.938 1.708 -37.904 1.00 19.06 107 VAL C N 1
ATOM 5206 C CA . VAL C 1 118 ? -44.801 1.442 -36.473 1.00 15.43 107 VAL C CA 1
ATOM 5207 C C . VAL C 1 118 ? -46.156 1.705 -35.837 1.00 17.41 107 VAL C C 1
ATOM 5208 O O . VAL C 1 118 ? -46.673 2.825 -35.914 1.00 19.24 107 VAL C O 1
ATOM 5212 N N . VAL C 1 119 ? -46.736 0.668 -35.240 1.00 17.94 108 VAL C N 1
ATOM 5213 C CA . VAL C 1 119 ? -48.047 0.748 -34.600 1.00 19.46 108 VAL C CA 1
ATOM 5214 C C . VAL C 1 119 ? -47.835 0.850 -33.098 1.00 20.74 108 VAL C C 1
ATOM 5215 O O . VAL C 1 119 ? -47.295 -0.073 -32.479 1.00 18.91 108 VAL C O 1
ATOM 5219 N N . LEU C 1 120 ? -48.282 1.949 -32.497 1.00 19.87 109 LEU C N 1
ATOM 5220 C CA . LEU C 1 120 ? -48.112 2.102 -31.060 1.00 22.62 109 LEU C CA 1
ATOM 5221 C C . LEU C 1 120 ? -48.991 1.094 -30.311 1.00 22.55 109 LEU C C 1
ATOM 5222 O O . LEU C 1 120 ? -50.063 0.714 -30.788 1.00 21.73 109 LEU C O 1
ATOM 5227 N N . PRO C 1 121 ? -48.548 0.616 -29.152 1.00 21.39 110 PRO C N 1
ATOM 5228 C CA . PRO C 1 121 ? -49.397 -0.286 -28.367 1.00 21.56 110 PRO C CA 1
ATOM 5229 C C . PRO C 1 121 ? -50.533 0.486 -27.716 1.00 22.38 110 PRO C C 1
ATOM 5230 O O . PRO C 1 121 ? -50.613 1.713 -27.786 1.00 21.68 110 PRO C O 1
ATOM 5234 N N . LYS C 1 122 ? -51.429 -0.262 -27.079 1.00 24.52 111 LYS C N 1
ATOM 5235 C CA . LYS C 1 122 ? -52.612 0.359 -26.494 1.00 22.79 111 LYS C CA 1
ATOM 5236 C C . LYS C 1 122 ? -52.220 1.378 -25.430 1.00 22.42 111 LYS C C 1
ATOM 5237 O O . LYS C 1 122 ? -51.339 1.133 -24.599 1.00 21.30 111 LYS C O 1
ATOM 5243 N N . ASN C 1 123 ? -52.879 2.541 -25.477 1.00 24.18 112 ASN C N 1
ATOM 5244 C CA . ASN C 1 123 ? -52.708 3.610 -24.490 1.00 26.25 112 ASN C CA 1
ATOM 5245 C C . ASN C 1 123 ? -51.277 4.147 -24.446 1.00 24.96 112 ASN C C 1
ATOM 5246 O O . ASN C 1 123 ? -50.820 4.630 -23.410 1.00 23.94 112 ASN C O 1
ATOM 5251 N N . SER C 1 124 ? -50.552 4.109 -25.561 1.00 22.31 113 SER C N 1
ATOM 5252 C CA . SER C 1 124 ? -49.144 4.472 -25.517 1.00 23.41 113 SER C CA 1
ATOM 5253 C C . SER C 1 124 ? -48.968 5.984 -25.600 1.00 22.14 113 SER C C 1
ATOM 5254 O O . SER C 1 124 ? -49.389 6.615 -26.577 1.00 23.42 113 SER C O 1
ATOM 5257 N N . THR C 1 125 ? -48.322 6.562 -24.587 1.00 22.21 114 THR C N 1
ATOM 5258 C CA . THR C 1 125 ? -47.878 7.948 -24.633 1.00 22.32 114 THR C CA 1
ATOM 5259 C C . THR C 1 125 ? -46.392 8.087 -24.313 1.00 23.68 114 THR C C 1
ATOM 5260 O O . THR C 1 125 ? -45.903 9.216 -24.158 1.00 19.25 114 THR C O 1
ATOM 5264 N N . HIS C 1 126 ? -45.660 6.967 -24.228 1.00 19.63 115 HIS C N 1
ATOM 5265 C CA . HIS C 1 126 ? -44.230 6.954 -23.948 1.00 20.24 115 HIS C CA 1
ATOM 5266 C C . HIS C 1 126 ? -43.454 6.223 -25.039 1.00 19.56 115 HIS C C 1
ATOM 5267 O O . HIS C 1 126 ? -42.373 5.688 -24.765 1.00 20.07 115 HIS C O 1
ATOM 5274 N N . GLY C 1 127 ? -44.003 6.141 -26.249 1.00 18.62 116 GLY C N 1
ATOM 5275 C CA . GLY C 1 127 ? -43.255 5.542 -27.354 1.00 20.22 116 GLY C CA 1
ATOM 5276 C C . GLY C 1 127 ? -42.033 6.379 -27.701 1.00 18.63 116 GLY C C 1
ATOM 5277 O O . GLY C 1 127 ? -42.076 7.608 -27.683 1.00 20.01 116 GLY C O 1
ATOM 5278 N N . ASP C 1 128 ? -40.927 5.699 -28.042 1.00 16.89 117 ASP C N 1
ATOM 5279 C CA . ASP C 1 128 ? -39.624 6.347 -28.124 1.00 14.50 117 ASP C CA 1
ATOM 5280 C C . ASP C 1 128 ? -38.760 5.635 -29.165 1.00 13.47 117 ASP C C 1
ATOM 5281 O O . ASP C 1 128 ? -39.007 4.476 -29.510 1.00 15.91 117 ASP C O 1
ATOM 5286 N N . TRP C 1 129 ? -37.733 6.348 -29.646 1.00 17.09 118 TRP C N 1
ATOM 5287 C CA . TRP C 1 129 ? -36.880 5.934 -30.765 1.00 15.26 118 TRP C CA 1
ATOM 5288 C C . TRP C 1 129 ? -35.479 5.601 -30.263 1.00 16.42 118 TRP C C 1
ATOM 5289 O O . TRP C 1 129 ? -35.038 6.155 -29.252 1.00 16.44 118 TRP C O 1
ATOM 5300 N N . GLU C 1 130 ? -34.764 4.708 -30.989 1.00 15.10 119 GLU C N 1
ATOM 5301 C CA . GLU C 1 130 ? -33.374 4.346 -30.655 1.00 14.12 119 GLU C CA 1
ATOM 5302 C C . GLU C 1 130 ? -32.689 3.841 -31.930 1.00 11.93 119 GLU C C 1
ATOM 5303 O O . GLU C 1 130 ? -32.794 2.652 -32.231 1.00 15.15 119 GLU C O 1
ATOM 5309 N N . VAL C 1 131 ? -31.958 4.709 -32.627 1.00 14.64 120 VAL C N 1
ATOM 5310 C CA . VAL C 1 131 ? -31.147 4.210 -33.739 1.00 14.12 120 VAL C CA 1
ATOM 5311 C C . VAL C 1 131 ? -29.989 3.386 -33.180 1.00 13.34 120 VAL C C 1
ATOM 5312 O O . VAL C 1 131 ? -29.337 3.776 -32.201 1.00 14.45 120 VAL C O 1
ATOM 5316 N N . GLU C 1 132 ? -29.734 2.220 -33.787 1.00 14.62 121 GLU C N 1
ATOM 5317 C CA . GLU C 1 132 ? -28.678 1.342 -33.303 1.00 12.56 121 GLU C CA 1
ATOM 5318 C C . GLU C 1 132 ? -28.006 0.631 -34.463 1.00 13.42 121 GLU C C 1
ATOM 5319 O O . GLU C 1 132 ? -28.655 0.314 -35.459 1.00 11.81 121 GLU C O 1
ATOM 5325 N N . LEU C 1 133 ? -26.717 0.324 -34.272 1.00 14.07 122 LEU C N 1
ATOM 5326 C CA . LEU C 1 133 ? -25.977 -0.582 -35.147 1.00 14.29 122 LEU C CA 1
ATOM 5327 C C . LEU C 1 133 ? -26.353 -2.030 -34.836 1.00 12.70 122 LEU C C 1
ATOM 5328 O O . LEU C 1 133 ? -26.154 -2.501 -33.711 1.00 15.11 122 LEU C O 1
ATOM 5333 N N . GLY C 1 134 ? -26.900 -2.736 -35.819 1.00 12.79 123 GLY C N 1
ATOM 5334 C CA . GLY C 1 134 ? -27.206 -4.143 -35.672 1.00 12.32 123 GLY C CA 1
ATOM 5335 C C . GLY C 1 134 ? -26.106 -4.984 -36.288 1.00 15.32 123 GLY C C 1
ATOM 5336 O O . GLY C 1 134 ? -25.467 -4.580 -37.263 1.00 13.22 123 GLY C O 1
ATOM 5337 N N . VAL C 1 135 ? -25.886 -6.153 -35.693 1.00 12.75 124 VAL C N 1
ATOM 5338 C CA . VAL C 1 135 ? -24.839 -7.087 -36.101 1.00 13.72 124 VAL C CA 1
ATOM 5339 C C . VAL C 1 135 ? -25.510 -8.424 -36.366 1.00 13.37 124 VAL C C 1
ATOM 5340 O O . VAL C 1 135 ? -26.148 -8.988 -35.468 1.00 14.14 124 VAL C O 1
ATOM 5344 N N . VAL C 1 136 ? -25.379 -8.937 -37.590 1.00 13.11 125 VAL C N 1
ATOM 5345 C CA . VAL C 1 136 ? -25.928 -10.242 -37.934 1.00 13.24 125 VAL C CA 1
ATOM 5346 C C . VAL C 1 136 ? -24.789 -11.250 -37.898 1.00 19.65 125 VAL C C 1
ATOM 5347 O O . VAL C 1 136 ? -23.735 -11.043 -38.520 1.00 17.25 125 VAL C O 1
ATOM 5351 N N . ILE C 1 137 ? -24.992 -12.314 -37.151 1.00 17.39 126 ILE C N 1
ATOM 5352 C CA . ILE C 1 137 ? -23.970 -13.331 -36.922 1.00 17.07 126 ILE C CA 1
ATOM 5353 C C . ILE C 1 137 ? -23.944 -14.296 -38.097 1.00 18.24 126 ILE C C 1
ATOM 5354 O O . ILE C 1 137 ? -24.994 -14.715 -38.596 1.00 17.36 126 ILE C O 1
ATOM 5359 N N . GLY C 1 138 ? -22.736 -14.662 -38.536 1.00 17.88 127 GLY C N 1
ATOM 5360 C CA . GLY C 1 138 ? -22.583 -15.602 -39.624 1.00 21.57 127 GLY C CA 1
ATOM 5361 C C . GLY C 1 138 ? -22.052 -16.949 -39.176 1.00 24.72 127 GLY C C 1
ATOM 5362 O O . GLY C 1 138 ? -22.285 -17.954 -39.852 1.00 24.14 127 GLY C O 1
ATOM 5363 N N . GLU C 1 139 ? -21.342 -16.979 -38.044 1.00 21.56 128 GLU C N 1
ATOM 5364 C CA . GLU C 1 139 ? -20.773 -18.201 -37.490 1.00 23.62 128 GLU C CA 1
ATOM 5365 C C . GLU C 1 139 ? -21.040 -18.286 -35.995 1.00 25.80 128 GLU C C 1
ATOM 5366 O O . GLU C 1 139 ? -20.981 -17.272 -35.292 1.00 23.36 128 GLU C O 1
ATOM 5372 N N . THR C 1 140 ? -21.260 -19.512 -35.515 1.00 20.32 129 THR C N 1
ATOM 5373 C CA . THR C 1 140 ? -21.623 -19.750 -34.120 1.00 24.05 129 THR C CA 1
ATOM 5374 C C . THR C 1 140 ? -20.621 -19.113 -33.159 1.00 24.44 129 THR C C 1
ATOM 5375 O O . THR C 1 140 ? -19.406 -19.270 -33.306 1.00 23.45 129 THR C O 1
ATOM 5379 N N . CYS C 1 141 ? -21.148 -18.370 -32.180 1.00 19.84 130 CYS C N 1
ATOM 5380 C CA . CYS C 1 141 ? -20.347 -17.691 -31.168 1.00 21.77 130 CYS C CA 1
ATOM 5381 C C . CYS C 1 141 ? -20.647 -18.338 -29.826 1.00 24.08 130 CYS C C 1
ATOM 5382 O O . CYS C 1 141 ? -21.730 -18.145 -29.265 1.00 18.94 130 CYS C O 1
ATOM 5385 N N . ARG C 1 142 ? -19.681 -19.097 -29.322 1.00 24.77 131 ARG C N 1
ATOM 5386 C CA . ARG C 1 142 ? -19.778 -19.768 -28.032 1.00 20.47 131 ARG C CA 1
ATOM 5387 C C . ARG C 1 142 ? -18.420 -19.590 -27.365 1.00 23.65 131 ARG C C 1
ATOM 5388 O O . ARG C 1 142 ? -17.424 -20.140 -27.845 1.00 23.32 131 ARG C O 1
ATOM 5396 N N . PHE C 1 143 ? -18.363 -18.769 -26.309 1.00 19.33 132 PHE C N 1
ATOM 5397 C CA . PHE C 1 143 ? -17.103 -18.398 -25.645 1.00 21.85 132 PHE C CA 1
ATOM 5398 C C . PHE C 1 143 ? -16.021 -17.990 -26.646 1.00 24.15 132 PHE C C 1
ATOM 5399 O O . PHE C 1 143 ? -14.897 -18.497 -26.631 1.00 22.85 132 PHE C O 1
ATOM 5407 N N . VAL C 1 144 ? -16.352 -17.047 -27.500 1.00 20.46 133 VAL C N 1
ATOM 5408 C CA . VAL C 1 144 ? -15.412 -16.595 -28.520 1.00 23.66 133 VAL C CA 1
ATOM 5409 C C . VAL C 1 144 ? -14.543 -15.482 -27.941 1.00 25.91 133 VAL C C 1
ATOM 5410 O O . VAL C 1 144 ? -15.001 -14.656 -27.141 1.00 22.61 133 VAL C O 1
ATOM 5414 N N . SER C 1 145 ? -13.267 -15.474 -28.322 1.00 25.41 134 SER C N 1
ATOM 5415 C CA . SER C 1 145 ? -12.374 -14.422 -27.860 1.00 23.85 134 SER C CA 1
ATOM 5416 C C . SER C 1 145 ? -12.677 -13.111 -28.566 1.00 23.53 134 SER C C 1
ATOM 5417 O O . SER C 1 145 ? -13.211 -13.083 -29.676 1.00 27.38 134 SER C O 1
ATOM 5420 N N . GLU C 1 146 ? -12.325 -12.012 -27.899 1.00 25.49 135 GLU C N 1
ATOM 5421 C CA . GLU C 1 146 ? -12.393 -10.697 -28.520 1.00 24.25 135 GLU C CA 1
ATOM 5422 C C . GLU C 1 146 ? -11.600 -10.661 -29.822 1.00 26.17 135 GLU C C 1
ATOM 5423 O O . GLU C 1 146 ? -12.018 -10.011 -30.784 1.00 23.59 135 GLU C O 1
ATOM 5429 N N . ASP C 1 147 ? -10.478 -11.394 -29.871 1.00 27.23 136 ASP C N 1
ATOM 5430 C CA . ASP C 1 147 ? -9.578 -11.400 -31.024 1.00 28.52 136 ASP C CA 1
ATOM 5431 C C . ASP C 1 147 ? -10.257 -11.896 -32.295 1.00 28.46 136 ASP C C 1
ATOM 5432 O O . ASP C 1 147 ? -9.970 -11.398 -33.391 1.00 31.91 136 ASP C O 1
ATOM 5437 N N . GLU C 1 148 ? -11.109 -12.914 -32.188 1.00 23.65 137 GLU C N 1
ATOM 5438 C CA . GLU C 1 148 ? -11.748 -13.476 -33.369 1.00 25.80 137 GLU C CA 1
ATOM 5439 C C . GLU C 1 148 ? -13.247 -13.220 -33.432 1.00 24.58 137 GLU C C 1
ATOM 5440 O O . GLU C 1 148 ? -13.915 -13.793 -34.296 1.00 25.16 137 GLU C O 1
ATOM 5446 N N . ALA C 1 149 ? -13.788 -12.372 -32.549 1.00 24.84 138 ALA C N 1
ATOM 5447 C CA . ALA C 1 149 ? -15.232 -12.127 -32.552 1.00 22.95 138 ALA C CA 1
ATOM 5448 C C . ALA C 1 149 ? -15.716 -11.587 -33.897 1.00 22.71 138 ALA C C 1
ATOM 5449 O O . ALA C 1 149 ? -16.743 -12.046 -34.422 1.00 23.08 138 ALA C O 1
ATOM 5451 N N . LEU C 1 150 ? -14.993 -10.619 -34.477 1.00 21.24 139 LEU C N 1
ATOM 5452 C CA . LEU C 1 150 ? -15.462 -9.975 -35.703 1.00 21.70 139 LEU C CA 1
ATOM 5453 C C . LEU C 1 150 ? -15.451 -10.921 -36.893 1.00 23.05 139 LEU C C 1
ATOM 5454 O O . LEU C 1 150 ? -16.199 -10.701 -37.851 1.00 22.01 139 LEU C O 1
ATOM 5459 N N . SER C 1 151 ? -14.641 -11.979 -36.845 1.00 24.27 140 SER C N 1
ATOM 5460 C CA . SER C 1 151 ? -14.656 -12.959 -37.917 1.00 25.99 140 SER C CA 1
ATOM 5461 C C . SER C 1 151 ? -15.920 -13.810 -37.921 1.00 25.64 140 SER C C 1
ATOM 5462 O O . SER C 1 151 ? -16.138 -14.549 -38.886 1.00 25.22 140 SER C O 1
ATOM 5465 N N . LYS C 1 152 ? -16.772 -13.715 -36.894 1.00 20.53 141 LYS C N 1
ATOM 5466 C CA . LYS C 1 152 ? -18.033 -14.445 -36.877 1.00 23.12 141 LYS C CA 1
ATOM 5467 C C . LYS C 1 152 ? -19.199 -13.638 -37.439 1.00 18.50 141 LYS C C 1
ATOM 5468 O O . LYS C 1 152 ? -20.321 -14.156 -37.477 1.00 21.40 141 LYS C O 1
ATOM 5474 N N . VAL C 1 153 ? -18.964 -12.397 -37.858 1.00 21.07 142 VAL C N 1
ATOM 5475 C CA . VAL C 1 153 ? -20.024 -11.498 -38.300 1.00 20.28 142 VAL C CA 1
ATOM 5476 C C . VAL C 1 153 ? -20.319 -11.745 -39.775 1.00 19.84 142 VAL C C 1
ATOM 5477 O O . VAL C 1 153 ? -19.400 -11.751 -40.602 1.00 20.54 142 VAL C O 1
ATOM 5481 N N . ALA C 1 154 ? -21.607 -11.934 -40.108 1.00 16.78 143 ALA C N 1
ATOM 5482 C CA . ALA C 1 154 ? -22.024 -11.983 -41.506 1.00 19.62 143 ALA C CA 1
ATOM 5483 C C . ALA C 1 154 ? -22.155 -10.588 -42.108 1.00 20.19 143 ALA C C 1
ATOM 5484 O O . ALA C 1 154 ? -21.801 -10.373 -43.274 1.00 18.79 143 ALA C O 1
ATOM 5486 N N . GLY C 1 155 ? -22.667 -9.632 -41.343 1.00 16.20 144 GLY C N 1
ATOM 5487 C CA . GLY C 1 155 ? -22.819 -8.284 -41.854 1.00 14.87 144 GLY C CA 1
ATOM 5488 C C . GLY C 1 155 ? -23.491 -7.420 -40.814 1.00 14.81 144 GLY C C 1
ATOM 5489 O O . GLY C 1 155 ? -23.832 -7.880 -39.724 1.00 16.00 144 GLY C O 1
ATOM 5490 N N . TYR C 1 156 ? -23.680 -6.154 -41.182 1.00 16.33 145 TYR C N 1
ATOM 5491 C CA . TYR C 1 156 ? -24.231 -5.131 -40.302 1.00 15.48 145 TYR C CA 1
ATOM 5492 C C . TYR C 1 156 ? -25.524 -4.600 -40.889 1.00 15.14 145 TYR C C 1
ATOM 5493 O O . TYR C 1 156 ? -25.689 -4.551 -42.108 1.00 16.33 145 TYR C O 1
ATOM 5502 N N . VAL C 1 157 ? -26.446 -4.182 -40.009 1.00 13.19 146 VAL C N 1
ATOM 5503 C CA . VAL C 1 157 ? -27.758 -3.694 -40.424 1.00 13.81 146 VAL C CA 1
ATOM 5504 C C . VAL C 1 157 ? -28.144 -2.495 -39.568 1.00 14.12 146 VAL C C 1
ATOM 5505 O O . VAL C 1 157 ? -27.792 -2.408 -38.390 1.00 13.82 146 VAL C O 1
ATOM 5509 N N . LEU C 1 158 ? -28.874 -1.571 -40.180 1.00 13.22 147 LEU C N 1
ATOM 5510 C CA . LEU C 1 158 ? -29.475 -0.448 -39.471 1.00 12.03 147 LEU C CA 1
ATOM 5511 C C . LEU C 1 158 ? -30.707 -0.929 -38.712 1.00 13.20 147 LEU C C 1
ATOM 5512 O O . LEU C 1 158 ? -31.501 -1.713 -39.244 1.00 15.26 147 LEU C O 1
ATOM 5517 N N . VAL C 1 159 ? -30.882 -0.443 -37.467 1.00 14.01 148 VAL C N 1
ATOM 5518 C CA . VAL C 1 159 ? -31.983 -0.873 -36.606 1.00 13.63 148 VAL C CA 1
ATOM 5519 C C . VAL C 1 159 ? -32.551 0.331 -35.863 1.00 12.80 148 VAL C C 1
ATOM 5520 O O . VAL C 1 159 ? -31.825 1.260 -35.494 1.00 14.15 148 VAL C O 1
ATOM 5524 N N . ASN C 1 160 ? -33.868 0.300 -35.629 1.00 14.64 149 ASN C N 1
ATOM 5525 C CA . ASN C 1 160 ? -34.536 1.213 -34.698 1.00 12.53 149 ASN C CA 1
ATOM 5526 C C . ASN C 1 160 ? -35.059 0.361 -33.547 1.00 13.25 149 ASN C C 1
ATOM 5527 O O . ASN C 1 160 ? -35.951 -0.470 -33.745 1.00 13.31 149 ASN C O 1
ATOM 5532 N N . ASP C 1 161 ? -34.461 0.520 -32.361 1.00 14.36 150 ASP C N 1
ATOM 5533 C CA . ASP C 1 161 ? -34.899 -0.199 -31.161 1.00 13.51 150 ASP C CA 1
ATOM 5534 C C . ASP C 1 161 ? -36.068 0.561 -30.533 1.00 14.40 150 ASP C C 1
ATOM 5535 O O . ASP C 1 161 ? -35.953 1.178 -29.474 1.00 13.43 150 ASP C O 1
ATOM 5540 N N . VAL C 1 162 ? -37.215 0.505 -31.221 1.00 12.76 151 VAL C N 1
ATOM 5541 C CA . VAL C 1 162 ? -38.390 1.250 -30.763 1.00 12.69 151 VAL C CA 1
ATOM 5542 C C . VAL C 1 162 ? -38.826 0.739 -29.400 1.00 16.06 151 VAL C C 1
ATOM 5543 O O . VAL C 1 162 ? -38.813 -0.467 -29.124 1.00 13.05 151 VAL C O 1
ATOM 5547 N N . SER C 1 163 ? -39.218 1.667 -28.528 1.00 14.75 152 SER C N 1
ATOM 5548 C CA . SER C 1 163 ? -39.395 1.347 -27.129 1.00 13.91 152 SER C CA 1
ATOM 5549 C C . SER C 1 163 ? -40.636 2.046 -26.604 1.00 14.51 152 SER C C 1
ATOM 5550 O O . SER C 1 163 ? -41.009 3.117 -27.078 1.00 18.52 152 SER C O 1
ATOM 5553 N N . GLU C 1 164 ? -41.276 1.420 -25.632 1.00 15.49 153 GLU C N 1
ATOM 5554 C CA . GLU C 1 164 ? -42.414 2.022 -24.932 1.00 14.98 153 GLU C CA 1
ATOM 5555 C C . GLU C 1 164 ? -41.958 2.160 -23.489 1.00 15.70 153 GLU C C 1
ATOM 5556 O O . GLU C 1 164 ? -41.885 1.164 -22.766 1.00 16.02 153 GLU C O 1
ATOM 5562 N N . ARG C 1 165 ? -41.607 3.385 -23.087 1.00 16.27 154 ARG C N 1
ATOM 5563 C CA . ARG C 1 165 ? -40.889 3.585 -21.832 1.00 18.05 154 ARG C CA 1
ATOM 5564 C C . ARG C 1 165 ? -41.740 3.247 -20.614 1.00 17.45 154 ARG C C 1
ATOM 5565 O O . ARG C 1 165 ? -41.193 2.846 -19.586 1.00 17.78 154 ARG C O 1
ATOM 5573 N N . PHE C 1 166 ? -43.060 3.431 -20.691 1.00 17.48 155 PHE C N 1
ATOM 5574 C CA . PHE C 1 166 ? -43.908 3.038 -19.565 1.00 16.15 155 PHE C CA 1
ATOM 5575 C C . PHE C 1 166 ? -43.920 1.523 -19.401 1.00 15.65 155 PHE C C 1
ATOM 5576 O O . PHE C 1 166 ? -43.701 1.003 -18.302 1.00 17.74 155 PHE C O 1
ATOM 5584 N N . ASN C 1 167 ? -44.200 0.800 -20.487 1.00 12.41 156 ASN C N 1
ATOM 5585 C CA . ASN C 1 167 ? -44.198 -0.651 -20.422 1.00 14.47 156 ASN C CA 1
ATOM 5586 C C . ASN C 1 167 ? -42.817 -1.186 -20.082 1.00 15.71 156 ASN C C 1
ATOM 5587 O O . ASN C 1 167 ? -42.700 -2.267 -19.488 1.00 16.56 156 ASN C O 1
ATOM 5592 N N . GLN C 1 168 ? -41.763 -0.447 -20.456 1.00 14.63 157 GLN C N 1
ATOM 5593 C CA . GLN C 1 168 ? -40.394 -0.896 -20.220 1.00 13.98 157 GLN C CA 1
ATOM 5594 C C . GLN C 1 168 ? -39.977 -0.737 -18.760 1.00 16.96 157 GLN C C 1
ATOM 5595 O O . GLN C 1 168 ? -39.271 -1.595 -18.220 1.00 16.23 157 GLN C O 1
ATOM 5601 N N . LYS C 1 169 ? -40.420 0.332 -18.086 1.00 16.30 158 LYS C N 1
ATOM 5602 C CA . LYS 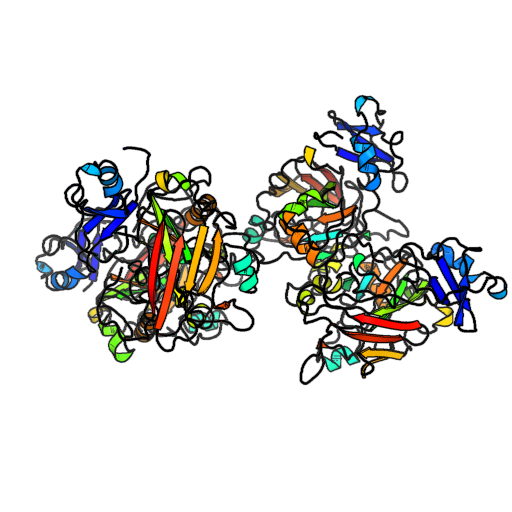C 1 169 ? -39.852 0.651 -16.784 1.00 17.66 158 LYS C CA 1
ATOM 5603 C C . LYS C 1 169 ? -40.871 0.831 -15.673 1.00 18.59 158 LYS C C 1
ATOM 5604 O O . LYS C 1 169 ? -40.473 0.838 -14.500 1.00 19.14 158 LYS C O 1
ATOM 5610 N N . GLN C 1 170 ? -42.152 0.979 -15.994 1.00 16.99 159 GLN C N 1
ATOM 5611 C CA . GLN C 1 170 ? -43.182 1.242 -14.989 1.00 18.97 159 GLN C CA 1
ATOM 5612 C C . GLN C 1 170 ? -44.102 0.049 -14.777 1.00 22.98 159 GLN C C 1
ATOM 5613 O O . GLN C 1 170 ? -45.108 0.165 -14.054 1.00 19.08 159 GLN C O 1
ATOM 5619 N N . ARG C 1 171 ? -43.799 -1.090 -15.404 1.00 19.03 160 ARG C N 1
ATOM 5620 C CA . ARG C 1 171 ? -44.568 -2.315 -15.242 1.00 18.74 160 ARG C CA 1
ATOM 5621 C C . ARG C 1 171 ? -43.684 -3.446 -14.736 1.00 18.19 160 ARG C C 1
ATOM 5622 O O . ARG C 1 171 ? -43.912 -4.610 -15.064 1.00 19.54 160 ARG C O 1
ATOM 5630 N N . GLY C 1 172 ? -42.700 -3.111 -13.916 1.00 17.08 161 GLY C N 1
ATOM 5631 C CA . GLY C 1 172 ? -41.716 -4.058 -13.437 1.00 19.79 161 GLY C CA 1
ATOM 5632 C C . GLY C 1 172 ? -40.318 -3.690 -13.900 1.00 16.98 161 GLY C C 1
ATOM 5633 O O . GLY C 1 172 ? -40.087 -2.657 -14.527 1.00 18.31 161 GLY C O 1
ATOM 5634 N N . THR C 1 173 ? -39.373 -4.571 -13.569 1.00 17.12 162 THR C N 1
ATOM 5635 C CA . THR C 1 173 ? -37.958 -4.267 -13.757 1.00 18.79 162 THR C CA 1
ATOM 5636 C C . THR C 1 173 ? -37.392 -4.766 -15.078 1.00 16.92 162 THR C C 1
ATOM 5637 O O . THR C 1 173 ? -36.284 -4.355 -15.430 1.00 18.23 162 THR C O 1
ATOM 5641 N N . GLN C 1 174 ? -38.108 -5.623 -15.806 1.00 18.69 163 GLN C N 1
ATOM 5642 C CA . GLN C 1 174 ? -37.578 -6.255 -17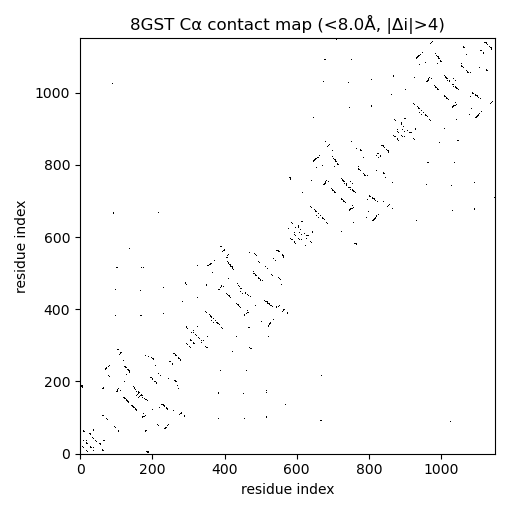.014 1.00 17.99 163 GLN C CA 1
ATOM 5643 C C . GLN C 1 174 ? -37.956 -5.431 -18.241 1.00 19.87 163 GLN C C 1
ATOM 5644 O O . GLN C 1 174 ? -39.142 -5.290 -18.566 1.00 19.99 163 GLN C O 1
ATOM 5650 N N . TRP C 1 175 ? -36.946 -4.908 -18.928 1.00 15.89 164 TRP C N 1
ATOM 5651 C CA . TRP C 1 175 ? -37.175 -3.959 -20.013 1.00 16.38 164 TRP C CA 1
ATOM 5652 C C . TRP C 1 175 ? -37.841 -4.569 -21.236 1.00 19.70 164 TRP C C 1
ATOM 5653 O O . TRP C 1 175 ? -38.476 -3.843 -22.009 1.00 17.24 164 TRP C O 1
ATOM 5664 N N . SER C 1 176 ? -37.644 -5.864 -21.488 1.00 19.91 165 SER C N 1
ATOM 5665 C CA . SER C 1 176 ? -38.190 -6.439 -22.717 1.00 22.11 165 SER C CA 1
ATOM 5666 C C . SER C 1 176 ? -39.703 -6.270 -22.824 1.00 19.86 165 SER C C 1
ATOM 5667 O O . SER C 1 176 ? -40.233 -6.262 -23.936 1.00 18.02 165 SER C O 1
ATOM 5670 N N . LYS C 1 177 ? -40.407 -6.101 -21.697 1.00 20.01 166 LYS C N 1
ATOM 5671 C CA . LYS C 1 177 ? -41.853 -5.903 -21.738 1.00 16.21 166 LYS C CA 1
ATOM 5672 C C . LYS C 1 177 ? -42.261 -4.648 -22.519 1.00 18.00 166 LYS C C 1
ATOM 5673 O O . LYS C 1 177 ? -43.382 -4.598 -23.039 1.00 17.71 166 LYS C O 1
ATOM 5679 N N . GLY C 1 178 ? -41.386 -3.646 -22.624 1.00 14.89 167 GLY C N 1
ATOM 5680 C CA . GLY C 1 178 ? -41.667 -2.452 -23.396 1.00 15.22 167 GLY C CA 1
ATOM 5681 C C . GLY C 1 178 ? -40.919 -2.393 -24.710 1.00 14.82 167 GLY C C 1
ATOM 5682 O O . GLY C 1 178 ? -40.926 -1.344 -25.364 1.00 16.81 167 GLY C O 1
ATOM 5683 N N . LYS C 1 179 ? -40.277 -3.481 -25.124 1.00 13.43 168 LYS C N 1
ATOM 5684 C CA . LYS C 1 179 ? -39.450 -3.495 -26.326 1.00 16.20 168 LYS C CA 1
ATOM 5685 C C . LYS C 1 179 ? -39.888 -4.523 -27.353 1.00 16.20 168 LYS C C 1
ATOM 5686 O O . LYS C 1 179 ? -39.330 -4.546 -28.455 1.00 15.05 168 LYS C O 1
ATOM 5692 N N . GLY C 1 180 ? -40.827 -5.399 -27.019 1.00 15.39 169 GLY C N 1
ATOM 5693 C CA . GLY C 1 180 ? -41.173 -6.516 -27.867 1.00 17.03 169 GLY C CA 1
ATOM 5694 C C . GLY C 1 180 ? -42.447 -6.336 -28.653 1.00 16.31 169 GLY C C 1
ATOM 5695 O O . GLY C 1 180 ? -42.869 -7.275 -29.338 1.00 17.98 169 GLY C O 1
ATOM 5696 N N . HIS C 1 181 ? -43.060 -5.160 -28.589 1.00 15.50 170 HIS C N 1
ATOM 5697 C CA . HIS C 1 181 ? -44.340 -4.949 -29.250 1.00 18.29 170 HIS C CA 1
ATOM 5698 C C . HIS C 1 181 ? -44.206 -5.188 -30.747 1.00 17.04 170 HIS C C 1
ATOM 5699 O O . HIS C 1 181 ? -43.156 -4.941 -31.341 1.00 17.40 170 HIS C O 1
ATOM 5706 N N . ASP C 1 182 ? -45.283 -5.677 -31.366 1.00 15.90 171 ASP C N 1
ATOM 5707 C CA . ASP C 1 182 ? -45.314 -5.737 -32.823 1.00 15.44 171 ASP C CA 1
ATOM 5708 C C . ASP C 1 182 ? -44.841 -4.419 -33.424 1.00 15.44 171 ASP C C 1
ATOM 5709 O O . ASP C 1 182 ? -45.215 -3.337 -32.966 1.00 15.29 171 ASP C O 1
ATOM 5714 N N . THR C 1 183 ? -44.033 -4.520 -34.477 1.00 14.97 172 THR C N 1
ATOM 5715 C CA . THR C 1 183 ? -43.511 -3.443 -35.332 1.00 18.57 172 THR C CA 1
ATOM 5716 C C . THR C 1 183 ? -42.386 -2.647 -34.665 1.00 17.65 172 THR C C 1
ATOM 5717 O O . THR C 1 183 ? -41.897 -1.686 -35.282 1.00 15.50 172 THR C O 1
ATOM 5721 N N . PHE C 1 184 ? -41.928 -3.018 -33.464 1.00 14.70 173 PHE C N 1
ATOM 5722 C CA . PHE C 1 184 ? -40.960 -2.206 -32.734 1.00 14.62 173 PHE C CA 1
ATOM 5723 C C . PHE C 1 184 ? -39.493 -2.550 -33.047 1.00 14.70 173 PHE C C 1
ATOM 5724 O O . PHE C 1 184 ? -38.594 -2.046 -32.372 1.00 11.53 173 PHE C O 1
ATOM 5732 N N . CYS C 1 185 ? -39.206 -3.358 -34.060 1.00 15.00 174 CYS C N 1
ATOM 5733 C CA . CYS C 1 185 ? -37.815 -3.595 -34.463 1.00 14.51 174 CYS C CA 1
ATOM 5734 C C . CYS C 1 185 ? -37.651 -3.569 -35.984 1.00 14.45 174 CYS C C 1
ATOM 5735 O O . CYS C 1 185 ? -37.335 -4.590 -36.609 1.00 15.23 174 CYS C O 1
ATOM 5738 N N . PRO C 1 186 ? -37.807 -2.399 -36.607 1.00 14.95 175 PRO C N 1
ATOM 5739 C CA . PRO C 1 186 ? -37.489 -2.291 -38.038 1.00 16.63 175 PRO C CA 1
ATOM 5740 C C . PRO C 1 186 ? -36.002 -2.514 -38.263 1.00 12.81 175 PRO C C 1
ATOM 5741 O O . PRO C 1 186 ? -35.167 -1.951 -37.556 1.00 13.01 175 PRO C O 1
ATOM 5745 N N . VAL C 1 187 ? -35.678 -3.326 -39.266 1.00 14.49 176 VAL C N 1
ATOM 5746 C CA . VAL C 1 187 ? -34.298 -3.727 -39.527 1.00 11.65 176 VAL C CA 1
ATOM 5747 C C . VAL C 1 187 ? -34.049 -3.628 -41.025 1.00 16.06 176 VAL C C 1
ATOM 5748 O O . VAL C 1 187 ? -34.837 -4.143 -41.822 1.00 16.17 176 VAL C O 1
ATOM 5752 N N . GLY C 1 188 ? -32.948 -2.988 -41.409 1.00 14.63 177 GLY C N 1
ATOM 5753 C CA . GLY C 1 188 ? -32.616 -2.853 -42.807 1.00 17.11 177 GLY C CA 1
ATOM 5754 C C . GLY C 1 188 ? -32.396 -1.406 -43.180 1.00 16.03 177 GLY C C 1
ATOM 5755 O O . GLY C 1 188 ? -32.372 -0.530 -42.321 1.00 14.22 177 GLY C O 1
ATOM 5756 N N . PRO C 1 189 ? -32.311 -1.105 -44.483 1.00 17.69 178 PRO C N 1
ATOM 5757 C CA . PRO C 1 189 ? -32.740 -1.942 -45.611 1.00 16.51 178 PRO C CA 1
ATOM 5758 C C . PRO C 1 189 ? -31.710 -2.933 -46.145 1.00 14.81 178 PRO C C 1
ATOM 5759 O O . PRO C 1 189 ? -32.076 -3.751 -46.995 1.00 17.04 178 PRO C O 1
ATOM 5763 N N . TRP C 1 190 ? -30.461 -2.867 -45.690 1.00 15.71 179 TRP C N 1
ATOM 5764 C CA . TRP C 1 190 ? -29.410 -3.683 -46.288 1.00 16.08 179 TRP C CA 1
ATOM 5765 C C . TRP C 1 190 ? -28.633 -4.470 -45.249 1.00 15.82 179 TRP C C 1
ATOM 5766 O O . TRP C 1 190 ? -28.288 -3.949 -44.186 1.00 16.55 179 TRP C O 1
ATOM 5777 N N . LEU C 1 191 ? -28.312 -5.713 -45.588 1.00 18.65 180 LEU C N 1
ATOM 5778 C CA . LEU C 1 191 ? -27.304 -6.476 -44.864 1.00 15.77 180 LEU C CA 1
ATOM 5779 C C . LEU C 1 191 ? -25.978 -6.184 -45.559 1.00 17.95 180 LEU C C 1
ATOM 5780 O O . LEU C 1 191 ? -25.786 -6.560 -46.719 1.00 17.18 180 LEU C O 1
ATOM 5785 N N . VAL C 1 192 ? -25.091 -5.466 -44.882 1.00 16.74 181 VAL C N 1
ATOM 5786 C CA . VAL C 1 192 ? -23.880 -4.947 -45.507 1.00 15.18 181 VAL C CA 1
ATOM 5787 C C . VAL C 1 192 ? -22.710 -5.740 -44.952 1.00 18.14 181 VAL C C 1
ATOM 5788 O O . VAL C 1 192 ? -22.467 -5.726 -43.741 1.00 16.00 181 VAL C O 1
ATOM 5792 N N . THR C 1 193 ? -21.974 -6.422 -45.825 1.00 18.42 182 THR C N 1
ATOM 5793 C CA . THR C 1 193 ? -20.996 -7.354 -45.292 1.00 18.57 182 THR C CA 1
ATOM 5794 C C . THR C 1 193 ? -19.751 -6.593 -44.844 1.00 18.23 182 THR C C 1
ATOM 5795 O O . THR C 1 193 ? -19.538 -5.445 -45.238 1.00 17.57 182 THR C O 1
ATOM 5799 N N . PRO C 1 194 ? -18.934 -7.194 -43.973 1.00 18.65 183 PRO C N 1
ATOM 5800 C CA . PRO C 1 194 ? -17.877 -6.410 -43.319 1.00 21.09 183 PRO C CA 1
ATOM 5801 C C . PRO C 1 194 ? -16.882 -5.782 -44.279 1.00 23.72 183 PRO C C 1
ATOM 5802 O O . PRO C 1 194 ? -16.352 -4.703 -43.979 1.00 20.96 183 PRO C O 1
ATOM 5806 N N . ASP C 1 195 ? -16.632 -6.405 -45.437 1.00 24.21 184 ASP C N 1
ATOM 5807 C CA . ASP C 1 195 ? -15.669 -5.840 -46.375 1.00 24.25 184 ASP C CA 1
ATOM 5808 C C . ASP C 1 195 ? -16.134 -4.493 -46.922 1.00 25.76 184 ASP C C 1
ATOM 5809 O O . ASP C 1 195 ? -15.302 -3.653 -47.283 1.00 28.18 184 ASP C O 1
ATOM 5814 N N . GLU C 1 196 ? -17.447 -4.261 -46.997 1.00 17.63 185 GLU C N 1
ATOM 5815 C CA . GLU C 1 196 ? -17.949 -2.972 -47.451 1.00 21.43 185 GLU C CA 1
ATOM 5816 C C . GLU C 1 196 ? -18.108 -1.979 -46.306 1.00 22.22 185 GLU C C 1
ATOM 5817 O O . GLU C 1 196 ? -17.885 -0.779 -46.506 1.00 22.88 185 GLU C O 1
ATOM 5823 N N . VAL C 1 197 ? -18.462 -2.456 -45.109 1.00 21.10 186 VAL C N 1
ATOM 5824 C CA . VAL C 1 197 ? -18.656 -1.554 -43.975 1.00 22.41 186 VAL C CA 1
ATOM 5825 C C . VAL C 1 197 ? -17.336 -0.923 -43.562 1.00 19.10 186 VAL C C 1
ATOM 5826 O O . VAL C 1 197 ? -17.268 0.276 -43.275 1.00 23.59 186 VAL C O 1
ATOM 5830 N N . GLY C 1 198 ? -16.265 -1.709 -43.547 1.00 20.01 187 GLY C N 1
ATOM 5831 C CA . GLY C 1 198 ? -15.036 -1.238 -42.944 1.00 24.49 187 GLY C CA 1
ATOM 5832 C C . GLY C 1 198 ? -15.127 -1.327 -41.430 1.00 27.35 187 GLY C C 1
ATOM 5833 O O . GLY C 1 198 ? -15.861 -2.146 -40.876 1.00 27.37 187 GLY C O 1
ATOM 5834 N N . ASP C 1 199 ? -14.385 -0.457 -40.760 1.00 23.07 188 ASP C N 1
ATOM 5835 C CA . ASP C 1 199 ? -14.329 -0.457 -39.304 1.00 25.15 188 ASP C CA 1
ATOM 5836 C C . ASP C 1 199 ? -15.701 -0.135 -38.715 1.00 19.42 188 ASP C C 1
ATOM 5837 O O . ASP C 1 199 ? -16.184 0.998 -38.850 1.00 20.22 188 ASP C O 1
ATOM 5842 N N . PRO C 1 200 ? -16.367 -1.091 -38.056 1.00 21.41 189 PRO C N 1
ATOM 5843 C CA . PRO C 1 200 ? -17.692 -0.781 -37.503 1.00 19.60 189 PRO C CA 1
ATOM 5844 C C . PRO C 1 200 ? -17.638 0.244 -36.387 1.00 18.78 189 PRO C C 1
ATOM 5845 O O . PRO C 1 200 ? -18.683 0.801 -36.033 1.00 19.44 189 PRO C O 1
ATOM 5849 N N . GLN C 1 201 ? -16.454 0.530 -35.838 1.00 19.23 190 GLN C N 1
ATOM 5850 C CA . GLN C 1 201 ? -16.319 1.507 -34.763 1.00 19.71 190 GLN C CA 1
ATOM 5851 C C . GLN C 1 201 ? -16.025 2.923 -35.270 1.00 21.91 190 GLN C C 1
ATOM 5852 O O . GLN C 1 201 ? -15.552 3.772 -34.499 1.00 21.52 190 GLN C O 1
ATOM 5858 N N . ASP C 1 202 ? -16.335 3.217 -36.531 1.00 18.56 191 ASP C N 1
ATOM 5859 C CA . ASP C 1 202 ? -16.211 4.591 -37.011 1.00 20.63 191 ASP C CA 1
ATOM 5860 C C . ASP C 1 202 ? -17.304 4.813 -38.060 1.00 21.55 191 ASP C C 1
ATOM 5861 O O . ASP C 1 202 ? -17.052 4.970 -39.250 1.00 22.48 191 ASP C O 1
ATOM 5866 N N . LEU C 1 203 ? -18.560 4.820 -37.607 1.00 16.71 192 LEU C N 1
ATOM 5867 C CA . LEU C 1 203 ? -19.705 5.041 -38.479 1.00 18.26 192 LEU C CA 1
ATOM 5868 C C . LEU C 1 203 ? -20.591 6.120 -37.878 1.00 19.89 192 LEU C C 1
ATOM 5869 O O . LEU C 1 203 ? -20.946 6.043 -36.695 1.00 19.28 192 LEU C O 1
ATOM 5874 N N . ASP C 1 204 ? -20.969 7.101 -38.696 1.00 19.17 193 ASP C N 1
ATOM 5875 C CA . ASP C 1 204 ? -21.871 8.152 -38.231 1.00 17.11 193 ASP C CA 1
ATOM 5876 C C . ASP C 1 204 ? -23.296 7.630 -38.114 1.00 20.35 193 ASP C C 1
ATOM 5877 O O . ASP C 1 204 ? -23.757 6.839 -38.941 1.00 19.12 193 ASP C O 1
ATOM 5882 N N . VAL C 1 205 ? -24.005 8.116 -37.096 1.00 20.04 194 VAL C N 1
ATOM 5883 C CA . VAL C 1 205 ? -25.328 7.634 -36.734 1.00 18.21 194 VAL C CA 1
ATOM 5884 C C . VAL C 1 205 ? -26.256 8.826 -36.558 1.00 17.52 194 VAL C C 1
ATOM 5885 O O . VAL C 1 205 ? -25.858 9.841 -35.978 1.00 20.89 194 VAL C O 1
ATOM 5889 N N . HIS C 1 206 ? -27.499 8.708 -37.032 1.00 16.89 195 HIS C N 1
ATOM 5890 C CA . HIS C 1 206 ? -28.448 9.791 -36.785 1.00 18.73 195 HIS C CA 1
ATOM 5891 C C . HIS C 1 206 ? -29.891 9.295 -36.820 1.00 17.13 195 HIS C C 1
ATOM 5892 O O . HIS C 1 206 ? -30.207 8.262 -37.412 1.00 16.97 195 HIS C O 1
ATOM 5899 N N . LEU C 1 207 ? -30.773 10.069 -36.184 1.00 17.22 196 LEU C N 1
ATOM 5900 C CA . LEU C 1 207 ? -32.208 9.813 -36.243 1.00 16.27 196 LEU C CA 1
ATOM 5901 C C . LEU C 1 207 ? -32.948 11.142 -36.169 1.00 20.44 196 LEU C C 1
ATOM 5902 O O . LEU C 1 207 ? -32.616 11.984 -35.330 1.00 18.17 196 LEU C O 1
ATOM 5907 N N . ASP C 1 208 ? -33.948 11.318 -37.038 1.00 17.34 197 ASP C N 1
ATOM 5908 C CA . ASP C 1 208 ? -34.794 12.507 -37.056 1.00 20.19 197 ASP C CA 1
ATOM 5909 C C . ASP C 1 208 ? -36.234 12.119 -36.742 1.00 19.15 197 ASP C C 1
ATOM 5910 O O . ASP C 1 208 ? -36.674 11.000 -37.029 1.00 21.27 197 ASP C O 1
ATOM 5915 N N . VAL C 1 209 ? -36.986 13.058 -36.172 1.00 19.52 198 VAL C N 1
ATOM 5916 C CA . VAL C 1 209 ? -38.424 12.891 -35.987 1.00 18.16 198 VAL C CA 1
ATOM 5917 C C . VAL C 1 209 ? -39.114 14.104 -36.609 1.00 19.71 198 VAL C C 1
ATOM 5918 O O . VAL C 1 209 ? -38.848 15.244 -36.206 1.00 21.14 198 VAL C O 1
ATOM 5922 N N . ASN C 1 210 ? -39.995 13.853 -37.584 1.00 20.91 199 ASN C N 1
ATOM 5923 C CA . ASN C 1 210 ? -40.644 14.911 -38.372 1.00 23.41 199 ASN C CA 1
ATOM 5924 C C . ASN C 1 210 ? -39.634 15.930 -38.891 1.00 26.42 199 ASN C C 1
ATOM 5925 O O . ASN C 1 210 ? -39.876 17.145 -38.880 1.00 25.54 199 ASN C O 1
ATOM 5930 N N . GLY C 1 211 ? -38.488 15.435 -39.347 1.00 23.24 200 GLY C N 1
ATOM 5931 C CA . GLY C 1 211 ? -37.474 16.274 -39.942 1.00 26.76 200 GLY C CA 1
ATOM 5932 C C . GLY C 1 211 ? -36.559 16.971 -38.967 1.00 25.50 200 GLY C C 1
ATOM 5933 O O . GLY C 1 211 ? -35.628 17.657 -39.407 1.00 30.07 200 GLY C O 1
ATOM 5934 N N . GLU C 1 212 ? -36.786 16.823 -37.665 1.00 20.60 201 GLU C N 1
ATOM 5935 C CA . GLU C 1 212 ? -35.966 17.451 -36.636 1.00 23.61 201 GLU C CA 1
ATOM 5936 C C . GLU C 1 212 ? -34.942 16.453 -36.115 1.00 25.03 201 GLU C C 1
ATOM 5937 O O . GLU C 1 212 ? -35.298 15.322 -35.767 1.00 23.12 201 GLU C O 1
ATOM 5943 N N . ARG C 1 213 ? -33.681 16.878 -36.039 1.00 25.24 202 ARG C N 1
ATOM 5944 C CA . ARG C 1 213 ? -32.613 15.981 -35.605 1.00 22.51 202 ARG C CA 1
ATOM 5945 C C . ARG C 1 213 ? -32.741 15.690 -34.110 1.00 23.48 202 ARG C C 1
ATOM 5946 O O . ARG C 1 213 ? -32.709 16.613 -33.286 1.00 23.58 202 ARG C O 1
ATOM 5954 N N . MET C 1 214 ? -32.880 14.411 -33.760 1.00 18.74 203 MET C N 1
ATOM 5955 C CA . MET C 1 214 ? -33.015 13.983 -32.364 1.00 21.55 203 MET C CA 1
ATOM 5956 C C . MET C 1 214 ? -31.791 13.256 -31.832 1.00 20.29 203 MET C C 1
ATOM 5957 O O . MET C 1 214 ? -31.386 13.504 -30.700 1.00 20.77 203 MET C O 1
ATOM 5962 N N . GLN C 1 215 ? -31.175 12.369 -32.617 1.00 18.35 204 GLN C N 1
ATOM 5963 C CA . GLN C 1 215 ? -29.973 11.658 -32.207 1.00 17.99 204 GLN C CA 1
ATOM 5964 C C . GLN C 1 215 ? -28.855 11.890 -33.214 1.00 18.95 204 GLN C C 1
ATOM 5965 O O . GLN C 1 215 ? -29.081 11.796 -34.421 1.00 19.37 204 GLN C O 1
ATOM 5971 N N . THR C 1 216 ? -27.656 12.185 -32.711 1.00 18.75 205 THR C N 1
ATOM 5972 C CA . THR C 1 216 ? -26.453 12.346 -33.531 1.00 22.20 205 THR C CA 1
ATOM 5973 C C . THR C 1 216 ? -25.310 11.661 -32.807 1.00 23.92 205 THR C C 1
ATOM 5974 O O . THR C 1 216 ? -25.082 11.927 -31.623 1.00 23.34 205 THR C O 1
ATOM 5978 N N . GLY C 1 217 ? -24.604 10.779 -33.495 1.00 21.51 206 GLY C N 1
ATOM 5979 C CA . GLY C 1 217 ? -23.465 10.163 -32.857 1.00 19.58 206 GLY C CA 1
ATOM 5980 C C . GLY C 1 217 ? -22.584 9.460 -33.860 1.00 20.08 206 GLY C C 1
ATOM 5981 O O . GLY C 1 217 ? -22.769 9.569 -35.072 1.00 20.93 206 GLY C O 1
ATOM 5982 N N . ASN C 1 218 ? -21.616 8.734 -33.323 1.00 17.51 207 ASN C N 1
ATOM 5983 C CA . ASN C 1 218 ? -20.696 7.937 -34.117 1.00 20.11 207 ASN C CA 1
ATOM 5984 C C . ASN C 1 218 ? -20.351 6.746 -33.239 1.00 21.40 207 ASN C C 1
ATOM 5985 O O . ASN C 1 218 ? -20.178 6.901 -32.028 1.00 21.98 207 ASN C O 1
ATOM 5990 N N . THR C 1 219 ? -20.301 5.559 -33.843 1.00 16.25 208 THR C N 1
ATOM 5991 C CA . THR C 1 219 ? -20.032 4.337 -33.102 1.00 18.17 208 THR C CA 1
ATOM 5992 C C . THR C 1 219 ? -18.679 4.349 -32.403 1.00 19.76 208 THR C C 1
ATOM 5993 O O . THR C 1 219 ? -18.426 3.457 -31.582 1.00 17.13 208 THR C O 1
ATOM 5997 N N . LYS C 1 220 ? -17.802 5.312 -32.707 1.00 17.46 209 LYS C N 1
ATOM 5998 C CA . LYS C 1 220 ? -16.526 5.367 -31.998 1.00 21.36 209 LYS C CA 1
ATOM 5999 C C . LYS C 1 220 ? -16.703 5.618 -30.501 1.00 20.84 209 LYS C C 1
ATOM 6000 O O . LYS C 1 220 ? -15.780 5.331 -29.731 1.00 21.86 209 LYS C O 1
ATOM 6006 N N . THR C 1 221 ? -17.859 6.119 -30.066 1.00 20.91 210 THR C N 1
ATOM 6007 C CA . THR C 1 221 ? -18.106 6.376 -28.649 1.00 18.30 210 THR C CA 1
ATOM 6008 C C . THR C 1 221 ? -18.840 5.230 -27.961 1.00 21.94 210 THR C C 1
ATOM 6009 O O . THR C 1 221 ? -19.330 5.405 -26.838 1.00 21.55 210 THR C O 1
ATOM 6013 N N . MET C 1 222 ? -18.920 4.059 -28.590 1.00 20.78 211 MET C N 1
ATOM 6014 C CA . MET C 1 222 ? -19.471 2.903 -27.898 1.00 21.02 211 MET C CA 1
ATOM 6015 C C . MET C 1 222 ? -18.613 2.558 -26.687 1.00 21.64 211 MET C C 1
ATOM 6016 O O . MET C 1 222 ? -17.383 2.591 -26.749 1.00 21.99 211 MET C O 1
ATOM 6021 N N . ILE C 1 223 ? -19.267 2.222 -25.572 1.00 20.19 212 ILE C N 1
ATOM 6022 C CA . ILE C 1 223 ? -18.518 1.833 -24.383 1.00 18.14 212 ILE C CA 1
ATOM 6023 C C . ILE C 1 223 ? -17.838 0.488 -24.602 1.00 23.17 212 ILE C C 1
ATOM 6024 O O . ILE C 1 223 ? -16.637 0.334 -24.345 1.00 21.19 212 ILE C O 1
ATOM 6029 N N . PHE C 1 224 ? -18.597 -0.502 -25.079 1.00 19.11 213 PHE C N 1
ATOM 6030 C CA . PHE C 1 224 ? -18.096 -1.819 -25.461 1.00 21.12 213 PHE C CA 1
ATOM 6031 C C . PHE C 1 224 ? -18.240 -1.969 -26.970 1.00 19.84 213 PHE C C 1
ATOM 6032 O O . PHE C 1 224 ? -19.349 -1.854 -27.498 1.00 20.22 213 PHE C O 1
ATOM 6040 N N . ASN C 1 225 ? -17.135 -2.231 -27.665 1.00 20.35 214 ASN C N 1
ATOM 6041 C CA . ASN C 1 225 ? -17.247 -2.313 -29.116 1.00 19.47 214 ASN C CA 1
ATOM 6042 C C . ASN C 1 225 ? -17.871 -3.649 -29.529 1.00 18.37 214 ASN C C 1
ATOM 6043 O O . ASN C 1 225 ? -18.157 -4.518 -28.701 1.00 17.95 214 ASN C O 1
ATOM 6048 N N . VAL C 1 226 ? -18.122 -3.795 -30.833 1.00 16.34 215 VAL C N 1
ATOM 6049 C CA . VAL C 1 226 ? -18.783 -4.996 -31.344 1.00 16.21 215 VAL C CA 1
ATOM 6050 C C . VAL C 1 226 ? -18.019 -6.249 -30.929 1.00 18.22 215 VAL C C 1
ATOM 6051 O O . VAL C 1 226 ? -18.607 -7.233 -30.464 1.00 17.70 215 VAL C O 1
ATOM 6055 N N . ALA C 1 227 ? -16.693 -6.235 -31.089 1.00 18.20 216 ALA C N 1
ATOM 6056 C CA . ALA C 1 227 ? -15.918 -7.416 -30.729 1.00 20.38 216 ALA C CA 1
ATOM 6057 C C . ALA C 1 227 ? -16.056 -7.735 -29.246 1.00 19.75 216 ALA C C 1
ATOM 6058 O O . ALA C 1 227 ? -16.191 -8.902 -28.867 1.00 19.44 216 ALA C O 1
ATOM 6060 N N . GLN C 1 228 ? -16.033 -6.709 -28.395 1.00 18.75 217 GLN C N 1
ATOM 6061 C CA . GLN C 1 228 ? -16.159 -6.931 -26.964 1.00 16.61 217 GLN C CA 1
ATOM 6062 C C . GLN C 1 228 ? -17.551 -7.430 -26.599 1.00 21.08 217 GLN C C 1
ATOM 6063 O O . GLN C 1 228 ? -17.700 -8.226 -25.663 1.00 17.78 217 GLN C O 1
ATOM 6069 N N . LEU C 1 229 ? -18.569 -6.978 -27.336 1.00 17.87 218 LEU C N 1
ATOM 6070 C CA . LEU C 1 229 ? -19.943 -7.376 -27.049 1.00 17.74 218 LEU C CA 1
ATOM 6071 C C . LEU C 1 229 ? -20.177 -8.831 -27.425 1.00 15.98 218 LEU C C 1
ATOM 6072 O O . LEU C 1 229 ? -20.741 -9.604 -26.640 1.00 19.39 218 LEU C O 1
ATOM 6077 N N . ILE C 1 230 ? -19.744 -9.224 -28.629 1.00 15.71 219 ILE C N 1
ATOM 6078 C CA . ILE C 1 230 ? -19.882 -10.609 -29.059 1.00 17.16 219 ILE C CA 1
ATOM 6079 C C . ILE C 1 230 ? -19.152 -11.530 -28.093 1.00 18.10 219 ILE C C 1
ATOM 6080 O O . ILE C 1 230 ? -19.695 -12.547 -27.651 1.00 15.70 219 ILE C O 1
ATOM 6085 N N . SER C 1 231 ? -17.919 -11.165 -27.724 1.00 17.59 220 SER C N 1
ATOM 6086 C CA . SER C 1 231 ? -17.148 -12.011 -26.817 1.00 19.83 220 SER C CA 1
ATOM 6087 C C . SER C 1 231 ? -17.862 -12.186 -25.484 1.00 19.91 220 SER C C 1
ATOM 6088 O O . SER C 1 231 ? -17.994 -13.305 -24.978 1.00 19.25 220 SER C O 1
ATOM 6091 N N . TYR C 1 232 ? -18.321 -11.084 -24.898 1.00 17.62 221 TYR C N 1
ATOM 6092 C CA . TYR C 1 232 ? -19.007 -11.160 -23.611 1.00 19.03 221 TYR C CA 1
ATOM 6093 C C . TYR C 1 232 ? -20.317 -11.940 -23.718 1.00 19.34 221 TYR C C 1
ATOM 6094 O O . TYR C 1 232 ? -20.586 -12.839 -22.912 1.00 18.13 221 TYR C O 1
ATOM 6103 N N . VAL C 1 233 ? -21.161 -11.586 -24.690 1.00 14.63 222 VAL C N 1
ATOM 6104 C CA . VAL C 1 233 ? -22.469 -12.231 -24.810 1.00 16.72 222 VAL C CA 1
ATOM 6105 C C . VAL C 1 233 ? -22.314 -13.740 -24.970 1.00 18.44 222 VAL C C 1
ATOM 6106 O O . VAL C 1 233 ? -23.078 -14.522 -24.386 1.00 17.67 222 VAL C O 1
ATOM 6110 N N . SER C 1 234 ? -21.308 -14.174 -25.741 1.00 16.96 223 SER C N 1
ATOM 6111 C CA . SER C 1 234 ? -21.107 -15.594 -26.031 1.00 19.23 223 SER C CA 1
ATOM 6112 C C . SER C 1 234 ? -20.758 -16.416 -24.796 1.00 18.89 223 SER C C 1
ATOM 6113 O O . SER C 1 234 ? -20.689 -17.645 -24.895 1.00 16.64 223 SER C O 1
ATOM 6116 N N . GLU C 1 235 ? -20.523 -15.783 -23.652 1.00 19.01 224 GLU C N 1
ATOM 6117 C CA . GLU C 1 235 ? -20.289 -16.528 -22.423 1.00 18.02 224 GLU C CA 1
ATOM 6118 C C . GLU C 1 235 ? -21.571 -16.827 -21.656 1.00 20.40 224 GLU C C 1
ATOM 6119 O O . GLU C 1 235 ? -21.560 -17.677 -20.760 1.00 19.84 224 GLU C O 1
ATOM 6125 N N . TYR C 1 236 ? -22.666 -16.146 -21.991 1.00 18.00 225 TYR C N 1
ATOM 6126 C CA . TYR C 1 236 ? -23.959 -16.337 -21.355 1.00 17.03 225 TYR C CA 1
ATOM 6127 C C . TYR C 1 236 ? -24.987 -16.958 -22.276 1.00 17.06 225 TYR C C 1
ATOM 6128 O O . TYR C 1 236 ? -25.894 -17.648 -21.805 1.00 16.18 225 TYR C O 1
ATOM 6137 N N . ILE C 1 237 ? -24.844 -16.740 -23.574 1.00 17.18 226 ILE C N 1
ATOM 6138 C CA . ILE C 1 237 ? -25.816 -17.156 -24.569 1.00 15.85 226 ILE C CA 1
ATOM 6139 C C . ILE C 1 237 ? -25.034 -17.470 -25.829 1.00 20.99 226 ILE C C 1
ATOM 6140 O O . ILE C 1 237 ? -24.157 -16.694 -26.227 1.00 25.88 226 ILE C O 1
ATOM 6145 N N . THR C 1 238 ? -25.325 -18.602 -26.455 1.00 15.47 227 THR C N 1
ATOM 6146 C CA . THR C 1 238 ? -24.699 -18.904 -27.737 1.00 16.34 227 THR C CA 1
ATOM 6147 C C . THR C 1 238 ? -25.415 -18.152 -28.854 1.00 20.91 227 THR C C 1
ATOM 6148 O O . THR C 1 238 ? -26.651 -18.156 -28.923 1.00 19.81 227 THR C O 1
ATOM 6152 N N . LEU C 1 239 ? -24.640 -17.507 -29.726 1.00 16.25 228 LEU C N 1
ATOM 6153 C CA . LEU C 1 239 ? -25.187 -16.850 -30.905 1.00 17.68 228 LEU C CA 1
ATOM 6154 C C . LEU C 1 239 ? -25.006 -17.773 -32.099 1.00 21.35 228 LEU C C 1
ATOM 6155 O O . LEU C 1 239 ? -23.893 -18.236 -32.357 1.00 22.37 228 LEU C O 1
ATOM 6160 N N . TYR C 1 240 ? -26.090 -18.051 -32.795 1.00 19.15 229 TYR C N 1
ATOM 6161 C CA . TYR C 1 240 ? -26.067 -18.931 -33.959 1.00 18.87 229 TYR C CA 1
ATOM 6162 C C . TYR C 1 240 ? -26.156 -18.115 -35.235 1.00 20.53 229 TYR C C 1
ATOM 6163 O O . TYR C 1 240 ? -26.550 -16.944 -35.209 1.00 18.50 229 TYR C O 1
ATOM 6172 N N . PRO C 1 241 ? -25.744 -18.686 -36.371 1.00 16.53 230 PRO C N 1
ATOM 6173 C CA . PRO C 1 241 ? -25.866 -17.970 -37.644 1.00 20.23 230 PRO C CA 1
ATOM 6174 C C . PRO C 1 241 ? -27.275 -17.441 -37.861 1.00 17.89 230 PRO C C 1
ATOM 6175 O O . PRO C 1 241 ? -28.265 -18.152 -37.667 1.00 21.20 230 PRO C O 1
ATOM 6179 N N . GLY C 1 242 ? -27.356 -16.161 -38.222 1.00 16.32 231 GLY C N 1
ATOM 6180 C CA . GLY C 1 242 ? -28.609 -15.478 -38.427 1.00 15.18 231 GLY C CA 1
ATOM 6181 C C . GLY C 1 242 ? -29.065 -14.637 -37.257 1.00 20.85 231 GLY C C 1
ATOM 6182 O O . GLY C 1 242 ? -29.924 -13.771 -37.442 1.00 21.23 231 GLY C O 1
ATOM 6183 N N . ASP C 1 243 ? -28.515 -14.862 -36.064 1.00 17.24 232 ASP C N 1
ATOM 6184 C CA . ASP C 1 243 ? -28.938 -14.074 -34.909 1.00 15.77 232 ASP C CA 1
ATOM 6185 C C . ASP C 1 243 ? -28.540 -12.612 -35.085 1.00 18.47 232 ASP C C 1
ATOM 6186 O O . ASP C 1 243 ? -27.562 -12.271 -35.760 1.00 15.86 232 ASP C O 1
ATOM 6191 N N . LEU C 1 244 ? -29.321 -11.739 -34.463 1.00 13.62 233 LEU C N 1
ATOM 6192 C CA . LEU C 1 244 ? -29.129 -10.302 -34.547 1.00 12.45 233 LEU C CA 1
ATOM 6193 C C . LEU C 1 244 ? -28.762 -9.787 -33.166 1.00 13.19 233 LEU C C 1
ATOM 6194 O O . LEU C 1 244 ? -29.433 -10.119 -32.186 1.00 16.09 233 LEU C O 1
ATOM 6199 N N . MET C 1 245 ? -27.702 -8.996 -33.082 1.00 13.84 234 MET C N 1
ATOM 6200 C CA . MET C 1 245 ? -27.376 -8.275 -31.864 1.00 13.11 234 MET C CA 1
ATOM 6201 C C . MET C 1 245 ? -27.512 -6.789 -32.147 1.00 14.59 234 MET C C 1
ATOM 6202 O O . MET C 1 245 ? -26.938 -6.279 -33.113 1.00 14.86 234 MET C O 1
ATOM 6207 N N . ILE C 1 246 ? -28.271 -6.083 -31.310 1.00 13.12 235 ILE C N 1
ATOM 6208 C CA . ILE C 1 246 ? -28.431 -4.643 -31.470 1.00 14.15 235 ILE C CA 1
ATOM 6209 C C . ILE C 1 246 ? -27.658 -3.964 -30.338 1.00 15.10 235 ILE C C 1
ATOM 6210 O O . ILE C 1 246 ? -27.841 -4.290 -29.156 1.00 16.63 235 ILE C O 1
ATOM 6215 N N . THR C 1 247 ? -26.746 -3.069 -30.707 1.00 14.43 236 THR C N 1
ATOM 6216 C CA . THR C 1 247 ? -25.599 -2.744 -29.865 1.00 14.59 236 THR C CA 1
ATOM 6217 C C . THR C 1 247 ? -25.763 -1.469 -29.050 1.00 15.50 236 THR C C 1
ATOM 6218 O O . THR C 1 247 ? -24.782 -0.996 -28.473 1.00 18.04 236 THR C O 1
ATOM 6222 N N . GLY C 1 248 ? -26.964 -0.920 -28.956 1.00 17.09 237 GLY C N 1
ATOM 6223 C CA . GLY C 1 248 ? -27.210 0.226 -28.105 1.00 16.16 237 GLY C CA 1
ATOM 6224 C C . GLY C 1 248 ? -27.392 1.503 -28.910 1.00 16.45 237 GLY C C 1
ATOM 6225 O O . GLY C 1 248 ? -27.071 1.588 -30.100 1.00 17.16 237 GLY C O 1
ATOM 6226 N N . THR C 1 249 ? -27.904 2.522 -28.221 1.00 18.48 238 THR C N 1
ATOM 6227 C CA . THR C 1 249 ? -28.238 3.749 -28.922 1.00 18.08 238 THR C CA 1
ATOM 6228 C C . THR C 1 249 ? -27.488 4.957 -28.349 1.00 20.26 238 THR C C 1
ATOM 6229 O O . THR C 1 249 ? -27.190 5.012 -27.146 1.00 18.49 238 THR C O 1
ATOM 6233 N N . PRO C 1 250 ? -27.125 5.915 -29.199 1.00 18.40 239 PRO C N 1
ATOM 6234 C CA . PRO C 1 250 ? -26.447 7.125 -28.719 1.00 22.10 239 PRO C CA 1
ATOM 6235 C C . PRO C 1 250 ? -27.414 8.012 -27.957 1.00 22.06 239 PRO C C 1
ATOM 6236 O O . PRO C 1 250 ? -28.625 7.741 -27.922 1.00 20.37 239 PRO C O 1
ATOM 6240 N N . PRO C 1 251 ? -26.922 9.074 -27.320 1.00 24.96 240 PRO C N 1
ATOM 6241 C CA . PRO C 1 251 ? -27.833 10.021 -26.673 1.00 25.01 240 PRO C CA 1
ATOM 6242 C C . PRO C 1 251 ? -28.810 10.633 -27.662 1.00 22.06 240 PRO C C 1
ATOM 6243 O O . PRO C 1 251 ? -28.635 10.590 -28.883 1.00 23.20 240 PRO C O 1
ATOM 6247 N N . GLY C 1 252 ? -29.859 11.220 -27.108 1.00 18.27 241 GLY C N 1
ATOM 6248 C CA . GLY C 1 252 ? -30.875 11.860 -27.905 1.00 19.69 241 GLY C CA 1
ATOM 6249 C C . GLY C 1 252 ? -32.213 11.160 -27.947 1.00 17.72 241 GLY C C 1
ATOM 6250 O O . GLY C 1 252 ? -33.081 11.582 -28.713 1.00 17.69 241 GLY C O 1
ATOM 6251 N N . VAL C 1 253 ? -32.412 10.094 -27.166 1.00 18.91 242 VAL C N 1
ATOM 6252 C CA . VAL C 1 253 ? -33.731 9.475 -27.101 1.00 18.13 242 VAL C CA 1
ATOM 6253 C C . VAL C 1 253 ? -34.730 10.450 -26.492 1.00 20.30 242 VAL C C 1
ATOM 6254 O O . VAL C 1 253 ? -34.370 11.352 -25.727 1.00 21.18 242 VAL C O 1
ATOM 6258 N N . GLY C 1 254 ? -36.002 10.274 -26.853 1.00 18.12 243 GLY C N 1
ATOM 6259 C CA . GLY C 1 254 ? -37.031 11.208 -26.412 1.00 22.67 243 GLY C CA 1
ATOM 6260 C C . GLY C 1 254 ? -37.159 11.285 -24.904 1.00 21.65 243 GLY C C 1
ATOM 6261 O O . GLY C 1 254 ? -37.368 12.361 -24.343 1.00 22.84 243 GLY C O 1
ATOM 6262 N N . GLU C 1 255 ? -37.017 10.143 -24.230 1.00 20.55 244 GLU C N 1
ATOM 6263 C CA . GLU C 1 255 ? -37.085 10.085 -22.774 1.00 27.92 244 GLU C CA 1
ATOM 6264 C C . GLU C 1 255 ? -36.113 11.054 -22.099 1.00 25.74 244 GLU C C 1
ATOM 6265 O O . GLU C 1 255 ? -36.401 11.574 -21.013 1.00 27.37 244 GLU C O 1
ATOM 6271 N N . GLY C 1 256 ? -34.974 11.323 -22.723 1.00 23.55 245 GLY C N 1
ATOM 6272 C CA . GLY C 1 256 ? -33.931 12.151 -22.152 1.00 25.52 245 GLY C CA 1
ATOM 6273 C C . GLY C 1 256 ? -33.969 13.627 -22.496 1.00 24.85 245 GLY C C 1
ATOM 6274 O O . GLY C 1 256 ? -33.112 14.382 -22.021 1.00 26.02 245 GLY C O 1
ATOM 6275 N N . LYS C 1 257 ? -34.939 14.060 -23.294 1.00 23.47 246 LYS C N 1
ATOM 6276 C CA . LYS C 1 257 ? -34.986 15.437 -23.771 1.00 25.30 246 LYS C CA 1
ATOM 6277 C C . LYS C 1 257 ? -35.264 16.408 -22.626 1.00 31.55 246 LYS C C 1
ATOM 6278 O O . LYS C 1 257 ? -35.972 16.088 -21.665 1.00 31.26 246 LYS C O 1
ATOM 6284 N N . LYS C 1 258 ? -34.695 17.611 -22.749 1.00 33.65 247 LYS C N 1
ATOM 6285 C CA . LYS C 1 258 ? -34.785 18.736 -21.828 1.00 35.26 247 LYS C CA 1
ATOM 6286 C C . LYS C 1 258 ? -35.344 19.955 -22.553 1.00 33.78 247 LYS C C 1
ATOM 6287 O O . LYS C 1 258 ? -34.956 20.218 -23.698 1.00 36.79 247 LYS C O 1
ATOM 6293 N N . PRO C 1 259 ? -36.220 20.742 -21.910 1.00 37.48 248 PRO C N 1
ATOM 6294 C CA . PRO C 1 259 ? -36.671 20.610 -20.519 1.00 36.98 248 PRO C CA 1
ATOM 6295 C C . PRO C 1 259 ? -37.675 19.481 -20.263 1.00 34.88 248 PRO C C 1
ATOM 6296 O O . PRO C 1 259 ? -37.724 18.979 -19.143 1.00 38.27 248 PRO C O 1
ATOM 6300 N N . GLN C 1 260 ? -38.454 19.088 -21.268 1.00 31.87 249 GLN C N 1
ATOM 6301 C CA . GLN C 1 260 ? -39.443 18.030 -21.119 1.00 34.32 249 GLN C CA 1
ATOM 6302 C C . GLN C 1 260 ? -39.114 16.852 -22.031 1.00 31.10 249 GLN C C 1
ATOM 6303 O O . GLN C 1 260 ? -38.582 17.027 -23.130 1.00 32.24 249 GLN C O 1
ATOM 6305 N N . ALA C 1 261 ? -39.435 15.647 -21.561 1.00 31.34 250 ALA C N 1
ATOM 6306 C CA . ALA C 1 261 ? -39.316 14.465 -22.406 1.00 25.71 250 ALA C CA 1
ATOM 6307 C C . ALA C 1 261 ? -40.275 14.575 -23.584 1.00 26.93 250 ALA C C 1
ATOM 6308 O O . ALA C 1 261 ? -41.394 15.077 -23.454 1.00 28.95 250 ALA C O 1
ATOM 6310 N N . ILE C 1 262 ? -39.829 14.120 -24.750 1.00 21.49 251 ILE C N 1
ATOM 6311 C CA . ILE C 1 262 ? -40.654 14.099 -25.952 1.00 23.15 251 ILE C CA 1
ATOM 6312 C C . ILE C 1 262 ? -40.890 12.644 -26.329 1.00 21.86 251 ILE C C 1
ATOM 6313 O O . ILE C 1 262 ? -39.971 11.822 -26.240 1.00 23.62 251 ILE C O 1
ATOM 6318 N N . TYR C 1 263 ? -42.115 12.316 -26.734 1.00 20.81 252 TYR C N 1
ATOM 6319 C CA . TYR C 1 263 ? -42.459 10.945 -27.092 1.00 17.90 252 TYR C CA 1
ATOM 6320 C C . TYR C 1 263 ? -43.194 10.915 -28.424 1.00 21.76 252 TYR C C 1
ATOM 6321 O O . TYR C 1 263 ? -43.728 11.928 -28.886 1.00 22.47 252 TYR C O 1
ATOM 6330 N N . LEU C 1 264 ? -43.194 9.730 -29.042 1.00 20.97 253 LEU C N 1
ATOM 6331 C CA . LEU C 1 264 ? -43.901 9.503 -30.294 1.00 19.91 253 LEU C CA 1
ATOM 6332 C C . LEU C 1 264 ? -45.408 9.674 -30.133 1.00 23.66 253 LEU C C 1
ATOM 6333 O O . LEU C 1 264 ? -45.995 9.344 -29.097 1.00 22.34 253 LEU C O 1
ATOM 6338 N N . LYS C 1 265 ? -46.040 10.157 -31.200 1.00 20.72 254 LYS C N 1
ATOM 6339 C CA . LYS C 1 265 ? -47.491 10.230 -31.304 1.00 22.93 254 LYS C CA 1
ATOM 6340 C C . LYS C 1 265 ? -47.889 9.838 -32.718 1.00 25.35 254 LYS C C 1
ATOM 6341 O O . LYS C 1 265 ? -47.079 9.919 -33.649 1.00 24.47 254 LYS C O 1
ATOM 6347 N N . ALA C 1 266 ? -49.136 9.386 -32.866 1.00 24.02 255 ALA C N 1
ATOM 6348 C CA . ALA C 1 266 ? -49.654 9.015 -34.176 1.00 24.44 255 ALA C CA 1
ATOM 6349 C C . ALA C 1 266 ? -49.466 10.160 -35.164 1.00 27.40 255 ALA C C 1
ATOM 6350 O O . ALA C 1 266 ? -49.786 11.314 -34.866 1.00 30.15 255 ALA C O 1
ATOM 6352 N N . GLY C 1 267 ? -48.919 9.834 -36.335 1.00 27.34 256 GLY C N 1
ATOM 6353 C CA . GLY C 1 267 ? -48.604 10.803 -37.359 1.00 25.35 256 GLY C CA 1
ATOM 6354 C C . GLY C 1 267 ? -47.140 11.171 -37.441 1.00 27.58 256 GLY C C 1
ATOM 6355 O O . GLY C 1 267 ? -46.713 11.741 -38.450 1.00 26.21 256 GLY C O 1
ATOM 6356 N N . ASP C 1 268 ? -46.361 10.858 -36.411 1.00 22.87 257 ASP C N 1
ATOM 6357 C CA . ASP C 1 268 ? -44.940 11.150 -36.445 1.00 24.50 257 ASP C CA 1
ATOM 6358 C C . ASP C 1 268 ? -44.256 10.318 -37.522 1.00 19.75 257 ASP C C 1
ATOM 6359 O O . ASP C 1 268 ? -44.742 9.260 -37.933 1.00 22.25 257 ASP C O 1
ATOM 6364 N N . VAL C 1 269 ? -43.122 10.829 -38.000 1.00 20.14 258 VAL C N 1
ATOM 6365 C CA . VAL C 1 269 ? -42.289 10.139 -38.982 1.00 20.51 258 VAL C CA 1
ATOM 6366 C C . VAL C 1 269 ? -40.882 10.067 -38.417 1.00 20.41 258 VAL C C 1
ATOM 6367 O O . VAL C 1 269 ? -40.302 11.096 -38.057 1.00 21.88 258 VAL C O 1
ATOM 6371 N N . MET C 1 270 ? -40.343 8.861 -38.320 1.00 18.71 259 MET C N 1
ATOM 6372 C CA . MET C 1 270 ? -38.970 8.670 -37.890 1.00 16.68 259 MET C CA 1
ATOM 6373 C C . MET C 1 270 ? -38.121 8.402 -39.126 1.00 18.03 259 MET C C 1
ATOM 6374 O O . MET C 1 270 ? -38.512 7.616 -39.991 1.00 19.54 259 MET C O 1
ATOM 6379 N N . GLU C 1 271 ? -36.973 9.067 -39.213 1.00 15.82 260 GLU C N 1
ATOM 6380 C CA . GLU C 1 271 ? -36.011 8.827 -40.288 1.00 16.87 260 GLU C CA 1
ATOM 6381 C C . GLU C 1 271 ? -34.634 8.664 -39.667 1.00 16.05 260 GLU C C 1
ATOM 6382 O O . GLU C 1 271 ? -34.212 9.502 -38.870 1.00 22.31 260 GLU C O 1
ATOM 6388 N N . LEU C 1 272 ? -33.919 7.612 -40.042 1.00 15.35 261 LEU C N 1
ATOM 6389 C CA . LEU C 1 272 ? -32.651 7.362 -39.384 1.00 15.50 261 LEU C CA 1
ATOM 6390 C C . LEU C 1 272 ? -31.694 6.762 -40.396 1.00 16.21 261 LEU C C 1
ATOM 6391 O O . LEU C 1 272 ? -32.104 6.270 -41.446 1.00 18.44 261 LEU C O 1
ATOM 6396 N N . GLY C 1 273 ? -30.412 6.801 -40.064 1.00 15.67 262 GLY C N 1
ATOM 6397 C CA . GLY C 1 273 ? -29.419 6.202 -40.938 1.00 16.23 262 GLY C CA 1
ATOM 6398 C C . GLY C 1 273 ? -28.137 5.965 -40.184 1.00 15.96 262 GLY C C 1
ATOM 6399 O O . GLY C 1 273 ? -27.865 6.603 -39.164 1.00 16.14 262 GLY C O 1
ATOM 6400 N N . ILE C 1 274 ? -27.347 5.023 -40.694 1.00 17.16 263 ILE C N 1
ATOM 6401 C CA . ILE C 1 274 ? -25.977 4.824 -40.248 1.00 14.93 263 ILE C CA 1
ATOM 6402 C C . ILE C 1 274 ? -25.109 4.737 -41.498 1.00 15.95 263 ILE C C 1
ATOM 6403 O O . ILE C 1 274 ? -25.500 4.107 -42.487 1.00 17.35 263 ILE C O 1
ATOM 6408 N N . GLU C 1 275 ? -23.955 5.400 -41.451 1.00 17.31 264 GLU C N 1
ATOM 6409 C CA . GLU C 1 275 ? -22.981 5.377 -42.538 1.00 17.74 264 GLU C CA 1
ATOM 6410 C C . GLU C 1 275 ? -22.761 3.952 -43.035 1.00 17.92 264 GLU C C 1
ATOM 6411 O O . GLU C 1 275 ? -22.551 3.035 -42.238 1.00 17.38 264 GLU C O 1
ATOM 6417 N N . LYS C 1 276 ? -22.827 3.766 -44.363 1.00 16.10 265 LYS C N 1
ATOM 6418 C CA . LYS C 1 276 ? -22.665 2.518 -45.099 1.00 17.96 265 LYS C CA 1
ATOM 6419 C C . LYS C 1 276 ? -23.884 1.586 -45.040 1.00 18.86 265 LYS C C 1
ATOM 6420 O O . LYS C 1 276 ? -23.901 0.592 -45.776 1.00 18.43 265 LYS C O 1
ATOM 6422 N N . LEU C 1 277 ? -24.888 1.842 -44.189 1.00 14.75 266 LEU C N 1
ATOM 6423 C CA . LEU C 1 277 ? -25.992 0.906 -43.985 1.00 14.13 266 LEU C CA 1
ATOM 6424 C C . LEU C 1 277 ? -27.344 1.410 -44.482 1.00 14.29 266 LEU C C 1
ATOM 6425 O O . LEU C 1 277 ? -28.359 0.769 -44.198 1.00 16.75 266 LEU C O 1
ATOM 6430 N N . GLY C 1 278 ? -27.404 2.539 -45.186 1.00 16.65 267 GLY C N 1
ATOM 6431 C CA . GLY C 1 278 ? -28.680 2.961 -45.736 1.00 15.75 267 GLY C CA 1
ATOM 6432 C C . GLY C 1 278 ? -29.509 3.782 -44.756 1.00 17.22 267 GLY C C 1
ATOM 6433 O O . GLY C 1 278 ? -29.008 4.320 -43.773 1.00 14.14 267 GLY C O 1
ATOM 6434 N N . THR C 1 279 ? -30.799 3.894 -45.062 1.00 18.14 268 THR C N 1
ATOM 6435 C CA . THR C 1 279 ? -31.713 4.728 -44.287 1.00 16.24 268 THR C CA 1
ATOM 6436 C C . THR C 1 279 ? -33.052 4.019 -44.104 1.00 17.50 268 THR C C 1
ATOM 6437 O O . THR C 1 279 ? -33.452 3.171 -44.912 1.00 17.18 268 THR C O 1
ATOM 6441 N N . GLN C 1 280 ? -33.742 4.375 -43.015 1.00 16.02 269 GLN C N 1
ATOM 6442 C CA . GLN C 1 280 ? -35.092 3.914 -42.736 1.00 19.05 269 GLN C CA 1
ATOM 6443 C C . GLN C 1 280 ? -36.027 5.106 -42.582 1.00 18.18 269 GLN C C 1
ATOM 6444 O O . GLN C 1 280 ? -35.614 6.190 -42.156 1.00 18.44 269 GLN C O 1
ATOM 6450 N N . ARG C 1 281 ? -37.304 4.868 -42.872 1.00 18.68 270 ARG C N 1
ATOM 6451 C CA . ARG C 1 281 ? -38.354 5.849 -42.630 1.00 20.64 270 ARG C CA 1
ATOM 6452 C C . ARG C 1 281 ? -39.609 5.115 -42.176 1.00 19.34 270 ARG C C 1
ATOM 6453 O O . ARG C 1 281 ? -40.114 4.249 -42.896 1.00 18.53 270 ARG C O 1
ATOM 6461 N N . GLN C 1 282 ? -40.126 5.458 -40.993 1.00 20.45 271 GLN C N 1
ATOM 6462 C CA . GLN C 1 282 ? -41.335 4.823 -40.476 1.00 17.80 271 GLN C CA 1
ATOM 6463 C C . GLN C 1 282 ? -42.385 5.869 -40.147 1.00 18.26 271 GLN C C 1
ATOM 6464 O O . GLN C 1 282 ? -42.078 6.872 -39.495 1.00 22.45 271 GLN C O 1
ATOM 6470 N N . GLN C 1 283 ? -43.611 5.617 -40.596 1.00 18.57 272 GLN C N 1
ATOM 6471 C CA . GLN C 1 283 ? -44.782 6.340 -40.122 1.00 20.35 272 GLN C CA 1
ATOM 6472 C C . GLN C 1 283 ? -45.283 5.695 -38.839 1.00 17.70 272 GLN C C 1
ATOM 6473 O O . GLN C 1 283 ? -45.372 4.472 -38.746 1.00 21.03 272 GLN C O 1
ATOM 6479 N N . VAL C 1 284 ? -45.665 6.518 -37.865 1.00 20.31 273 VAL C N 1
ATOM 6480 C CA . VAL C 1 284 ? -46.190 6.023 -36.594 1.00 18.72 273 VAL C CA 1
ATOM 6481 C C . VAL C 1 284 ? -47.711 6.132 -36.609 1.00 23.63 273 VAL C C 1
ATOM 6482 O O . VAL C 1 284 ? -48.262 7.169 -37.001 1.00 21.92 273 VAL C O 1
ATOM 6486 N N . SER C 1 285 ? -48.385 5.056 -36.203 1.00 22.62 274 SER C N 1
ATOM 6487 C CA . SER C 1 285 ? -49.840 4.994 -36.151 1.00 23.94 274 SER C CA 1
ATOM 6488 C C . SER C 1 285 ? -50.313 4.714 -34.731 1.00 25.82 274 SER C C 1
ATOM 6489 O O . SER C 1 285 ? -49.577 4.177 -33.902 1.00 20.94 274 SER C O 1
ATOM 6492 N N . GLU C 1 286 ? -51.563 5.085 -34.455 1.00 27.35 275 GLU C N 1
ATOM 6493 C CA . GLU C 1 286 ? -52.202 4.688 -33.208 1.00 24.37 275 GLU C CA 1
ATOM 6494 C C . GLU C 1 286 ? -52.513 3.192 -33.213 1.00 21.08 275 GLU C C 1
ATOM 6495 O O . GLU C 1 286 ? -52.599 2.546 -34.262 1.00 25.57 275 GLU C O 1
ATOM 6501 N N . TRP C 1 287 ? -52.706 2.637 -32.015 1.00 22.45 276 TRP C N 1
ATOM 6502 C CA . TRP C 1 287 ? -52.965 1.208 -31.907 1.00 22.43 276 TRP C CA 1
ATOM 6503 C C . TRP C 1 287 ? -54.216 0.809 -32.680 1.00 24.38 276 TRP C C 1
ATOM 6504 O O . TRP C 1 287 ? -55.210 1.545 -32.724 1.00 26.86 276 TRP C O 1
ATOM 6515 N N . ARG C 1 288 ? -54.152 -0.366 -33.294 1.00 20.50 277 ARG C N 1
ATOM 6516 C CA . ARG C 1 288 ? -55.319 -1.072 -33.806 1.00 25.43 277 ARG C CA 1
ATOM 6517 C C . ARG C 1 288 ? -55.033 -2.556 -33.665 1.00 29.38 277 ARG C C 1
ATOM 6518 O O . ARG C 1 288 ? -53.872 -2.973 -33.595 1.00 28.27 277 ARG C O 1
ATOM 6526 N N . HIS C 1 289 ? -56.094 -3.363 -33.613 1.00 28.15 278 HIS C N 1
ATOM 6527 C CA . HIS C 1 289 ? -55.886 -4.803 -33.539 1.00 27.01 278 HIS C CA 1
ATOM 6528 C C . HIS C 1 289 ? -55.365 -5.328 -34.870 1.00 31.73 278 HIS C C 1
ATOM 6529 O O . HIS C 1 289 ? -56.047 -5.247 -35.898 1.00 30.55 278 HIS C O 1
ATOM 6536 N N . LEU C 1 290 ? -54.157 -5.883 -34.852 1.00 26.70 279 LEU C N 1
ATOM 6537 C CA . LEU C 1 290 ? -53.492 -6.267 -36.087 1.00 26.85 279 LEU C CA 1
ATOM 6538 C C . LEU C 1 290 ? -53.898 -7.652 -36.586 1.00 24.84 279 LEU C C 1
ATOM 6539 O O . LEU C 1 290 ? -53.301 -8.149 -37.548 1.00 28.96 279 LEU C O 1
ATOM 6544 N N . GLY C 1 291 ? -54.893 -8.275 -35.959 1.00 27.26 280 GLY C N 1
ATOM 6545 C CA . GLY C 1 291 ? -55.504 -9.465 -36.527 1.00 29.30 280 GLY C CA 1
ATOM 6546 C C . GLY C 1 291 ? -54.619 -10.685 -36.397 1.00 31.83 280 GLY C C 1
ATOM 6547 O O . GLY C 1 291 ? -54.071 -10.979 -35.328 1.00 32.08 280 GLY C O 1
ATOM 6548 N N . ASP C 1 292 ? -54.490 -11.420 -37.499 1.00 29.11 281 ASP C N 1
ATOM 6549 C CA . ASP C 1 292 ? -53.645 -12.602 -37.561 1.00 33.83 281 ASP C CA 1
ATOM 6550 C C . ASP C 1 292 ? -52.439 -12.389 -38.468 1.00 33.75 281 ASP C C 1
ATOM 6551 O O . ASP C 1 292 ? -51.791 -13.362 -38.878 1.00 31.37 281 ASP C O 1
ATOM 6556 N N . GLU C 1 293 ? -52.120 -11.135 -38.784 1.00 29.54 282 GLU C N 1
ATOM 6557 C CA . GLU C 1 293 ? -50.935 -10.871 -39.584 1.00 34.26 282 GLU C CA 1
ATOM 6558 C C . GLU C 1 293 ? -49.691 -11.353 -38.850 1.00 32.48 282 GLU C C 1
ATOM 6559 O O . GLU C 1 293 ? -49.615 -11.328 -37.617 1.00 32.85 282 GLU C O 1
ATOM 6565 N N . VAL C 1 294 ? -48.729 -11.838 -39.625 1.00 29.64 283 VAL C N 1
ATOM 6566 C CA . VAL C 1 294 ? -47.400 -12.180 -39.144 1.00 28.86 283 VAL C CA 1
ATOM 6567 C C . VAL C 1 294 ? -46.437 -11.160 -39.730 1.00 34.37 283 VAL C C 1
ATOM 6568 O O . VAL C 1 294 ? -46.452 -10.909 -40.941 1.00 35.52 283 VAL C O 1
ATOM 6572 N N . PHE C 1 295 ? -45.627 -10.548 -38.877 1.00 28.74 284 PHE C N 1
ATOM 6573 C CA . PHE C 1 295 ? -44.683 -9.560 -39.381 1.00 25.10 284 PHE C CA 1
ATOM 6574 C C . PHE C 1 295 ? -43.334 -10.238 -39.601 1.00 30.58 284 PHE C C 1
ATOM 6575 O O . PHE C 1 295 ? -43.298 -11.436 -39.890 1.00 32.91 284 PHE C O 1
ATOM 6583 N N . GLY C 1 296 ? -42.226 -9.507 -39.507 1.00 25.01 285 GLY C N 1
ATOM 6584 C CA . GLY C 1 296 ? -40.928 -10.151 -39.669 1.00 22.99 285 GLY C CA 1
ATOM 6585 C C . GLY C 1 296 ? -40.421 -10.136 -41.102 1.00 30.91 285 GLY C C 1
ATOM 6586 O O . GLY C 1 296 ? -40.961 -9.395 -41.932 1.00 28.25 285 GLY C O 1
ATOM 6588 N N . SER D 1 12 ? -54.412 -36.642 -26.049 1.00 48.01 1 SER D N 1
ATOM 6589 C CA . SER D 1 12 ? -53.266 -37.271 -26.697 1.00 42.65 1 SER D CA 1
ATOM 6590 C C . SER D 1 12 ? -51.942 -36.767 -26.125 1.00 43.87 1 SER D C 1
ATOM 6591 O O . SER D 1 12 ? -51.862 -35.654 -25.601 1.00 39.42 1 SER D O 1
ATOM 6594 N N . LYS D 1 13 ? -50.903 -37.594 -26.245 1.00 41.18 2 LYS D N 1
ATOM 6595 C CA . LYS D 1 13 ? -49.558 -37.267 -25.784 1.00 39.75 2 LYS D CA 1
ATOM 6596 C C . LYS D 1 13 ? -48.609 -37.460 -26.958 1.00 39.53 2 LYS D C 1
ATOM 6597 O O . LYS D 1 13 ? -48.388 -38.592 -27.398 1.00 40.42 2 LYS D O 1
ATOM 6603 N N . PHE D 1 14 ? -48.051 -36.367 -27.464 1.00 36.01 3 PHE D N 1
ATOM 6604 C CA . PHE D 1 14 ? -47.119 -36.426 -28.579 1.00 36.33 3 PHE D CA 1
ATOM 6605 C C . PHE D 1 14 ? -45.688 -36.234 -28.098 1.00 39.63 3 PHE D C 1
ATOM 6606 O O . PHE D 1 14 ? -45.431 -35.616 -27.062 1.00 36.75 3 PHE D O 1
ATOM 6614 N N . CYS D 1 15 ? -44.750 -36.761 -28.882 1.00 31.62 4 CYS D N 1
ATOM 6615 C CA . CYS D 1 15 ? -43.345 -36.720 -28.516 1.00 36.38 4 CYS D CA 1
ATOM 6616 C C . CYS D 1 15 ? -42.493 -36.750 -29.775 1.00 34.17 4 CYS D C 1
ATOM 6617 O O . CYS D 1 15 ? -42.994 -36.905 -30.892 1.00 39.25 4 CYS D O 1
ATOM 6620 N N . ARG D 1 16 ? -41.188 -36.580 -29.580 1.00 30.78 5 ARG D N 1
ATOM 6621 C CA . ARG D 1 16 ? -40.200 -36.715 -30.641 1.00 29.71 5 ARG D CA 1
ATOM 6622 C C . ARG D 1 16 ? -39.061 -37.558 -30.095 1.00 36.24 5 ARG D C 1
ATOM 6623 O O . ARG D 1 16 ? -38.547 -37.271 -29.011 1.00 34.93 5 ARG D O 1
ATOM 6631 N N . PHE D 1 17 ? -38.678 -38.606 -30.826 1.00 37.06 6 PHE D N 1
ATOM 6632 C CA . PHE D 1 17 ? -37.705 -39.567 -30.319 1.00 42.12 6 PHE D CA 1
ATOM 6633 C C . PHE D 1 17 ? -36.572 -39.770 -31.312 1.00 39.02 6 PHE D C 1
ATOM 6634 O O . PHE D 1 17 ? -36.791 -39.789 -32.528 1.00 39.35 6 PHE D O 1
ATOM 6642 N N . GLY D 1 18 ? -35.363 -39.940 -30.784 1.00 40.73 7 GLY D N 1
ATOM 6643 C CA . GLY D 1 18 ? -34.174 -40.182 -31.572 1.00 37.05 7 GLY D CA 1
ATOM 6644 C C . GLY D 1 18 ? -33.028 -39.296 -31.139 1.00 43.38 7 GLY D C 1
ATOM 6645 O O . GLY D 1 18 ? -33.143 -38.475 -30.230 1.00 42.34 7 GLY D O 1
ATOM 6646 N N . GLN D 1 19 ? -31.896 -39.472 -31.816 1.00 42.30 8 GLN D N 1
ATOM 6647 C CA . GLN D 1 19 ? -30.736 -38.638 -31.551 1.00 45.04 8 GLN D CA 1
ATOM 6648 C C . GLN D 1 19 ? -30.981 -37.215 -32.048 1.00 44.07 8 GLN D C 1
ATOM 6649 O O . GLN D 1 19 ? -31.944 -36.934 -32.768 1.00 44.09 8 GLN D O 1
ATOM 6655 N N . ARG D 1 20 ? -30.085 -36.311 -31.656 1.00 43.12 9 ARG D N 1
ATOM 6656 C CA . ARG D 1 20 ? -30.229 -34.906 -32.016 1.00 44.75 9 ARG D CA 1
ATOM 6657 C C . ARG D 1 20 ? -30.120 -34.722 -33.522 1.00 43.74 9 ARG D C 1
ATOM 6658 O O . ARG D 1 20 ? -29.196 -35.239 -34.158 1.00 44.87 9 ARG D O 1
ATOM 6666 N N . GLY D 1 21 ? -31.068 -33.979 -34.089 1.00 45.00 10 GLY D N 1
ATOM 6667 C CA . GLY D 1 21 ? -31.119 -33.770 -35.519 1.00 43.24 10 GLY D CA 1
ATOM 6668 C C . GLY D 1 21 ? -31.762 -34.892 -36.296 1.00 46.78 10 GLY D C 1
ATOM 6669 O O . GLY D 1 21 ? -31.938 -34.753 -37.514 1.00 49.60 10 GLY D O 1
ATOM 6670 N N . GLN D 1 22 ? -32.126 -35.999 -35.635 1.00 44.44 11 GLN D N 1
ATOM 6671 C CA . GLN D 1 22 ? -32.719 -37.151 -36.304 1.00 43.38 11 GLN D CA 1
ATOM 6672 C C . GLN D 1 22 ? -34.016 -37.616 -35.646 1.00 45.78 11 GLN D C 1
ATOM 6673 O O . GLN D 1 22 ? -34.468 -38.737 -35.918 1.00 41.91 11 GLN D O 1
ATOM 6679 N N . GLU D 1 23 ? -34.630 -36.791 -34.800 1.00 41.50 12 GLU D N 1
ATOM 6680 C CA . GLU D 1 23 ? -35.850 -37.190 -34.111 1.00 43.11 12 GLU D CA 1
ATOM 6681 C C . GLU D 1 23 ? -36.980 -37.444 -35.104 1.00 39.17 12 GLU D C 1
ATOM 6682 O O . GLU D 1 23 ? -37.019 -36.879 -36.200 1.00 42.49 12 GLU D O 1
ATOM 6688 N N . LYS D 1 24 ? -37.910 -38.304 -34.702 1.00 40.85 13 LYS D N 1
ATOM 6689 C CA . LYS D 1 24 ? -39.075 -38.650 -35.497 1.00 38.17 13 LYS D CA 1
ATOM 6690 C C . LYS D 1 24 ? -40.337 -38.405 -34.684 1.00 39.72 13 LYS D C 1
ATOM 6691 O O . LYS D 1 24 ? -40.316 -38.503 -33.453 1.00 40.59 13 LYS D O 1
ATOM 6693 N N . PRO D 1 25 ? -41.448 -38.080 -35.344 1.00 38.65 14 PRO D N 1
ATOM 6694 C CA . PRO D 1 25 ? -42.695 -37.850 -34.605 1.00 40.83 14 PRO D CA 1
ATOM 6695 C C . PRO D 1 25 ? -43.223 -39.135 -33.990 1.00 43.14 14 PRO D C 1
ATOM 6696 O O . PRO D 1 25 ? -43.173 -40.205 -34.600 1.00 44.35 14 PRO D O 1
ATOM 6700 N N . GLY D 1 26 ? -43.740 -39.018 -32.768 1.00 43.68 15 GLY D N 1
ATOM 6701 C CA . GLY D 1 26 ? -44.264 -40.167 -32.061 1.00 39.94 15 GLY D CA 1
ATOM 6702 C C . GLY D 1 26 ? -45.458 -39.783 -31.212 1.00 43.53 15 GLY D C 1
ATOM 6703 O O . GLY D 1 26 ? -45.712 -38.605 -30.948 1.00 41.61 15 GLY D O 1
ATOM 6704 N N . ILE D 1 27 ? -46.199 -40.807 -30.796 1.00 39.78 16 ILE D N 1
ATOM 6705 C CA . ILE D 1 27 ? -47.346 -40.634 -29.916 1.00 42.62 16 ILE D CA 1
ATOM 6706 C C . ILE D 1 27 ? -47.298 -41.736 -28.865 1.00 41.52 16 ILE D C 1
ATOM 6707 O O . ILE D 1 27 ? -46.734 -42.810 -29.090 1.00 42.13 16 ILE D O 1
ATOM 6712 N N . ILE D 1 28 ? -47.869 -41.448 -27.700 1.00 41.69 17 ILE D N 1
ATOM 6713 C CA . ILE D 1 28 ? -47.890 -42.374 -26.572 1.00 42.84 17 ILE D CA 1
ATOM 6714 C C . ILE D 1 28 ? -49.251 -43.052 -26.532 1.00 45.70 17 ILE D C 1
ATOM 6715 O O . ILE D 1 28 ? -50.286 -42.374 -26.557 1.00 45.40 17 ILE D O 1
ATOM 6720 N N . ASP D 1 29 ? -49.254 -44.386 -26.468 1.00 47.07 18 ASP D N 1
ATOM 6721 C CA . ASP D 1 29 ? -50.494 -45.142 -26.390 1.00 47.64 18 ASP D CA 1
ATOM 6722 C C . ASP D 1 29 ? -50.893 -45.352 -24.928 1.00 46.67 18 ASP D C 1
ATOM 6723 O O . ASP D 1 29 ? -50.242 -44.864 -24.000 1.00 42.63 18 ASP D O 1
ATOM 6728 N N . ALA D 1 30 ? -51.987 -46.093 -24.723 1.00 50.83 19 ALA D N 1
ATOM 6729 C CA . ALA D 1 30 ? -52.488 -46.342 -23.375 1.00 50.58 19 ALA D CA 1
ATOM 6730 C C . ALA D 1 30 ? -51.523 -47.171 -22.539 1.00 48.20 19 ALA D C 1
ATOM 6731 O O . ALA D 1 30 ? -51.567 -47.091 -21.307 1.00 49.14 19 ALA D O 1
ATOM 6733 N N . ASP D 1 31 ? -50.652 -47.955 -23.174 1.00 47.22 20 ASP D N 1
ATOM 6734 C CA . ASP D 1 31 ? -49.650 -48.744 -22.468 1.00 48.76 20 ASP D CA 1
ATOM 6735 C C . ASP D 1 31 ? -48.431 -47.927 -22.065 1.00 51.60 20 ASP D C 1
ATOM 6736 O O . ASP D 1 31 ? -47.560 -48.457 -21.367 1.00 49.91 20 ASP D O 1
ATOM 6741 N N . GLY D 1 32 ? -48.344 -46.667 -22.490 1.00 51.79 21 GLY D N 1
ATOM 6742 C CA . GLY D 1 32 ? -47.160 -45.868 -22.251 1.00 51.72 21 GLY D CA 1
ATOM 6743 C C . GLY D 1 32 ? -46.035 -46.073 -23.241 1.00 50.21 21 GLY D C 1
ATOM 6744 O O . GLY D 1 32 ? -44.918 -45.607 -22.991 1.00 50.84 21 GLY D O 1
ATOM 6745 N N . ASN D 1 33 ? -46.292 -46.748 -24.356 1.00 50.18 22 ASN D N 1
ATOM 6746 C CA . ASN D 1 33 ? -45.280 -47.030 -25.362 1.00 50.31 22 ASN D CA 1
ATOM 6747 C C . ASN D 1 33 ? -45.365 -46.029 -26.510 1.00 50.99 22 ASN D C 1
ATOM 6748 O O . ASN D 1 33 ? -46.437 -45.503 -26.827 1.00 47.39 22 ASN D O 1
ATOM 6753 N N . ILE D 1 34 ? -44.217 -45.780 -27.135 1.00 43.71 23 ILE D N 1
ATOM 6754 C CA . ILE D 1 34 ? -44.134 -44.859 -28.264 1.00 49.78 23 ILE D CA 1
ATOM 6755 C C . ILE D 1 34 ? -44.608 -45.567 -29.526 1.00 52.01 23 ILE D C 1
ATOM 6756 O O . ILE D 1 34 ? -44.149 -46.672 -29.841 1.00 51.99 23 ILE D O 1
ATOM 6761 N N . ARG D 1 35 ? -45.519 -44.929 -30.258 1.00 48.36 24 ARG D N 1
ATOM 6762 C CA . ARG D 1 35 ? -45.937 -45.385 -31.577 1.00 46.77 24 ARG D CA 1
ATOM 6763 C C . ARG D 1 35 ? -45.441 -44.396 -32.626 1.00 49.92 24 ARG D C 1
ATOM 6764 O O . ARG D 1 35 ? -45.634 -43.183 -32.481 1.00 46.73 24 ARG D O 1
ATOM 6766 N N . ASP D 1 36 ? -44.808 -44.916 -33.677 1.00 47.94 25 ASP D N 1
ATOM 6767 C CA . ASP D 1 36 ? -44.169 -44.083 -34.688 1.00 49.37 25 ASP D CA 1
ATOM 6768 C C . ASP D 1 36 ? -45.208 -43.439 -35.606 1.00 50.40 25 ASP D C 1
ATOM 6769 O O . ASP D 1 36 ? -46.065 -44.124 -36.175 1.00 51.19 25 ASP D O 1
ATOM 6774 N N . LEU D 1 37 ? -45.102 -42.119 -35.771 1.00 47.13 26 LEU D N 1
ATOM 6775 C CA . LEU D 1 37 ? -46.035 -41.324 -36.560 1.00 46.73 26 LEU D CA 1
ATOM 6776 C C . LEU D 1 37 ? -45.523 -41.007 -37.959 1.00 45.67 26 LEU D C 1
ATOM 6777 O O . LEU D 1 37 ? -46.229 -40.335 -38.715 1.00 47.95 26 LEU D O 1
ATOM 6782 N N . SER D 1 38 ? -44.324 -41.469 -38.320 1.00 43.78 27 SER D N 1
ATOM 6783 C CA . SER D 1 38 ? -43.687 -41.033 -39.562 1.00 47.44 27 SER D CA 1
ATOM 6784 C C . SER D 1 38 ? -44.536 -41.304 -40.799 1.00 49.27 27 SER D C 1
ATOM 6785 O O . SER D 1 38 ? -44.371 -40.612 -41.810 1.00 49.49 27 SER D O 1
ATOM 6788 N N . GLY D 1 39 ? -45.435 -42.290 -40.751 1.00 51.31 28 GLY D N 1
ATOM 6789 C CA . GLY D 1 39 ? -46.318 -42.532 -41.879 1.00 51.13 28 GLY D CA 1
ATOM 6790 C C . GLY D 1 39 ? -47.466 -41.553 -41.999 1.00 51.59 28 GLY D C 1
ATOM 6791 O O . GLY D 1 39 ? -48.042 -41.419 -43.084 1.00 45.84 28 GLY D O 1
ATOM 6792 N N . VAL D 1 40 ? -47.815 -40.870 -40.912 1.00 45.45 29 VAL D N 1
ATOM 6793 C CA . VAL D 1 40 ? -48.896 -39.892 -40.956 1.00 46.61 29 VAL D CA 1
ATOM 6794 C C . VAL D 1 40 ? -48.365 -38.497 -41.258 1.00 50.09 29 VAL D C 1
ATOM 6795 O O . VAL D 1 40 ? -48.942 -37.774 -42.075 1.00 49.11 29 VAL D O 1
ATOM 6799 N N . VAL D 1 41 ? -47.272 -38.101 -40.610 1.00 50.71 30 VAL D N 1
ATOM 6800 C CA . VAL D 1 41 ? -46.702 -36.765 -40.774 1.00 48.24 30 VAL D CA 1
ATOM 6801 C C . VAL D 1 41 ? -45.182 -36.856 -40.726 1.00 46.40 30 VAL D C 1
ATOM 6802 O O . VAL D 1 41 ? -44.635 -37.668 -39.965 1.00 45.71 30 VAL D O 1
ATOM 6806 N N . PRO D 1 42 ? -44.461 -36.044 -41.504 1.00 44.59 31 PRO D N 1
ATOM 6807 C CA . PRO D 1 42 ? -42.993 -36.131 -41.479 1.00 41.97 31 PRO D CA 1
ATOM 6808 C C . PRO D 1 42 ? -42.364 -35.540 -40.225 1.00 44.25 31 PRO D C 1
ATOM 6809 O O . PRO D 1 42 ? -41.278 -35.983 -39.829 1.00 43.69 31 PRO D O 1
ATOM 6813 N N . GLU D 1 43 ? -42.998 -34.553 -39.591 1.00 45.61 32 GLU D N 1
ATOM 6814 C CA . GLU D 1 43 ? -42.464 -33.943 -38.379 1.00 42.78 32 GLU D CA 1
ATOM 6815 C C . GLU D 1 43 ? -43.600 -33.599 -37.430 1.00 41.94 32 GLU D C 1
ATOM 6816 O O . GLU D 1 43 ? -44.726 -33.322 -37.856 1.00 40.41 32 GLU D O 1
ATOM 6822 N N . LEU D 1 44 ? -43.290 -33.606 -36.130 1.00 39.99 33 LEU D N 1
ATOM 6823 C CA . LEU D 1 44 ? -44.235 -33.124 -35.122 1.00 42.33 33 LEU D CA 1
ATOM 6824 C C . LEU D 1 44 ? -44.045 -31.615 -34.988 1.00 39.80 33 LEU D C 1
ATOM 6825 O O . LEU D 1 44 ? -43.385 -31.108 -34.078 1.00 35.64 33 LEU D O 1
ATOM 6830 N N . THR D 1 45 ? -44.618 -30.893 -35.941 1.00 41.53 34 THR D N 1
ATOM 6831 C CA . THR D 1 45 ? -44.800 -29.456 -35.825 1.00 41.40 34 THR D CA 1
ATOM 6832 C C . THR D 1 45 ? -46.227 -29.175 -35.367 1.00 40.75 34 THR D C 1
ATOM 6833 O O . THR D 1 45 ? -47.076 -30.068 -35.325 1.00 40.34 34 THR D O 1
ATOM 6837 N N . ILE D 1 46 ? -46.484 -27.914 -35.008 1.00 38.81 35 ILE D N 1
ATOM 6838 C CA . ILE D 1 46 ? -47.838 -27.516 -34.632 1.00 40.46 35 ILE D CA 1
ATOM 6839 C C . ILE D 1 46 ? -48.798 -27.696 -35.803 1.00 44.63 35 ILE D C 1
ATOM 6840 O O . ILE D 1 46 ? -49.981 -28.001 -35.607 1.00 41.24 35 ILE D O 1
ATOM 6845 N N . ASP D 1 47 ? -48.308 -27.525 -37.034 1.00 45.22 36 ASP D N 1
ATOM 6846 C CA . ASP D 1 47 ? -49.148 -27.733 -38.210 1.00 47.44 36 ASP D CA 1
ATOM 6847 C C . ASP D 1 47 ? -49.660 -29.165 -38.280 1.00 47.74 36 ASP D C 1
ATOM 6848 O O . ASP D 1 47 ? -50.800 -29.408 -38.697 1.00 49.33 36 ASP D O 1
ATOM 6853 N N . ALA D 1 48 ? -48.837 -30.126 -37.869 1.00 43.92 37 ALA D N 1
ATOM 6854 C CA . ALA D 1 48 ? -49.158 -31.536 -38.023 1.00 46.00 37 ALA D CA 1
ATOM 6855 C C . ALA D 1 48 ? -49.974 -32.099 -36.869 1.00 44.49 37 ALA D C 1
ATOM 6856 O O . ALA D 1 48 ? -50.279 -33.292 -36.882 1.00 46.27 37 ALA D O 1
ATOM 6858 N N . LEU D 1 49 ? -50.340 -31.276 -35.883 1.00 46.86 38 LEU D N 1
ATOM 6859 C CA . LEU D 1 49 ? -51.099 -31.781 -34.742 1.00 48.31 38 LEU D CA 1
ATOM 6860 C C . LEU D 1 49 ? -52.457 -32.324 -35.167 1.00 49.16 38 LEU D C 1
ATOM 6861 O O . LEU D 1 49 ? -52.919 -33.342 -34.637 1.00 49.42 38 LEU D O 1
ATOM 6866 N N . ALA D 1 50 ? -53.122 -31.646 -36.106 1.00 47.87 39 ALA D N 1
ATOM 6867 C CA . ALA D 1 50 ? -54.440 -32.093 -36.545 1.00 50.08 39 ALA D CA 1
ATOM 6868 C C . ALA D 1 50 ? -54.371 -33.501 -37.123 1.00 51.09 39 ALA D C 1
ATOM 6869 O O . ALA D 1 50 ? -55.158 -34.379 -36.752 1.00 48.46 39 ALA D O 1
ATOM 6871 N N . ALA D 1 51 ? -53.417 -33.739 -38.025 1.00 50.79 40 ALA D N 1
ATOM 6872 C CA . ALA D 1 51 ? -53.256 -35.075 -38.583 1.00 49.43 40 ALA D CA 1
ATOM 6873 C C . ALA D 1 51 ? -52.793 -36.062 -37.520 1.00 54.20 40 ALA D C 1
ATOM 6874 O O . ALA D 1 51 ? -53.261 -37.207 -37.483 1.00 57.26 40 ALA D O 1
ATOM 6876 N N . ALA D 1 52 ? -51.887 -35.631 -36.639 1.00 52.40 41 ALA D N 1
ATOM 6877 C CA . ALA D 1 52 ? -51.320 -36.536 -35.643 1.00 52.28 41 ALA D CA 1
ATOM 6878 C C . ALA D 1 52 ? -52.399 -37.083 -34.713 1.00 53.04 41 ALA D C 1
ATOM 6879 O O . ALA D 1 52 ? -52.436 -38.286 -34.427 1.00 55.18 41 ALA D O 1
ATOM 6881 N N . LYS D 1 53 ? -53.288 -36.211 -34.225 1.00 55.41 42 LYS D N 1
ATOM 6882 C CA . LYS D 1 53 ? -54.429 -36.683 -33.443 1.00 54.26 42 LYS D CA 1
ATOM 6883 C C . LYS D 1 53 ? -55.306 -37.616 -34.267 1.00 58.25 42 LYS D C 1
ATOM 6884 O O . LYS D 1 53 ? -55.811 -38.624 -33.759 1.00 58.12 42 LYS D O 1
ATOM 6890 N N . GLY D 1 54 ? -55.492 -37.294 -35.547 1.00 57.64 43 GLY D N 1
ATOM 6891 C CA . GLY D 1 54 ? -56.437 -38.014 -36.379 1.00 58.94 43 GLY D CA 1
ATOM 6892 C C . GLY D 1 54 ? -56.021 -39.421 -36.727 1.00 57.72 43 GLY D C 1
ATOM 6893 O O . GLY D 1 54 ? -56.887 -40.251 -37.028 1.00 61.93 43 GLY D O 1
ATOM 6894 N N . ALA D 1 55 ? -54.722 -39.707 -36.703 1.00 58.77 44 ALA D N 1
ATOM 6895 C CA . ALA D 1 55 ? -54.271 -41.066 -36.940 1.00 56.96 44 ALA D CA 1
ATOM 6896 C C . ALA D 1 55 ? -54.871 -42.005 -35.899 1.00 61.10 44 ALA D C 1
ATOM 6897 O O . ALA D 1 55 ? -55.174 -41.615 -34.765 1.00 58.37 44 ALA D O 1
ATOM 6899 N N . ASP D 1 56 ? -55.091 -43.240 -36.327 1.00 62.33 45 ASP D N 1
ATOM 6900 C CA . ASP D 1 56 ? -55.622 -44.301 -35.489 1.00 60.06 45 ASP D CA 1
ATOM 6901 C C . ASP D 1 56 ? -54.437 -45.076 -34.913 1.00 61.61 45 ASP D C 1
ATOM 6902 O O . ASP D 1 56 ? -53.613 -45.600 -35.670 1.00 57.16 45 ASP D O 1
ATOM 6907 N N . ILE D 1 57 ? -54.319 -45.100 -33.581 1.00 60.47 46 ILE D N 1
ATOM 6908 C CA . ILE D 1 57 ? -53.049 -45.477 -32.953 1.00 59.83 46 ILE D CA 1
ATOM 6909 C C . ILE D 1 57 ? -52.749 -46.952 -33.165 1.00 60.18 46 ILE D C 1
ATOM 6910 O O . ILE D 1 57 ? -51.586 -47.346 -33.311 1.00 57.98 46 ILE D O 1
ATOM 6915 N N . ALA D 1 58 ? -53.790 -47.788 -33.162 1.00 60.63 47 ALA D N 1
ATOM 6916 C CA . ALA D 1 58 ? -53.621 -49.220 -33.381 1.00 62.14 47 ALA D CA 1
ATOM 6917 C C . ALA D 1 58 ? -52.784 -49.517 -34.621 1.00 57.90 47 ALA D C 1
ATOM 6918 O O . ALA D 1 58 ? -52.068 -50.524 -34.667 1.00 55.88 47 ALA D O 1
ATOM 6920 N N . LEU D 1 59 ? -52.832 -48.637 -35.618 1.00 58.62 48 LEU D N 1
ATOM 6921 C CA . LEU D 1 59 ? -52.148 -48.857 -36.888 1.00 58.58 48 LEU D CA 1
ATOM 6922 C C . LEU D 1 59 ? -50.672 -48.512 -36.816 1.00 57.63 48 LEU D C 1
ATOM 6923 O O . LEU D 1 59 ? -49.891 -49.003 -37.636 1.00 55.19 48 LEU D O 1
ATOM 6928 N N . LEU D 1 60 ? -50.274 -47.694 -35.847 1.00 56.16 49 LEU D N 1
ATOM 6929 C CA . LEU D 1 60 ? -48.927 -47.148 -35.836 1.00 56.00 49 LEU D CA 1
ATOM 6930 C C . LEU D 1 60 ? -47.936 -48.193 -35.333 1.00 53.76 49 LEU D C 1
ATOM 6931 O O . LEU D 1 60 ? -48.241 -48.944 -34.399 1.00 53.48 49 LEU D O 1
ATOM 6936 N N . PRO D 1 61 ? -46.752 -48.261 -35.936 1.00 52.13 50 PRO D N 1
ATOM 6937 C CA . PRO D 1 61 ? -45.733 -49.197 -35.451 1.00 49.50 50 PRO D CA 1
ATOM 6938 C C . PRO D 1 61 ? -45.326 -48.853 -34.031 1.00 54.07 50 PRO D C 1
ATOM 6939 O O . PRO D 1 61 ? -45.270 -47.682 -33.647 1.00 53.07 50 PRO D O 1
ATOM 6943 N N . LEU D 1 62 ? -45.053 -49.886 -33.244 1.00 56.54 51 LEU D N 1
ATOM 6944 C CA . LEU D 1 62 ? -44.525 -49.669 -31.908 1.00 55.81 51 LEU D CA 1
ATOM 6945 C C . LEU D 1 62 ? -43.007 -49.574 -31.978 1.00 57.39 51 LEU D C 1
ATOM 6946 O O . LEU D 1 62 ? -42.350 -50.373 -32.654 1.00 55.48 51 LEU D O 1
ATOM 6951 N N . VAL D 1 63 ? -42.460 -48.561 -31.316 1.00 59.01 52 VAL D N 1
ATOM 6952 C CA . VAL D 1 63 ? -41.023 -48.322 -31.322 1.00 59.63 52 VAL D CA 1
ATOM 6953 C C . VAL D 1 63 ? -40.403 -49.129 -30.189 1.00 59.88 52 VAL D C 1
ATOM 6954 O O . VAL D 1 63 ? -40.913 -49.126 -29.063 1.00 62.23 52 VAL D O 1
ATOM 6958 N N . GLU D 1 64 ? -39.312 -49.829 -30.484 1.00 64.39 53 GLU D N 1
ATOM 6959 C CA . GLU D 1 64 ? -38.666 -50.703 -29.518 1.00 67.70 53 GLU D CA 1
ATOM 6960 C C . GLU D 1 64 ? -37.375 -50.074 -29.012 1.00 68.78 53 GLU D C 1
ATOM 6961 O O . GLU D 1 64 ? -36.693 -49.342 -29.736 1.00 68.48 53 GLU D O 1
ATOM 6963 N N . GLY D 1 65 ? -37.050 -50.370 -27.762 1.00 68.54 54 GLY D N 1
ATOM 6964 C CA . GLY D 1 65 ? -35.834 -49.901 -27.137 1.00 67.16 54 GLY D CA 1
ATOM 6965 C C . GLY D 1 65 ? -36.090 -48.832 -26.094 1.00 67.42 54 GLY D C 1
ATOM 6966 O O . GLY D 1 65 ? -37.201 -48.662 -25.581 1.00 68.40 54 GLY D O 1
ATOM 6967 N N . GLU D 1 66 ? -35.027 -48.098 -25.773 1.00 65.52 55 GLU D N 1
ATOM 6968 C CA . GLU D 1 66 ? -35.088 -46.956 -24.864 1.00 65.78 55 GLU D CA 1
ATOM 6969 C C . GLU D 1 66 ? -34.555 -45.714 -25.575 1.00 59.06 55 GLU D C 1
ATOM 6970 O O . GLU D 1 66 ? -33.520 -45.158 -25.186 1.00 58.57 55 GLU D O 1
ATOM 6976 N N . PRO D 1 67 ? -35.237 -45.251 -26.621 1.00 54.08 56 PRO D N 1
ATOM 6977 C CA . PRO D 1 67 ? -34.690 -44.156 -27.425 1.00 49.88 56 PRO D CA 1
ATOM 6978 C C . PRO D 1 67 ? -34.784 -42.829 -26.689 1.00 44.42 56 PRO D C 1
ATOM 6979 O O . PRO D 1 67 ? -35.604 -42.635 -25.787 1.00 44.73 56 PRO D O 1
ATOM 6983 N N . ARG D 1 68 ? -33.918 -41.906 -27.097 1.00 41.47 57 ARG D N 1
ATOM 6984 C CA . ARG D 1 68 ? -33.881 -40.585 -26.489 1.00 40.56 57 ARG D CA 1
ATOM 6985 C C . ARG D 1 68 ? -35.151 -39.808 -26.805 1.00 40.05 57 ARG D C 1
ATOM 6986 O O . ARG D 1 68 ? -35.678 -39.871 -27.920 1.00 38.51 57 ARG D O 1
ATOM 6994 N N . TYR D 1 69 ? -35.650 -39.085 -25.804 1.00 31.02 58 TYR D N 1
ATOM 6995 C CA . TYR D 1 69 ? -36.668 -38.065 -26.011 1.00 34.25 58 TYR D CA 1
ATOM 6996 C C . TYR D 1 69 ? -35.994 -36.744 -26.362 1.00 35.70 58 TYR D C 1
ATOM 6997 O O . TYR D 1 69 ? -35.047 -36.322 -25.687 1.00 33.53 58 TYR D O 1
ATOM 7006 N N . GLY D 1 70 ? -36.469 -36.106 -27.431 1.00 35.73 59 GLY D N 1
ATOM 7007 C CA . GLY D 1 70 ? -36.105 -34.746 -27.747 1.00 31.94 59 GLY D CA 1
ATOM 7008 C C . GLY D 1 70 ? -37.186 -33.779 -27.302 1.00 27.94 59 GLY D C 1
ATOM 7009 O O . GLY D 1 70 ? -38.167 -34.150 -26.655 1.00 27.48 59 GLY D O 1
ATOM 7010 N N . VAL D 1 71 ? -36.986 -32.510 -27.649 1.00 29.27 60 VAL D N 1
ATOM 7011 C CA . VAL D 1 71 ? -38.072 -31.545 -27.449 1.00 28.34 60 VAL D CA 1
ATOM 7012 C C . VAL D 1 71 ? -39.308 -32.054 -28.181 1.00 26.14 60 VAL D C 1
ATOM 7013 O O . VAL D 1 71 ? -39.210 -32.413 -29.368 1.00 30.86 60 VAL D O 1
ATOM 7017 N N . PRO D 1 72 ? -40.472 -32.154 -27.530 1.00 28.32 61 PRO D N 1
ATOM 7018 C CA . PRO D 1 72 ? -41.612 -32.849 -28.161 1.00 31.83 61 PRO D CA 1
ATOM 7019 C C . PRO D 1 72 ? -42.219 -32.129 -29.359 1.00 34.88 61 PRO D C 1
ATOM 7020 O O . PRO D 1 72 ? -42.962 -32.762 -30.121 1.00 34.94 61 PRO D O 1
ATOM 7024 N N . VAL D 1 73 ? -41.943 -30.843 -29.554 1.00 31.65 62 VAL D N 1
ATOM 7025 C CA . VAL D 1 73 ? -42.463 -30.086 -30.686 1.00 31.64 62 VAL D CA 1
ATOM 7026 C C . VAL D 1 73 ? -41.288 -29.498 -31.448 1.00 30.60 62 VAL D C 1
ATOM 7027 O O . VAL D 1 73 ? -40.345 -28.978 -30.844 1.00 32.31 62 VAL D O 1
ATOM 7031 N N . LYS D 1 74 ? -41.348 -29.572 -32.775 1.00 30.15 63 LYS D N 1
ATOM 7032 C CA . LYS D 1 74 ? -40.335 -28.965 -33.624 1.00 32.03 63 LYS D CA 1
ATOM 7033 C C . LYS D 1 74 ? -40.782 -27.567 -34.033 1.00 31.63 63 LYS D C 1
ATOM 7034 O O . LYS D 1 74 ? -41.946 -27.354 -34.381 1.00 32.61 63 LYS D O 1
ATOM 7040 N N . GLY D 1 75 ? -39.857 -26.612 -33.978 1.00 33.08 64 GLY D N 1
ATOM 7041 C CA . GLY D 1 75 ? -40.136 -25.277 -34.472 1.00 31.33 64 GLY D CA 1
ATOM 7042 C C . GLY D 1 75 ? -40.613 -24.267 -33.452 1.00 31.52 64 GLY D C 1
ATOM 7043 O O . GLY D 1 75 ? -41.300 -23.309 -33.824 1.00 34.44 64 GLY D O 1
ATOM 7044 N N . ILE D 1 76 ? -40.288 -24.455 -32.173 1.00 27.48 65 ILE D N 1
ATOM 7045 C CA . ILE D 1 76 ? -40.563 -23.435 -31.166 1.00 24.75 65 ILE D CA 1
ATOM 7046 C C . ILE D 1 76 ? -39.802 -22.164 -31.528 1.00 23.96 65 ILE D C 1
ATOM 7047 O O . ILE D 1 76 ? -38.566 -22.163 -31.596 1.00 23.34 65 ILE D O 1
ATOM 7052 N N . GLY D 1 77 ? -40.534 -21.069 -31.741 1.00 22.77 66 GLY D N 1
ATOM 7053 C CA . GLY D 1 77 ? -39.929 -19.841 -32.226 1.00 22.37 66 GLY D CA 1
ATOM 7054 C C . GLY D 1 77 ? -39.317 -18.978 -31.144 1.00 20.62 66 GLY D C 1
ATOM 7055 O O . GLY D 1 77 ? -38.304 -18.307 -31.370 1.00 20.29 66 GLY D O 1
ATOM 7056 N N . LYS D 1 78 ? -39.948 -18.956 -29.975 1.00 20.22 67 LYS D N 1
ATOM 7057 C CA . LYS D 1 78 ? -39.424 -18.202 -28.846 1.00 19.31 67 LYS D CA 1
ATOM 7058 C C . LYS D 1 78 ? -40.051 -18.742 -27.574 1.00 19.69 67 LYS D C 1
ATOM 7059 O O . LYS D 1 78 ? -41.030 -19.493 -27.607 1.00 18.85 67 LYS D O 1
ATOM 7065 N N . ILE D 1 79 ? -39.471 -18.334 -26.445 1.00 15.22 68 ILE D N 1
ATOM 7066 C CA . ILE D 1 79 ? -39.849 -18.804 -25.115 1.00 16.77 68 ILE D CA 1
ATOM 7067 C C . ILE D 1 79 ? -40.044 -17.568 -24.245 1.00 17.58 68 ILE D C 1
ATOM 7068 O O . ILE D 1 79 ? -39.083 -16.837 -23.971 1.00 17.21 68 ILE D O 1
ATOM 7073 N N . VAL D 1 80 ? -41.281 -17.335 -23.805 1.00 17.77 69 VAL D N 1
ATOM 7074 C CA . VAL D 1 80 ? -41.596 -16.251 -22.886 1.00 15.99 69 VAL D CA 1
ATOM 7075 C C . VAL D 1 80 ? -41.739 -16.836 -21.491 1.00 16.83 69 VAL D C 1
ATOM 7076 O O . VAL D 1 80 ? -42.466 -17.815 -21.295 1.00 18.25 69 VAL D O 1
ATOM 7080 N N . ALA D 1 81 ? -41.056 -16.239 -20.524 1.00 17.52 70 ALA D N 1
ATOM 7081 C CA . ALA D 1 81 ? -40.946 -16.790 -19.184 1.00 19.13 70 ALA D CA 1
ATOM 7082 C C . ALA D 1 81 ? -41.558 -15.846 -18.156 1.00 16.64 70 ALA D C 1
ATOM 7083 O O . ALA D 1 81 ? -41.441 -14.620 -18.271 1.00 18.43 70 ALA D O 1
ATOM 7085 N N . ILE D 1 82 ? -42.186 -16.428 -17.139 1.00 17.02 71 ILE D N 1
ATOM 7086 C CA . ILE D 1 82 ? -42.831 -15.685 -16.059 1.00 19.59 71 ILE D CA 1
ATOM 7087 C C . ILE D 1 82 ? -41.967 -15.778 -14.810 1.00 18.69 71 ILE D C 1
ATOM 7088 O O . ILE D 1 82 ? -41.337 -16.812 -14.555 1.00 19.96 71 ILE D O 1
ATOM 7093 N N . GLY D 1 83 ? -41.927 -14.690 -14.041 1.00 18.14 72 GLY D N 1
ATOM 7094 C CA . GLY D 1 83 ? -41.234 -14.652 -12.765 1.00 16.97 72 GLY D CA 1
ATOM 7095 C C . GLY D 1 83 ? -42.075 -15.222 -11.638 1.00 20.22 72 GLY D C 1
ATOM 7096 O O . GLY D 1 83 ? -42.710 -16.266 -11.809 1.00 22.08 72 GLY D O 1
ATOM 7097 N N . LEU D 1 84 ? -42.078 -14.552 -10.488 1.00 17.90 73 LEU D N 1
ATOM 7098 C CA . LEU D 1 84 ? -42.827 -15.023 -9.326 1.00 21.55 73 LEU D CA 1
ATOM 7099 C C . LEU D 1 84 ? -44.283 -15.259 -9.694 1.00 22.71 73 LEU D C 1
ATOM 7100 O O . LEU D 1 84 ? -44.976 -14.336 -10.127 1.00 20.16 73 LEU D O 1
ATOM 7105 N N . ASN D 1 85 ? -44.756 -16.513 -9.528 1.00 23.46 74 ASN D N 1
ATOM 7106 C CA . ASN D 1 85 ? -46.129 -16.805 -9.934 1.00 18.83 74 ASN D CA 1
ATOM 7107 C C . ASN D 1 85 ? -46.811 -17.895 -9.109 1.00 22.26 74 ASN D C 1
ATOM 7108 O O . ASN D 1 85 ? -47.813 -18.456 -9.570 1.00 20.95 74 ASN D O 1
ATOM 7113 N N . TYR D 1 86 ? -46.307 -18.218 -7.924 1.00 18.03 75 TYR D N 1
ATOM 7114 C CA . TYR D 1 86 ? -46.963 -19.179 -7.039 1.00 21.40 75 TYR D CA 1
ATOM 7115 C C . TYR D 1 86 ? -47.142 -18.533 -5.674 1.00 21.03 75 TYR D C 1
ATOM 7116 O O . TYR D 1 86 ? -46.172 -18.035 -5.093 1.00 22.06 75 TYR D O 1
ATOM 7125 N N . GLU D 1 87 ? -48.390 -18.527 -5.172 1.00 23.90 76 GLU D N 1
ATOM 7126 C CA . GLU D 1 87 ? -48.693 -17.822 -3.927 1.00 22.46 76 GLU D CA 1
ATOM 7127 C C . GLU D 1 87 ? -47.880 -18.380 -2.766 1.00 23.00 76 GLU D C 1
ATOM 7128 O O . GLU D 1 87 ? -47.395 -17.623 -1.918 1.00 24.34 76 GLU D O 1
ATOM 7130 N N . ASP D 1 88 ? -47.698 -19.702 -2.724 1.00 25.91 77 ASP D N 1
ATOM 7131 C CA . ASP D 1 88 ? -46.925 -20.291 -1.635 1.00 24.95 77 ASP D CA 1
ATOM 7132 C C . ASP D 1 88 ? -45.439 -19.990 -1.780 1.00 29.81 77 ASP D C 1
ATOM 7133 O O . ASP D 1 88 ? -44.713 -19.971 -0.780 1.00 26.89 77 ASP D O 1
ATOM 7138 N N . HIS D 1 89 ? -44.971 -19.735 -3.007 1.00 22.69 78 HIS D N 1
ATOM 7139 C CA . HIS D 1 89 ? -43.587 -19.305 -3.181 1.00 25.85 78 HIS D CA 1
ATOM 7140 C C . HIS D 1 89 ? -43.382 -17.877 -2.676 1.00 24.96 78 HIS D C 1
ATOM 7141 O O . HIS D 1 89 ? -42.398 -17.592 -1.983 1.00 23.43 78 HIS D O 1
ATOM 7148 N N . ALA D 1 90 ? -44.304 -16.967 -3.001 1.00 22.23 79 ALA D N 1
ATOM 7149 C CA . ALA D 1 90 ? -44.251 -15.627 -2.432 1.00 24.97 79 ALA D CA 1
ATOM 7150 C C . ALA D 1 90 ? -44.236 -15.676 -0.904 1.00 28.02 79 ALA D C 1
ATOM 7151 O O . ALA D 1 90 ? -43.402 -15.027 -0.265 1.00 26.33 79 ALA D O 1
ATOM 7153 N N . ILE D 1 91 ? -45.129 -16.472 -0.307 1.00 29.57 80 ILE D N 1
ATOM 7154 C CA . ILE D 1 91 ? -45.229 -16.553 1.158 1.00 27.49 80 ILE D CA 1
ATOM 7155 C C . ILE D 1 91 ? -43.911 -17.022 1.761 1.00 28.69 80 ILE D C 1
ATOM 7156 O O . ILE D 1 91 ? -43.378 -16.412 2.699 1.00 30.30 80 ILE D O 1
ATOM 7161 N N . GLU D 1 92 ? -43.364 -18.113 1.229 1.00 29.65 81 GLU D N 1
ATOM 7162 C CA . GLU D 1 92 ? -42.142 -18.671 1.794 1.00 34.76 81 GLU D CA 1
ATOM 7163 C C . GLU D 1 92 ? -40.949 -17.751 1.574 1.00 35.15 81 GLU D C 1
ATOM 7164 O O . GLU D 1 92 ? -40.043 -17.705 2.410 1.00 41.36 81 GLU D O 1
ATOM 7170 N N . SER D 1 93 ? -40.930 -17.006 0.470 1.00 31.39 82 SER D N 1
ATOM 7171 C CA . SER D 1 93 ? -39.874 -16.035 0.219 1.00 34.51 82 SER D CA 1
ATOM 7172 C C . SER D 1 93 ? -40.129 -14.689 0.884 1.00 33.04 82 SER D C 1
ATOM 7173 O O . SER D 1 93 ? -39.284 -13.797 0.766 1.00 36.68 82 SER D O 1
ATOM 7176 N N . ASN D 1 94 ? -41.260 -14.533 1.577 1.00 33.97 83 ASN D N 1
ATOM 7177 C CA . ASN D 1 94 ? -41.704 -13.248 2.120 1.00 33.76 83 ASN D CA 1
ATOM 7178 C C . ASN D 1 94 ? -41.652 -12.153 1.055 1.00 36.45 83 ASN D C 1
ATOM 7179 O O . ASN D 1 94 ? -41.255 -11.017 1.314 1.00 35.26 83 ASN D O 1
ATOM 7184 N N . LEU D 1 95 ? -42.048 -12.510 -0.168 1.00 34.82 84 LEU D N 1
ATOM 7185 C CA . LEU D 1 95 ? -42.164 -11.511 -1.216 1.00 32.56 84 LEU D CA 1
ATOM 7186 C C . LEU D 1 95 ? -43.623 -11.122 -1.417 1.00 29.54 84 LEU D C 1
ATOM 7187 O O . LEU D 1 95 ? -44.524 -11.943 -1.219 1.00 28.61 84 LEU D O 1
ATOM 7192 N N . PRO D 1 96 ? -43.887 -9.876 -1.801 1.00 30.20 85 PRO D N 1
ATOM 7193 C CA . PRO D 1 96 ? -45.268 -9.464 -2.054 1.00 31.40 85 PRO D CA 1
ATOM 7194 C C . PRO D 1 96 ? -45.842 -10.180 -3.267 1.00 27.20 85 PRO D C 1
ATOM 7195 O O . PRO D 1 96 ? -45.124 -10.720 -4.111 1.00 28.04 85 PRO D O 1
ATOM 7199 N N . ILE D 1 97 ? -47.169 -10.189 -3.328 1.00 29.77 86 ILE D N 1
ATOM 7200 C CA . ILE D 1 97 ? -47.901 -10.769 -4.450 1.00 25.53 86 ILE D CA 1
ATOM 7201 C C . ILE D 1 97 ? -47.824 -9.788 -5.615 1.00 24.83 86 ILE D C 1
ATOM 7202 O O . ILE D 1 97 ? -48.261 -8.637 -5.487 1.00 23.38 86 ILE D O 1
ATOM 7207 N N . PRO D 1 98 ? -47.261 -10.167 -6.756 1.00 24.31 87 PRO D N 1
ATOM 7208 C CA . PRO D 1 98 ? -47.197 -9.216 -7.871 1.00 23.40 87 PRO D CA 1
ATOM 7209 C C . PRO D 1 98 ? -48.592 -8.877 -8.373 1.00 21.29 87 PRO D C 1
ATOM 7210 O O . PRO D 1 98 ? -49.509 -9.699 -8.331 1.00 22.46 87 PRO D O 1
ATOM 7214 N N . THR D 1 99 ? -48.755 -7.629 -8.825 1.00 19.81 88 THR D N 1
ATOM 7215 C CA . THR D 1 99 ? -50.023 -7.210 -9.411 1.00 24.07 88 THR D CA 1
ATOM 7216 C C . THR D 1 99 ? -50.060 -7.384 -10.920 1.00 22.58 88 THR D C 1
ATOM 7217 O O . THR D 1 99 ? -51.145 -7.347 -11.507 1.00 20.94 88 THR D O 1
ATOM 7221 N N . GLU D 1 100 ? -48.908 -7.581 -11.550 1.00 20.87 89 GLU D N 1
ATOM 7222 C CA . GLU D 1 100 ? -48.753 -7.892 -12.963 1.00 25.02 89 GLU D CA 1
ATOM 7223 C C . GLU D 1 100 ? -47.663 -8.942 -13.087 1.00 20.00 89 GLU D C 1
ATOM 7224 O O . GLU D 1 100 ? -46.683 -8.905 -12.335 1.00 20.68 89 GLU D O 1
ATOM 7230 N N . PRO D 1 101 ? -47.785 -9.859 -14.044 1.00 20.88 90 PRO D N 1
ATOM 7231 C CA . PRO D 1 101 ? -46.736 -10.872 -14.240 1.00 22.56 90 PRO D CA 1
ATOM 7232 C C . PRO D 1 101 ? -45.404 -10.242 -14.626 1.00 25.82 90 PRO D C 1
ATOM 7233 O O . PRO D 1 101 ? -45.327 -9.451 -15.567 1.00 22.43 90 PRO D O 1
ATOM 7237 N N . MET D 1 102 ? -44.339 -10.625 -13.924 1.00 19.99 91 MET D N 1
ATOM 7238 C CA . MET D 1 102 ? -43.014 -10.343 -14.452 1.00 18.80 91 MET D CA 1
ATOM 7239 C C . MET D 1 102 ? -42.792 -11.233 -15.662 1.00 17.41 91 MET D C 1
ATOM 7240 O O . MET D 1 102 ? -43.096 -12.432 -15.614 1.00 18.53 91 MET D O 1
ATOM 7245 N N . MET D 1 103 ? -42.287 -10.645 -16.748 1.00 18.65 92 MET D N 1
ATOM 7246 C CA . MET D 1 103 ? -41.950 -11.367 -17.969 1.00 21.82 92 MET D CA 1
ATOM 7247 C C . MET D 1 103 ? -40.484 -11.171 -18.308 1.00 17.43 92 MET D C 1
ATOM 7248 O O . MET D 1 103 ? -39.941 -10.074 -18.150 1.00 21.89 92 MET D O 1
ATOM 7253 N N . PHE D 1 104 ? -39.854 -12.233 -18.802 1.00 17.36 93 PHE D N 1
ATOM 7254 C CA . PHE D 1 104 ? -38.524 -12.122 -19.384 1.00 17.53 93 PHE D CA 1
ATOM 7255 C C . PHE D 1 104 ? -38.419 -13.152 -20.498 1.00 17.99 93 PHE D C 1
ATOM 7256 O O . PHE D 1 104 ? -39.223 -14.081 -20.586 1.00 18.26 93 PHE D O 1
ATOM 7264 N N . MET D 1 105 ? -37.430 -12.983 -21.364 1.00 17.30 94 MET D N 1
ATOM 7265 C CA . MET D 1 105 ? -37.243 -13.921 -22.464 1.00 17.07 94 MET D CA 1
ATOM 7266 C C . MET D 1 105 ? -36.221 -14.976 -22.060 1.00 20.25 94 MET D C 1
ATOM 7267 O O . MET D 1 105 ? -35.145 -14.641 -21.549 1.00 19.85 94 MET D O 1
ATOM 7272 N N . LYS D 1 106 ? -36.583 -16.244 -22.251 1.00 14.98 95 LYS D N 1
ATOM 7273 C CA . LYS D 1 106 ? -35.678 -17.371 -22.064 1.00 14.34 95 LYS D CA 1
ATOM 7274 C C . LYS D 1 106 ? -35.045 -17.673 -23.421 1.00 18.16 95 LYS D C 1
ATOM 7275 O O . LYS D 1 106 ? -35.746 -18.122 -24.333 1.00 18.69 95 LYS D O 1
ATOM 7281 N N . ALA D 1 107 ? -33.737 -17.411 -23.562 1.00 14.99 96 ALA D N 1
ATOM 7282 C CA . ALA D 1 107 ? -33.081 -17.514 -24.871 1.00 16.14 96 ALA D CA 1
ATOM 7283 C C . ALA D 1 107 ? -33.360 -18.867 -25.513 1.00 19.52 96 ALA D C 1
ATOM 7284 O O . ALA D 1 107 ? -33.208 -19.907 -24.875 1.00 18.96 96 ALA D O 1
ATOM 7286 N N . LEU D 1 108 ? -33.770 -18.844 -26.787 1.00 18.04 97 LEU D N 1
ATOM 7287 C CA . LEU D 1 108 ? -34.149 -20.083 -27.465 1.00 17.52 97 LEU D CA 1
ATOM 7288 C C . LEU D 1 108 ? -33.004 -21.089 -27.485 1.00 19.55 97 LEU D C 1
ATOM 7289 O O . LEU D 1 108 ? -33.241 -22.303 -27.532 1.00 18.84 97 LEU D O 1
ATOM 7294 N N . SER D 1 109 ? -31.766 -20.609 -27.425 1.00 18.57 98 SER D N 1
ATOM 7295 C CA . SER D 1 109 ? -30.606 -21.490 -27.457 1.00 20.22 98 SER D CA 1
ATOM 7296 C C . SER D 1 109 ? -30.424 -22.296 -26.174 1.00 18.78 98 SER D C 1
ATOM 7297 O O . SER D 1 109 ? -29.559 -23.176 -26.145 1.00 21.22 98 SER D O 1
ATOM 7300 N N . SER D 1 110 ? -31.183 -22.011 -25.114 1.00 18.25 99 SER D N 1
ATOM 7301 C CA . SER D 1 110 ? -31.186 -22.855 -23.918 1.00 17.55 99 SER D CA 1
ATOM 7302 C C . SER D 1 110 ? -32.053 -24.102 -24.071 1.00 21.21 99 SER D C 1
ATOM 7303 O O . SER D 1 110 ? -31.946 -25.027 -23.254 1.00 18.30 99 SER D O 1
ATOM 7306 N N . LEU D 1 111 ? -32.923 -24.132 -25.075 1.00 17.27 100 LEU D N 1
ATOM 7307 C CA . LEU D 1 111 ? -33.804 -25.270 -25.284 1.00 20.20 100 LEU D CA 1
ATOM 7308 C C . LEU D 1 111 ? -33.009 -26.568 -25.363 1.00 21.64 100 LEU D C 1
ATOM 7309 O O . LEU D 1 111 ? -31.954 -26.638 -26.000 1.00 22.95 100 LEU D O 1
ATOM 7314 N N . ASN D 1 112 ? -33.523 -27.602 -24.707 1.00 23.40 101 ASN D N 1
ATOM 7315 C CA . ASN D 1 112 ? -32.876 -28.903 -24.749 1.00 24.11 101 ASN D CA 1
ATOM 7316 C C . ASN D 1 112 ? -33.930 -29.983 -24.574 1.00 23.57 101 ASN D C 1
ATOM 7317 O O . ASN D 1 112 ? -35.076 -29.711 -24.202 1.00 22.23 101 ASN D O 1
ATOM 7322 N N . GLY D 1 113 ? -33.530 -31.222 -24.857 1.00 26.62 102 GLY D N 1
ATOM 7323 C CA . GLY D 1 113 ? -34.378 -32.364 -24.603 1.00 27.98 102 GLY D CA 1
ATOM 7324 C C . GLY D 1 113 ? -34.610 -32.578 -23.121 1.00 28.01 102 GLY D C 1
ATOM 7325 O O . GLY D 1 113 ? -33.860 -32.081 -22.276 1.00 28.81 102 GLY D O 1
ATOM 7326 N N . PRO D 1 114 ? -35.653 -33.342 -22.780 1.00 26.75 103 PRO D N 1
ATOM 7327 C CA . PRO D 1 114 ? -36.087 -33.413 -21.372 1.00 27.27 103 PRO D CA 1
ATOM 7328 C C . PRO D 1 114 ? -35.110 -34.124 -20.456 1.00 28.60 103 PRO D C 1
ATOM 7329 O O . PRO D 1 114 ? -35.066 -33.813 -19.259 1.00 25.78 103 PRO D O 1
ATOM 7333 N N . ASN D 1 115 ? -34.339 -35.081 -20.973 1.00 28.58 104 ASN D N 1
ATOM 7334 C CA . ASN D 1 115 ? -33.361 -35.801 -20.171 1.00 31.16 104 ASN D CA 1
ATOM 7335 C C . ASN D 1 115 ? -31.933 -35.473 -20.589 1.00 26.16 104 ASN D C 1
ATOM 7336 O O . ASN D 1 115 ? -31.000 -36.225 -20.281 1.00 29.18 104 ASN D O 1
ATOM 7341 N N . ASP D 1 116 ? -31.735 -34.348 -21.268 1.00 30.01 105 ASP D N 1
ATOM 7342 C CA . ASP D 1 116 ? -30.412 -34.016 -21.766 1.00 26.64 105 ASP D CA 1
ATOM 7343 C C . ASP D 1 116 ? -29.534 -33.442 -20.658 1.00 29.91 105 ASP D C 1
ATOM 7344 O O . ASP D 1 116 ? -30.006 -32.773 -19.729 1.00 26.97 105 ASP D O 1
ATOM 7349 N N . GLU D 1 117 ? -28.239 -33.724 -20.778 1.00 27.33 106 GLU D N 1
ATOM 7350 C CA . GLU D 1 117 ? -27.227 -33.229 -19.854 1.00 28.65 106 GLU D CA 1
ATOM 7351 C C . GLU D 1 117 ? -27.362 -31.724 -19.638 1.00 26.18 106 GLU D C 1
ATOM 7352 O O . GLU D 1 117 ? -27.553 -30.963 -20.586 1.00 27.82 106 GLU D O 1
ATOM 7358 N N . VAL D 1 118 ? -27.267 -31.299 -18.381 1.00 24.83 107 VAL D N 1
ATOM 7359 C CA . VAL D 1 118 ? -27.193 -29.883 -18.037 1.00 20.99 107 VAL D CA 1
ATOM 7360 C C . VAL D 1 118 ? -25.731 -29.554 -17.776 1.00 23.08 107 VAL D C 1
ATOM 7361 O O . VAL D 1 118 ? -25.119 -30.088 -16.841 1.00 28.41 107 VAL D O 1
ATOM 7365 N N . VAL D 1 119 ? -25.162 -28.697 -18.616 1.00 22.48 108 VAL D N 1
ATOM 7366 C CA . VAL D 1 119 ? -23.773 -28.276 -18.497 1.00 20.49 108 VAL D CA 1
ATOM 7367 C C . VAL D 1 119 ? -23.747 -26.933 -17.778 1.00 24.29 108 VAL D C 1
ATOM 7368 O O . VAL D 1 119 ? -24.338 -25.962 -18.257 1.00 22.97 108 VAL D O 1
ATOM 7372 N N . LEU D 1 120 ? -23.059 -26.868 -16.639 1.00 24.26 109 LEU D N 1
ATOM 7373 C 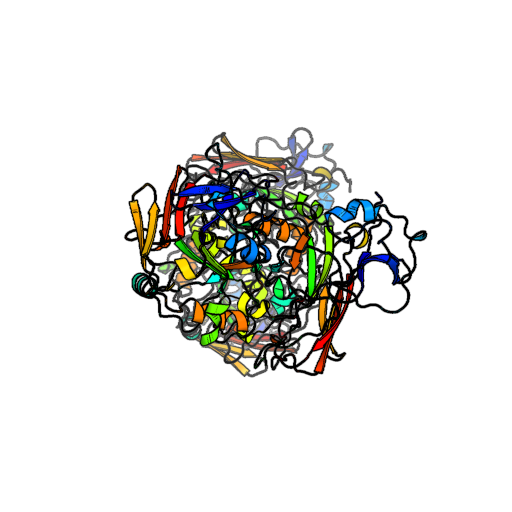CA . LEU D 1 120 ? -22.948 -25.617 -15.901 1.00 23.21 109 LEU D CA 1
ATOM 7374 C C . LEU D 1 120 ? -22.074 -24.605 -16.646 1.00 23.55 109 LEU D C 1
ATOM 7375 O O . LEU D 1 120 ? -21.099 -24.974 -17.308 1.00 23.16 109 LEU D O 1
ATOM 7380 N N . PRO D 1 121 ? -22.391 -23.313 -16.545 1.00 19.37 110 PRO D N 1
ATOM 7381 C CA . PRO D 1 121 ? -21.516 -22.297 -17.142 1.00 23.71 110 PRO D CA 1
ATOM 7382 C C . PRO D 1 121 ? -20.150 -22.298 -16.473 1.00 24.10 110 PRO D C 1
ATOM 7383 O O . PRO D 1 121 ? -19.937 -22.904 -15.417 1.00 23.39 110 PRO D O 1
ATOM 7387 N N . LYS D 1 122 ? -19.209 -21.622 -17.126 1.00 25.86 111 LYS D N 1
ATOM 7388 C CA . LYS D 1 122 ? -17.813 -21.662 -16.703 1.00 27.09 111 LYS D CA 1
ATOM 7389 C C . LYS D 1 122 ? -17.674 -21.137 -15.281 1.00 28.50 111 LYS D C 1
ATOM 7390 O O . LYS D 1 122 ? -18.042 -19.994 -14.997 1.00 26.48 111 LYS D O 1
ATOM 7396 N N . ASN D 1 123 ? -17.164 -21.992 -14.386 1.00 28.85 112 ASN D N 1
ATOM 7397 C CA . ASN D 1 123 ? -16.964 -21.656 -12.970 1.00 33.33 112 ASN D CA 1
ATOM 7398 C C . ASN D 1 123 ? -18.267 -21.260 -12.280 1.00 29.87 112 ASN D C 1
ATOM 7399 O O . ASN D 1 123 ? -18.269 -20.415 -11.382 1.00 32.72 112 ASN D O 1
ATOM 7404 N N . SER D 1 124 ? -19.388 -21.847 -12.685 1.00 26.60 113 SER D N 1
ATOM 7405 C CA . SER D 1 124 ? -20.663 -21.510 -12.056 1.00 25.35 113 SER D CA 1
ATOM 7406 C C . SER D 1 124 ? -20.789 -22.230 -10.720 1.00 24.40 113 SER D C 1
ATOM 7407 O O . SER D 1 124 ? -20.674 -23.459 -10.658 1.00 27.90 113 SER D O 1
ATOM 7410 N N . THR D 1 125 ? -21.035 -21.470 -9.653 1.00 22.57 114 THR D N 1
ATOM 7411 C CA . THR D 1 125 ? -21.335 -22.051 -8.350 1.00 22.58 114 THR D CA 1
ATOM 7412 C C . THR D 1 125 ? -22.724 -21.671 -7.859 1.00 22.41 114 THR D C 1
ATOM 7413 O O . THR D 1 125 ? -23.043 -21.923 -6.696 1.00 20.85 114 THR D O 1
ATOM 7417 N N . HIS D 1 126 ? -23.569 -21.095 -8.714 1.00 22.20 115 HIS D N 1
ATOM 7418 C CA . HIS D 1 126 ? -24.889 -20.651 -8.286 1.00 21.49 115 HIS D CA 1
ATOM 7419 C C . HIS D 1 126 ? -25.985 -21.167 -9.214 1.00 18.50 115 HIS D C 1
ATOM 7420 O O . HIS D 1 126 ? -27.030 -20.525 -9.356 1.00 19.33 115 HIS D O 1
ATOM 7427 N N . GLY D 1 127 ? -25.769 -22.326 -9.834 1.00 21.54 116 GLY D N 1
ATOM 7428 C CA . GLY D 1 127 ? -26.826 -22.954 -10.614 1.00 21.51 116 GLY D CA 1
ATOM 7429 C C . GLY D 1 127 ? -27.965 -23.460 -9.745 1.00 21.30 116 GLY D C 1
ATOM 7430 O O . GLY D 1 127 ? -27.776 -23.858 -8.594 1.00 20.56 116 GLY D O 1
ATOM 7431 N N . ASP D 1 128 ? -29.175 -23.467 -10.314 1.00 19.03 117 ASP D N 1
ATOM 7432 C CA . ASP D 1 128 ? -30.374 -23.720 -9.521 1.00 20.39 117 ASP D CA 1
ATOM 7433 C C . ASP D 1 128 ? -31.475 -24.250 -10.433 1.00 16.61 117 ASP D C 1
ATOM 7434 O O . ASP D 1 128 ? -31.424 -24.092 -11.656 1.00 19.90 117 ASP D O 1
ATOM 7439 N N . TRP D 1 129 ? -32.473 -24.875 -9.809 1.00 19.99 118 TRP D N 1
ATOM 7440 C CA . TRP D 1 129 ? -33.551 -25.601 -10.473 1.00 21.60 118 TRP D CA 1
ATOM 7441 C C . TRP D 1 129 ? -34.896 -24.887 -10.314 1.00 22.52 118 TRP D C 1
ATOM 7442 O O . TRP D 1 129 ? -35.117 -24.164 -9.337 1.00 20.35 118 TRP D O 1
ATOM 7453 N N . GLU D 1 130 ? -35.811 -25.125 -11.279 1.00 20.49 119 GLU D N 1
ATOM 7454 C CA . GLU D 1 130 ? -37.147 -24.504 -11.288 1.00 20.29 119 GLU D CA 1
ATOM 7455 C C . GLU D 1 130 ? -38.087 -25.372 -12.127 1.00 20.26 119 GLU D C 1
ATOM 7456 O O . GLU D 1 130 ? -38.136 -25.214 -13.349 1.00 19.76 119 GLU D O 1
ATOM 7462 N N . VAL D 1 131 ? -38.839 -26.268 -11.484 1.00 21.21 120 VAL D N 1
ATOM 7463 C CA . VAL D 1 131 ? -39.827 -27.013 -12.255 1.00 20.34 120 VAL D CA 1
ATOM 7464 C C . VAL D 1 131 ? -40.994 -26.089 -12.584 1.00 16.33 120 VAL D C 1
ATOM 7465 O O . VAL D 1 131 ? -41.457 -25.319 -11.736 1.00 20.08 120 VAL D O 1
ATOM 7469 N N . GLU D 1 132 ? -41.465 -26.141 -13.836 1.00 21.65 121 GLU D N 1
ATOM 7470 C CA . GLU D 1 132 ? -42.513 -25.232 -14.292 1.00 19.37 121 GLU D CA 1
ATOM 7471 C C . GLU D 1 132 ? -43.443 -25.923 -15.282 1.00 18.56 121 GLU D C 1
ATOM 7472 O O . GLU D 1 132 ? -43.047 -26.850 -15.995 1.00 20.59 121 GLU D O 1
ATOM 7478 N N . LEU D 1 133 ? -44.688 -25.438 -15.323 1.00 19.07 122 LEU D N 1
ATOM 7479 C CA . LEU D 1 133 ? -45.635 -25.812 -16.369 1.00 21.29 122 LEU D CA 1
ATOM 7480 C C . LEU D 1 133 ? -45.360 -24.996 -17.628 1.00 23.89 122 LEU D C 1
ATOM 7481 O O . LEU D 1 133 ? -45.385 -23.762 -17.590 1.00 22.88 122 LEU D O 1
ATOM 7486 N N . GLY D 1 134 ? -45.107 -25.680 -18.737 1.00 19.39 123 GLY D N 1
ATOM 7487 C CA . GLY D 1 134 ? -44.934 -25.034 -20.029 1.00 25.24 123 GLY D CA 1
ATOM 7488 C C . GLY D 1 134 ? -46.230 -25.097 -20.821 1.00 29.02 123 GLY D C 1
ATOM 7489 O O . GLY D 1 134 ? -46.967 -26.083 -20.755 1.00 28.26 123 GLY D O 1
ATOM 7490 N N . VAL D 1 135 ? -46.502 -24.031 -21.564 1.00 20.61 124 VAL D N 1
ATOM 7491 C CA . VAL D 1 135 ? -47.702 -23.927 -22.388 1.00 23.68 124 VAL D CA 1
ATOM 7492 C C . VAL D 1 135 ? -47.257 -23.685 -23.825 1.00 24.89 124 VAL D C 1
ATOM 7493 O O . VAL D 1 135 ? -46.541 -22.714 -24.099 1.00 24.17 124 VAL D O 1
ATOM 7497 N N . VAL D 1 136 ? -47.659 -24.570 -24.736 1.00 21.60 125 VAL D N 1
ATOM 7498 C CA . VAL D 1 136 ? -47.306 -24.452 -26.150 1.00 24.61 125 VAL D CA 1
ATOM 7499 C C . VAL D 1 136 ? -48.500 -23.852 -26.877 1.00 25.96 125 VAL D C 1
ATOM 7500 O O . VAL D 1 136 ? -49.604 -24.405 -26.842 1.00 25.04 125 VAL D O 1
ATOM 7504 N N . ILE D 1 137 ? -48.277 -22.725 -27.533 1.00 25.18 126 ILE D N 1
ATOM 7505 C CA . ILE D 1 137 ? -49.336 -21.976 -28.198 1.00 21.76 126 ILE D CA 1
ATOM 7506 C C . ILE D 1 137 ? -49.714 -22.660 -29.507 1.00 24.37 126 ILE D C 1
ATOM 7507 O O . ILE D 1 137 ? -48.849 -23.120 -30.261 1.00 23.35 126 ILE D O 1
ATOM 7512 N N . GLY D 1 138 ? -51.017 -22.714 -29.794 1.00 25.07 127 GLY D N 1
ATOM 7513 C CA . GLY D 1 138 ? -51.480 -23.322 -31.028 1.00 28.02 127 GLY D CA 1
ATOM 7514 C C . GLY D 1 138 ? -52.056 -22.326 -32.010 1.00 28.80 127 GLY D C 1
ATOM 7515 O O . GLY D 1 138 ? -52.027 -22.550 -33.225 1.00 31.25 127 GLY D O 1
ATOM 7516 N N . GLU D 1 139 ? -52.575 -21.215 -31.496 1.00 28.87 128 GLU D N 1
ATOM 7517 C CA . GLU D 1 139 ? -53.118 -20.155 -32.331 1.00 31.99 128 GLU D CA 1
ATOM 7518 C C . GLU D 1 139 ? -52.586 -18.810 -31.863 1.00 28.82 128 GLU D C 1
ATOM 7519 O O . GLU D 1 139 ? -52.291 -18.619 -30.684 1.00 26.31 128 GLU D O 1
ATOM 7525 N N . THR D 1 140 ? -52.480 -17.876 -32.804 1.00 29.65 129 THR D N 1
ATOM 7526 C CA . THR D 1 140 ? -51.888 -16.574 -32.521 1.00 25.52 129 THR D CA 1
ATOM 7527 C C . THR D 1 140 ? -52.623 -15.857 -31.398 1.00 31.37 129 THR D C 1
ATOM 7528 O O . THR D 1 140 ? -53.852 -15.729 -31.418 1.00 26.91 129 THR D O 1
ATOM 7532 N N . CYS D 1 141 ? -51.861 -15.393 -30.412 1.00 23.54 130 CYS D N 1
ATOM 7533 C CA . CYS D 1 141 ? -52.387 -14.660 -29.267 1.00 22.51 130 CYS D CA 1
ATOM 7534 C C . CYS D 1 141 ? -51.960 -13.207 -29.418 1.00 26.48 130 CYS D C 1
ATOM 7535 O O . CYS D 1 141 ? -50.771 -12.885 -29.298 1.00 24.94 130 CYS D O 1
ATOM 7538 N N . ARG D 1 142 ? -52.930 -12.343 -29.708 1.00 23.15 131 ARG D N 1
ATOM 7539 C CA . ARG D 1 142 ? -52.715 -10.908 -29.881 1.00 22.38 131 ARG D CA 1
ATOM 7540 C C . ARG D 1 142 ? -53.918 -10.214 -29.243 1.00 24.03 131 ARG D C 1
ATOM 7541 O O . ARG D 1 142 ? -55.001 -10.181 -29.831 1.00 25.40 131 ARG D O 1
ATOM 7549 N N . PHE D 1 143 ? -53.726 -9.693 -28.029 1.00 19.32 132 PHE D N 1
ATOM 7550 C CA . PHE D 1 143 ? -54.785 -9.046 -27.239 1.00 23.61 132 PHE D CA 1
ATOM 7551 C C . PHE D 1 143 ? -55.984 -9.971 -27.035 1.00 24.41 132 PHE D C 1
ATOM 7552 O O . PHE D 1 143 ? -57.138 -9.584 -27.223 1.00 27.69 132 PHE D O 1
ATOM 7560 N N . VAL D 1 144 ? -55.702 -11.192 -26.619 1.00 28.13 133 VAL D N 1
ATOM 7561 C CA . VAL D 1 144 ? -56.751 -12.173 -26.364 1.00 25.44 133 VAL D CA 1
ATOM 7562 C C . VAL D 1 144 ? -57.324 -11.970 -24.964 1.00 27.53 133 VAL D C 1
ATOM 7563 O O . VAL D 1 144 ? -56.614 -11.598 -24.017 1.00 23.43 133 VAL D O 1
ATOM 7567 N N . SER D 1 145 ? -58.630 -12.185 -24.830 1.00 28.54 134 SER D N 1
ATOM 7568 C CA . SER D 1 145 ? -59.273 -12.031 -23.534 1.00 28.31 134 SER D CA 1
ATOM 7569 C C . SER D 1 145 ? -58.987 -13.241 -22.652 1.00 22.23 134 SER D C 1
ATOM 7570 O O . SER D 1 145 ? -58.678 -14.330 -23.137 1.00 26.03 134 SER D O 1
ATOM 7573 N N . GLU D 1 146 ? -59.097 -13.034 -21.335 1.00 26.51 135 GLU D N 1
ATOM 7574 C CA . GLU D 1 146 ? -58.980 -14.159 -20.410 1.00 26.76 135 GLU D CA 1
ATOM 7575 C C . GLU D 1 146 ? -59.991 -15.246 -20.751 1.00 29.01 135 GLU D C 1
ATOM 7576 O O . GLU D 1 146 ? -59.656 -16.439 -20.748 1.00 30.30 135 GLU D O 1
ATOM 7582 N N . ASP D 1 147 ? -61.221 -14.847 -21.097 1.00 28.28 136 ASP D N 1
ATOM 7583 C CA . ASP D 1 147 ? -62.272 -15.803 -21.433 1.00 34.91 136 ASP D CA 1
ATOM 7584 C C . ASP D 1 147 ? -61.934 -16.657 -22.650 1.00 29.93 136 ASP D C 1
ATOM 7585 O O . ASP D 1 147 ? -62.479 -17.758 -22.788 1.00 29.42 136 ASP D O 1
ATOM 7590 N N . GLU D 1 148 ? -61.052 -16.189 -23.534 1.00 32.28 137 GLU D N 1
ATOM 7591 C CA . GLU D 1 148 ? -60.745 -16.905 -24.767 1.00 26.88 137 GLU D CA 1
ATOM 7592 C C . GLU D 1 148 ? -59.334 -17.486 -24.801 1.00 28.49 137 GLU D C 1
ATOM 7593 O O . GLU D 1 148 ? -59.000 -18.200 -25.751 1.00 29.97 137 GLU D O 1
ATOM 7595 N N . ALA D 1 149 ? -58.517 -17.236 -23.773 1.00 26.89 138 ALA D N 1
ATOM 7596 C CA . ALA D 1 149 ? -57.087 -17.535 -23.850 1.00 27.46 138 ALA D CA 1
ATOM 7597 C C . ALA D 1 149 ? -56.822 -19.027 -24.010 1.00 30.50 138 ALA D C 1
ATOM 7598 O O . ALA D 1 149 ? -56.013 -19.437 -24.845 1.00 26.22 138 ALA D O 1
ATOM 7600 N N . LEU D 1 150 ? -57.477 -19.861 -23.200 1.00 28.25 139 LEU D N 1
ATOM 7601 C CA . LEU D 1 150 ? -57.147 -21.280 -23.220 1.00 29.49 139 LEU D CA 1
ATOM 7602 C C . LEU D 1 150 ? -57.472 -21.930 -24.559 1.00 26.80 139 LEU D C 1
ATOM 7603 O O . LEU D 1 150 ? -56.862 -22.946 -24.907 1.00 26.79 139 LEU D O 1
ATOM 7608 N N . SER D 1 151 ? -58.400 -21.361 -25.331 1.00 28.75 140 SER D N 1
ATOM 7609 C CA . SER D 1 151 ? -58.684 -21.921 -26.652 1.00 28.71 140 SER D CA 1
ATOM 7610 C C . SER D 1 151 ? -57.500 -21.795 -27.600 1.00 32.20 140 SER D C 1
ATOM 7611 O O . SER D 1 151 ? -57.478 -22.466 -28.640 1.00 31.30 140 SER D O 1
ATOM 7614 N N . LYS D 1 152 ? -56.527 -20.946 -27.277 1.00 28.70 141 LYS D N 1
ATOM 7615 C CA . LYS D 1 152 ? -55.356 -20.736 -28.124 1.00 30.26 141 LYS D CA 1
ATOM 7616 C C . LYS D 1 152 ? -54.233 -21.721 -27.839 1.00 31.39 141 LYS D C 1
ATOM 7617 O O . LYS D 1 152 ? -53.204 -21.680 -28.525 1.00 26.99 141 LYS D O 1
ATOM 7623 N N . VAL D 1 153 ? -54.404 -22.597 -26.850 1.00 27.77 142 VAL D N 1
ATOM 7624 C CA . VAL D 1 153 ? -53.338 -23.468 -26.373 1.00 27.60 142 VAL D CA 1
ATOM 7625 C C . VAL D 1 153 ? -53.314 -24.741 -27.204 1.00 28.84 142 VAL D C 1
ATOM 7626 O O . VAL D 1 153 ? -54.351 -25.383 -27.405 1.00 31.30 142 VAL D O 1
ATOM 7630 N N . ALA D 1 154 ? -52.128 -25.117 -27.675 1.00 26.77 143 ALA D N 1
ATOM 7631 C CA . ALA D 1 154 ? -51.987 -26.391 -28.368 1.00 29.46 143 ALA D CA 1
ATOM 7632 C C . ALA D 1 154 ? -51.821 -27.546 -27.388 1.00 32.14 143 ALA D C 1
ATOM 7633 O O . ALA D 1 154 ? -52.378 -28.627 -27.600 1.00 32.08 143 ALA D O 1
ATOM 7635 N N . GLY D 1 155 ? -51.063 -27.341 -26.320 1.00 27.70 144 GLY D N 1
ATOM 7636 C CA . GLY D 1 155 ? -50.810 -28.414 -25.378 1.00 29.48 144 GLY D CA 1
ATOM 7637 C C . GLY D 1 155 ? -49.923 -27.918 -24.259 1.00 32.55 144 GLY D C 1
ATOM 7638 O O . GLY D 1 155 ? -49.563 -26.737 -24.193 1.00 27.89 144 GLY D O 1
ATOM 7639 N N . TYR D 1 156 ? -49.570 -28.842 -23.374 1.00 29.42 145 TYR D N 1
ATOM 7640 C CA . TYR D 1 156 ? -48.794 -28.514 -22.191 1.00 25.62 145 TYR D CA 1
ATOM 7641 C C . TYR D 1 156 ? -47.573 -29.419 -22.120 1.00 30.67 145 TYR D C 1
ATOM 7642 O O . TYR D 1 156 ? -47.583 -30.551 -22.619 1.00 26.85 145 TYR D O 1
ATOM 7651 N N . VAL D 1 157 ? -46.506 -28.903 -21.507 1.00 24.60 146 VAL D N 1
ATOM 7652 C CA . VAL D 1 157 ? -45.237 -29.613 -21.440 1.00 23.79 146 VAL D CA 1
ATOM 7653 C C . VAL D 1 157 ? -44.597 -29.335 -20.091 1.00 26.34 146 VAL D C 1
ATOM 7654 O O . VAL D 1 157 ? -44.828 -28.293 -19.472 1.00 24.60 146 VAL D O 1
ATOM 7658 N N . LEU D 1 158 ? -43.797 -30.294 -19.640 1.00 24.07 147 LEU D N 1
ATOM 7659 C CA . LEU D 1 158 ? -42.961 -30.140 -18.460 1.00 25.34 147 LEU D CA 1
ATOM 7660 C C . LEU D 1 158 ? -41.677 -29.389 -18.819 1.00 22.30 147 LEU D C 1
ATOM 7661 O O . LEU D 1 158 ? -41.091 -29.599 -19.887 1.00 21.87 147 LEU D O 1
ATOM 7666 N N . VAL D 1 159 ? -41.255 -28.487 -17.933 1.00 19.82 148 VAL D N 1
ATOM 7667 C CA . VAL D 1 159 ? -40.075 -27.657 -18.154 1.00 21.58 148 VAL D CA 1
ATOM 7668 C C . VAL D 1 159 ? -39.251 -27.602 -16.875 1.00 18.25 148 VAL D C 1
ATOM 7669 O O . VAL D 1 159 ? -39.795 -27.569 -15.768 1.00 18.89 148 VAL D O 1
ATOM 7673 N N . ASN D 1 160 ? -37.931 -27.540 -17.035 1.00 20.66 149 ASN D N 1
ATOM 7674 C CA . ASN D 1 160 ? -37.017 -27.116 -15.976 1.00 19.60 149 ASN D CA 1
ATOM 7675 C C . ASN D 1 160 ? -36.395 -25.780 -16.397 1.00 20.71 149 ASN D C 1
ATOM 7676 O O . ASN D 1 160 ? -35.614 -25.729 -17.352 1.00 19.25 149 ASN D O 1
ATOM 7681 N N . ASP D 1 161 ? -36.755 -24.701 -15.694 1.00 19.01 150 ASP D N 1
ATOM 7682 C CA . ASP D 1 161 ? -36.211 -23.358 -15.951 1.00 17.95 150 ASP D CA 1
ATOM 7683 C C . ASP D 1 161 ? -34.891 -23.200 -15.190 1.00 15.94 150 ASP D C 1
ATOM 7684 O O . ASP D 1 161 ? -34.790 -22.471 -14.200 1.00 17.72 150 ASP D O 1
ATOM 7689 N N . VAL D 1 162 ? -33.867 -23.918 -15.669 1.00 17.53 151 VAL D N 1
ATOM 7690 C CA . VAL D 1 162 ? -32.577 -23.909 -14.981 1.00 17.22 151 VAL D CA 1
ATOM 7691 C C . VAL D 1 162 ? -32.005 -22.495 -15.018 1.00 18.30 151 VAL D C 1
ATOM 7692 O O . VAL D 1 162 ? -32.085 -21.796 -16.037 1.00 16.36 151 VAL D O 1
ATOM 7696 N N . SER D 1 163 ? -31.446 -22.061 -13.887 1.00 18.24 152 SER D N 1
ATOM 7697 C CA . SER D 1 163 ? -31.061 -20.674 -13.676 1.00 21.11 152 SER D CA 1
ATOM 7698 C C . SER D 1 163 ? -29.669 -20.590 -13.067 1.00 19.57 152 SER D C 1
ATOM 7699 O O . SER D 1 163 ? -29.267 -21.447 -12.274 1.00 19.62 152 SER D O 1
ATOM 7702 N N . GLU D 1 164 ? -28.935 -19.547 -13.443 1.00 17.11 153 GLU D N 1
ATOM 7703 C CA . GLU D 1 164 ? -27.664 -19.217 -12.793 1.00 15.46 153 GLU D CA 1
ATOM 7704 C C . GLU D 1 164 ? -27.945 -17.992 -11.930 1.00 16.01 153 GLU D C 1
ATOM 7705 O O . GLU D 1 164 ? -28.077 -16.879 -12.442 1.00 17.33 153 GLU D O 1
ATOM 7711 N N . ARG D 1 165 ? -28.081 -18.209 -10.617 1.00 17.86 154 ARG D N 1
ATOM 7712 C CA . ARG D 1 165 ? -28.606 -17.149 -9.757 1.00 16.99 154 ARG D CA 1
ATOM 7713 C C . ARG D 1 165 ? -27.680 -15.935 -9.696 1.00 19.07 154 ARG D C 1
ATOM 7714 O O . ARG D 1 165 ? -28.164 -14.799 -9.587 1.00 17.72 154 ARG D O 1
ATOM 7722 N N . PHE D 1 166 ? -26.359 -16.128 -9.740 1.00 17.76 155 PHE D N 1
ATOM 7723 C CA . PHE D 1 166 ? -25.493 -14.951 -9.740 1.00 15.92 155 PHE D CA 1
ATOM 7724 C C . PHE D 1 166 ? -25.660 -14.152 -11.027 1.00 18.05 155 PHE D C 1
ATOM 7725 O O . PHE D 1 166 ? -25.813 -12.922 -10.996 1.00 17.76 155 PHE D O 1
ATOM 7733 N N . ASN D 1 167 ? -25.638 -14.837 -12.172 1.00 15.81 156 ASN D N 1
ATOM 7734 C CA . ASN D 1 167 ? -25.819 -14.142 -13.443 1.00 17.37 156 ASN D CA 1
ATOM 7735 C C . ASN D 1 167 ? -27.195 -13.489 -13.530 1.00 17.75 156 ASN D C 1
ATOM 7736 O O . ASN D 1 167 ? -27.335 -12.397 -14.098 1.00 16.46 156 ASN D O 1
ATOM 7741 N N . GLN D 1 168 ? -28.208 -14.130 -12.950 1.00 16.24 157 GLN D N 1
ATOM 7742 C CA . GLN D 1 168 ? -29.583 -13.660 -13.093 1.00 17.82 157 GLN D CA 1
ATOM 7743 C C . GLN D 1 168 ? -29.839 -12.407 -12.262 1.00 18.33 157 GLN D C 1
ATOM 7744 O O . GLN D 1 168 ? -30.568 -11.502 -12.696 1.00 18.39 157 GLN D O 1
ATOM 7750 N N . LYS D 1 169 ? -29.231 -12.326 -11.074 1.00 15.74 158 LYS D N 1
ATOM 7751 C CA . LYS D 1 169 ? -29.611 -11.339 -10.075 1.00 19.83 158 LYS D CA 1
ATOM 7752 C C . LYS D 1 169 ? -28.487 -10.434 -9.594 1.00 21.07 158 LYS D C 1
ATOM 7753 O O . LYS D 1 169 ? -28.782 -9.348 -9.087 1.00 21.14 158 LYS D O 1
ATOM 7759 N N . GLN D 1 170 ? -27.222 -10.831 -9.724 1.00 18.22 159 GLN D N 1
ATOM 7760 C CA . GLN D 1 170 ? -26.129 -10.033 -9.187 1.00 22.04 159 GLN D CA 1
ATOM 7761 C C . GLN D 1 170 ? -25.330 -9.272 -10.247 1.00 24.36 159 GLN D C 1
ATOM 7762 O O . GLN D 1 170 ? -24.379 -8.571 -9.889 1.00 23.64 159 GLN D O 1
ATOM 7768 N N . ARG D 1 171 ? -25.702 -9.350 -11.533 1.00 24.03 160 ARG D N 1
ATOM 7769 C CA . ARG D 1 171 ? -24.987 -8.666 -12.612 1.00 22.23 160 ARG D CA 1
ATOM 7770 C C . ARG D 1 171 ? -25.824 -7.584 -13.291 1.00 29.69 160 ARG D C 1
ATOM 7771 O O . ARG D 1 171 ? -25.708 -7.387 -14.501 1.00 33.28 160 ARG D O 1
ATOM 7779 N N . GLY D 1 172 ? -26.667 -6.888 -12.552 1.00 22.47 161 GLY D N 1
ATOM 7780 C CA . GLY D 1 172 ? -27.601 -5.936 -13.128 1.00 24.92 161 GLY D CA 1
ATOM 7781 C C . GLY D 1 172 ? -29.040 -6.366 -12.911 1.00 25.55 161 GLY D C 1
ATOM 7782 O O . GLY D 1 172 ? -29.335 -7.346 -12.216 1.00 23.80 161 GLY D O 1
ATOM 7783 N N . THR D 1 173 ? -29.952 -5.625 -13.531 1.00 21.98 162 THR D N 1
ATOM 7784 C CA . THR D 1 173 ? -31.368 -5.786 -13.214 1.00 22.92 162 THR D CA 1
ATOM 7785 C C . THR D 1 173 ? -32.105 -6.761 -14.130 1.00 22.20 162 THR D C 1
ATOM 7786 O O . THR D 1 173 ? -33.221 -7.172 -13.792 1.00 22.74 162 THR D O 1
ATOM 7790 N N . GLN D 1 174 ? -31.527 -7.142 -15.269 1.00 16.51 163 GLN D N 1
ATOM 7791 C CA . GLN D 1 174 ? -32.223 -7.965 -16.254 1.00 16.80 163 GLN D CA 1
ATOM 7792 C C . GLN D 1 174 ? -31.896 -9.438 -16.028 1.00 20.50 163 GLN D C 1
ATOM 7793 O O . GLN D 1 174 ? -30.732 -9.846 -16.149 1.00 23.19 163 GLN D O 1
ATOM 7799 N N . TRP D 1 175 ? -32.932 -10.242 -15.791 1.00 16.61 164 TRP D N 1
ATOM 7800 C CA . TRP D 1 175 ? -32.767 -11.652 -15.427 1.00 17.47 164 TRP D CA 1
ATOM 7801 C C . TRP D 1 175 ? -32.241 -12.539 -16.552 1.00 21.30 164 TRP D C 1
ATOM 7802 O O . TRP D 1 175 ? -31.721 -13.624 -16.258 1.00 20.24 164 TRP D O 1
ATOM 7813 N N . SER D 1 176 ? -32.406 -12.141 -17.817 1.00 20.26 165 SER D N 1
ATOM 7814 C CA . SER D 1 176 ? -32.192 -13.089 -18.913 1.00 17.18 165 SER D CA 1
ATOM 7815 C C . SER D 1 176 ? -30.747 -13.579 -18.965 1.00 19.95 165 SER D C 1
ATOM 7816 O O . SER D 1 176 ? -30.495 -14.705 -19.406 1.00 15.93 165 SER D O 1
ATOM 7819 N N . LYS D 1 177 ? -29.806 -12.781 -18.451 1.00 20.57 166 LYS D N 1
ATOM 7820 C CA . LYS D 1 177 ? -28.387 -13.122 -18.490 1.00 24.30 166 LYS D CA 1
ATOM 7821 C C . LYS D 1 177 ? -28.078 -14.414 -17.748 1.00 18.53 166 LYS D C 1
ATOM 7822 O O . LYS D 1 177 ? -27.059 -15.059 -18.026 1.00 19.20 166 LYS D O 1
ATOM 7828 N N . GLY D 1 178 ? -28.902 -14.774 -16.770 1.00 17.96 167 GLY D N 1
ATOM 7829 C CA . GLY D 1 178 ? -28.739 -15.990 -16.003 1.00 17.76 167 GLY D CA 1
ATOM 7830 C C . GLY D 1 178 ? -29.707 -17.074 -16.395 1.00 16.48 167 GLY D C 1
ATOM 7831 O O . GLY D 1 178 ? -29.793 -18.099 -15.709 1.00 17.19 167 GLY D O 1
ATOM 7832 N N . LYS D 1 179 ? -30.421 -16.897 -17.493 1.00 15.64 168 LYS D N 1
ATOM 7833 C CA . LYS D 1 179 ? -31.478 -17.806 -17.868 1.00 16.83 168 LYS D CA 1
ATOM 7834 C C . LYS D 1 179 ? -31.283 -18.488 -19.215 1.00 19.68 168 LYS D C 1
ATOM 7835 O O . LYS D 1 179 ? -31.931 -19.513 -19.449 1.00 16.48 168 LYS D O 1
ATOM 7841 N N . GLY D 1 180 ? -30.411 -17.973 -20.084 1.00 16.47 169 GLY D N 1
ATOM 7842 C CA . GLY D 1 180 ? -30.282 -18.401 -21.466 1.00 15.65 169 GLY D CA 1
ATOM 7843 C C . GLY D 1 180 ? -29.124 -19.334 -21.758 1.00 16.58 169 GLY D C 1
ATOM 7844 O O . GLY D 1 180 ? -28.915 -19.684 -22.928 1.00 17.83 169 GLY D O 1
ATOM 7845 N N . HIS D 1 181 ? -28.387 -19.769 -20.735 1.00 15.03 170 HIS D N 1
ATOM 7846 C CA . HIS D 1 181 ? -27.221 -20.632 -20.942 1.00 17.41 170 HIS D CA 1
ATOM 7847 C C . HIS D 1 181 ? -27.594 -21.888 -21.721 1.00 16.25 170 HIS D C 1
ATOM 7848 O O . HIS D 1 181 ? -28.674 -22.449 -21.532 1.00 16.98 170 HIS D O 1
ATOM 7855 N N . ASP D 1 182 ? -26.670 -22.364 -22.566 1.00 18.22 171 ASP D N 1
ATOM 7856 C CA . ASP D 1 182 ? -26.853 -23.665 -23.208 1.00 19.86 171 ASP D CA 1
ATOM 7857 C C . ASP D 1 182 ? -27.298 -24.709 -22.196 1.00 18.35 171 ASP D C 1
ATOM 7858 O O . ASP D 1 182 ? -26.758 -24.787 -21.091 1.00 19.63 171 ASP D O 1
ATOM 7863 N N . THR D 1 183 ? -28.271 -25.530 -22.598 1.00 16.46 172 THR D N 1
ATOM 7864 C CA . THR D 1 183 ? -28.834 -26.662 -21.855 1.00 21.20 172 THR D CA 1
ATOM 7865 C C . THR D 1 183 ? -29.745 -26.258 -20.696 1.00 20.38 172 THR D C 1
ATOM 7866 O O . THR D 1 183 ? -30.225 -27.144 -19.971 1.00 19.59 172 THR D O 1
ATOM 7870 N N . PHE D 1 184 ? -30.052 -24.966 -20.517 1.00 15.70 173 PHE D N 1
ATOM 7871 C CA . PHE D 1 184 ? -30.789 -24.550 -19.331 1.00 18.94 173 PHE D CA 1
ATOM 7872 C C . PHE D 1 184 ? -32.307 -24.540 -19.518 1.00 18.76 173 PHE D C 1
ATOM 7873 O O . PHE D 1 184 ? -33.014 -24.050 -18.634 1.00 20.02 173 PHE D O 1
ATOM 7881 N N . CYS D 1 185 ? -32.847 -25.111 -20.599 1.00 19.50 174 CYS D N 1
ATOM 7882 C CA . CYS D 1 185 ? -34.303 -25.221 -20.752 1.00 18.13 174 CYS D CA 1
ATOM 7883 C C . CYS D 1 185 ? -34.712 -26.597 -21.256 1.00 22.85 174 CYS D C 1
ATOM 7884 O O . CYS D 1 185 ? -35.245 -26.734 -22.363 1.00 19.60 174 CYS D O 1
ATOM 7887 N N . PRO D 1 186 ? -34.520 -27.636 -20.443 1.00 21.25 175 PRO D N 1
ATOM 7888 C CA . PRO D 1 186 ? -35.066 -28.957 -20.791 1.00 26.19 175 PRO D CA 1
ATOM 7889 C C . PRO D 1 186 ? -36.584 -28.911 -20.897 1.00 21.91 175 PRO D C 1
ATOM 7890 O O . PRO D 1 186 ? -37.272 -28.420 -19.999 1.00 22.52 175 PRO D O 1
ATOM 7894 N N . VAL D 1 187 ? -37.106 -29.457 -21.995 1.00 22.83 176 VAL D N 1
ATOM 7895 C CA . VAL D 1 187 ? -38.538 -29.422 -22.278 1.00 22.12 176 VAL D CA 1
ATOM 7896 C C . VAL D 1 187 ? -38.970 -30.798 -22.762 1.00 25.44 176 VAL D C 1
ATOM 7897 O O . VAL D 1 187 ? -38.353 -31.365 -23.670 1.00 25.64 176 VAL D O 1
ATOM 7901 N N . GLY D 1 188 ? -40.038 -31.320 -22.178 1.00 26.05 177 GLY D N 1
ATOM 7902 C CA . GLY D 1 188 ? -40.530 -32.629 -22.536 1.00 28.37 177 GLY D CA 1
ATOM 7903 C C . GLY D 1 188 ? -40.796 -33.467 -21.306 1.00 28.41 177 GLY D C 1
ATOM 7904 O O . GLY D 1 188 ? -40.672 -32.999 -20.171 1.00 25.48 177 GLY D O 1
ATOM 7905 N N . PRO D 1 189 ? -41.109 -34.756 -21.504 1.00 30.05 178 PRO D N 1
ATOM 7906 C CA . PRO D 1 189 ? -41.024 -35.469 -22.784 1.00 29.80 178 PRO D CA 1
ATOM 7907 C C . PRO D 1 189 ? -42.266 -35.424 -23.683 1.00 26.70 178 PRO D C 1
ATOM 7908 O O . PRO D 1 189 ? -42.165 -35.834 -24.836 1.00 31.94 178 PRO D O 1
ATOM 7912 N N . TRP D 1 190 ? -43.406 -34.953 -23.191 1.00 29.87 179 TRP D N 1
ATOM 7913 C CA . TRP D 1 190 ? -44.649 -35.050 -23.942 1.00 32.85 179 TRP D CA 1
ATOM 7914 C C . TRP D 1 190 ? -45.282 -33.684 -24.150 1.00 30.30 179 TRP D C 1
ATOM 7915 O O . TRP D 1 190 ? -45.273 -32.839 -23.253 1.00 28.38 179 TRP D O 1
ATOM 7926 N N . LEU D 1 191 ? -45.853 -33.491 -25.334 1.00 32.63 180 LEU D N 1
ATOM 7927 C CA . LEU D 1 191 ? -46.838 -32.445 -25.562 1.00 31.24 180 LEU D CA 1
ATOM 7928 C C . LEU D 1 191 ? -48.220 -33.051 -25.342 1.00 32.30 180 LEU D C 1
ATOM 7929 O O . LEU D 1 191 ? -48.611 -33.982 -26.054 1.00 36.26 180 LEU D O 1
ATOM 7934 N N . VAL D 1 192 ? -48.957 -32.539 -24.362 1.00 33.43 181 VAL D N 1
ATOM 7935 C CA . VAL D 1 192 ? -50.227 -33.137 -23.960 1.00 35.18 181 VAL D CA 1
ATOM 7936 C C . VAL D 1 192 ? -51.347 -32.147 -24.250 1.00 33.01 181 VAL D C 1
ATOM 7937 O O . VAL D 1 192 ? -51.345 -31.027 -23.724 1.00 33.19 181 VAL D O 1
ATOM 7941 N N . THR D 1 193 ? -52.317 -32.572 -25.060 1.00 33.39 182 THR D N 1
ATOM 7942 C CA . THR D 1 193 ? -53.394 -31.687 -25.486 1.00 31.33 182 THR D CA 1
ATOM 7943 C C . THR D 1 193 ? -54.315 -31.337 -24.315 1.00 34.30 182 THR D C 1
ATOM 7944 O O . THR D 1 193 ? -54.419 -32.092 -23.344 1.00 34.44 182 THR D O 1
ATOM 7948 N N . PRO D 1 194 ? -54.993 -30.188 -24.383 1.00 31.35 183 PRO D N 1
ATOM 7949 C CA . PRO D 1 194 ? -55.803 -29.748 -23.231 1.00 34.20 183 PRO D CA 1
ATOM 7950 C C . PRO D 1 194 ? -56.907 -30.721 -22.844 1.00 39.54 183 PRO D C 1
ATOM 7951 O O . PRO D 1 194 ? -57.273 -30.786 -21.661 1.00 41.64 183 PRO D O 1
ATOM 7955 N N . ASP D 1 195 ? -57.449 -31.477 -23.803 1.00 36.60 184 ASP D N 1
ATOM 7956 C CA . ASP D 1 195 ? -58.543 -32.394 -23.495 1.00 38.86 184 ASP D CA 1
ATOM 7957 C C . ASP D 1 195 ? -58.103 -33.459 -22.499 1.00 42.88 184 ASP D C 1
ATOM 7958 O O . ASP D 1 195 ? -58.869 -33.835 -21.601 1.00 41.12 184 ASP D O 1
ATOM 7960 N N . GLU D 1 196 ? -56.868 -33.946 -22.628 1.00 38.09 185 GLU D N 1
ATOM 7961 C CA . GLU D 1 196 ? -56.363 -34.918 -21.667 1.00 44.15 185 GLU D CA 1
ATOM 7962 C C . GLU D 1 196 ? -55.880 -34.262 -20.381 1.00 41.87 185 GLU D C 1
ATOM 7963 O O . GLU D 1 196 ? -55.991 -34.861 -19.307 1.00 43.15 185 GLU D O 1
ATOM 7969 N N . VAL D 1 197 ? -55.337 -33.048 -20.463 1.00 39.50 186 VAL D N 1
ATOM 7970 C CA . VAL D 1 197 ? -54.836 -32.387 -19.264 1.00 41.15 186 VAL D CA 1
ATOM 7971 C C . VAL D 1 197 ? -55.986 -32.032 -18.331 1.00 42.12 186 VAL D C 1
ATOM 7972 O O . VAL D 1 197 ? -55.874 -32.161 -17.106 1.00 41.30 186 VAL D O 1
ATOM 7976 N N . GLY D 1 198 ? -57.111 -31.602 -18.889 1.00 39.81 187 GLY D N 1
ATOM 7977 C CA . GLY D 1 198 ? -58.205 -31.132 -18.068 1.00 40.34 187 GLY D CA 1
ATOM 7978 C C . GLY D 1 198 ? -57.931 -29.731 -17.569 1.00 39.74 187 GLY D C 1
ATOM 7979 O O . GLY D 1 198 ? -57.472 -28.880 -18.333 1.00 45.26 187 GLY D O 1
ATOM 7980 N N . ASP D 1 199 ? -58.195 -29.479 -16.299 1.00 35.96 188 ASP D N 1
ATOM 7981 C CA . ASP D 1 199 ? -57.905 -28.184 -15.707 1.00 36.71 188 ASP D CA 1
ATOM 7982 C C . ASP D 1 199 ? -56.395 -28.016 -15.587 1.00 35.11 188 ASP D C 1
ATOM 7983 O O . ASP D 1 199 ? -55.766 -28.771 -14.835 1.00 32.94 188 ASP D O 1
ATOM 7988 N N . PRO D 1 200 ? -55.766 -27.073 -16.301 1.00 34.06 189 PRO D N 1
ATOM 7989 C CA . PRO D 1 200 ? -54.326 -26.861 -16.092 1.00 30.11 189 PRO D CA 1
ATOM 7990 C C . PRO D 1 200 ? -54.006 -26.331 -14.709 1.00 27.36 189 PRO D C 1
ATOM 7991 O O . PRO D 1 200 ? -52.843 -26.402 -14.290 1.00 31.51 189 PRO D O 1
ATOM 7995 N N . GLN D 1 201 ? -54.996 -25.829 -13.974 1.00 27.70 190 GLN D N 1
ATOM 7996 C CA . GLN D 1 201 ? -54.779 -25.297 -12.638 1.00 29.28 190 GLN D CA 1
ATOM 7997 C C . GLN D 1 201 ? -55.042 -26.321 -11.546 1.00 28.11 190 GLN D C 1
ATOM 7998 O O . GLN D 1 201 ? -55.319 -25.933 -10.405 1.00 30.76 190 GLN D O 1
ATOM 8004 N N . ASP D 1 202 ? -54.957 -27.610 -11.867 1.00 28.13 191 ASP D N 1
ATOM 8005 C CA . ASP D 1 202 ? -55.149 -28.676 -10.895 1.00 32.32 191 ASP D CA 1
ATOM 8006 C C . ASP D 1 202 ? -54.170 -29.822 -11.170 1.00 31.67 191 ASP D C 1
ATOM 8007 O O . ASP D 1 202 ? -54.548 -30.975 -11.364 1.00 34.28 191 ASP D O 1
ATOM 8012 N N . LEU D 1 203 ? -52.877 -29.506 -11.171 1.00 27.34 192 LEU D N 1
ATOM 8013 C CA . LEU D 1 203 ? -51.832 -30.477 -11.474 1.00 27.65 192 LEU D CA 1
ATOM 8014 C C . LEU D 1 203 ? -50.772 -30.443 -10.383 1.00 30.83 192 LEU D C 1
ATOM 8015 O O . LEU D 1 203 ? -50.339 -29.362 -9.978 1.00 27.28 192 LEU D O 1
ATOM 8020 N N . ASP D 1 204 ? -50.344 -31.620 -9.917 1.00 30.29 193 ASP D N 1
ATOM 8021 C CA . ASP D 1 204 ? -49.285 -31.696 -8.917 1.00 28.78 193 ASP D CA 1
ATOM 8022 C C . ASP D 1 204 ? -47.917 -31.489 -9.561 1.00 27.98 193 ASP D C 1
ATOM 8023 O O . ASP D 1 204 ? -47.667 -31.953 -10.677 1.00 30.64 193 ASP D O 1
ATOM 8028 N N . VAL D 1 205 ? -47.023 -30.809 -8.835 1.00 28.91 194 VAL D N 1
ATOM 8029 C CA . VAL D 1 205 ? -45.701 -30.422 -9.326 1.00 28.51 194 VAL D CA 1
ATOM 8030 C C . VAL D 1 205 ? -44.652 -30.849 -8.303 1.00 26.41 194 VAL D C 1
ATOM 8031 O O . VAL D 1 205 ? -44.842 -30.644 -7.101 1.00 29.77 194 VAL D O 1
ATOM 8035 N N . HIS D 1 206 ? -43.536 -31.416 -8.773 1.00 25.86 195 HIS D N 1
ATOM 8036 C CA . HIS D 1 206 ? -42.474 -31.825 -7.854 1.00 29.05 195 HIS D CA 1
ATOM 8037 C C . HIS D 1 206 ? -41.119 -31.847 -8.556 1.00 23.56 195 HIS D C 1
ATOM 8038 O O . HIS D 1 206 ? -41.027 -32.067 -9.766 1.00 24.21 195 HIS D O 1
ATOM 8045 N N . LEU D 1 207 ? -40.060 -31.624 -7.774 1.00 24.97 196 LEU D N 1
ATOM 8046 C CA . LEU D 1 207 ? -38.695 -31.725 -8.282 1.00 24.04 196 LEU D CA 1
ATOM 8047 C C . LEU D 1 207 ? -37.787 -32.243 -7.176 1.00 23.65 196 LEU D C 1
ATOM 8048 O O . LEU D 1 207 ? -37.846 -31.752 -6.044 1.00 24.98 196 LEU D O 1
ATOM 8053 N N . ASP D 1 208 ? -36.941 -33.220 -7.518 1.00 25.05 197 ASP D N 1
ATOM 8054 C CA . ASP D 1 208 ? -35.973 -33.805 -6.599 1.00 30.69 197 ASP D CA 1
ATOM 8055 C C . ASP D 1 208 ? -34.549 -33.549 -7.079 1.00 27.46 197 ASP D C 1
ATOM 8056 O O . ASP D 1 208 ? -34.286 -33.492 -8.284 1.00 27.33 197 ASP D O 1
ATOM 8061 N N . VAL D 1 209 ? -33.625 -33.418 -6.124 1.00 26.20 198 VAL D N 1
ATOM 8062 C CA . VAL D 1 209 ? -32.191 -33.342 -6.397 1.00 26.22 198 VAL D CA 1
ATOM 8063 C C . VAL D 1 209 ? -31.496 -34.478 -5.650 1.00 28.88 198 VAL D C 1
ATOM 8064 O O . VAL D 1 209 ? -31.568 -34.548 -4.415 1.00 28.20 198 VAL D O 1
ATOM 8068 N N . ASN D 1 210 ? -30.797 -35.339 -6.398 1.00 28.52 199 ASN D N 1
ATOM 8069 C CA . ASN D 1 210 ? -30.089 -36.498 -5.842 1.00 27.06 199 ASN D CA 1
ATOM 8070 C C . ASN D 1 210 ? -31.024 -37.362 -4.993 1.00 30.21 199 ASN D C 1
ATOM 8071 O O . ASN D 1 210 ? -30.659 -37.865 -3.929 1.00 30.97 199 ASN D O 1
ATOM 8076 N N . GLY D 1 211 ? -32.249 -37.543 -5.476 1.00 28.30 200 GLY D N 1
ATOM 8077 C CA . GLY D 1 211 ? -33.240 -38.335 -4.780 1.00 34.25 200 GLY D CA 1
ATOM 8078 C C . GLY D 1 211 ? -33.971 -37.635 -3.655 1.00 34.08 200 GLY D C 1
ATOM 8079 O O . GLY D 1 211 ? -34.883 -38.236 -3.065 1.00 37.69 200 GLY D O 1
ATOM 8080 N N . GLU D 1 212 ? -33.612 -36.397 -3.327 1.00 31.08 201 GLU D N 1
ATOM 8081 C CA . GLU D 1 212 ? -34.228 -35.672 -2.220 1.00 31.32 201 GLU D CA 1
ATOM 8082 C C . GLU D 1 212 ? -35.235 -34.658 -2.749 1.00 32.02 201 GLU D C 1
ATOM 8083 O O . GLU D 1 212 ? -34.910 -33.862 -3.637 1.00 31.66 201 GLU D O 1
ATOM 8085 N N . ARG D 1 213 ? -36.447 -34.669 -2.184 1.00 32.07 202 ARG D N 1
ATOM 8086 C CA . ARG D 1 213 ? -37.502 -33.760 -2.625 1.00 30.10 202 ARG D CA 1
ATOM 8087 C C . ARG D 1 213 ? -37.144 -32.315 -2.289 1.00 28.20 202 ARG D C 1
ATOM 8088 O O . ARG D 1 213 ? -36.934 -31.971 -1.121 1.00 25.85 202 ARG D O 1
ATOM 8096 N N . MET D 1 214 ? -37.104 -31.458 -3.311 1.00 27.26 203 MET D N 1
ATOM 8097 C CA . MET D 1 214 ? -36.804 -30.041 -3.134 1.00 25.01 203 MET D CA 1
ATOM 8098 C C . MET D 1 214 ? -38.013 -29.143 -3.329 1.00 20.94 203 MET D C 1
ATOM 8099 O O . MET D 1 214 ? -38.234 -28.234 -2.528 1.00 24.13 203 MET D O 1
ATOM 8104 N N . GLN D 1 215 ? -38.801 -29.379 -4.375 1.00 25.66 204 GLN D N 1
ATOM 8105 C CA . GLN D 1 215 ? -39.963 -28.561 -4.695 1.00 25.25 204 GLN D CA 1
ATOM 8106 C C . GLN D 1 215 ? -41.211 -29.427 -4.682 1.00 24.17 204 GLN D C 1
ATOM 8107 O O . GLN D 1 215 ? -41.232 -30.494 -5.296 1.00 24.80 204 GLN D O 1
ATOM 8113 N N . THR D 1 216 ? -42.255 -28.945 -4.022 1.00 26.23 205 THR D N 1
ATOM 8114 C CA . THR D 1 216 ? -43.539 -29.631 -3.994 1.00 29.08 205 THR D CA 1
ATOM 8115 C C . THR D 1 216 ? -44.641 -28.604 -4.164 1.00 28.94 205 THR D C 1
ATOM 8116 O O . THR D 1 216 ? -44.656 -27.597 -3.454 1.00 30.31 205 THR D O 1
ATOM 8120 N N . GLY D 1 217 ? -45.555 -28.848 -5.097 1.00 27.52 206 GLY D N 1
ATOM 8121 C CA . GLY D 1 217 ? -46.634 -27.899 -5.260 1.00 32.67 206 GLY D CA 1
ATOM 8122 C C . GLY D 1 217 ? -47.714 -28.398 -6.193 1.00 29.28 206 GLY D C 1
ATOM 8123 O O . GLY D 1 217 ? -47.740 -29.563 -6.597 1.00 30.24 206 GLY D O 1
ATOM 8124 N N . ASN D 1 218 ? -48.603 -27.474 -6.535 1.00 28.44 207 ASN D N 1
ATOM 8125 C CA . ASN D 1 218 ? -49.752 -27.746 -7.378 1.00 28.04 207 ASN D CA 1
ATOM 8126 C C . ASN D 1 218 ? -50.099 -26.449 -8.093 1.00 23.14 207 ASN D C 1
ATOM 8127 O O . ASN D 1 218 ? -50.047 -25.377 -7.485 1.00 25.41 207 ASN D O 1
ATOM 8132 N N . THR D 1 219 ? -50.456 -26.552 -9.377 1.00 27.95 208 THR D N 1
ATOM 8133 C CA . THR D 1 219 ? -50.713 -25.352 -10.171 1.00 26.32 208 THR D CA 1
ATOM 8134 C C . THR D 1 219 ? -51.915 -24.562 -9.668 1.00 29.35 208 THR D C 1
ATOM 8135 O O . THR D 1 219 ? -52.135 -23.432 -10.124 1.00 25.14 208 THR D O 1
ATOM 8139 N N . LYS D 1 220 ? -52.675 -25.122 -8.726 1.00 24.98 209 LYS D N 1
ATOM 8140 C CA . LYS D 1 220 ? -53.774 -24.395 -8.098 1.00 27.57 209 LYS D CA 1
ATOM 8141 C C . LYS D 1 220 ? -53.334 -23.061 -7.510 1.00 27.16 209 LYS D C 1
ATOM 8142 O O . LYS D 1 220 ? -54.103 -22.097 -7.519 1.00 28.97 209 LYS D O 1
ATOM 8148 N N . THR D 1 221 ? -52.111 -22.984 -6.975 1.00 27.42 210 THR D N 1
ATOM 8149 C CA . THR D 1 221 ? -51.670 -21.783 -6.274 1.00 27.95 210 THR D CA 1
ATOM 8150 C C . THR D 1 221 ? -51.013 -20.760 -7.188 1.00 24.10 210 THR D C 1
ATOM 8151 O O . THR D 1 221 ? -50.442 -19.787 -6.686 1.00 24.66 210 THR D O 1
ATOM 8155 N N . MET D 1 222 ? -51.081 -20.956 -8.501 1.00 23.97 211 MET D N 1
ATOM 8156 C CA . MET D 1 222 ? -50.537 -19.974 -9.428 1.00 21.89 211 MET D CA 1
ATOM 8157 C C . MET D 1 222 ? -51.219 -18.628 -9.210 1.00 26.86 211 MET D C 1
ATOM 8158 O O . MET D 1 222 ? -52.429 -18.556 -8.972 1.00 26.16 211 MET D O 1
ATOM 8163 N N . ILE D 1 223 ? -50.424 -17.558 -9.243 1.00 22.63 212 ILE D N 1
ATOM 8164 C CA . ILE D 1 223 ? -50.947 -16.227 -8.951 1.00 21.92 212 ILE D CA 1
ATOM 8165 C C . ILE D 1 223 ? -51.732 -15.700 -10.142 1.00 24.74 212 ILE D C 1
ATOM 8166 O O . ILE D 1 223 ? -52.877 -15.253 -10.011 1.00 23.17 212 ILE D O 1
ATOM 8171 N N . PHE D 1 224 ? -51.134 -15.768 -11.325 1.00 21.10 213 PHE D N 1
ATOM 8172 C CA . PHE D 1 224 ? -51.837 -15.595 -12.588 1.00 22.60 213 PHE D CA 1
ATOM 8173 C C . PHE D 1 224 ? -51.929 -16.965 -13.238 1.00 22.15 213 PHE D C 1
ATOM 8174 O O . PHE D 1 224 ? -50.901 -17.609 -13.478 1.00 22.73 213 PHE D O 1
ATOM 8182 N N . ASN D 1 225 ? -53.153 -17.438 -13.471 1.00 24.09 214 ASN D N 1
ATOM 8183 C CA . ASN D 1 225 ? -53.309 -18.730 -14.117 1.00 24.71 214 ASN D CA 1
ATOM 8184 C C . ASN D 1 225 ? -52.969 -18.617 -15.605 1.00 23.97 214 ASN D C 1
ATOM 8185 O O . ASN D 1 225 ? -52.717 -17.529 -16.127 1.00 26.25 214 ASN D O 1
ATOM 8190 N N . VAL D 1 226 ? -52.954 -19.771 -16.285 1.00 19.43 215 VAL D N 1
ATOM 8191 C CA . VAL D 1 226 ? -52.529 -19.824 -17.687 1.00 24.77 215 VAL D CA 1
ATOM 8192 C C . VAL D 1 226 ? -53.342 -18.850 -18.532 1.00 23.95 215 VAL D C 1
ATOM 8193 O O . VAL D 1 226 ? -52.802 -18.146 -19.395 1.00 22.36 215 VAL D O 1
ATOM 8197 N N . ALA D 1 227 ? -54.649 -18.782 -18.289 1.00 22.85 216 ALA D N 1
ATOM 8198 C CA . ALA D 1 227 ? -55.493 -17.898 -19.082 1.00 22.72 216 ALA D CA 1
ATOM 8199 C C . ALA D 1 227 ? -55.161 -16.438 -18.815 1.00 21.79 216 ALA D C 1
ATOM 8200 O O . ALA D 1 227 ? -55.097 -15.627 -19.748 1.00 23.09 216 ALA D O 1
ATOM 8202 N N . GLN D 1 228 ? -54.924 -16.088 -17.549 1.00 19.66 217 GLN D N 1
ATOM 8203 C CA . GLN D 1 228 ? -54.556 -14.720 -17.211 1.00 20.41 217 GLN D CA 1
ATOM 8204 C C . GLN D 1 228 ? -53.200 -14.359 -17.808 1.00 21.26 217 GLN D C 1
ATOM 8205 O O . GLN D 1 228 ? -53.007 -13.237 -18.280 1.00 20.60 217 GLN D O 1
ATOM 8211 N N . LEU D 1 229 ? -52.263 -15.306 -17.804 1.00 20.29 218 LEU D N 1
ATOM 8212 C CA . LEU D 1 229 ? -50.936 -15.050 -18.358 1.00 15.61 218 LEU D CA 1
ATOM 8213 C C . LEU D 1 229 ? -50.993 -14.837 -19.863 1.00 20.75 218 LEU D C 1
ATOM 8214 O O . LEU D 1 229 ? -50.381 -13.898 -20.390 1.00 20.56 218 LEU D O 1
ATOM 8219 N N . ILE D 1 230 ? -51.677 -15.727 -20.583 1.00 20.82 219 ILE D N 1
ATOM 8220 C CA . ILE D 1 230 ? -51.748 -15.580 -22.035 1.00 23.65 219 ILE D CA 1
ATOM 8221 C C . ILE D 1 230 ? -52.369 -14.234 -22.386 1.00 21.37 219 ILE D C 1
ATOM 8222 O O . ILE D 1 230 ? -51.833 -13.474 -23.203 1.00 21.52 219 ILE D O 1
ATOM 8227 N N . SER D 1 231 ? -53.475 -13.891 -21.719 1.00 18.79 220 SER D N 1
ATOM 8228 C CA . SER D 1 231 ? -54.150 -12.624 -21.983 1.00 18.91 220 SER D CA 1
ATOM 8229 C C . SER D 1 231 ? -53.223 -11.430 -21.749 1.00 22.09 220 SER D C 1
ATOM 8230 O O . SER D 1 231 ? -53.108 -10.547 -22.612 1.00 22.91 220 SER D O 1
ATOM 8233 N N . TYR D 1 232 ? -52.514 -11.405 -20.607 1.00 19.30 221 TYR D N 1
ATOM 8234 C CA . TYR D 1 232 ? -51.644 -10.272 -20.290 1.00 20.22 221 TYR D CA 1
ATOM 8235 C C . TYR D 1 232 ? -50.464 -10.189 -21.252 1.00 19.67 221 TYR D C 1
ATOM 8236 O O . TYR D 1 232 ? -50.184 -9.121 -21.815 1.00 17.64 221 TYR D O 1
ATOM 8245 N N . VAL D 1 233 ? -49.752 -11.302 -21.429 1.00 18.67 222 VAL D N 1
ATOM 8246 C CA . VAL D 1 233 ? -48.577 -11.323 -22.299 1.00 17.57 222 VAL D CA 1
ATOM 8247 C C . VAL D 1 233 ? -48.944 -10.859 -23.701 1.00 17.67 222 VAL D C 1
ATOM 8248 O O . VAL D 1 233 ? -48.234 -10.047 -24.309 1.00 17.95 222 VAL D O 1
ATOM 8252 N N . SER D 1 234 ? -50.085 -11.329 -24.218 1.00 19.45 223 SER D N 1
ATOM 8253 C CA . SER D 1 234 ? -50.495 -10.996 -25.577 1.00 19.50 223 SER D CA 1
ATOM 8254 C C . SER D 1 234 ? -50.740 -9.501 -25.792 1.00 17.77 223 SER D C 1
ATOM 8255 O O . SER D 1 234 ? -50.939 -9.095 -26.940 1.00 20.18 223 SER D O 1
ATOM 8258 N N . GLU D 1 235 ? -50.777 -8.677 -24.740 1.00 19.16 224 GLU D N 1
ATOM 8259 C CA . GLU D 1 235 ? -50.874 -7.231 -24.928 1.00 19.16 224 GLU D CA 1
ATOM 8260 C C . GLU D 1 235 ? -49.512 -6.573 -25.129 1.00 18.21 224 GLU D C 1
ATOM 8261 O O . GLU D 1 235 ? -49.445 -5.387 -25.489 1.00 19.06 224 GLU D O 1
ATOM 8267 N N . TYR D 1 236 ? -48.430 -7.313 -24.900 1.00 18.94 225 TYR D N 1
ATOM 8268 C CA . TYR D 1 236 ? -47.078 -6.782 -24.982 1.00 15.66 225 TYR D CA 1
ATOM 8269 C C . TYR D 1 236 ? -46.240 -7.483 -26.024 1.00 18.69 225 TYR D C 1
ATOM 8270 O O . TYR D 1 236 ? -45.369 -6.851 -26.630 1.00 18.58 225 TYR D O 1
ATOM 8279 N N . ILE D 1 237 ? -46.491 -8.763 -26.251 1.00 17.77 226 ILE D N 1
ATOM 8280 C CA . ILE D 1 237 ? -45.728 -9.586 -27.179 1.00 19.41 226 ILE D CA 1
ATOM 8281 C C . ILE D 1 237 ? -46.705 -10.560 -27.815 1.00 22.79 226 ILE D C 1
ATOM 8282 O O . ILE D 1 237 ? -47.410 -11.291 -27.107 1.00 21.71 226 ILE D O 1
ATOM 8287 N N . THR D 1 238 ? -46.757 -10.566 -29.142 1.00 20.14 227 THR D N 1
ATOM 8288 C CA . THR D 1 238 ? -47.611 -11.514 -29.841 1.00 20.62 227 THR D CA 1
ATOM 8289 C C . THR D 1 238 ? -47.037 -12.917 -29.730 1.00 22.03 227 THR D C 1
ATOM 8290 O O . THR D 1 238 ? -45.848 -13.135 -29.980 1.00 19.78 227 THR D O 1
ATOM 8294 N N . LEU D 1 239 ? -47.875 -13.875 -29.353 1.00 21.71 228 LEU D N 1
ATOM 8295 C CA . LEU D 1 239 ? -47.466 -15.273 -29.328 1.00 19.17 228 LEU D CA 1
ATOM 8296 C C . LEU D 1 239 ? -47.977 -15.955 -30.585 1.00 22.28 228 LEU D C 1
ATOM 8297 O O . LEU D 1 239 ? -49.166 -15.858 -30.908 1.00 25.98 228 LEU D O 1
ATOM 8302 N N . TYR D 1 240 ? -47.082 -16.639 -31.281 1.00 20.84 229 TYR D N 1
ATOM 8303 C CA . TYR D 1 240 ? -47.419 -17.349 -32.496 1.00 24.87 229 TYR D CA 1
ATOM 8304 C C . TYR D 1 240 ? -47.482 -18.846 -32.244 1.00 25.91 229 TYR D C 1
ATOM 8305 O O . TYR D 1 240 ? -46.910 -19.349 -31.271 1.00 24.17 229 TYR D O 1
ATOM 8314 N N . PRO D 1 241 ? -48.192 -19.586 -33.094 1.00 26.70 230 PRO D N 1
ATOM 8315 C CA . PRO D 1 241 ? -48.206 -21.049 -32.973 1.00 24.91 230 PRO D CA 1
ATOM 8316 C C . PRO D 1 241 ? -46.799 -21.621 -32.857 1.00 24.44 230 PRO D C 1
ATOM 8317 O O . PRO D 1 241 ? -45.907 -21.300 -33.646 1.00 25.77 230 PRO D O 1
ATOM 8321 N N . GLY D 1 242 ? -46.600 -22.467 -31.846 1.00 26.78 231 GLY D N 1
ATOM 8322 C CA . GLY D 1 242 ? -45.316 -23.077 -31.581 1.00 24.56 231 GLY D CA 1
ATOM 8323 C C . GLY D 1 242 ? -44.518 -22.406 -30.482 1.00 25.92 231 GLY D C 1
ATOM 8324 O O . GLY D 1 242 ? -43.546 -22.996 -29.990 1.00 22.14 231 GLY D O 1
ATOM 8325 N N . ASP D 1 243 ? -44.898 -21.196 -30.085 1.00 23.86 232 ASP D N 1
ATOM 8326 C CA . ASP D 1 243 ? -44.203 -20.520 -29.003 1.00 23.13 232 ASP D CA 1
ATOM 8327 C C . ASP D 1 243 ? -44.454 -21.234 -27.677 1.00 22.56 232 ASP D C 1
ATOM 8328 O O . ASP D 1 243 ? -45.505 -21.848 -27.453 1.00 22.39 232 ASP D O 1
ATOM 8333 N N . LEU D 1 244 ? -43.483 -21.121 -26.779 1.00 19.85 233 LEU D N 1
ATOM 8334 C CA . LEU D 1 244 ? -43.546 -21.740 -25.464 1.00 20.00 233 LEU D CA 1
ATOM 8335 C C . LEU D 1 244 ? -43.611 -20.658 -24.396 1.00 20.39 233 LEU D C 1
ATOM 8336 O O . LEU D 1 244 ? -42.829 -19.704 -24.431 1.00 20.65 233 LEU D O 1
ATOM 8341 N N . MET D 1 245 ? -44.544 -20.797 -23.459 1.00 16.86 234 MET D N 1
ATOM 8342 C CA . MET D 1 245 ? -44.593 -19.934 -22.286 1.00 18.75 234 MET D CA 1
ATOM 8343 C C . MET D 1 245 ? -44.369 -20.801 -21.058 1.00 20.49 234 MET D C 1
ATOM 8344 O O . MET D 1 245 ? -45.045 -21.819 -20.884 1.00 23.64 234 MET D O 1
ATOM 8349 N N . ILE D 1 246 ? -43.389 -20.438 -20.234 1.00 20.67 235 ILE D N 1
ATOM 8350 C CA . ILE D 1 246 ? -43.101 -21.178 -19.009 1.00 17.33 235 ILE D CA 1
ATOM 8351 C C . ILE D 1 246 ? -43.551 -20.312 -17.844 1.00 18.43 235 ILE D C 1
ATOM 8352 O O . ILE D 1 246 ? -43.240 -19.114 -17.788 1.00 20.65 235 ILE D O 1
ATOM 8357 N N . THR D 1 247 ? -44.348 -20.898 -16.950 1.00 18.10 236 THR D N 1
ATOM 8358 C CA . THR D 1 247 ? -45.302 -20.121 -16.171 1.00 18.18 236 THR D CA 1
ATOM 8359 C C . THR D 1 247 ? -44.909 -19.946 -14.706 1.00 18.45 236 THR D C 1
ATOM 8360 O O . THR D 1 247 ? -45.758 -19.574 -13.893 1.00 22.27 236 THR D O 1
ATOM 8364 N N . GLY D 1 248 ? -43.650 -20.177 -14.348 1.00 17.78 237 GLY D N 1
ATOM 8365 C CA . GLY D 1 248 ? -43.211 -19.946 -12.984 1.00 20.43 237 GLY D CA 1
ATOM 8366 C C . GLY D 1 248 ? -43.088 -21.239 -12.197 1.00 20.15 237 GLY D C 1
ATOM 8367 O O . GLY D 1 248 ? -43.448 -22.324 -12.658 1.00 18.64 237 GLY D O 1
ATOM 8368 N N . THR D 1 249 ? -42.583 -21.107 -10.970 1.00 18.86 238 THR D N 1
ATOM 8369 C CA . THR D 1 249 ? -42.165 -22.281 -10.218 1.00 18.40 238 THR D CA 1
ATOM 8370 C C . THR D 1 249 ? -42.686 -22.256 -8.785 1.00 21.23 238 THR D C 1
ATOM 8371 O O . THR D 1 249 ? -42.787 -21.195 -8.161 1.00 20.96 238 THR D O 1
ATOM 8375 N N . PRO D 1 250 ? -43.029 -23.419 -8.243 1.00 21.81 239 PRO D N 1
ATOM 8376 C CA . PRO D 1 250 ? -43.489 -23.486 -6.849 1.00 23.94 239 PRO D CA 1
ATOM 8377 C C . PRO D 1 250 ? -42.327 -23.291 -5.891 1.00 24.49 239 PRO D C 1
ATOM 8378 O O . PRO D 1 250 ? -41.169 -23.204 -6.330 1.00 20.66 239 PRO D O 1
ATOM 8382 N N . PRO D 1 251 ? -42.591 -23.225 -4.580 1.00 24.27 240 PRO D N 1
ATOM 8383 C CA . PRO D 1 251 ? -41.500 -23.111 -3.601 1.00 23.24 240 PRO D CA 1
ATOM 8384 C C . PRO D 1 251 ? -40.481 -24.234 -3.733 1.00 21.67 240 PRO D C 1
ATOM 8385 O O . PRO D 1 251 ? -40.701 -25.259 -4.382 1.00 24.15 240 PRO D O 1
ATOM 8389 N N . GLY D 1 252 ? -39.342 -24.023 -3.082 1.00 21.71 241 GLY D N 1
ATOM 8390 C CA . GLY D 1 252 ? -38.324 -25.044 -2.959 1.00 23.12 241 GLY D CA 1
ATOM 8391 C C . GLY D 1 252 ? -37.101 -24.892 -3.838 1.00 22.11 241 GLY D C 1
ATOM 8392 O O . GLY D 1 252 ? -36.344 -25.859 -3.971 1.00 22.58 241 GLY D O 1
ATOM 8393 N N . VAL D 1 253 ? -36.876 -23.719 -4.443 1.00 20.92 242 VAL D N 1
ATOM 8394 C CA . VAL D 1 253 ? -35.668 -23.520 -5.234 1.00 21.46 242 VAL D CA 1
ATOM 8395 C C . VAL D 1 253 ? -34.455 -23.482 -4.309 1.00 20.61 242 VAL D C 1
ATOM 8396 O O . VAL D 1 253 ? -34.553 -23.134 -3.122 1.00 23.32 242 VAL D O 1
ATOM 8400 N N . GLY D 1 254 ? -33.296 -23.846 -4.857 1.00 19.86 243 GLY D N 1
ATOM 8401 C CA . GLY D 1 254 ? -32.111 -23.986 -4.028 1.00 22.77 243 GLY D CA 1
ATOM 8402 C C . GLY D 1 254 ? -31.716 -22.701 -3.327 1.00 25.63 243 GLY D C 1
ATOM 8403 O O . GLY D 1 254 ? -31.321 -22.714 -2.157 1.00 25.40 243 GLY D O 1
ATOM 8404 N N . GLU D 1 255 ? -31.825 -21.572 -4.023 1.00 23.25 244 GLU D N 1
ATOM 8405 C CA . GLU D 1 255 ? -31.361 -20.323 -3.436 1.00 24.80 244 GLU D CA 1
ATOM 8406 C C . GLU D 1 255 ? -32.206 -19.914 -2.241 1.00 28.59 244 GLU D C 1
ATOM 8407 O O . GLU D 1 255 ? -31.749 -19.109 -1.422 1.00 25.54 244 GLU D O 1
ATOM 8413 N N . GLY D 1 256 ? -33.411 -20.468 -2.113 1.00 26.37 245 GLY D N 1
ATOM 8414 C CA . GLY D 1 256 ? -34.290 -20.187 -0.998 1.00 26.19 245 GLY D CA 1
ATOM 8415 C C . GLY D 1 256 ? -34.183 -21.128 0.180 1.00 30.31 245 GLY D C 1
ATOM 8416 O O . GLY D 1 256 ? -34.846 -20.896 1.196 1.00 31.02 245 GLY D O 1
ATOM 8417 N N . LYS D 1 257 ? -33.363 -22.175 0.086 1.00 25.87 246 LYS D N 1
ATOM 8418 C CA . LYS D 1 257 ? -33.284 -23.179 1.139 1.00 29.22 246 LYS D CA 1
ATOM 8419 C C . LYS D 1 257 ? -32.716 -22.592 2.430 1.00 36.45 246 LYS D C 1
ATOM 8420 O O . LYS D 1 257 ? -31.868 -21.694 2.418 1.00 34.86 246 LYS D O 1
ATOM 8426 N N . LYS D 1 258 ? -33.201 -23.117 3.558 1.00 37.38 247 LYS D N 1
ATOM 8427 C CA . LYS D 1 258 ? -32.785 -22.708 4.888 1.00 40.98 247 LYS D CA 1
ATOM 8428 C C . LYS D 1 258 ? -32.265 -23.912 5.666 1.00 40.19 247 LYS D C 1
ATOM 8429 O O . LYS D 1 258 ? -32.822 -25.008 5.545 1.00 42.16 247 LYS D O 1
ATOM 8435 N N . PRO D 1 259 ? -31.217 -23.744 6.488 1.00 42.09 248 PRO D N 1
ATOM 8436 C CA . PRO D 1 259 ? -30.572 -22.469 6.825 1.00 42.33 248 PRO D CA 1
ATOM 8437 C C . PRO D 1 259 ? -29.599 -21.930 5.766 1.00 41.44 248 PRO D C 1
ATOM 8438 O O . PRO D 1 259 ? -29.358 -20.723 5.746 1.00 42.74 248 PRO D O 1
ATOM 8442 N N . GLN D 1 260 ? -29.055 -22.790 4.907 1.00 37.93 249 GLN D N 1
ATOM 8443 C CA . GLN D 1 260 ? -28.100 -22.370 3.889 1.00 41.27 249 GLN D CA 1
ATOM 8444 C C . GLN D 1 260 ? -28.662 -22.610 2.492 1.00 33.89 249 GLN D C 1
ATOM 8445 O O . GLN D 1 260 ? -29.300 -23.635 2.233 1.00 34.47 249 GLN D O 1
ATOM 8447 N N . ALA D 1 261 ? -28.419 -21.658 1.595 1.00 36.29 250 ALA D N 1
ATOM 8448 C CA . ALA D 1 261 ? -28.767 -21.856 0.197 1.00 29.43 250 ALA D CA 1
ATOM 8449 C C . ALA D 1 261 ? -28.020 -23.061 -0.368 1.00 28.68 250 ALA D C 1
ATOM 8450 O O . ALA D 1 261 ? -26.891 -23.362 0.026 1.00 30.34 250 ALA D O 1
ATOM 8452 N N . ILE D 1 262 ? -28.666 -23.765 -1.297 1.00 28.14 251 ILE D N 1
ATOM 8453 C CA . ILE D 1 262 ? -28.090 -24.937 -1.950 1.00 28.27 251 ILE D CA 1
ATOM 8454 C C . ILE D 1 262 ? -28.092 -24.696 -3.452 1.00 25.82 251 ILE D C 1
ATOM 8455 O O . ILE D 1 262 ? -29.090 -24.227 -4.007 1.00 27.65 251 ILE D O 1
ATOM 8460 N N . TYR D 1 263 ? -26.980 -25.013 -4.112 1.00 22.82 252 TYR D N 1
ATOM 8461 C CA . TYR D 1 263 ? -26.857 -24.804 -5.546 1.00 25.50 252 TYR D CA 1
ATOM 8462 C C . TYR D 1 263 ? -26.420 -26.091 -6.227 1.00 28.55 252 TYR D C 1
ATOM 8463 O O . TYR D 1 263 ? -25.950 -27.035 -5.586 1.00 28.72 252 TYR D O 1
ATOM 8472 N N . LEU D 1 264 ? -26.603 -26.123 -7.541 1.00 24.60 253 LEU D N 1
ATOM 8473 C CA . LEU D 1 264 ? -26.179 -27.265 -8.334 1.00 25.97 253 LEU D CA 1
ATOM 8474 C C . LEU D 1 264 ? -24.659 -27.379 -8.365 1.00 29.74 253 LEU D C 1
ATOM 8475 O O . LEU D 1 264 ? -23.933 -26.385 -8.293 1.00 27.12 253 LEU D O 1
ATOM 8480 N N . LYS D 1 265 ? -24.181 -28.617 -8.470 1.00 28.15 254 LYS D N 1
ATOM 8481 C CA . LYS D 1 265 ? -22.766 -28.897 -8.644 1.00 27.99 254 LYS D CA 1
ATOM 8482 C C . LYS D 1 265 ? -22.628 -30.052 -9.617 1.00 28.78 254 LYS D C 1
ATOM 8483 O O . LYS D 1 265 ? -23.577 -30.809 -9.854 1.00 29.28 254 LYS D O 1
ATOM 8489 N N . ALA D 1 266 ? -21.434 -30.186 -10.181 1.00 28.29 255 ALA D N 1
ATOM 8490 C CA . ALA D 1 266 ? -21.159 -31.312 -11.057 1.00 27.74 255 ALA D CA 1
ATOM 8491 C C . ALA D 1 266 ? -21.485 -32.618 -10.339 1.00 27.88 255 ALA D C 1
ATOM 8492 O O . ALA D 1 266 ? -21.137 -32.804 -9.169 1.00 27.32 255 ALA D O 1
ATOM 8494 N N . GLY D 1 267 ? -22.206 -33.498 -11.025 1.00 26.31 256 GLY D N 1
ATOM 8495 C CA . GLY D 1 267 ? -22.584 -34.778 -10.482 1.00 28.97 256 GLY D CA 1
ATOM 8496 C C . GLY D 1 267 ? -23.998 -34.856 -9.944 1.00 29.99 256 GLY D C 1
ATOM 8497 O O . GLY D 1 267 ? -24.525 -35.966 -9.798 1.00 30.73 256 GLY D O 1
ATOM 8498 N N . ASP D 1 268 ? -24.617 -33.718 -9.630 1.00 26.49 257 ASP D N 1
ATOM 8499 C CA . ASP D 1 268 ? -26.004 -33.714 -9.186 1.00 28.64 257 ASP D CA 1
ATOM 8500 C C . ASP D 1 268 ? -26.915 -34.290 -10.263 1.00 26.06 257 ASP D C 1
ATOM 8501 O O . ASP D 1 268 ? -26.617 -34.231 -11.462 1.00 26.55 257 ASP D O 1
ATOM 8506 N N . VAL D 1 269 ? -28.043 -34.839 -9.825 1.00 24.69 258 VAL D N 1
ATOM 8507 C CA . VAL D 1 269 ? -29.071 -35.369 -10.714 1.00 26.63 258 VAL D CA 1
ATOM 8508 C C . VAL D 1 269 ? -30.399 -34.723 -10.341 1.00 28.36 258 VAL D C 1
ATOM 8509 O O . VAL D 1 269 ? -30.842 -34.817 -9.186 1.00 28.29 258 VAL D O 1
ATOM 8513 N N . MET D 1 270 ? -31.039 -34.072 -11.309 1.00 26.06 259 MET D N 1
ATOM 8514 C CA . MET D 1 270 ? -32.354 -33.486 -11.102 1.00 25.55 259 MET D CA 1
ATOM 8515 C C . MET D 1 270 ? -33.407 -34.409 -11.695 1.00 23.56 259 MET D C 1
ATOM 8516 O O . MET D 1 270 ? -33.245 -34.897 -12.817 1.00 29.21 259 MET D O 1
ATOM 8521 N N . GLU D 1 271 ? -34.480 -34.627 -10.944 1.00 25.28 260 GLU D N 1
ATOM 8522 C CA . GLU D 1 271 ? -35.640 -35.392 -11.383 1.00 26.58 260 GLU D CA 1
ATOM 8523 C C . GLU D 1 271 ? -36.886 -34.586 -11.053 1.00 24.34 260 GLU D C 1
ATOM 8524 O O . GLU D 1 271 ? -37.029 -34.095 -9.931 1.00 30.74 260 GLU D O 1
ATOM 8530 N N . LEU D 1 272 ? -37.786 -34.451 -12.024 1.00 25.06 261 LEU D N 1
ATOM 8531 C CA . LEU D 1 272 ? -38.953 -33.601 -11.857 1.00 22.26 261 LEU D CA 1
ATOM 8532 C C . LEU D 1 272 ? -40.109 -34.196 -12.644 1.00 23.37 261 LEU D C 1
ATOM 8533 O O . LEU D 1 272 ? -39.914 -34.985 -13.575 1.00 26.77 261 LEU D O 1
ATOM 8538 N N . GLY D 1 273 ? -41.318 -33.817 -12.251 1.00 27.02 262 GLY D N 1
ATOM 8539 C CA . GLY D 1 273 ? -42.499 -34.255 -12.967 1.00 25.60 262 GLY D CA 1
ATOM 8540 C C . GLY D 1 273 ? -43.674 -33.349 -12.692 1.00 27.01 262 GLY D C 1
ATOM 8541 O O . GLY D 1 273 ? -43.745 -32.673 -11.661 1.00 26.00 262 GLY D O 1
ATOM 8542 N N . ILE D 1 274 ? -44.603 -33.331 -13.639 1.00 24.28 263 ILE D N 1
ATOM 8543 C CA . ILE D 1 274 ? -45.882 -32.676 -13.433 1.00 26.92 263 ILE D CA 1
ATOM 8544 C C . ILE D 1 274 ? -46.964 -33.666 -13.819 1.00 25.25 263 ILE D C 1
ATOM 8545 O O . ILE D 1 274 ? -46.860 -34.322 -14.861 1.00 29.24 263 ILE D O 1
ATOM 8550 N N . GLU D 1 275 ? -47.975 -33.789 -12.963 1.00 30.47 264 GLU D N 1
ATOM 8551 C CA . GLU D 1 275 ? -49.118 -34.672 -13.167 1.00 30.44 264 GLU D CA 1
ATOM 8552 C C . GLU D 1 275 ? -49.621 -34.592 -14.600 1.00 34.82 264 GLU D C 1
ATOM 8553 O O . GLU D 1 275 ? -49.905 -33.503 -15.109 1.00 31.17 264 GLU D O 1
ATOM 8559 N N . LYS D 1 276 ? -49.691 -35.749 -15.260 1.00 36.19 265 LYS D N 1
ATOM 8560 C CA . LYS D 1 276 ? -50.133 -35.974 -16.632 1.00 32.92 265 LYS D CA 1
ATOM 8561 C C . LYS D 1 276 ? -49.073 -35.594 -17.670 1.00 35.37 265 LYS D C 1
ATOM 8562 O O . LYS D 1 276 ? -49.232 -35.949 -18.841 1.00 35.18 265 LYS D O 1
ATOM 8568 N N . LEU D 1 277 ? -47.988 -34.912 -17.297 1.00 31.72 266 LEU D N 1
ATOM 8569 C CA . LEU D 1 277 ? -47.029 -34.438 -18.290 1.00 33.33 266 LEU D CA 1
ATOM 8570 C C . LEU D 1 277 ? -45.733 -35.238 -18.325 1.00 31.32 266 LEU D C 1
ATOM 8571 O O . LEU D 1 277 ? -44.827 -34.894 -19.095 1.00 34.21 266 LEU D O 1
ATOM 8576 N N . GLY D 1 278 ? -45.612 -36.292 -17.530 1.00 33.16 267 GLY D N 1
ATOM 8577 C CA . GLY D 1 278 ? -44.416 -37.106 -17.567 1.00 31.88 267 GLY D CA 1
ATOM 8578 C C . GLY D 1 278 ? -43.355 -36.642 -16.586 1.00 31.40 267 GLY D C 1
ATOM 8579 O O . GLY D 1 278 ? -43.618 -35.913 -15.623 1.00 28.36 267 GLY D O 1
ATOM 8580 N N . THR D 1 279 ? -42.123 -37.086 -16.849 1.00 27.19 268 THR D N 1
ATOM 8581 C CA . THR D 1 279 ? -40.994 -36.876 -15.949 1.00 31.50 268 THR D CA 1
ATOM 8582 C C . THR D 1 279 ? -39.732 -36.536 -16.742 1.00 29.59 268 THR D C 1
ATOM 8583 O O . THR D 1 279 ? -39.587 -36.888 -17.918 1.00 29.03 268 THR D O 1
ATOM 8587 N N . GLN D 1 280 ? -38.804 -35.855 -16.063 1.00 28.93 269 GLN D N 1
ATOM 8588 C CA . GLN D 1 280 ? -37.489 -35.530 -16.600 1.00 23.90 269 GLN D CA 1
ATOM 8589 C C . GLN D 1 280 ? -36.412 -35.985 -15.625 1.00 25.83 269 GLN D C 1
ATOM 8590 O O . GLN D 1 280 ? -36.621 -35.995 -14.408 1.00 27.04 269 GLN D O 1
ATOM 8596 N N . ARG D 1 281 ? -35.246 -36.325 -16.173 1.00 29.14 270 ARG D N 1
ATOM 8597 C CA . ARG D 1 281 ? -34.051 -36.608 -15.385 1.00 30.84 270 ARG D CA 1
ATOM 8598 C C . ARG D 1 281 ? -32.851 -35.996 -16.089 1.00 24.44 270 ARG D C 1
ATOM 8599 O O . ARG D 1 281 ? -32.579 -36.322 -17.249 1.00 29.60 270 ARG D O 1
ATOM 8607 N N . GLN D 1 282 ? -32.122 -35.123 -15.395 1.00 27.75 271 GLN D N 1
ATOM 8608 C CA . GLN D 1 282 ? -30.930 -34.496 -15.954 1.00 24.13 271 GLN D CA 1
ATOM 8609 C C . GLN D 1 282 ? -29.742 -34.730 -15.037 1.00 24.72 271 GLN D C 1
ATOM 8610 O O . GLN D 1 282 ? -29.824 -34.477 -13.831 1.00 25.92 271 GLN D O 1
ATOM 8616 N N . GLN D 1 283 ? -28.645 -35.203 -15.608 1.00 25.51 272 GLN D N 1
ATOM 8617 C CA . GLN D 1 283 ? -27.370 -35.195 -14.911 1.00 27.27 272 GLN D CA 1
ATOM 8618 C C . GLN D 1 283 ? -26.696 -33.847 -15.129 1.00 25.99 272 GLN D C 1
ATOM 8619 O O . GLN D 1 283 ? -26.687 -33.321 -16.245 1.00 31.08 272 GLN D O 1
ATOM 8621 N N . VAL D 1 284 ? -26.120 -33.298 -14.065 1.00 22.02 273 VAL D N 1
ATOM 8622 C CA . VAL D 1 284 ? -25.408 -32.024 -14.136 1.00 25.37 273 VAL D CA 1
ATOM 8623 C C . VAL D 1 284 ? -23.917 -32.275 -14.309 1.00 28.73 273 VAL D C 1
ATOM 8624 O O . VAL D 1 284 ? -23.341 -33.139 -13.635 1.00 30.27 273 VAL D O 1
ATOM 8628 N N . SER D 1 285 ? -23.278 -31.499 -15.190 1.00 27.96 274 SER D N 1
ATOM 8629 C CA . SER D 1 285 ? -21.847 -31.615 -15.438 1.00 29.79 274 SER D CA 1
ATOM 8630 C C . SER D 1 285 ? -21.169 -30.255 -15.347 1.00 30.60 274 SER D C 1
ATOM 8631 O O . SER D 1 285 ? -21.786 -29.215 -15.587 1.00 26.30 274 SER D O 1
ATOM 8634 N N . GLU D 1 286 ? -19.877 -30.271 -15.019 1.00 31.54 275 GLU D N 1
ATOM 8635 C CA . GLU D 1 286 ? -19.097 -29.041 -15.032 1.00 29.40 275 GLU D CA 1
ATOM 8636 C C . GLU D 1 286 ? -18.958 -28.512 -16.454 1.00 24.64 275 GLU D C 1
ATOM 8637 O O . GLU D 1 286 ? -19.163 -29.232 -17.438 1.00 27.39 275 GLU D O 1
ATOM 8643 N N . TRP D 1 287 ? -18.573 -27.240 -16.547 1.00 26.14 276 TRP D N 1
ATOM 8644 C CA . TRP D 1 287 ? -18.425 -26.585 -17.839 1.00 25.04 276 TRP D CA 1
ATOM 8645 C C . TRP D 1 287 ? -17.365 -27.256 -18.704 1.00 29.99 276 TRP D C 1
ATOM 8646 O O . TRP D 1 287 ? -16.279 -27.615 -18.235 1.00 31.01 276 TRP D O 1
ATOM 8657 N N . ARG D 1 288 ? -17.693 -27.408 -19.983 1.00 24.75 277 ARG D N 1
ATOM 8658 C CA . ARG D 1 288 ? -16.714 -27.651 -21.029 1.00 28.59 277 ARG D CA 1
ATOM 8659 C C . ARG D 1 288 ? -17.131 -26.813 -22.227 1.00 31.20 277 ARG D C 1
ATOM 8660 O O . ARG D 1 288 ? -18.267 -26.336 -22.306 1.00 28.65 277 ARG D O 1
ATOM 8668 N N . HIS D 1 289 ? -16.203 -26.613 -23.155 1.00 28.19 278 HIS D N 1
ATOM 8669 C CA . HIS D 1 289 ? -16.547 -25.900 -24.376 1.00 29.50 278 HIS D CA 1
ATOM 8670 C C . HIS D 1 289 ? -17.321 -26.845 -25.284 1.00 32.66 278 HIS D C 1
ATOM 8671 O O . HIS D 1 289 ? -16.797 -27.884 -25.705 1.00 32.18 278 HIS D O 1
ATOM 8678 N N . LEU D 1 290 ? -18.569 -26.496 -25.572 1.00 27.69 279 LEU D N 1
ATOM 8679 C CA . LEU D 1 290 ? -19.454 -27.365 -26.330 1.00 27.70 279 LEU D CA 1
ATOM 8680 C C . LEU D 1 290 ? -19.221 -27.268 -27.830 1.00 30.66 279 LEU D C 1
ATOM 8681 O O . LEU D 1 290 ? -19.990 -27.851 -28.604 1.00 31.40 279 LEU D O 1
ATOM 8686 N N . GLY D 1 291 ? -18.189 -26.537 -28.246 1.00 26.42 280 GLY D N 1
ATOM 8687 C CA . GLY D 1 291 ? -17.750 -26.585 -29.633 1.00 33.07 280 GLY D CA 1
ATOM 8688 C C . GLY D 1 291 ? -18.764 -25.979 -30.581 1.00 33.68 280 GLY D C 1
ATOM 8689 O O . GLY D 1 291 ? -19.276 -24.875 -30.367 1.00 28.90 280 GLY D O 1
ATOM 8690 N N . ASP D 1 292 ? -19.054 -26.710 -31.654 1.00 34.29 281 ASP D N 1
ATOM 8691 C CA . ASP D 1 292 ? -19.982 -26.266 -32.681 1.00 30.91 281 ASP D CA 1
ATOM 8692 C C . ASP D 1 292 ? -21.366 -26.889 -32.536 1.00 29.62 281 ASP D C 1
ATOM 8693 O O . ASP D 1 292 ? -22.214 -26.692 -33.411 1.00 34.86 281 ASP D O 1
ATOM 8695 N N . GLU D 1 293 ? -21.623 -27.619 -31.452 1.00 31.60 282 GLU D N 1
ATOM 8696 C CA . GLU D 1 293 ? -22.879 -28.345 -31.327 1.00 31.51 282 GLU D CA 1
ATOM 8697 C C . GLU D 1 293 ? -24.065 -27.390 -31.261 1.00 35.36 282 GLU D C 1
ATOM 8698 O O . GLU D 1 293 ? -24.004 -26.336 -30.622 1.00 31.81 282 GLU D O 1
ATOM 8704 N N . VAL D 1 294 ? -25.144 -27.768 -31.941 1.00 32.20 283 VAL D N 1
ATOM 8705 C CA . VAL D 1 294 ? -26.416 -27.059 -31.903 1.00 34.59 283 VAL D CA 1
ATOM 8706 C C . VAL D 1 294 ? -27.384 -27.903 -31.082 1.00 36.83 283 VAL D C 1
ATOM 8707 O O . VAL D 1 294 ? -27.566 -29.095 -31.360 1.00 38.05 283 VAL D O 1
ATOM 8711 N N . PHE D 1 295 ? -27.992 -27.301 -30.061 1.00 34.20 284 PHE D N 1
ATOM 8712 C CA . PHE D 1 295 ? -28.893 -28.065 -29.204 1.00 35.88 284 PHE D CA 1
ATOM 8713 C C . PHE D 1 295 ? -30.339 -27.889 -29.654 1.00 35.90 284 PHE D C 1
ATOM 8714 O O . PHE D 1 295 ? -30.600 -27.722 -30.849 1.00 40.73 284 PHE D O 1
ATOM 8722 N N . GLY D 1 296 ? -31.290 -27.947 -28.728 1.00 34.00 285 GLY D N 1
ATOM 8723 C CA . GLY D 1 296 ? -32.684 -27.753 -29.095 1.00 35.99 285 GLY D CA 1
ATOM 8724 C C . GLY D 1 296 ? -33.413 -29.037 -29.457 1.00 39.52 285 GLY D C 1
ATOM 8725 O O . GLY D 1 296 ? -34.527 -29.013 -29.992 1.00 41.95 285 GLY D O 1
#

Solvent-accessible surface area: 42737 Å² total; per-residue (Å²): 124,73,152,142,18,7,41,0,0,16,13,15,112,74,79,133,32,105,2,0,3,7,10,111,124,48,58,16,39,30,0,52,84,63,8,116,74,0,36,29,143,13,13,83,55,0,64,50,18,82,63,79,143,16,84,111,32,95,73,105,42,44,46,0,2,0,2,93,59,10,28,18,2,0,0,4,9,36,0,1,60,42,25,0,44,129,49,57,80,75,16,27,89,39,1,50,2,4,10,3,3,47,11,0,12,1,0,0,65,14,63,0,6,8,10,100,138,19,97,44,0,0,1,18,0,1,0,0,0,0,0,18,94,33,0,11,44,7,52,68,149,81,0,75,79,43,14,10,0,3,0,0,0,0,1,0,0,3,10,71,12,2,94,111,72,47,81,7,54,5,4,0,3,0,7,19,1,0,0,0,0,0,6,51,0,0,1,44,80,59,0,38,86,9,38,70,0,85,3,52,0,25,14,83,60,118,126,21,0,81,14,21,0,135,44,18,16,12,45,0,10,44,0,0,18,35,0,2,70,16,2,4,1,31,58,2,4,1,0,0,0,1,9,0,10,11,7,0,50,38,46,171,137,128,40,82,57,5,130,57,60,5,31,0,65,2,3,5,72,75,0,15,90,4,124,0,40,4,28,124,73,109,93,19,33,118,75,94,28,39,45,17,52,0,0,18,12,15,114,66,73,134,30,104,2,0,1,11,12,116,121,49,68,18,44,26,0,52,82,63,8,120,72,0,37,24,139,14,21,84,50,0,74,66,22,84,39,81,141,13,84,96,36,160,73,168,38,48,48,0,1,0,3,84,60,12,30,17,1,0,0,3,7,36,0,0,94,46,25,0,126,126,52,137,98,107,85,35,128,54,2,47,0,3,10,2,3,48,9,0,12,1,0,0,66,12,60,0,5,8,10,95,136,19,93,49,0,0,0,16,0,1,0,0,0,0,0,16,97,22,0,12,45,14,64,92,151,40,0,74,82,48,14,11,0,4,0,0,0,0,0,0,0,4,9,68,12,2,97,109,69,41,80,9,54,6,4,0,2,0,8,16,1,0,0,0,1,0,7,50,0,0,8,51,104,58,0,39,89,9,38,81,0,84,2,55,0,24,7,84,59,112,125,21,0,79,14,15,0,136,42,17,34,27,50,0,15,58,0,0,10,33,0,2,69,14,2,4,1,36,62,2,5,1,0,0,0,1,8,0,12,14,10,0,52,47,48,174,122,138,40,81,54,6,126,57,50,4,22,0,56,1,2,5,71,86,0,14,88,3,132,0,78,1,24,124,64,112,95,26,34,129,61,85,28,32,110,73,150,142,17,6,42,0,0,16,18,16,110,72,73,124,19,99,2,0,4,5,8,108,125,48,59,16,36,36,0,50,84,60,6,115,70,1,33,29,138,14,10,80,53,0,61,48,15,79,65,81,136,15,86,110,33,95,75,104,36,49,48,0,1,0,2,88,60,12,29,15,1,0,0,4,8,16,0,1,58,84,11,1,122,40,24,130,72,64,75,16,40,26,5,38,0,7,10,3,3,46,10,0,12,0,0,0,65,12,61,0,7,9,10,98,143,19,94,57,0,0,1,9,0,1,0,0,0,0,0,17,92,35,0,12,43,10,53,87,145,87,0,72,75,41,14,8,0,4,0,0,0,0,1,0,0,3,9,76,12,9,72,121,74,45,79,8,26,4,5,0,6,0,8,18,1,0,0,0,0,0,6,50,0,0,2,48,83,69,12,40,92,9,37,72,5,83,4,53,0,25,9,86,60,108,126,17,1,85,20,22,0,132,65,18,42,30,45,0,12,64,0,0,18,33,0,2,71,18,3,4,0,33,62,2,4,0,1,0,0,1,3,0,39,10,1,0,43,12,48,169,141,66,46,76,51,5,128,54,52,6,23,0,64,1,2,6,88,34,0,15,90,3,110,0,80,4,28,123,73,114,93,23,30,118,75,89,24,38,38,32,0,0,19,20,17,124,81,74,143,32,22,3,0,8,14,28,110,125,49,72,13,1,37,0,58,83,60,11,117,70,0,27,26,130,13,22,85,45,0,91,65,22,91,77,92,133,16,84,103,40,97,65,176,46,47,48,0,1,0,4,86,62,12,29,18,2,0,0,4,8,38,0,0,38,48,20,0,132,99,45,136,96,110,88,34,125,56,2,48,0,3,10,3,3,50,10,0,11,0,0,0,67,12,63,0,8,8,13,98,129,18,84,13,0,0,0,18,0,0,0,0,0,1,0,18,93,21,0,11,46,14,62,96,152,41,0,74,79,50,13,12,0,3,0,0,0,0,1,0,0,5,9,4,14,2,92,30,26,40,84,9,51,6,5,0,1,0,8,20,1,0,0,0,0,0,6,49,0,0,8,49,93,73,1,40,87,8,32,74,1,83,2,56,0,25,13,83,62,48,126,38,0,82,15,28,0,128,51,17,35,30,46,0,14,59,0,0,11,33,0,2,70,15,1,4,0,34,61,3,5,1,0,0,0,1,8,0,22,9,7,0,51,26,48,168,142,66,47,82,46,5,125,52,60,4,31,0,67,2,2,5,76,86,0,13,90,3,125,0,41,4,26,125,69,116,91,24,38,86,72,94,29,34

InterPro domains:
  IPR011234 Fumarylacetoacetase-like, C-terminal [PF01557] (67-273)
  IPR036663 Fumarylacetoacetase-like, C-terminal domain superfamily [G3DSA:3.90.850.10] (64-280)
  IPR036663 Fumarylacetoacetase-like, C-terminal domain superfamily [SSF56529] (57-274)
  IPR051121 Fumarylacetoacetate hydrolase [PTHR42796] (1-273)

B-factor: mean 26.24, std 9.16, range [5.22, 73.45]

Foldseek 3Di:
DDLQWWWKFWWADPPDTFIWTADPVRFTFGCCVQPPFAELVSVVSVVPDDRVPTDTDDDDTATWFRHPDAPWEKEWEDWFPQQCVLVVHDLDPDTDIATAAPQQEFAQAEAAEDDAPFPQKKKFKFKKWFFNAKQALDALVCQLVRTAFIKIWIQIFRVCLQPVVDPHRNRGRHDHNRIHIARTGIGCSNVPDQQFKWKWKAKPNHTQATDGSVRTSQHPSRNSNRVNHPDMDHGNHMYTRGGGDGMQCSDPPHRHHDDQQMWMWIDMPSGDIGIYHYHYHDPPPPDGRD/DFWKFWWADFPDTFIWGQDPVRFTFGCCVFPGFQALVCVVSVVPDDRVPTDTDDDPTFTWFRHPDAPWEKEWEDWFPQQCVLVVHDQDPATDIATQAPQQEFAQAEAAEAPAPAPQKKKFKWKKWFFNAKQALDALVCQVVRTQFIKIWIQIFRVCLQPVPDPHRNSGRHDHNRIHIARTGGGDVQVDPQQAKWKWKDKQNHTQATDTSVRTNQHSSSVSNRVNHPDMDHGNHMYTRTGGDRMQCSDPPHRDHDDQQMWMWIDMHPGDIGIYHYHYDDPPPPDRHD/DDLQWWWKFWFADFPDTFIWTADPVRFTFGCCVQPVFQELVCVVSSVPDDRVPTDTDDDDTFTWFRHPDAPFEKEWEQFFQVACVLVVHHHDPATDIDTAAPQQEFAQAEAAEDDPPAPQKKKFKFKKWFFNAKQALDALVCLLVRTQFIKIWIQIFRVCLQPVVDPHRNSGRHDHNRIHIARTGIGCSNVDDQQFKWKWKAKQNHTQATDGSVRGNAHSSRVSNVVNHVDMDHGNHMYTRTGYPRMQCSDPPHRHHDDQQMWMKIDMPSGDIGIYGYHYHDPPPPDGRD/DWWFWWADPPDTFIWGQDPVRFTFGCCVQDRFQALVCLVSSVVDDRVPTHTDDDDTFTWARHPDAPFEKEWEDWFPQQCVLVVHDQDPATDIATQAPQQEFAQAEAAEDPAPQPQKKKFKWKKWFFNAKQALDALVCQLVRTAFIKIWIQIFRVCLQPVPDDHRNRGRHDHNRIHIDGIGHGCVQVPPQQAKWKWKDKPNHTQFTDTSVRTSQHSSSVSNRVNHPDMDHGNHMYTRTGGDGMQCSDPPHRDHDDQQMWMKIDMHPHDIGIYHYHYDDPPPPDRHD

CATH classification: 3.90.850.10

Radius of gyration: 34.92 Å; Cα contacts (8 Å, |Δi|>4): 3253; chains: 4; bounding box: 89×97×98 Å

Organism: Sphingomonas sp. (strain SKA58) (NCBI:txid314266)

Sequence (1151 aa):
HHHHGSKFCRFGQRGQEKPGIIDADGNIRDLSGVVPELTIDALAAAKGADIALLPLVEGEPRYGVPVKGIGKIVAIGLNYEDHAIESNLPIPTEPMMFMKALSSLNGPNDEVVLPKNSTHGDWEVELGVVIGETCRFVSEDEALSKVAGYVLVNDVSERFNQKQRGTQWSKGKGHDTFCPVGPWLVTPDEVGDPQDLDVHLDVNGERMQTGNTKTMIFNVAQLISYVSEYITLYPGDLMITGTPPGVGEGKKPQAIYLKAGDVMELGIEKLGTQRQQVSEWRHLGDEVFGGSKFCRFGQRGQEKPGIIDADGNIRDLSGVVPELTIDALAAAKGADIALLPLVEGEPRYGVPVKGIGKIVAIGLNYEDHAIESNLPIPTEPMMFMKALSSLNGPNDEVVLPKNSTHGDWEVELGVVIGETCRFVSEDEALSKVAGYVLVNDVSERFNQKQRGTQWSKGKGHDTFCPVGPWLVTPDEVGDPQDLDVHLDVNGERMQTGNTKTMIFNVAQLISYVSEYITLYPGDLMITGTPPGVGEGKKPQAIYLKAGDVMELGIEKLGTQRQQVSEWRHLGDEVFGHHHHGSKFCRFGQRGQEKPGIIDADGNIRDLSGVVPELTIDALAAAKGADIALLPLVEGEPRYGVPVKGIGKIVAIGLNYEDHAIESNLPIPTEPMMFMKALSSLNGPNDEVVLPKNSTHGDWEVELGVVIGETCRFVSEDEALSKVAGYVLVNDVSERFNQKQRGTQWSKGKGHDTFCPVGPWLVTPDEVGDPQDLDVHLDVNGERMQTGNTKTMIFNVAQLISYVSEYITLYPGDLMITGTPPGVGEGKKPQAIYLKAGDVMELGIEKLGTQRQQVSEWRHLGDEVFGSKFCRFGQRGQEKPGIIDADGNIRDLSGVVPELTIDALAAAKGADIALLPLVEGEPRYGVPVKGIGKIVAIGLNYEDHAIESNLPIPTEPMMFMKALSSLNGPNDEVVLPKNSTHGDWEVELGVVIGETCRFVSEDEALSKVAGYVLVNDVSERFNQKQRGTQWSKGKGHDTFCPVGPWLVTPDEVGDPQDLDVHLDVNGERMQTGNTKTMIFNVAQLISYVSEYITLYPGDLMITGTPPGVGEGKKPQAIYLKAGDVMELGIEKLGTQRQQVSEWRHLGDEVFG

Secondary structure (DSSP, 8-state):
--SS--EEEEESSTT--EEEEE-TTS-EEE-TTT-SS--STTHHHHHTS-GGGSPBPPS-PPB--SSS----EEEE-S-BHHHHHHHT-PPPSS--EEE--GGGEE-TTPPEEP-TT-S-EE--EEEEEEE-S-BSS--HHHHGGGEEEEEEEE--EEHHHHHSS-S-GGGGT-STT-EEB-S-EE-HHHH--TTS-EEEEEETTEEEEEEEGGGBSS-HHHHHHHHTTTSPBPTT-EEE----S--GGG-SSS-----TT-EEEEEETTS-EEEEEEE-----TT----/--EEEEESSTT--EEEEE-TTS-EEE-TTT-SS--STTHHHHHHS-GGGSPBP-S-PPB--SSS----EEEE-S-BHHHHHHTT----SS--EEE--GGGEE-TTPPEEPPTT---EE--EEEEEEE-S-BSS--HHHHGGGEEEEEEEE--EEHHHHHSS-S-GGGGT-STT-EEB-S-EE-HHHH--TTS-EEEEEETTEEEEEEEGGGBSS-HHHHHHHHTTTSPBPTT-EEE----S--GGG-SSS-----TT-EEEEEETTS-EEEEEEE-----TT----/--SS--EEEEESSTT--EEEEE-TTS-EEE-TTT-SS--STTHHHHHHS-GGGSPBPPS-PPB--SSS----EEEEES-BHHHHHHTT-PPPSS-EEEEE-GGGEE-TTPPEEP-TT-S-EE--EEEEEEE-S-BSS--HHHHGGGEEEEEEEE--EEHHHHHSS-S-GGGGT-STT-EEB-S-EE-HHHH--TTS-EEEEEETTEEEEEEEGGGBSS-HHHHHHHHTTTS-B-TT-EEE----S--GGG-SSS-----TT-EEEEEETTS-EEEEEEE-----TT----/-EEEEESSTT--EEEEE-TTS-EEE-TTT-SS--STTHHHHHHS-GGGSPBP-S-PPB--SSS----EEEE-S-BHHHHHHHTPPPPSS--EEE--GGGEE-TT--EEPPTT---EE--EEEEEEE-S-BSS--HHHHGGGEEEEEEEE--EEHHHHHSSSS-GGGGT--TT-EEB-S-EE-HHHH--TTS-EEEEEETTEEEEEEEGGGBSS-HHHHHHHHTTTS-B-TT-EEE----S--GGG-SSS-----TT-EEEEEETTTEEEEEEEE-----TT----